Protein AF-A0A409W9D1-F1 (afdb_monomer_lite)

Secondary structure (DSSP, 8-state):
--S---HHHHHHHTS-B------HHHHHHTS-GGGGS--HHHHHHHHHHHHHHHHHHHHHHHHHHHHHHTTGGGT--SHHHHHHHHHHHHHHHHHHHHHHHHHHHHHHHHHHTT-S-S-HHHHHHHHHHHHHHTT--HHHHHHHHHHHHHHTTBTTT-SS-PPPBGGGGTPPPTTT--HHHHHHHH---HHHHHHHHHHIIIIIHHHHHHH-TTS-TTSPTT--SS-TTSTTS-GGGHHHHHHHHHHHHHHHHHHHHT-HHIIIIIIIHHHHHHHGGG-----------S-TTSGGGS---S-HHHHHHH--TTS-EE-TTT--HHHHHHSS-B--TTTHHHHHHTTTTTTSHHHHHH-TTS-GGGHHHHHHHHHHHHGGG--B--S-HHHHHHHHHHH--BB-SS-SEE--B-TTS-BSSPBPPPS-----S-------------SSS--HHHHHHHHSPB------HHHHHHTS-GGGGSPPHHHHHHHHHHHHHHHHHHHHHHHHHHHHHH--GGGTS-SHHHHHHHHHHHHHHHHHHHHHHHHHHHHHHHHHHHT-S-S-HHHHHHHHHHHHHHTT--HHHHHHHHHHHHHHTTBTTT-SS--PPBGGGGTPPPTTT--HHHHHHHH---HHHHHHHHHHHHHHHHHHHHHH-TTS-TTSPTT--SS-TTSTTS-TTTHHHHHHHHHHHHHHHHHHHHH-HHIIIIIIIHHHHHHHHHT--------TT---PPP---HHHHHHH--TTSEEE-GGG--HHHHHHTS-B--TTTHHHHHHTTTTTTSHHHHHHTTTS-TTTHHHHHHHHHHHHGGG--B--S-HHHHHHHHHHH-SBB-SS-SEEE-B-TTS-BSS-BGGGGTTTTS-TTGGG--SS-GGGSPPHHHHHHHHSPP------HHHHHHHS-GGGGS--HHHHHHHHHHHHHHHHHHHHHHHHHHHHHHSTTSTT--SHHHHHHHHHHHHHHHHHHHHHHHHHHHHHHHHHHHT-S-S-HHHHHHHHHHHHHHTT--HHHHHHHHHHHHHSTT-TTT-SS--PPPGGGGTPPPTTT--HHHHHHHH---HHHHHHHHHHHT--

InterPro domains:
  IPR005804 Fatty acid desaturase domain [PF00487] (90-382)
  IPR005804 Fatty acid desaturase domain [PF00487] (535-821)
  IPR005804 Fatty acid desaturase domain [PF00487] (971-1049)
  IPR012171 Fatty acid desaturase [PTHR32100] (14-415)

pLDDT: mean 79.89, std 17.59, range [23.33, 97.62]

Organism: NCBI:txid181874

Foldseek 3Di:
DAFDWFVLVVVLLVDFDDFDPDDLVLLVVLAPVVLLDADLVVLVVLLVVLVVQLVVLLVQLVVLVVCLVPCVVVPHDDNVVSVVVSVVSLVVSLQSLLLSLLLLQLSLLLLLLQQNDPDNVVSQVSSLQSCLLLLHLSLLCSLLVVQQLQQFLELAGHFFARFAACVNLPADDPVPGDLCSLCVRAVDDPVVLQVLLACLLQCLVVCCQQFVLRGHPVADGRAHSQQLPGPSDDPVSSVSSVVSVVSNVVSVVVLVVVHDVCCPRVNNSSSSVNSCLSNDDDDDDDDDDDDPPCPSSRPNGGRQLQCLQRFDQSFKRFYDPSDDSLSSLLRTEAECSQPVSCVVSNLCCRRQVSQCSSSVNRHSVSSVVSSVSSCVRCVSSRHYIHRHRNSSSSNSSFAQHGWYPDDGIIGGGGSFRDRSHHHDDDPPDPDDDDDDDDDPPDTDDDDLDWDPLLVVLLPDFDDFDPDDLVLLVVLDPVVLQDADQVVLVCLLVVLVVVLVVLLVVLVCLLVVLVDCVVPVQPDPVSSVVSSVVSLVVSLQVLLLSLLLLQLSLLLLLLQQHHPDVVVSQVSSLQSCLLLLHLSLLVSLLVVQQLQQFLECQGRFAARFAACVQQPAPDPVPGALVSLCVQAVDDVVVLVVQLLCQLQCFAVCCQQFVFNTRPVADTRAHLQQLPRPSDDPVSSVSSVVSNVSNVVSVVVLVVVHDVCNPRPNRSSSSSNSNQWGAGWDDDDPDDPDDTHMTGQLVCLFRFDLSFKHFYDVSDDSLSSLLRTEAECAVPPSCVSRSLCCRHQVSLCSSSVNRHSVSSVVSSVSSCVVCVSSRHYIHNHRVSSRSNRSQAQRHWHPDDRMTGGGGSSRDGSHHHPVCVVVPPPDPPPPPDDDDCPVPDDDVVVVVVVVDDDDPDPADPVNVVVVDDVVVQDADLVVLVVLLCVLVVQLVVLVVVLVVLVVVLPDCPVVVQPDPVSSVVVSVVSVVVSVVSNVVSLVSLQVSLVCLLVVSSDPDVVVSVVSSCVSCVVVVHRSPVCSVLVVQQVVQPPPCVGRSPDRDDDCVVLVADDPVPGDPVSVCVPPVDDDVVVVVVVVVVVVD

Radius of gyration: 34.72 Å; chains: 1; bounding box: 83×93×83 Å

Structure (mmCIF, N/CA/C/O backbone):
data_AF-A0A409W9D1-F1
#
_entry.id   AF-A0A409W9D1-F1
#
loop_
_atom_site.group_PDB
_atom_site.id
_atom_site.type_symbol
_atom_site.label_atom_id
_atom_site.label_alt_id
_atom_site.label_comp_id
_atom_site.label_asym_id
_atom_site.label_entity_id
_atom_site.label_seq_id
_atom_site.pdbx_PDB_ins_code
_atom_site.Cartn_x
_atom_site.Cartn_y
_atom_site.Cartn_z
_atom_site.occupancy
_atom_site.B_iso_or_equiv
_atom_site.auth_seq_id
_atom_site.auth_comp_id
_atom_site.auth_asym_id
_atom_site.auth_atom_id
_atom_site.pdbx_PDB_model_num
ATOM 1 N N . MET A 1 1 ? -2.244 -12.951 2.536 1.00 41.25 1 MET A N 1
ATOM 2 C CA . MET A 1 1 ? -2.375 -12.494 3.938 1.00 41.25 1 MET A CA 1
ATOM 3 C C . MET A 1 1 ? -1.447 -11.293 4.213 1.00 41.25 1 MET A C 1
ATOM 5 O O . MET A 1 1 ? -0.708 -11.311 5.181 1.00 41.25 1 MET A O 1
ATOM 9 N N . LEU A 1 2 ? -1.433 -10.264 3.345 1.00 38.31 2 LEU A N 1
ATOM 10 C CA . LEU A 1 2 ? -0.466 -9.144 3.430 1.00 38.31 2 LEU A CA 1
ATOM 11 C C . LEU A 1 2 ? -1.020 -7.874 4.105 1.00 38.31 2 LEU A C 1
ATOM 13 O O . LEU A 1 2 ? -0.240 -7.081 4.615 1.00 38.31 2 LEU A O 1
ATOM 17 N N . PHE A 1 3 ? -2.346 -7.701 4.116 1.00 56.38 3 PHE A N 1
ATOM 18 C CA . PHE A 1 3 ? -3.040 -6.488 4.569 1.00 56.38 3 PHE A CA 1
ATOM 19 C C . PHE A 1 3 ? -4.216 -6.848 5.491 1.00 56.38 3 PHE A C 1
ATOM 21 O O . PHE A 1 3 ? -5.370 -6.562 5.191 1.00 56.38 3 PHE A O 1
ATOM 28 N N . GLY A 1 4 ? -3.939 -7.591 6.560 1.00 63.28 4 GLY A N 1
ATOM 29 C CA . GLY A 1 4 ? -4.945 -8.006 7.537 1.00 63.28 4 GLY A CA 1
ATOM 30 C C . GLY A 1 4 ? -4.336 -8.105 8.928 1.00 63.28 4 GLY A C 1
ATOM 31 O O . GLY A 1 4 ? -3.153 -8.423 9.058 1.00 63.28 4 GLY A O 1
ATOM 32 N N . ASN A 1 5 ? -5.136 -7.807 9.949 1.00 83.25 5 ASN A N 1
ATOM 33 C CA . ASN A 1 5 ? -4.723 -7.909 11.345 1.00 83.25 5 ASN A CA 1
ATOM 34 C C . ASN A 1 5 ? -4.528 -9.376 11.766 1.00 83.25 5 ASN A C 1
ATOM 36 O O . ASN A 1 5 ? -5.205 -10.278 11.265 1.00 83.25 5 ASN A O 1
ATOM 40 N N . GLY A 1 6 ? -3.628 -9.605 12.722 1.00 75.56 6 GLY A N 1
ATOM 41 C CA . GLY A 1 6 ? -3.489 -10.884 13.414 1.00 75.56 6 GLY A CA 1
ATOM 42 C C . GLY A 1 6 ? -4.716 -11.198 14.288 1.00 75.56 6 GLY A C 1
ATOM 43 O O . GLY A 1 6 ? -5.345 -10.273 14.817 1.00 75.56 6 GLY A O 1
ATOM 44 N N . PRO A 1 7 ? -5.078 -12.481 14.480 1.00 86.56 7 PRO A N 1
ATOM 45 C CA . PRO A 1 7 ? -6.226 -12.867 15.301 1.00 86.56 7 PRO A CA 1
ATOM 46 C C . PRO A 1 7 ? -6.118 -12.400 16.761 1.00 86.56 7 PRO A C 1
ATOM 48 O O . PRO A 1 7 ? -7.146 -12.176 17.395 1.00 86.56 7 PRO A O 1
ATOM 51 N N . GLU A 1 8 ? -4.911 -12.213 17.299 1.00 88.69 8 GLU A N 1
ATOM 52 C CA . GLU A 1 8 ? -4.685 -11.740 18.672 1.00 88.69 8 GLU A CA 1
ATOM 53 C C . GLU A 1 8 ? -4.954 -10.235 18.824 1.00 88.69 8 GLU A C 1
ATOM 55 O O . GLU A 1 8 ? -5.425 -9.782 19.867 1.00 88.69 8 GLU A O 1
ATOM 60 N N . TYR A 1 9 ? -4.706 -9.454 17.771 1.00 88.69 9 TYR A N 1
ATOM 61 C CA . TYR A 1 9 ? -5.095 -8.046 17.705 1.00 88.69 9 TYR A CA 1
ATOM 62 C C . TYR A 1 9 ? -6.624 -7.916 17.598 1.00 88.69 9 TYR A C 1
ATOM 64 O O . TYR A 1 9 ? -7.252 -7.227 18.399 1.00 88.69 9 TYR A O 1
ATOM 72 N N . GLU A 1 10 ? -7.239 -8.674 16.686 1.00 89.88 10 GLU A N 1
ATOM 73 C CA . GLU A 1 10 ? -8.699 -8.749 16.516 1.00 89.88 10 GLU A CA 1
ATOM 74 C C . GLU A 1 10 ? -9.439 -9.207 17.784 1.00 89.88 10 GLU A C 1
ATOM 76 O O . GLU A 1 10 ? -10.529 -8.721 18.089 1.00 89.88 10 GLU A O 1
ATOM 81 N N . ALA A 1 11 ? -8.856 -10.135 18.547 1.00 87.75 11 ALA A N 1
ATOM 82 C CA . ALA A 1 11 ? -9.401 -10.566 19.831 1.00 87.75 11 ALA A CA 1
ATOM 83 C C . ALA A 1 11 ? -9.358 -9.444 20.882 1.00 87.75 11 ALA A C 1
ATOM 85 O O . ALA A 1 11 ? -10.335 -9.262 21.611 1.00 87.75 11 ALA A O 1
ATOM 86 N N . ARG A 1 12 ? -8.269 -8.660 20.933 1.00 89.44 12 ARG A N 1
ATOM 87 C CA . ARG A 1 12 ? -8.131 -7.520 21.858 1.00 89.44 12 ARG A CA 1
ATOM 88 C C . ARG A 1 12 ? -9.108 -6.383 21.546 1.00 89.44 12 ARG A C 1
ATOM 90 O O . ARG A 1 12 ? -9.622 -5.790 22.489 1.00 89.44 12 ARG A O 1
ATOM 97 N N . LEU A 1 13 ? -9.425 -6.123 20.273 1.00 88.44 13 LEU A N 1
ATOM 98 C CA . LEU A 1 13 ? -10.436 -5.123 19.883 1.00 88.44 13 LEU A CA 1
ATOM 99 C C . LEU A 1 13 ? -11.842 -5.449 20.410 1.00 88.44 13 LEU A C 1
ATOM 101 O O . LEU A 1 13 ? -12.573 -4.560 20.832 1.00 88.44 13 LEU A O 1
ATOM 105 N N . ARG A 1 14 ? -12.224 -6.731 20.426 1.00 86.31 14 ARG A N 1
ATOM 106 C CA . ARG A 1 14 ? -13.579 -7.173 20.819 1.00 86.31 14 ARG A CA 1
ATOM 107 C C . ARG A 1 14 ? -13.829 -7.164 22.328 1.00 86.31 14 ARG A C 1
ATOM 109 O O . ARG A 1 14 ? -14.943 -7.467 22.747 1.00 86.31 14 ARG A O 1
ATOM 116 N N . LYS A 1 15 ? -12.814 -6.859 23.143 1.00 84.94 15 LYS A N 1
ATOM 117 C CA . LYS A 1 15 ? -12.901 -6.856 24.607 1.00 84.94 15 LYS A CA 1
ATOM 118 C C . LYS A 1 15 ? -12.520 -5.475 25.163 1.00 84.94 15 LYS A C 1
ATOM 120 O O . LYS A 1 15 ? -11.362 -5.068 24.993 1.00 84.94 15 LYS A O 1
ATOM 125 N N . PRO A 1 16 ? -13.425 -4.790 25.893 1.00 87.75 16 PRO A N 1
ATOM 126 C CA . PRO A 1 16 ? -13.081 -3.587 26.645 1.00 87.75 16 PRO A CA 1
ATOM 127 C C . PRO A 1 16 ? -11.846 -3.805 27.526 1.00 87.75 16 PRO A C 1
ATOM 129 O O . PRO A 1 16 ? -11.598 -4.910 28.021 1.00 87.75 16 PRO A O 1
ATOM 132 N N . PHE A 1 17 ? -11.033 -2.769 27.697 1.00 91.88 17 PHE A N 1
ATOM 133 C CA . PHE A 1 17 ? -9.836 -2.848 28.519 1.00 91.88 17 PHE A CA 1
ATOM 134 C C . PHE A 1 17 ? -10.177 -2.751 30.007 1.00 91.88 17 PHE A C 1
ATOM 136 O O . PHE A 1 17 ? -10.754 -1.766 30.465 1.00 91.88 17 PHE A O 1
ATOM 143 N N . SER A 1 18 ? -9.746 -3.753 30.766 1.00 89.94 18 SER A N 1
ATOM 144 C CA . SER A 1 18 ? -9.687 -3.738 32.226 1.00 89.94 18 SER A CA 1
ATOM 145 C C . SER A 1 18 ? -8.218 -3.698 32.661 1.00 89.94 18 SER A C 1
ATOM 147 O O . SER A 1 18 ? -7.446 -4.506 32.140 1.00 89.94 18 SER A O 1
ATOM 149 N N . PRO A 1 19 ? -7.807 -2.838 33.610 1.00 89.19 19 PRO A N 1
ATOM 150 C CA . PRO A 1 19 ? -6.428 -2.820 34.090 1.00 89.19 19 PRO A CA 1
ATOM 151 C C . PRO A 1 19 ? -5.996 -4.184 34.665 1.00 89.19 19 PRO A C 1
ATOM 153 O O . PRO A 1 19 ? -6.762 -4.767 35.439 1.00 89.19 19 PRO A O 1
ATOM 156 N N . PRO A 1 20 ? -4.780 -4.679 34.351 1.00 88.69 20 PRO A N 1
ATOM 157 C CA . PRO A 1 20 ? -4.275 -5.943 34.880 1.00 88.69 20 PRO A CA 1
ATOM 158 C C . PRO A 1 20 ? -4.338 -6.000 36.412 1.00 88.69 20 PRO A C 1
ATOM 160 O O . PRO A 1 20 ? -3.856 -5.089 37.094 1.00 88.69 20 PRO A O 1
ATOM 163 N N . LYS A 1 21 ? -4.922 -7.083 36.946 1.00 86.94 21 LYS A N 1
ATOM 164 C CA . LYS A 1 21 ? -5.028 -7.359 38.397 1.00 86.94 21 LYS A CA 1
ATOM 165 C C . LYS A 1 21 ? -3.823 -8.171 38.937 1.00 86.94 21 LYS A C 1
ATOM 167 O O . LYS A 1 21 ? -3.728 -8.382 40.142 1.00 86.94 21 LYS A O 1
ATOM 172 N N . ILE A 1 22 ? -2.906 -8.607 38.062 1.00 89.44 22 ILE A N 1
ATOM 173 C CA . ILE A 1 22 ? -1.681 -9.367 38.382 1.00 89.44 22 ILE A CA 1
ATOM 174 C C . ILE A 1 22 ? -0.648 -8.534 39.165 1.00 89.44 22 ILE A C 1
ATOM 176 O O . ILE A 1 22 ? -0.444 -7.348 38.899 1.00 89.44 22 ILE A O 1
ATOM 180 N N . THR A 1 23 ? 0.055 -9.165 40.107 1.00 90.75 23 THR A N 1
ATOM 181 C CA . THR A 1 23 ? 1.127 -8.539 40.893 1.00 90.75 23 THR A CA 1
ATOM 182 C C . THR A 1 23 ? 2.519 -8.762 40.296 1.00 90.75 23 THR A C 1
ATOM 184 O O . THR A 1 23 ? 2.814 -9.776 39.662 1.00 90.75 23 THR A O 1
ATOM 187 N N . LEU A 1 24 ? 3.445 -7.837 40.578 1.00 90.56 24 LEU A N 1
ATOM 188 C CA . LEU A 1 24 ? 4.842 -7.963 40.142 1.00 90.56 24 LEU A CA 1
ATOM 189 C C . LEU A 1 24 ? 5.530 -9.191 40.765 1.00 90.56 24 LEU A C 1
ATOM 191 O O . LEU A 1 24 ? 6.406 -9.790 40.147 1.00 90.56 24 LEU A O 1
ATOM 195 N N . LYS A 1 25 ? 5.096 -9.613 41.960 1.00 90.12 25 LYS A N 1
ATOM 196 C CA . LYS A 1 25 ? 5.590 -10.830 42.610 1.00 90.12 25 LYS A CA 1
ATOM 197 C C . LYS A 1 25 ? 5.249 -12.082 41.797 1.00 90.12 25 LYS A C 1
ATOM 199 O O . LYS A 1 25 ? 6.137 -12.893 41.572 1.00 90.12 25 LYS A O 1
ATOM 204 N N . GLU A 1 26 ? 4.014 -12.217 41.313 1.00 91.38 26 GLU A N 1
ATOM 205 C CA . GLU A 1 26 ? 3.606 -13.359 40.478 1.00 91.38 26 GLU A CA 1
ATOM 206 C C . GLU A 1 26 ? 4.399 -13.425 39.166 1.00 91.38 26 GLU A C 1
ATOM 208 O O . GLU A 1 26 ? 4.806 -14.506 38.750 1.00 91.38 26 GLU A O 1
ATOM 213 N N . ILE A 1 27 ? 4.689 -12.271 38.556 1.00 92.75 27 ILE A N 1
ATOM 214 C CA . ILE A 1 27 ? 5.536 -12.162 37.357 1.00 92.75 27 ILE A CA 1
ATOM 215 C C . ILE A 1 27 ? 6.971 -12.637 37.632 1.00 92.75 27 ILE A C 1
ATOM 217 O O . ILE A 1 27 ? 7.532 -13.390 36.836 1.00 92.75 27 ILE A O 1
ATOM 221 N N . HIS A 1 28 ? 7.569 -12.237 38.758 1.00 91.94 28 HIS A N 1
ATOM 222 C CA . HIS A 1 28 ? 8.921 -12.669 39.131 1.00 91.94 28 HIS A CA 1
ATOM 223 C C . HIS A 1 28 ? 8.991 -14.141 39.564 1.00 91.94 28 HIS A C 1
ATOM 225 O O . HIS A 1 28 ? 9.944 -14.828 39.198 1.00 91.94 28 HIS A O 1
ATOM 231 N N . ASP A 1 29 ? 7.998 -14.637 40.305 1.00 92.56 29 ASP A N 1
ATOM 232 C CA . ASP A 1 29 ? 7.939 -16.032 40.763 1.00 92.56 29 ASP A CA 1
ATOM 233 C C . ASP A 1 29 ? 7.703 -17.020 39.603 1.00 92.56 29 ASP A C 1
ATOM 235 O O . ASP A 1 29 ? 8.097 -18.183 39.693 1.00 92.56 29 ASP A O 1
ATOM 239 N N . ALA A 1 30 ? 7.107 -16.563 38.495 1.00 92.31 30 ALA A N 1
ATOM 240 C CA . ALA A 1 30 ? 6.880 -17.364 37.291 1.00 92.31 30 ALA A CA 1
ATOM 241 C C . ALA A 1 30 ? 8.168 -17.795 36.572 1.00 92.31 30 ALA A C 1
ATOM 243 O O . ALA A 1 30 ? 8.163 -18.799 35.856 1.00 92.31 30 ALA A O 1
ATOM 244 N N . VAL A 1 31 ? 9.253 -17.025 36.708 1.00 93.94 31 VAL A N 1
ATOM 245 C CA . VAL A 1 31 ? 10.461 -17.160 35.883 1.00 93.94 31 VAL A CA 1
ATOM 246 C C . VAL A 1 31 ? 11.567 -17.892 36.656 1.00 93.94 31 VAL A C 1
ATOM 248 O O . VAL A 1 31 ? 12.084 -17.363 37.644 1.00 93.94 31 VAL A O 1
ATOM 251 N N . PRO A 1 32 ? 12.000 -19.091 36.211 1.00 93.25 32 PRO A N 1
ATOM 252 C CA . PRO A 1 32 ? 13.084 -19.823 36.860 1.00 93.25 32 PRO A CA 1
ATOM 253 C C . PRO A 1 32 ? 14.377 -19.004 36.940 1.00 93.25 32 PRO A C 1
ATOM 255 O O . PRO A 1 32 ? 14.877 -18.501 35.931 1.00 93.25 32 PRO A O 1
ATOM 258 N N . LYS A 1 33 ? 14.971 -18.920 38.138 1.00 93.00 33 LYS A N 1
ATOM 259 C CA . LYS A 1 33 ? 16.178 -18.112 38.409 1.00 93.00 33 LYS A CA 1
ATOM 260 C C . LYS A 1 33 ? 17.377 -18.483 37.527 1.00 93.00 33 LYS A C 1
ATOM 262 O O . LYS A 1 33 ? 18.241 -17.641 37.305 1.00 93.00 33 LYS A O 1
ATOM 267 N N . GLN A 1 34 ? 17.428 -19.710 37.007 1.00 93.12 34 GLN A N 1
ATOM 268 C CA . GLN A 1 34 ? 18.436 -20.169 36.050 1.00 93.12 34 GLN A CA 1
ATOM 269 C C . GLN A 1 34 ? 18.394 -19.369 34.736 1.00 93.12 34 GLN A C 1
ATOM 271 O O . GLN A 1 34 ? 19.446 -19.048 34.195 1.00 93.12 34 GLN A O 1
ATOM 276 N N . LEU A 1 35 ? 17.207 -18.970 34.257 1.00 92.31 35 LEU A N 1
ATOM 277 C CA . LEU A 1 35 ? 17.055 -18.182 33.023 1.00 92.31 35 LEU A CA 1
ATOM 278 C C . LEU A 1 35 ? 17.598 -16.750 33.157 1.00 92.31 35 LEU A C 1
ATOM 280 O O . LEU A 1 35 ? 17.873 -16.095 32.154 1.00 92.31 35 LEU A O 1
ATOM 284 N N . LEU A 1 36 ? 17.792 -16.273 34.389 1.00 92.38 36 LEU A N 1
ATOM 285 C CA . LEU A 1 36 ? 18.372 -14.962 34.688 1.00 92.38 36 LEU A CA 1
ATOM 286 C C . LEU A 1 36 ? 19.911 -15.004 34.786 1.00 92.38 36 LEU A C 1
ATOM 288 O O . LEU A 1 36 ? 20.542 -13.964 34.976 1.00 92.38 36 LEU A O 1
ATOM 292 N N . GLN A 1 37 ? 20.528 -16.189 34.688 1.00 92.25 37 GLN A N 1
ATOM 293 C CA . GLN A 1 37 ? 21.982 -16.348 34.732 1.00 92.25 37 GLN A CA 1
ATOM 294 C C . GLN A 1 37 ? 22.617 -16.078 33.364 1.00 92.25 37 GLN A C 1
ATOM 296 O O . GLN A 1 37 ? 22.071 -16.434 32.320 1.00 92.25 37 GLN A O 1
ATOM 301 N N . LYS A 1 38 ? 23.800 -15.455 33.383 1.00 92.62 38 LYS A N 1
ATOM 302 C CA . LYS A 1 38 ? 24.527 -15.031 32.182 1.00 92.62 38 LYS A CA 1
ATOM 303 C C . LYS A 1 38 ? 25.618 -16.028 31.818 1.00 92.62 38 LYS A C 1
ATOM 305 O O . LYS A 1 38 ? 26.625 -16.139 32.519 1.00 92.62 38 LYS A O 1
ATOM 310 N N . ASP A 1 39 ? 25.455 -16.675 30.675 1.00 93.81 39 ASP A N 1
ATOM 311 C CA . ASP A 1 39 ? 26.532 -17.348 29.960 1.00 93.81 39 ASP A CA 1
ATOM 312 C C . ASP A 1 39 ? 27.330 -16.320 29.134 1.00 93.81 39 ASP A C 1
ATOM 314 O O . ASP A 1 39 ? 26.873 -15.781 28.119 1.00 93.81 39 ASP A O 1
ATOM 318 N N . GLN A 1 40 ? 28.549 -16.045 29.600 1.00 92.81 40 GLN A N 1
ATOM 319 C CA . GLN A 1 40 ? 29.464 -15.082 28.985 1.00 92.81 40 GLN A CA 1
ATOM 320 C C . GLN A 1 40 ? 30.152 -15.637 27.726 1.00 92.81 40 GLN A C 1
ATOM 322 O O . GLN A 1 40 ? 30.553 -14.851 26.864 1.00 92.81 40 GLN A O 1
ATOM 327 N N . LEU A 1 41 ? 30.277 -16.963 27.589 1.00 94.56 41 LEU A N 1
ATOM 328 C CA . LEU A 1 41 ? 30.815 -17.598 26.381 1.00 94.56 41 LEU A CA 1
ATOM 329 C C . LEU A 1 41 ? 29.788 -17.503 25.256 1.00 94.56 41 LEU A C 1
ATOM 331 O O . LEU A 1 41 ? 30.124 -17.056 24.161 1.00 94.56 41 LEU A O 1
ATOM 335 N N . LYS A 1 42 ? 28.520 -17.813 25.549 1.00 94.50 42 LYS A N 1
ATOM 336 C CA . LYS A 1 42 ? 27.406 -17.663 24.605 1.00 94.50 42 LYS A CA 1
ATOM 337 C C . LYS A 1 42 ? 27.209 -16.205 24.185 1.00 94.50 42 LYS A C 1
ATOM 339 O O . LYS A 1 42 ? 27.089 -15.935 22.993 1.00 94.50 42 LYS A O 1
ATOM 344 N N . ALA A 1 43 ? 27.270 -15.252 25.120 1.00 94.31 43 ALA A N 1
ATOM 345 C CA . ALA A 1 43 ? 27.240 -13.822 24.790 1.00 94.31 43 ALA A CA 1
ATOM 346 C C . ALA A 1 43 ? 28.403 -13.406 23.864 1.00 94.31 43 ALA A C 1
ATOM 348 O O . ALA A 1 43 ? 28.184 -12.748 22.847 1.00 94.31 43 ALA A O 1
ATOM 349 N N . THR A 1 44 ? 29.629 -13.850 24.164 1.00 95.94 44 THR A N 1
ATOM 350 C CA . THR A 1 44 ? 30.815 -13.576 23.332 1.00 95.94 44 THR A CA 1
ATOM 351 C C . THR A 1 44 ? 30.706 -14.206 21.946 1.00 95.94 44 THR A C 1
ATOM 353 O O . THR A 1 44 ? 31.066 -13.564 20.962 1.00 95.94 44 THR A O 1
ATOM 356 N N . PHE A 1 45 ? 30.159 -15.420 21.841 1.00 97.19 45 PHE A N 1
ATOM 357 C CA . PHE A 1 45 ? 29.895 -16.073 20.560 1.00 97.19 45 PHE A CA 1
ATOM 358 C C . PHE A 1 45 ? 28.990 -15.220 19.663 1.00 97.19 45 PHE A C 1
ATOM 360 O O . PHE A 1 45 ? 29.345 -15.001 18.510 1.00 97.19 45 PHE A O 1
ATOM 367 N N . TYR A 1 46 ? 27.875 -14.683 20.174 1.00 95.88 46 TYR A N 1
ATOM 368 C CA . TYR A 1 46 ? 26.986 -13.830 19.371 1.00 95.88 46 TYR A CA 1
ATOM 369 C C . TYR A 1 46 ? 27.641 -12.507 18.943 1.00 95.88 46 TYR A C 1
ATOM 371 O O . TYR A 1 46 ? 27.471 -12.094 17.798 1.00 95.88 46 TYR A O 1
ATOM 379 N N . VAL A 1 47 ? 28.446 -11.880 19.810 1.00 96.06 47 VAL A N 1
ATOM 380 C CA . VAL A 1 47 ? 29.220 -10.675 19.449 1.00 96.06 47 VAL A CA 1
ATOM 381 C C . VAL A 1 47 ? 30.234 -10.978 18.341 1.00 96.06 47 VAL A C 1
ATOM 383 O O . VAL A 1 47 ? 30.300 -10.251 17.351 1.00 96.06 47 VAL A O 1
ATOM 386 N N . ILE A 1 48 ? 30.988 -12.076 18.455 1.00 97.00 48 ILE A N 1
ATOM 387 C CA . ILE A 1 48 ? 31.952 -12.491 17.425 1.00 97.00 48 ILE A CA 1
ATOM 388 C C . ILE A 1 48 ? 31.233 -12.880 16.125 1.00 97.00 48 ILE A C 1
ATOM 390 O O . ILE A 1 48 ? 31.687 -12.490 15.052 1.00 97.00 48 ILE A O 1
ATOM 394 N N . ARG A 1 49 ? 30.100 -13.593 16.199 1.00 96.25 49 ARG A N 1
ATOM 395 C CA . ARG A 1 49 ? 29.277 -14.001 15.047 1.00 96.25 49 ARG A CA 1
ATOM 396 C C . ARG A 1 49 ? 28.905 -12.803 14.172 1.00 96.25 49 ARG A C 1
ATOM 398 O O . ARG A 1 49 ? 29.130 -12.845 12.966 1.00 96.25 49 ARG A O 1
ATOM 405 N N . ASP A 1 50 ? 28.383 -11.735 14.768 1.00 93.62 50 ASP A N 1
ATOM 406 C CA . ASP A 1 50 ? 27.883 -10.573 14.020 1.00 93.62 50 ASP A CA 1
ATOM 407 C C . ASP A 1 50 ? 29.026 -9.719 13.440 1.00 93.62 50 ASP A C 1
ATOM 409 O O . ASP A 1 50 ? 28.917 -9.199 12.324 1.00 93.62 50 ASP A O 1
ATOM 413 N N . ILE A 1 51 ? 30.169 -9.654 14.136 1.00 95.56 51 ILE A N 1
ATOM 414 C CA . ILE A 1 51 ? 31.411 -9.057 13.615 1.00 95.56 51 ILE A CA 1
ATOM 415 C C . ILE A 1 51 ? 31.947 -9.873 12.426 1.00 95.56 51 ILE A C 1
ATOM 417 O O . ILE A 1 51 ? 32.313 -9.300 11.398 1.00 95.56 51 ILE A O 1
ATOM 421 N N . VAL A 1 52 ? 31.957 -11.206 12.521 1.00 97.12 52 VAL A N 1
ATOM 422 C CA . VAL A 1 52 ? 32.403 -12.099 11.438 1.00 97.12 52 VAL A CA 1
ATOM 423 C C . VAL A 1 52 ? 31.467 -12.013 10.232 1.00 97.12 52 VAL A C 1
ATOM 425 O O . VAL A 1 52 ? 31.955 -11.882 9.111 1.00 97.12 52 VAL A O 1
ATOM 428 N N . PHE A 1 53 ? 30.144 -12.010 10.425 1.00 94.50 53 PHE A N 1
ATOM 429 C CA . PHE A 1 53 ? 29.195 -11.799 9.326 1.00 94.50 53 PHE A CA 1
ATOM 430 C C . PHE A 1 53 ? 29.396 -10.439 8.654 1.00 94.50 53 PHE A C 1
ATOM 432 O O . PHE A 1 53 ? 29.462 -10.388 7.428 1.00 94.50 53 PHE A O 1
ATOM 439 N N . THR A 1 54 ? 29.593 -9.368 9.426 1.00 92.81 54 THR A N 1
ATOM 440 C CA . THR A 1 54 ? 29.936 -8.038 8.895 1.00 92.81 54 THR A CA 1
ATOM 441 C C . THR A 1 54 ? 31.210 -8.076 8.043 1.00 92.81 54 THR A C 1
ATOM 443 O O . THR A 1 54 ? 31.219 -7.592 6.913 1.00 92.81 54 THR A O 1
ATOM 446 N N . ALA A 1 55 ? 32.282 -8.708 8.527 1.00 94.94 55 ALA A N 1
ATOM 447 C CA . ALA A 1 55 ? 33.537 -8.825 7.782 1.00 94.94 55 ALA A CA 1
ATOM 448 C C . ALA A 1 55 ? 33.399 -9.666 6.495 1.00 94.94 55 ALA A C 1
ATOM 450 O O . ALA A 1 55 ? 33.948 -9.304 5.451 1.00 94.94 55 ALA A O 1
ATOM 451 N N . LEU A 1 56 ? 32.643 -10.769 6.540 1.00 95.81 56 LEU A N 1
ATOM 452 C CA . LEU A 1 56 ? 32.374 -11.619 5.375 1.00 95.81 56 LEU A CA 1
ATOM 453 C C . LEU A 1 56 ? 31.516 -10.903 4.326 1.00 95.81 56 LEU A C 1
ATOM 455 O O . LEU A 1 56 ? 31.805 -11.002 3.133 1.00 95.81 56 LEU A O 1
ATOM 459 N N . LEU A 1 57 ? 30.507 -10.143 4.753 1.00 92.31 57 LEU A N 1
ATOM 460 C CA . LEU A 1 57 ? 29.660 -9.340 3.873 1.00 92.31 57 LEU A CA 1
ATOM 461 C C . LEU A 1 57 ? 30.434 -8.164 3.261 1.00 92.31 57 LEU A C 1
ATOM 463 O O . LEU A 1 57 ? 30.308 -7.933 2.060 1.00 92.31 57 LEU A O 1
ATOM 467 N N . TYR A 1 58 ? 31.312 -7.487 4.011 1.00 93.81 58 TYR A N 1
ATOM 468 C CA . TYR A 1 58 ? 32.247 -6.507 3.439 1.00 93.81 58 TYR A CA 1
ATOM 469 C C . TYR A 1 58 ? 33.174 -7.130 2.386 1.00 93.81 58 TYR A C 1
ATOM 471 O O . TYR A 1 58 ? 33.349 -6.563 1.306 1.00 93.81 58 TYR A O 1
ATOM 479 N N . LYS A 1 59 ? 33.731 -8.319 2.656 1.00 94.19 59 LYS A N 1
ATOM 480 C CA . LYS A 1 59 ? 34.562 -9.058 1.690 1.00 94.19 59 LYS A CA 1
ATOM 481 C C . LYS A 1 59 ? 33.771 -9.444 0.435 1.00 94.19 59 LYS A C 1
ATOM 483 O O . LYS A 1 59 ? 34.298 -9.334 -0.674 1.00 94.19 59 LYS A O 1
ATOM 488 N N . PHE A 1 60 ? 32.513 -9.856 0.590 1.00 92.56 60 PHE A N 1
ATOM 489 C CA . PHE A 1 60 ? 31.601 -10.113 -0.524 1.00 92.56 60 PHE A CA 1
ATOM 490 C C . PHE A 1 60 ? 31.362 -8.840 -1.346 1.00 92.56 60 PHE A C 1
ATOM 492 O O . PHE A 1 60 ? 31.632 -8.855 -2.545 1.00 92.56 60 PHE A O 1
ATOM 499 N N . ALA A 1 61 ? 30.976 -7.726 -0.714 1.00 91.25 61 ALA A N 1
ATOM 500 C CA . ALA A 1 61 ? 30.758 -6.434 -1.373 1.00 91.25 61 ALA A CA 1
ATOM 501 C C . ALA A 1 61 ? 31.982 -5.963 -2.171 1.00 91.25 61 ALA A C 1
ATOM 503 O O . ALA A 1 61 ? 31.866 -5.594 -3.342 1.00 91.25 61 ALA A O 1
ATOM 504 N N . TYR A 1 62 ? 33.171 -6.060 -1.569 1.00 91.94 62 TYR A N 1
ATOM 505 C CA . TYR A 1 62 ? 34.435 -5.699 -2.214 1.00 91.94 62 TYR A CA 1
ATOM 506 C C . TYR A 1 62 ? 34.732 -6.573 -3.441 1.00 91.94 62 TYR A C 1
ATOM 508 O O . TYR A 1 62 ? 35.338 -6.109 -4.405 1.00 91.94 62 TYR A O 1
ATOM 516 N N . SER A 1 63 ? 34.246 -7.817 -3.446 1.00 91.75 63 SER A N 1
ATOM 517 C CA . SER A 1 63 ? 34.389 -8.757 -4.563 1.00 91.75 63 SER A CA 1
ATOM 518 C C . SER A 1 63 ? 33.380 -8.523 -5.700 1.00 91.75 63 SER A C 1
ATOM 520 O O . SER A 1 63 ? 33.655 -8.928 -6.829 1.00 91.75 63 SER A O 1
ATOM 522 N N . ILE A 1 64 ? 32.257 -7.821 -5.465 1.00 89.69 64 ILE A N 1
ATOM 523 C CA . ILE A 1 64 ? 31.204 -7.595 -6.480 1.00 89.69 64 ILE A CA 1
ATOM 524 C C . ILE A 1 64 ? 31.764 -6.892 -7.722 1.00 89.69 64 ILE A C 1
ATOM 526 O O . ILE A 1 64 ? 31.520 -7.328 -8.846 1.00 89.69 64 ILE A O 1
ATOM 530 N N . THR A 1 65 ? 32.500 -5.789 -7.550 1.00 86.56 65 THR A N 1
ATOM 531 C CA . THR A 1 65 ? 33.008 -5.010 -8.693 1.00 86.56 65 THR A CA 1
ATOM 532 C C . THR A 1 65 ? 34.112 -5.747 -9.469 1.00 86.56 65 THR A C 1
ATOM 534 O O . THR A 1 65 ? 33.989 -5.808 -10.693 1.00 86.56 65 THR A O 1
ATOM 537 N N . PRO A 1 66 ? 35.123 -6.370 -8.828 1.00 88.62 66 PRO A N 1
ATOM 538 C CA . PRO A 1 66 ? 36.062 -7.270 -9.501 1.00 88.62 66 PRO A CA 1
ATOM 539 C C . PRO A 1 66 ? 35.381 -8.416 -10.262 1.00 88.62 66 PRO A C 1
ATOM 541 O O . PRO A 1 66 ? 35.695 -8.637 -11.430 1.00 88.62 66 PRO A O 1
ATOM 544 N N . TRP A 1 67 ? 34.403 -9.110 -9.668 1.00 84.88 67 TRP A N 1
ATOM 545 C CA . TRP A 1 67 ? 33.682 -10.184 -10.365 1.00 84.88 67 TRP A CA 1
ATOM 546 C C . TRP A 1 67 ? 32.872 -9.655 -11.553 1.00 84.88 67 TRP A C 1
ATOM 548 O O . TRP A 1 67 ? 32.931 -10.251 -12.630 1.00 84.88 67 TRP A O 1
ATOM 558 N N . ALA A 1 68 ? 32.218 -8.499 -11.409 1.00 83.62 68 ALA A N 1
ATOM 559 C CA . ALA A 1 68 ? 31.482 -7.842 -12.489 1.00 83.62 68 ALA A CA 1
ATOM 560 C C . ALA A 1 68 ? 32.366 -7.289 -13.620 1.00 83.62 68 ALA A C 1
ATOM 562 O O . ALA A 1 68 ? 31.876 -7.108 -14.736 1.00 83.62 68 ALA A O 1
ATOM 563 N N . ALA A 1 69 ? 33.653 -7.033 -13.361 1.00 83.00 69 ALA A N 1
ATOM 564 C CA . ALA A 1 69 ? 34.628 -6.705 -14.400 1.00 83.00 69 ALA A CA 1
ATOM 565 C C . ALA A 1 69 ? 34.989 -7.935 -15.258 1.00 83.00 69 ALA A C 1
ATOM 567 O O . ALA A 1 69 ? 35.242 -7.802 -16.456 1.00 83.00 69 ALA A O 1
ATOM 568 N N . THR A 1 70 ? 34.944 -9.143 -14.684 1.00 82.25 70 THR A N 1
ATOM 569 C CA . THR A 1 70 ? 35.059 -10.407 -15.437 1.00 82.25 70 THR A CA 1
ATOM 570 C C . THR A 1 70 ? 33.735 -10.782 -16.130 1.00 82.25 70 THR A C 1
ATOM 572 O O . THR A 1 70 ? 32.780 -10.007 -16.154 1.00 82.25 70 THR A O 1
ATOM 575 N N . ASN A 1 71 ? 33.641 -11.986 -16.704 1.00 78.94 71 ASN A N 1
ATOM 576 C CA . ASN A 1 71 ? 32.372 -12.590 -17.146 1.00 78.94 71 ASN A CA 1
ATOM 577 C C . ASN A 1 71 ? 31.694 -13.408 -16.022 1.00 78.94 71 ASN A C 1
ATOM 579 O O . ASN A 1 71 ? 31.058 -14.420 -16.303 1.00 78.94 71 ASN A O 1
ATOM 583 N N . PHE A 1 72 ? 31.914 -13.046 -14.749 1.00 76.56 72 PHE A N 1
ATOM 584 C CA . PHE A 1 72 ? 31.577 -13.860 -13.568 1.00 76.56 72 PHE A CA 1
ATOM 585 C C . PHE A 1 72 ? 32.021 -15.325 -13.736 1.00 76.56 72 PHE A C 1
ATOM 587 O O . PHE A 1 72 ? 31.208 -16.244 -13.752 1.00 76.56 72 PHE A O 1
ATOM 594 N N . GLY A 1 73 ? 33.317 -15.537 -13.990 1.00 70.69 73 GLY A N 1
ATOM 595 C CA . GLY A 1 73 ? 33.871 -16.873 -14.263 1.00 70.69 73 GLY A CA 1
ATOM 596 C C . GLY A 1 73 ? 33.438 -17.511 -15.595 1.00 70.69 73 GLY A C 1
ATOM 597 O O . GLY A 1 73 ? 33.761 -18.666 -15.838 1.00 70.69 73 GLY A O 1
ATOM 598 N N . GLY A 1 74 ? 32.730 -16.777 -16.460 1.00 69.50 74 GLY A N 1
ATOM 599 C CA . GLY A 1 74 ? 32.188 -17.263 -17.736 1.00 69.50 74 GLY A CA 1
ATOM 600 C C . GLY A 1 74 ? 30.665 -17.433 -17.743 1.00 69.50 74 GLY A C 1
ATOM 601 O O . GLY A 1 74 ? 30.095 -17.632 -18.811 1.00 69.50 74 GLY A O 1
ATOM 602 N N . VAL A 1 75 ? 30.004 -17.304 -16.586 1.00 68.81 75 VAL A N 1
ATOM 603 C CA . VAL A 1 75 ? 28.560 -17.545 -16.420 1.00 68.81 75 VAL A CA 1
ATOM 604 C C . VAL A 1 75 ? 27.695 -16.469 -17.090 1.00 68.81 75 VAL A C 1
ATOM 606 O O . VAL A 1 75 ? 26.639 -16.793 -17.626 1.00 68.81 75 VAL A O 1
ATOM 609 N N . VAL A 1 76 ? 28.126 -15.198 -17.105 1.00 77.88 76 VAL A N 1
ATOM 610 C CA . VAL A 1 76 ? 27.417 -14.124 -17.830 1.00 77.88 76 VAL A CA 1
ATOM 611 C C . VAL A 1 76 ? 28.372 -13.215 -18.605 1.00 77.88 76 VAL A C 1
ATOM 613 O O . VAL A 1 76 ? 29.287 -12.596 -18.056 1.00 77.88 76 VAL A O 1
ATOM 616 N N . SER A 1 77 ? 28.138 -13.106 -19.911 1.00 77.19 77 SER A N 1
ATOM 617 C CA . SER A 1 77 ? 28.976 -12.342 -20.842 1.00 77.19 77 SER A CA 1
ATOM 618 C C . SER A 1 77 ? 28.337 -11.022 -21.280 1.00 77.19 77 SER A C 1
ATOM 620 O O . SER A 1 77 ? 29.056 -10.045 -21.498 1.00 77.19 77 SER A O 1
ATOM 622 N N . ALA A 1 78 ? 27.004 -10.944 -21.372 1.00 80.19 78 ALA A N 1
ATOM 623 C CA . ALA A 1 78 ? 26.332 -9.767 -21.914 1.00 80.19 78 ALA A CA 1
ATOM 624 C C . ALA A 1 78 ? 26.358 -8.577 -20.925 1.00 80.19 78 ALA A C 1
ATOM 626 O O . ALA A 1 78 ? 26.067 -8.762 -19.738 1.00 80.19 78 ALA A O 1
ATOM 627 N N . PRO A 1 79 ? 26.619 -7.331 -21.378 1.00 77.12 79 PRO A N 1
ATOM 628 C CA . PRO A 1 79 ? 26.735 -6.168 -20.490 1.00 77.12 79 PRO A CA 1
ATOM 629 C C . PRO A 1 79 ? 25.515 -5.922 -19.592 1.00 77.12 79 PRO A C 1
ATOM 631 O O . PRO A 1 79 ? 25.662 -5.506 -18.446 1.00 77.12 79 PRO A O 1
ATOM 634 N N . TRP A 1 80 ? 24.304 -6.208 -20.078 1.00 72.94 80 TRP A N 1
ATOM 635 C CA . TRP A 1 80 ? 23.085 -6.063 -19.283 1.00 72.94 80 TRP A CA 1
ATOM 636 C C . TRP A 1 80 ? 22.965 -7.143 -18.195 1.00 72.94 80 TRP A C 1
ATOM 638 O O . TRP A 1 80 ? 22.562 -6.814 -17.083 1.00 72.94 80 TRP A O 1
ATOM 648 N N . GLN A 1 81 ? 23.373 -8.391 -18.468 1.00 78.56 81 GLN A N 1
ATOM 649 C CA . GLN A 1 81 ? 23.379 -9.478 -17.478 1.00 78.56 81 GLN A CA 1
ATOM 650 C C . GLN A 1 81 ? 24.345 -9.150 -16.345 1.00 78.56 81 GLN A C 1
ATOM 652 O O . GLN A 1 81 ? 23.988 -9.270 -15.176 1.00 78.56 81 GLN A O 1
ATOM 657 N N . LYS A 1 82 ? 25.544 -8.660 -16.691 1.00 79.00 82 LYS A N 1
ATOM 658 C CA . LYS A 1 82 ? 26.530 -8.197 -15.710 1.00 79.00 82 LYS A CA 1
ATOM 659 C C . LYS A 1 82 ? 25.977 -7.072 -14.842 1.00 79.00 82 LYS A C 1
ATOM 661 O O . LYS A 1 82 ? 26.160 -7.108 -13.631 1.00 79.00 82 LYS A O 1
ATOM 666 N N . THR A 1 83 ? 25.278 -6.104 -15.439 1.00 77.88 83 THR A N 1
ATOM 667 C CA . THR A 1 83 ? 24.632 -5.007 -14.704 1.00 77.88 83 THR A CA 1
ATOM 668 C C . THR A 1 83 ? 23.536 -5.517 -13.770 1.00 77.88 83 THR A C 1
ATOM 670 O O . THR A 1 83 ? 23.538 -5.153 -12.599 1.00 77.88 83 THR A O 1
ATOM 673 N N . VAL A 1 84 ? 22.633 -6.385 -14.241 1.00 75.94 84 VAL A N 1
ATOM 674 C CA . VAL A 1 84 ? 21.556 -6.959 -13.413 1.00 75.94 84 VAL A CA 1
ATOM 675 C C . VAL A 1 84 ? 22.133 -7.785 -12.263 1.00 75.94 84 VAL A C 1
ATOM 677 O O . VAL A 1 84 ? 21.762 -7.550 -11.117 1.00 75.94 84 VAL A O 1
ATOM 680 N N . LEU A 1 85 ? 23.082 -8.686 -12.533 1.00 80.62 85 LEU A N 1
ATOM 681 C CA . LEU A 1 85 ? 23.714 -9.514 -11.504 1.00 80.62 85 LEU A CA 1
ATOM 682 C C . LEU A 1 85 ? 24.490 -8.661 -10.490 1.00 80.62 85 LEU A C 1
ATOM 684 O O . LEU A 1 85 ? 24.316 -8.843 -9.288 1.00 80.62 85 LEU A O 1
ATOM 688 N N . LYS A 1 86 ? 25.260 -7.665 -10.952 1.00 83.12 86 LYS A N 1
ATOM 689 C CA . LYS A 1 86 ? 25.926 -6.679 -10.085 1.00 83.12 86 LYS A CA 1
ATOM 690 C C . LYS A 1 86 ? 24.918 -5.970 -9.176 1.00 83.12 86 LYS A C 1
ATOM 692 O O . LYS A 1 86 ? 25.153 -5.889 -7.974 1.00 83.12 86 LYS A O 1
ATOM 697 N N . SER A 1 87 ? 23.796 -5.492 -9.716 1.00 79.44 87 SER A N 1
ATOM 698 C CA . SER A 1 87 ? 22.739 -4.839 -8.931 1.00 79.44 87 SER A CA 1
ATOM 699 C C . SER A 1 87 ? 22.087 -5.785 -7.920 1.00 79.44 87 SER A C 1
ATOM 701 O O . SER A 1 87 ? 21.898 -5.395 -6.773 1.00 79.44 87 SER A O 1
ATOM 703 N N . VAL A 1 88 ? 21.789 -7.033 -8.299 1.00 78.88 88 VAL A N 1
ATOM 704 C CA . VAL A 1 88 ? 21.229 -8.049 -7.387 1.00 78.88 88 VAL A CA 1
ATOM 705 C C . VAL A 1 88 ? 22.195 -8.360 -6.244 1.00 78.88 88 VAL A C 1
ATOM 707 O O . VAL A 1 88 ? 21.772 -8.413 -5.093 1.00 78.88 88 VAL A O 1
ATOM 710 N N . MET A 1 89 ? 23.493 -8.490 -6.526 1.00 84.38 89 MET A N 1
ATOM 711 C CA . MET A 1 89 ? 24.510 -8.699 -5.493 1.00 84.38 89 MET A CA 1
ATOM 712 C C . MET A 1 89 ? 24.640 -7.503 -4.544 1.00 84.38 89 MET A C 1
ATOM 714 O O . MET A 1 89 ? 24.762 -7.709 -3.338 1.00 84.38 89 MET A O 1
ATOM 718 N N . TRP A 1 90 ? 24.568 -6.267 -5.053 1.00 86.06 90 TRP A N 1
ATOM 719 C CA . TRP A 1 90 ? 24.539 -5.069 -4.205 1.00 86.06 90 TRP A CA 1
ATOM 720 C C . TRP A 1 90 ? 23.291 -5.027 -3.321 1.00 86.06 90 TRP A C 1
ATOM 722 O O . TRP A 1 90 ? 23.419 -4.812 -2.120 1.00 86.06 90 TRP A O 1
ATOM 732 N N . MET A 1 91 ? 22.107 -5.320 -3.870 1.00 77.75 91 MET A N 1
ATOM 733 C CA . MET A 1 91 ? 20.866 -5.398 -3.089 1.00 77.75 91 MET A CA 1
ATOM 734 C C . MET A 1 91 ? 20.921 -6.489 -2.012 1.00 77.75 91 MET A C 1
ATOM 736 O O . MET A 1 91 ? 20.524 -6.237 -0.877 1.00 77.75 91 MET A O 1
ATOM 740 N N . ALA A 1 92 ? 21.458 -7.670 -2.332 1.00 78.31 92 ALA A N 1
ATOM 741 C CA . ALA A 1 92 ? 21.643 -8.752 -1.367 1.00 78.31 92 ALA A CA 1
ATOM 742 C C . ALA A 1 92 ? 22.621 -8.356 -0.249 1.00 78.31 92 ALA A C 1
ATOM 744 O O . ALA A 1 92 ? 22.321 -8.558 0.927 1.00 78.31 92 ALA A O 1
ATOM 745 N N . TYR A 1 93 ? 23.756 -7.742 -0.599 1.00 87.62 93 TYR A N 1
ATOM 746 C CA . TYR A 1 93 ? 24.701 -7.216 0.383 1.00 87.62 93 TYR A CA 1
ATOM 747 C C . TYR A 1 93 ? 24.044 -6.180 1.301 1.00 87.62 93 TYR A C 1
ATOM 749 O O . TYR A 1 93 ? 24.108 -6.332 2.517 1.00 87.62 93 TYR A O 1
ATOM 757 N N . TRP A 1 94 ? 23.376 -5.167 0.743 1.00 84.50 94 TRP A N 1
ATOM 758 C CA . TRP A 1 94 ? 22.712 -4.124 1.525 1.00 84.50 94 TRP A CA 1
ATOM 759 C C . TRP A 1 94 ? 21.660 -4.692 2.478 1.00 84.50 94 TRP A C 1
ATOM 761 O O . TRP A 1 94 ? 21.627 -4.299 3.642 1.00 84.50 94 TRP A O 1
ATOM 771 N N . TRP A 1 95 ? 20.854 -5.648 2.006 1.00 78.88 95 TRP A N 1
ATOM 772 C CA . TRP A 1 95 ? 19.849 -6.344 2.809 1.00 78.88 95 TRP A CA 1
ATOM 773 C C . TRP A 1 95 ? 20.484 -7.074 4.002 1.00 78.88 95 TRP A C 1
ATOM 775 O O . TRP A 1 95 ? 20.212 -6.757 5.160 1.00 78.88 95 TRP A O 1
ATOM 785 N N . PHE A 1 96 ? 21.393 -8.019 3.748 1.00 81.56 96 PHE A N 1
ATOM 786 C CA . PHE A 1 96 ? 21.982 -8.818 4.827 1.00 81.56 96 PHE A CA 1
ATOM 787 C C . PHE A 1 96 ? 22.901 -8.003 5.748 1.00 81.56 96 PHE A C 1
ATOM 789 O O . PHE A 1 96 ? 22.881 -8.219 6.959 1.00 81.56 96 PHE A O 1
ATOM 796 N N . GLN A 1 97 ? 23.651 -7.029 5.226 1.00 87.50 97 GLN A N 1
ATOM 797 C CA . GLN A 1 97 ? 24.487 -6.153 6.051 1.00 87.50 97 GLN A CA 1
ATOM 798 C C . GLN A 1 97 ? 23.638 -5.229 6.935 1.00 87.50 97 GLN A C 1
ATOM 800 O O . GLN A 1 97 ? 24.019 -4.977 8.077 1.00 87.50 97 GLN A O 1
ATOM 805 N N . GLY A 1 98 ? 22.473 -4.779 6.458 1.00 79.38 98 GLY A N 1
ATOM 806 C CA . GLY A 1 98 ? 21.511 -4.048 7.281 1.00 79.38 98 GLY A CA 1
ATOM 807 C C . GLY A 1 98 ? 20.904 -4.911 8.393 1.00 79.38 98 GLY A C 1
ATOM 808 O O . GLY A 1 98 ? 20.794 -4.445 9.527 1.00 79.38 98 GLY A O 1
ATOM 809 N N . LEU A 1 99 ? 20.578 -6.183 8.115 1.00 81.25 99 LEU A N 1
ATOM 810 C CA . LEU A 1 99 ? 20.081 -7.121 9.135 1.00 81.25 99 LEU A CA 1
ATOM 811 C C . LEU A 1 99 ? 21.121 -7.348 10.243 1.00 81.25 99 LEU A C 1
ATOM 813 O O . LEU A 1 99 ? 20.790 -7.285 11.426 1.00 81.25 99 LEU A O 1
ATOM 817 N N . VAL A 1 100 ? 22.386 -7.558 9.868 1.00 86.38 100 VAL A N 1
ATOM 818 C CA . VAL A 1 100 ? 23.498 -7.692 10.824 1.00 86.38 100 VAL A CA 1
ATOM 819 C C . VAL A 1 100 ? 23.741 -6.378 11.577 1.00 86.38 100 VAL A C 1
ATOM 821 O O . VAL A 1 100 ? 23.977 -6.411 12.780 1.00 86.38 100 VAL A O 1
ATOM 824 N N . GLY A 1 101 ? 23.611 -5.219 10.923 1.00 85.31 101 GLY A N 1
ATOM 825 C CA . GLY A 1 101 ? 23.682 -3.906 11.577 1.00 85.31 101 GLY A CA 1
ATOM 826 C C . GLY A 1 101 ? 22.621 -3.722 12.668 1.00 85.31 101 GLY A C 1
ATOM 827 O O . GLY A 1 101 ? 22.944 -3.307 13.779 1.00 85.31 101 GLY A O 1
ATOM 828 N N . ALA A 1 102 ? 21.374 -4.117 12.403 1.00 83.88 102 ALA A N 1
ATOM 829 C CA . ALA A 1 102 ? 20.319 -4.119 13.417 1.00 83.88 102 ALA A CA 1
ATOM 830 C C . ALA A 1 102 ? 20.596 -5.138 14.546 1.00 83.88 102 ALA A C 1
ATOM 832 O O . ALA A 1 102 ? 20.350 -4.838 15.712 1.00 83.88 102 ALA A O 1
ATOM 833 N N . GLY A 1 103 ? 21.203 -6.292 14.245 1.00 87.56 103 GLY A N 1
ATOM 834 C CA . GLY A 1 103 ? 21.688 -7.230 15.268 1.00 87.56 103 GLY A CA 1
ATOM 835 C C . GLY A 1 103 ? 22.779 -6.652 16.175 1.00 87.56 103 GLY A C 1
ATOM 836 O O . GLY A 1 103 ? 22.703 -6.769 17.399 1.00 87.56 103 GLY A O 1
ATOM 837 N N . ILE A 1 104 ? 23.740 -5.930 15.596 1.00 90.00 104 ILE A N 1
ATOM 838 C CA . ILE A 1 104 ? 24.782 -5.192 16.327 1.00 90.00 104 ILE A CA 1
ATOM 839 C C . ILE A 1 104 ? 24.163 -4.115 17.232 1.00 90.00 104 ILE A C 1
ATOM 841 O O . ILE A 1 104 ? 24.611 -3.944 18.370 1.00 90.00 104 ILE A O 1
ATOM 845 N N . PHE A 1 105 ? 23.101 -3.434 16.782 1.00 90.88 105 PHE A N 1
ATOM 846 C CA . PHE A 1 105 ? 22.341 -2.518 17.635 1.00 90.88 105 PHE A CA 1
ATOM 847 C C . PHE A 1 105 ? 21.730 -3.242 18.841 1.00 90.88 105 PHE A C 1
ATOM 849 O O . PHE A 1 105 ? 21.914 -2.771 19.965 1.00 90.88 105 PHE A O 1
ATOM 856 N N . CYS A 1 106 ? 21.072 -4.389 18.635 1.00 91.06 106 CYS A N 1
ATOM 857 C CA . CYS A 1 106 ? 20.487 -5.204 19.706 1.00 91.06 106 CYS A CA 1
ATOM 858 C C . CYS A 1 106 ? 21.541 -5.692 20.718 1.00 91.06 106 CYS A C 1
ATOM 860 O O . CYS A 1 106 ? 21.322 -5.600 21.922 1.00 91.06 106 CYS A O 1
ATOM 862 N N . LEU A 1 107 ? 22.721 -6.124 20.265 1.00 93.19 107 LEU A N 1
ATOM 863 C CA . LEU A 1 107 ? 23.817 -6.514 21.164 1.00 93.19 107 LEU A CA 1
ATOM 864 C C . LEU A 1 107 ? 24.361 -5.328 21.974 1.00 93.19 107 LEU A C 1
ATOM 866 O O . LEU A 1 107 ? 24.635 -5.469 23.167 1.00 93.19 107 LEU A O 1
ATOM 870 N N . GLY A 1 108 ? 24.490 -4.147 21.364 1.00 93.31 108 GLY A N 1
ATOM 871 C CA . GLY A 1 108 ? 24.853 -2.928 22.094 1.00 93.31 108 GLY A CA 1
ATOM 872 C C . GLY A 1 108 ? 23.761 -2.463 23.069 1.00 93.31 108 GLY A C 1
ATOM 873 O O . GLY A 1 108 ? 24.070 -1.960 24.148 1.00 93.31 108 GLY A O 1
ATOM 874 N N . HIS A 1 109 ? 22.490 -2.704 22.741 1.00 92.31 109 HIS A N 1
ATOM 875 C CA . HIS A 1 109 ? 21.345 -2.474 23.622 1.00 92.31 109 HIS A CA 1
ATOM 876 C C . HIS A 1 109 ? 21.406 -3.358 24.876 1.00 92.31 109 HIS A C 1
ATOM 878 O O . HIS A 1 109 ? 21.329 -2.857 25.999 1.00 92.31 109 HIS A O 1
ATOM 884 N N . ASP A 1 110 ? 21.639 -4.654 24.692 1.00 93.50 110 ASP A N 1
ATOM 885 C CA . ASP A 1 110 ? 21.764 -5.646 25.762 1.00 93.50 110 ASP A CA 1
ATOM 886 C C . ASP A 1 110 ? 22.988 -5.406 26.657 1.00 93.50 110 ASP A C 1
ATOM 888 O O . ASP A 1 110 ? 22.920 -5.479 27.890 1.00 93.50 110 ASP A O 1
ATOM 892 N N . ALA A 1 111 ? 24.105 -5.001 26.051 1.00 95.00 111 ALA A N 1
ATOM 893 C CA . ALA A 1 111 ? 25.253 -4.467 26.773 1.00 95.00 111 ALA A CA 1
ATOM 894 C C . ALA A 1 111 ? 24.868 -3.245 27.637 1.00 95.00 111 ALA A C 1
ATOM 896 O O . ALA A 1 111 ? 25.261 -3.171 28.805 1.00 95.00 111 ALA A O 1
ATOM 897 N N . GLY A 1 112 ? 24.027 -2.341 27.122 1.00 93.62 112 GLY A N 1
ATOM 898 C CA . GLY A 1 112 ? 23.437 -1.226 27.873 1.00 93.62 112 GLY A CA 1
ATOM 899 C C . GLY A 1 112 ? 22.776 -1.673 29.178 1.00 93.62 112 GLY A C 1
ATOM 900 O O . GLY A 1 112 ? 23.134 -1.182 30.261 1.00 93.62 112 GLY A O 1
ATOM 901 N N . HIS A 1 113 ? 21.917 -2.689 29.088 1.00 94.31 113 HIS A N 1
ATOM 902 C CA . HIS A 1 113 ? 21.207 -3.284 30.227 1.00 94.31 113 HIS A CA 1
ATOM 903 C C . HIS A 1 113 ? 22.065 -4.187 31.118 1.00 94.31 113 HIS A C 1
ATOM 905 O O . HIS A 1 113 ? 21.612 -4.661 32.164 1.00 94.31 113 HIS A O 1
ATOM 911 N N . THR A 1 114 ? 23.340 -4.384 30.778 1.00 94.19 114 THR A N 1
ATOM 912 C CA . THR A 1 114 ? 24.281 -5.300 31.441 1.00 94.19 114 THR A CA 1
ATOM 913 C C . THR A 1 114 ? 23.900 -6.782 31.320 1.00 94.19 114 THR A C 1
ATOM 915 O O . THR A 1 114 ? 24.337 -7.568 32.159 1.00 94.19 114 THR A O 1
ATOM 918 N N . SER A 1 115 ? 23.102 -7.190 30.325 1.00 92.38 115 SER A N 1
ATOM 919 C CA . SER A 1 115 ? 22.604 -8.573 30.185 1.00 92.38 115 SER A CA 1
ATOM 920 C C . SER A 1 115 ? 23.668 -9.565 29.691 1.00 92.38 115 SER A C 1
ATOM 922 O O . SER A 1 115 ? 23.634 -10.733 30.072 1.00 92.38 115 SER A O 1
ATOM 924 N N . LEU A 1 116 ? 24.652 -9.108 28.905 1.00 93.12 116 LEU A N 1
ATOM 925 C CA . LEU A 1 116 ? 25.655 -9.970 28.261 1.00 93.12 116 LEU A CA 1
ATOM 926 C C . LEU A 1 116 ? 26.715 -10.511 29.234 1.00 93.12 116 LEU A C 1
ATOM 928 O O . LEU A 1 116 ? 27.011 -11.706 29.242 1.00 93.12 116 LEU A O 1
ATOM 932 N N . TYR A 1 117 ? 27.302 -9.635 30.055 1.00 95.19 117 TYR A N 1
ATOM 933 C CA . TYR A 1 117 ? 28.444 -9.971 30.917 1.00 95.19 117 TYR A CA 1
ATOM 934 C C . TYR A 1 117 ? 28.173 -9.706 32.399 1.00 95.19 117 TYR A C 1
ATOM 936 O O . TYR A 1 117 ? 27.364 -8.852 32.774 1.00 95.19 117 TYR A O 1
ATOM 944 N N . ASN A 1 118 ? 28.910 -10.395 33.273 1.00 93.62 118 ASN A N 1
ATOM 945 C CA . ASN A 1 118 ? 28.874 -10.138 34.716 1.00 93.62 118 ASN A CA 1
ATOM 946 C C . ASN A 1 118 ? 29.606 -8.838 35.092 1.00 93.62 118 ASN A C 1
ATOM 948 O O . ASN A 1 118 ? 29.234 -8.175 36.056 1.00 93.62 118 ASN A O 1
ATOM 952 N N . ASN A 1 119 ? 30.610 -8.434 34.308 1.00 95.19 119 ASN A N 1
ATOM 953 C CA . ASN A 1 119 ? 31.352 -7.195 34.525 1.00 95.19 119 ASN A CA 1
ATOM 954 C C . ASN A 1 119 ? 30.742 -6.028 33.725 1.00 95.19 119 ASN A C 1
ATOM 956 O O . ASN A 1 119 ? 30.771 -6.010 32.493 1.00 95.19 119 ASN A O 1
ATOM 960 N N . ASN A 1 120 ? 30.233 -5.011 34.424 1.00 93.25 120 ASN A N 1
ATOM 961 C CA . ASN A 1 120 ? 29.643 -3.815 33.808 1.00 93.25 120 ASN A CA 1
ATOM 962 C C . ASN A 1 120 ? 30.636 -3.016 32.943 1.00 93.25 120 ASN A C 1
ATOM 964 O O . ASN A 1 120 ? 30.207 -2.371 31.989 1.00 93.25 120 ASN A O 1
ATOM 968 N N . LYS A 1 121 ? 31.947 -3.063 33.232 1.00 94.62 121 LYS A N 1
ATOM 969 C CA . LYS A 1 121 ? 32.966 -2.411 32.390 1.00 94.62 121 LYS A CA 1
ATOM 970 C C . LYS A 1 121 ? 33.038 -3.073 31.013 1.00 94.62 121 LYS A C 1
ATOM 972 O O . LYS A 1 121 ? 33.005 -2.365 30.019 1.00 94.62 121 LYS A O 1
ATOM 977 N N . ILE A 1 122 ? 33.043 -4.410 30.959 1.00 96.06 122 ILE A N 1
ATOM 978 C CA . ILE A 1 122 ? 33.066 -5.170 29.696 1.00 96.06 122 ILE A CA 1
ATOM 979 C C . ILE A 1 122 ? 31.806 -4.881 28.878 1.00 96.06 122 ILE A C 1
ATOM 981 O O . ILE A 1 122 ? 31.921 -4.535 27.708 1.00 96.06 122 ILE A O 1
ATOM 985 N N . ASN A 1 123 ? 30.624 -4.934 29.508 1.00 96.12 123 ASN A N 1
ATOM 986 C CA . ASN A 1 123 ? 29.369 -4.537 28.861 1.00 96.12 123 ASN A CA 1
ATOM 987 C C . ASN A 1 123 ? 29.485 -3.129 28.248 1.00 96.12 123 ASN A C 1
ATOM 989 O O . ASN A 1 123 ? 29.286 -2.965 27.051 1.00 96.12 123 ASN A O 1
ATOM 993 N N . ASN A 1 124 ? 29.890 -2.123 29.031 1.00 96.50 124 ASN A N 1
ATOM 994 C CA . ASN A 1 124 ? 30.006 -0.752 28.531 1.00 96.50 124 ASN A CA 1
ATOM 995 C C . ASN A 1 124 ? 31.047 -0.583 27.418 1.00 96.50 124 ASN A C 1
ATOM 997 O O . ASN A 1 124 ? 30.789 0.177 26.493 1.00 96.50 124 ASN A O 1
ATOM 1001 N N . THR A 1 125 ? 32.183 -1.283 27.466 1.00 96.69 125 THR A N 1
ATOM 1002 C CA . THR A 1 125 ? 33.178 -1.253 26.383 1.00 96.69 125 THR A CA 1
ATOM 1003 C C . THR A 1 125 ? 32.626 -1.874 25.100 1.00 96.69 125 THR A C 1
ATOM 1005 O O . THR A 1 125 ? 32.745 -1.267 24.040 1.00 96.69 125 THR A O 1
ATOM 1008 N N . ILE A 1 126 ? 31.993 -3.050 25.178 1.00 97.00 126 ILE A N 1
ATOM 1009 C CA . ILE A 1 126 ? 31.403 -3.719 24.009 1.00 97.00 126 ILE A CA 1
ATOM 1010 C C . ILE A 1 126 ? 30.263 -2.876 23.429 1.00 97.00 126 ILE A C 1
ATOM 1012 O O . ILE A 1 126 ? 30.284 -2.574 22.240 1.00 97.00 126 ILE A O 1
ATOM 1016 N N . GLY A 1 127 ? 29.322 -2.423 24.261 1.00 96.44 127 GLY A N 1
ATOM 1017 C CA . GLY A 1 127 ? 28.217 -1.568 23.828 1.00 96.44 127 GLY A CA 1
ATOM 1018 C C . GLY A 1 127 ? 28.701 -0.271 23.179 1.00 96.44 127 GLY A C 1
ATOM 1019 O O . GLY A 1 127 ? 28.256 0.060 22.083 1.00 96.44 127 GLY A O 1
ATOM 1020 N N . PHE A 1 128 ? 29.688 0.403 23.781 1.00 97.62 128 PHE A N 1
ATOM 1021 C CA . PHE A 1 128 ? 30.307 1.602 23.214 1.00 97.62 128 PHE A CA 1
ATOM 1022 C C . PHE A 1 128 ? 30.920 1.357 21.831 1.00 97.62 128 PHE A C 1
ATOM 1024 O O . PHE A 1 128 ? 30.692 2.160 20.928 1.00 97.62 128 PHE A O 1
ATOM 1031 N N . LEU A 1 129 ? 31.661 0.261 21.641 1.00 96.94 129 LEU A N 1
ATOM 1032 C CA . LEU A 1 129 ? 32.277 -0.070 20.351 1.00 96.94 129 LEU A CA 1
ATOM 1033 C C . LEU A 1 129 ? 31.225 -0.412 19.284 1.00 96.94 129 LEU A C 1
ATOM 1035 O O . LEU A 1 129 ? 31.273 0.140 18.186 1.00 96.94 129 LEU A O 1
ATOM 1039 N N . LEU A 1 130 ? 30.257 -1.274 19.615 1.00 94.44 130 LEU A N 1
ATOM 1040 C CA . LEU A 1 130 ? 29.203 -1.712 18.692 1.00 94.44 130 LEU A CA 1
ATOM 1041 C C . LEU A 1 130 ? 28.293 -0.552 18.262 1.00 94.44 130 LEU A C 1
ATOM 1043 O O . LEU A 1 130 ? 27.981 -0.416 17.081 1.00 94.44 130 LEU A O 1
ATOM 1047 N N . HIS A 1 131 ? 27.895 0.317 19.194 1.00 93.44 131 HIS A N 1
ATOM 1048 C CA . HIS A 1 131 ? 27.071 1.487 18.879 1.00 93.44 131 HIS A CA 1
ATOM 1049 C C . HIS A 1 131 ? 27.871 2.608 18.206 1.00 93.44 131 HIS A C 1
ATOM 1051 O O . HIS A 1 131 ? 27.362 3.192 17.254 1.00 93.44 131 HIS A O 1
ATOM 1057 N N . SER A 1 132 ? 29.135 2.856 18.577 1.00 94.19 132 SER A N 1
ATOM 1058 C CA . SER A 1 132 ? 29.975 3.830 17.850 1.00 94.19 132 SER A CA 1
ATOM 1059 C C . SER A 1 132 ? 30.198 3.414 16.395 1.00 94.19 132 SER A C 1
ATOM 1061 O O . SER A 1 132 ? 30.133 4.264 15.510 1.00 94.19 132 SER A O 1
ATOM 1063 N N . TYR A 1 133 ? 30.372 2.113 16.124 1.00 93.50 133 TYR A N 1
ATOM 1064 C CA . TYR A 1 133 ? 30.421 1.567 14.761 1.00 93.50 133 TYR A CA 1
ATOM 1065 C C . TYR A 1 133 ? 29.136 1.843 13.959 1.00 93.50 133 TYR A C 1
ATOM 1067 O O . TYR A 1 133 ? 29.208 1.986 12.742 1.00 93.50 133 TYR A O 1
ATOM 1075 N N . LEU A 1 134 ? 27.979 1.984 14.613 1.00 89.19 134 LEU A N 1
ATOM 1076 C CA . LEU A 1 134 ? 26.698 2.373 14.003 1.00 89.19 134 LEU A CA 1
ATOM 1077 C C . LEU A 1 134 ? 26.400 3.884 14.103 1.00 89.19 134 LEU A C 1
ATOM 1079 O O . LEU A 1 134 ? 25.269 4.295 13.859 1.00 89.19 134 LEU A O 1
ATOM 1083 N N . LEU A 1 135 ? 27.375 4.723 14.480 1.00 90.19 135 LEU A N 1
ATOM 1084 C CA . LEU A 1 135 ? 27.190 6.166 14.716 1.00 90.19 135 LEU A CA 1
ATOM 1085 C C . LEU A 1 135 ? 26.105 6.486 15.775 1.00 90.19 135 LEU A C 1
ATOM 1087 O O . LEU A 1 135 ? 25.431 7.513 15.709 1.00 90.19 135 LEU A O 1
ATOM 1091 N N . ILE A 1 136 ? 25.946 5.614 16.773 1.00 89.19 136 ILE A N 1
ATOM 1092 C CA . ILE A 1 136 ? 24.974 5.732 17.869 1.00 89.19 136 ILE A CA 1
ATOM 1093 C C . ILE A 1 136 ? 25.682 6.194 19.152 1.00 89.19 136 ILE A C 1
ATOM 1095 O O . ILE A 1 136 ? 26.700 5.605 19.533 1.00 89.19 136 ILE A O 1
ATOM 1099 N N . PRO A 1 137 ? 25.166 7.217 19.866 1.00 93.19 137 PRO A N 1
ATOM 1100 C CA . PRO A 1 137 ? 25.839 7.760 21.040 1.00 93.19 137 PRO A CA 1
ATOM 1101 C C . PRO A 1 137 ? 25.555 6.879 22.265 1.00 93.19 137 PRO A C 1
ATOM 1103 O O . PRO A 1 137 ? 24.683 7.192 23.074 1.00 93.19 137 PRO A O 1
ATOM 1106 N N . TYR A 1 138 ? 26.286 5.764 22.386 1.00 94.81 138 TYR A N 1
ATOM 1107 C CA . TYR A 1 138 ? 26.016 4.669 23.332 1.00 94.81 138 TYR A CA 1
ATOM 1108 C C . TYR A 1 138 ? 25.575 5.117 24.729 1.00 94.81 138 TYR A C 1
ATOM 1110 O O . TYR A 1 138 ? 24.519 4.699 25.193 1.00 94.81 138 TYR A O 1
ATOM 1118 N N . PHE A 1 139 ? 26.348 5.963 25.419 1.00 95.94 139 PHE A N 1
ATOM 1119 C CA . PHE A 1 139 ? 26.029 6.324 26.804 1.00 95.94 139 PHE A CA 1
ATOM 1120 C C . PHE A 1 139 ? 24.860 7.307 26.914 1.00 95.94 139 PHE A C 1
ATOM 1122 O O . PHE A 1 139 ? 24.127 7.244 27.900 1.00 95.94 139 PHE A O 1
ATOM 1129 N N . ALA A 1 140 ? 24.671 8.173 25.914 1.00 93.56 140 ALA A N 1
ATOM 1130 C CA . ALA A 1 140 ? 23.534 9.086 25.841 1.00 93.56 140 ALA A CA 1
ATOM 1131 C C . ALA A 1 140 ? 22.233 8.311 25.615 1.00 93.56 140 ALA A C 1
ATOM 1133 O O . ALA A 1 140 ? 21.316 8.394 26.427 1.00 93.56 140 ALA A O 1
ATOM 1134 N N . TRP A 1 141 ? 22.205 7.477 24.573 1.00 92.06 141 TRP A N 1
ATOM 1135 C CA . TRP A 1 141 ? 21.077 6.597 24.280 1.00 92.06 141 TRP A CA 1
ATOM 1136 C C . TRP A 1 141 ? 20.791 5.633 25.439 1.00 92.06 141 TRP A C 1
ATOM 1138 O O . TRP A 1 141 ? 19.646 5.469 25.843 1.00 92.06 141 TRP A O 1
ATOM 1148 N N . ARG A 1 142 ? 21.822 5.036 26.050 1.00 93.75 142 ARG A N 1
ATOM 1149 C CA . ARG A 1 142 ? 21.656 4.154 27.214 1.00 93.75 142 ARG A CA 1
ATOM 1150 C C . ARG A 1 142 ? 21.018 4.880 28.398 1.00 93.75 142 ARG A C 1
ATOM 1152 O O . ARG A 1 142 ? 20.250 4.264 29.131 1.00 93.75 142 ARG A O 1
ATOM 1159 N N . ALA A 1 143 ? 21.350 6.152 28.625 1.00 92.06 143 ALA A N 1
ATOM 1160 C CA . ALA A 1 143 ? 20.790 6.926 29.729 1.00 92.06 143 ALA A CA 1
ATOM 1161 C C . ALA A 1 143 ? 19.287 7.187 29.537 1.00 92.06 143 ALA A C 1
ATOM 1163 O O . ALA A 1 143 ? 18.521 6.873 30.450 1.00 92.06 143 ALA A O 1
ATOM 1164 N N . THR A 1 144 ? 18.865 7.663 28.360 1.00 90.00 144 THR A N 1
ATOM 1165 C CA . THR A 1 144 ? 17.441 7.898 28.052 1.00 90.00 144 THR A CA 1
ATOM 1166 C C . THR A 1 144 ? 16.660 6.592 27.943 1.00 90.00 144 THR A C 1
ATOM 1168 O O . THR A 1 144 ? 15.610 6.450 28.564 1.00 90.00 144 THR A O 1
ATOM 1171 N N . HIS A 1 145 ? 17.218 5.558 27.308 1.00 90.44 145 HIS A N 1
ATOM 1172 C CA . HIS A 1 145 ? 16.600 4.226 27.241 1.00 90.44 145 HIS A CA 1
ATOM 1173 C C . HIS A 1 145 ? 16.404 3.584 28.627 1.00 90.44 145 HIS A C 1
ATOM 1175 O O . HIS A 1 145 ? 15.383 2.952 28.893 1.00 90.44 145 HIS A O 1
ATOM 1181 N N . HIS A 1 146 ? 17.336 3.790 29.565 1.00 91.25 146 HIS A N 1
ATOM 1182 C CA . HIS A 1 146 ? 17.176 3.352 30.959 1.00 91.25 146 HIS A CA 1
ATOM 1183 C C . HIS A 1 146 ? 16.117 4.140 31.742 1.00 91.25 146 HIS A C 1
ATOM 1185 O O . HIS A 1 146 ? 15.625 3.633 32.753 1.00 91.25 146 HIS A O 1
ATOM 1191 N N . ALA A 1 147 ? 15.810 5.375 31.350 1.00 90.25 147 ALA A N 1
ATOM 1192 C CA . ALA A 1 147 ? 14.732 6.157 31.945 1.00 90.25 147 ALA A CA 1
ATOM 1193 C C . ALA A 1 147 ? 13.374 5.767 31.329 1.00 90.25 147 ALA A C 1
ATOM 1195 O O . ALA A 1 147 ? 12.470 5.430 32.094 1.00 90.25 147 ALA A O 1
ATOM 1196 N N . HIS A 1 148 ? 13.291 5.596 30.002 1.00 91.50 148 HIS A N 1
ATOM 1197 C CA . HIS A 1 148 ? 12.159 4.963 29.310 1.00 91.50 148 HIS A CA 1
ATOM 1198 C C . HIS A 1 148 ? 11.739 3.644 29.984 1.00 91.50 148 HIS A C 1
ATOM 1200 O O . HIS A 1 148 ? 10.605 3.513 30.436 1.00 91.50 148 HIS A O 1
ATOM 1206 N N . HIS A 1 149 ? 12.658 2.692 30.176 1.00 92.50 149 HIS A N 1
ATOM 1207 C CA . HIS A 1 149 ? 12.323 1.406 30.804 1.00 92.50 149 HIS A CA 1
ATOM 1208 C C . HIS A 1 149 ? 11.806 1.504 32.249 1.00 92.50 149 HIS A C 1
ATOM 1210 O O . HIS A 1 149 ? 11.100 0.610 32.702 1.00 92.50 149 HIS A O 1
ATOM 1216 N N . LYS A 1 150 ? 12.117 2.571 32.996 1.00 91.25 150 LYS A N 1
ATOM 1217 C CA . LYS A 1 150 ? 11.574 2.778 34.354 1.00 91.25 150 LYS A CA 1
ATOM 1218 C C . LYS A 1 150 ? 10.162 3.352 34.355 1.00 91.25 150 LYS A C 1
ATOM 1220 O O . LYS A 1 150 ? 9.493 3.275 35.383 1.00 91.25 150 LYS A O 1
ATOM 1225 N N . ALA A 1 151 ? 9.756 3.971 33.253 1.00 91.19 151 ALA A N 1
ATOM 1226 C CA . ALA A 1 151 ? 8.590 4.836 33.169 1.00 91.19 151 ALA A CA 1
ATOM 1227 C C . ALA A 1 151 ? 7.681 4.529 31.967 1.00 91.19 151 ALA A C 1
ATOM 1229 O O . ALA A 1 151 ? 6.756 5.293 31.708 1.00 91.19 151 ALA A O 1
ATOM 1230 N N . THR A 1 152 ? 7.930 3.429 31.248 1.00 91.94 152 THR A N 1
ATOM 1231 C CA . THR A 1 152 ? 7.266 3.115 29.975 1.00 91.94 152 THR A CA 1
ATOM 1232 C C . THR A 1 152 ? 5.741 3.212 30.090 1.00 91.94 152 THR A C 1
ATOM 1234 O O . THR A 1 152 ? 5.150 2.761 31.077 1.00 91.94 152 THR A O 1
ATOM 1237 N N . GLY A 1 153 ? 5.102 3.870 29.123 1.00 89.88 153 GLY A N 1
ATOM 1238 C CA . GLY A 1 153 ? 3.652 4.109 29.118 1.00 89.88 153 GLY A CA 1
ATOM 1239 C C . GLY A 1 153 ? 3.132 5.125 30.155 1.00 89.88 153 GLY A C 1
ATOM 1240 O O . GLY A 1 153 ? 1.917 5.232 30.319 1.00 89.88 153 GLY A O 1
ATOM 1241 N N . SER A 1 154 ? 4.001 5.859 30.866 1.00 91.81 154 SER A N 1
ATOM 1242 C CA . SER A 1 154 ? 3.634 7.044 31.670 1.00 91.81 154 SER A CA 1
ATOM 1243 C C . SER A 1 154 ? 3.649 8.283 30.783 1.00 91.81 154 SER A C 1
ATOM 1245 O O . SER A 1 154 ? 4.690 8.615 30.217 1.00 91.81 154 SER A O 1
ATOM 1247 N N . MET A 1 155 ? 2.539 9.018 30.728 1.00 90.75 155 MET A N 1
ATOM 1248 C CA . MET A 1 155 ? 2.468 10.281 29.977 1.00 90.75 155 MET A CA 1
ATOM 1249 C C . MET A 1 155 ? 3.424 11.360 30.507 1.00 90.75 155 MET A C 1
ATOM 1251 O O . MET A 1 155 ? 3.805 12.265 29.773 1.00 90.75 155 MET A O 1
ATOM 1255 N N . GLU A 1 156 ? 3.792 11.287 31.787 1.00 88.50 156 GLU A N 1
ATOM 1256 C CA . GLU A 1 156 ? 4.602 12.292 32.476 1.00 88.50 156 GLU A CA 1
ATOM 1257 C C . GLU A 1 156 ? 6.103 11.971 32.497 1.00 88.50 156 GLU A C 1
ATOM 1259 O O . GLU A 1 156 ? 6.911 12.860 32.765 1.00 88.50 156 GLU A O 1
ATOM 1264 N N . ARG A 1 157 ? 6.486 10.699 32.306 1.00 87.50 157 ARG A N 1
ATOM 1265 C CA . ARG A 1 157 ? 7.848 10.212 32.603 1.00 87.50 157 ARG A CA 1
ATOM 1266 C C . ARG A 1 157 ? 8.464 9.267 31.568 1.00 87.50 157 ARG A C 1
ATOM 1268 O O . ARG A 1 157 ? 9.639 8.948 31.724 1.00 87.50 157 ARG A O 1
ATOM 1275 N N . ASP A 1 158 ? 7.728 8.782 30.566 1.00 89.50 158 ASP A N 1
ATOM 1276 C CA . ASP A 1 158 ? 8.352 8.040 29.459 1.00 89.50 158 ASP A CA 1
ATOM 1277 C C . ASP A 1 158 ? 9.246 8.991 28.633 1.00 89.50 158 ASP A C 1
ATOM 1279 O O . ASP A 1 158 ? 8.915 10.155 28.423 1.00 89.50 158 ASP A O 1
ATOM 1283 N N . GLU A 1 159 ? 10.402 8.506 28.187 1.00 84.31 159 GLU A N 1
ATOM 1284 C CA . GLU A 1 159 ? 11.431 9.293 27.492 1.00 84.31 159 GLU A CA 1
ATOM 1285 C C . GLU A 1 159 ? 11.366 9.196 25.966 1.00 84.31 159 GLU A C 1
ATOM 1287 O O . GLU A 1 159 ? 12.013 9.987 25.280 1.00 84.31 159 GLU A O 1
ATOM 1292 N N . ASN A 1 160 ? 10.658 8.199 25.421 1.00 80.50 160 ASN A N 1
ATOM 1293 C CA . ASN A 1 160 ? 10.854 7.778 24.027 1.00 80.50 160 ASN A CA 1
ATOM 1294 C C . ASN A 1 160 ? 9.559 7.664 23.209 1.00 80.50 160 ASN A C 1
ATOM 1296 O O . ASN A 1 160 ? 9.602 7.820 21.985 1.00 80.50 160 ASN A O 1
ATOM 1300 N N . TYR A 1 161 ? 8.433 7.348 23.857 1.00 84.38 161 TYR A N 1
ATOM 1301 C CA . TYR A 1 161 ? 7.171 7.024 23.178 1.00 84.38 161 TYR A CA 1
ATOM 1302 C C . TYR A 1 161 ? 5.965 7.744 23.791 1.00 84.38 161 TYR A C 1
ATOM 1304 O O . TYR A 1 161 ? 4.874 7.184 23.847 1.00 84.38 161 TYR A O 1
ATOM 1312 N N . VAL A 1 162 ? 6.138 8.992 24.241 1.00 87.50 162 VAL A N 1
ATOM 1313 C CA . VAL A 1 162 ? 5.014 9.797 24.747 1.00 87.50 162 VAL A CA 1
ATOM 1314 C C . VAL A 1 162 ? 4.111 10.211 23.573 1.00 87.50 162 VAL A C 1
ATOM 1316 O O . VAL A 1 162 ? 4.587 10.850 22.631 1.00 87.50 162 VAL A O 1
ATOM 1319 N N . PRO A 1 163 ? 2.808 9.874 23.585 1.00 88.50 163 PRO A N 1
ATOM 1320 C CA . PRO A 1 163 ? 1.853 10.381 22.608 1.00 88.50 163 PRO A CA 1
ATOM 1321 C C . PRO A 1 163 ? 1.710 11.904 22.673 1.00 88.50 163 PRO A C 1
ATOM 1323 O O . PRO A 1 163 ? 1.628 12.485 23.755 1.00 88.50 163 PRO A O 1
ATOM 1326 N N . TYR A 1 164 ? 1.546 12.547 21.516 1.00 87.69 164 TYR A N 1
ATOM 1327 C CA . TYR A 1 164 ? 1.012 13.907 21.479 1.00 87.69 164 TYR A CA 1
ATOM 1328 C C . TYR A 1 164 ? -0.418 13.932 22.017 1.00 87.69 164 TYR A C 1
ATOM 1330 O O . TYR A 1 164 ? -1.228 13.057 21.699 1.00 87.69 164 TYR A O 1
ATOM 1338 N N . THR A 1 165 ? -0.738 14.960 22.794 1.00 89.06 165 THR A N 1
ATOM 1339 C CA . THR A 1 165 ? -2.093 15.175 23.302 1.00 89.06 165 THR A CA 1
ATOM 1340 C C . THR A 1 165 ? -2.944 15.977 22.316 1.00 89.06 165 THR A C 1
ATOM 1342 O O . THR A 1 165 ? -2.422 16.592 21.381 1.00 89.06 165 THR A O 1
ATOM 1345 N N . ARG A 1 166 ? -4.259 16.023 22.535 1.00 89.25 166 ARG A N 1
ATOM 1346 C CA . ARG A 1 166 ? -5.205 16.855 21.779 1.00 89.25 166 ARG A CA 1
ATOM 1347 C C . ARG A 1 166 ? -4.756 18.327 21.692 1.00 89.25 166 ARG A C 1
ATOM 1349 O O . ARG A 1 166 ? -4.662 18.866 20.584 1.00 89.25 166 ARG A O 1
ATOM 1356 N N . ALA A 1 167 ? -4.371 18.950 22.808 1.00 87.38 167 ALA A N 1
ATOM 1357 C CA . ALA A 1 167 ? -3.850 20.320 22.846 1.00 87.38 167 ALA A CA 1
ATOM 1358 C C . ALA A 1 167 ? -2.583 20.527 21.995 1.00 87.38 167 ALA A C 1
ATOM 1360 O O . ALA A 1 167 ? -2.376 21.619 21.462 1.00 87.38 167 ALA A O 1
ATOM 1361 N N . SER A 1 168 ? -1.765 19.485 21.791 1.00 84.19 168 SER A N 1
ATOM 1362 C CA . SER A 1 168 ? -0.568 19.554 20.932 1.00 84.19 168 SER A CA 1
ATOM 1363 C C . SER A 1 168 ? -0.919 19.879 19.472 1.00 84.19 168 SER A C 1
ATOM 1365 O O . SER A 1 168 ? -0.137 20.522 18.772 1.00 84.19 168 SER A O 1
ATOM 1367 N N . PHE A 1 169 ? -2.118 19.489 19.027 1.00 84.06 169 PHE A N 1
ATOM 1368 C CA . PHE A 1 169 ? -2.653 19.787 17.697 1.00 84.06 169 PHE A CA 1
ATOM 1369 C C . PHE A 1 169 ? -3.553 21.032 17.656 1.00 84.06 169 PHE A C 1
ATOM 1371 O O . PHE A 1 169 ? -3.946 21.446 16.570 1.00 84.06 169 PHE A O 1
ATOM 1378 N N . LYS A 1 170 ? -3.827 21.673 18.804 1.00 85.06 170 LYS A N 1
ATOM 1379 C CA . LYS A 1 170 ? -4.789 22.786 18.956 1.00 85.06 170 LYS A CA 1
ATOM 1380 C C . LYS A 1 170 ? -6.230 22.430 18.551 1.00 85.06 170 LYS A C 1
ATOM 1382 O O . LYS A 1 170 ? -6.976 23.302 18.115 1.00 85.06 170 LYS A O 1
ATOM 1387 N N . LEU A 1 171 ? -6.610 21.162 18.697 1.00 81.69 171 LEU A N 1
ATOM 1388 C CA . LEU A 1 171 ? -7.983 20.707 18.474 1.00 81.69 171 LEU A CA 1
ATOM 1389 C C . LEU A 1 171 ? -8.935 21.312 19.529 1.00 81.69 171 LEU A C 1
ATOM 1391 O O . LEU A 1 171 ? -8.548 21.387 20.700 1.00 81.69 171 LEU A O 1
ATOM 1395 N N . PRO A 1 172 ? -10.173 21.700 19.163 1.00 85.25 172 PRO A N 1
ATOM 1396 C CA . PRO A 1 172 ? -11.207 22.084 20.131 1.00 85.25 172 PRO A CA 1
ATOM 1397 C C . PRO A 1 172 ? -11.620 20.875 20.986 1.00 85.25 172 PRO A C 1
ATOM 1399 O O . PRO A 1 172 ? -11.392 19.744 20.566 1.00 85.25 172 PRO A O 1
ATOM 1402 N N . ASP A 1 173 ? -12.209 21.085 22.171 1.00 86.12 173 ASP A N 1
ATOM 1403 C CA . ASP A 1 173 ? -12.620 20.023 23.121 1.00 86.12 173 ASP A CA 1
ATOM 1404 C C . ASP A 1 173 ? -13.429 18.887 22.454 1.00 86.12 173 ASP A C 1
ATOM 1406 O O . ASP A 1 173 ? -14.171 19.118 21.499 1.00 86.12 173 ASP A O 1
ATOM 1410 N N . GLU A 1 174 ? -13.278 17.648 22.940 1.00 83.31 174 GLU A N 1
ATOM 1411 C CA . GLU A 1 174 ? -13.898 16.451 22.347 1.00 83.31 174 GLU A CA 1
ATOM 1412 C C . GLU A 1 174 ? -15.413 16.587 22.140 1.00 83.31 174 GLU A C 1
ATOM 1414 O O . GLU A 1 174 ? -15.930 16.114 21.132 1.00 83.31 174 GLU A O 1
ATOM 1419 N N . LYS A 1 175 ? -16.121 17.282 23.037 1.00 82.88 175 LYS A N 1
ATOM 1420 C CA . LYS A 1 175 ? -17.586 17.434 22.997 1.00 82.88 175 LYS A CA 1
ATOM 1421 C C . LYS A 1 175 ? -18.081 18.430 21.947 1.00 82.88 175 LYS A C 1
ATOM 1423 O O . LYS A 1 175 ? -19.285 18.510 21.720 1.00 82.88 175 LYS A O 1
ATOM 1428 N N . VAL A 1 176 ? -17.183 19.224 21.364 1.00 86.19 176 VAL A N 1
ATOM 1429 C CA . VAL A 1 176 ? -17.499 20.270 20.372 1.00 86.19 176 VAL A CA 1
ATOM 1430 C C . VAL A 1 176 ? -16.702 20.133 19.073 1.00 86.19 176 VAL A C 1
ATOM 1432 O O . VAL A 1 176 ? -16.963 20.872 18.127 1.00 86.19 176 VAL A O 1
ATOM 1435 N N . ALA A 1 177 ? -15.745 19.206 19.009 1.00 74.38 177 ALA A N 1
ATOM 1436 C CA . ALA A 1 177 ? -14.983 18.926 17.802 1.00 74.38 177 ALA A CA 1
ATOM 1437 C C . ALA A 1 177 ? -15.837 18.244 16.728 1.00 74.38 177 ALA A C 1
ATOM 1439 O O . ALA A 1 177 ? -16.679 17.393 17.009 1.00 74.38 177 ALA A O 1
ATOM 1440 N N . THR A 1 178 ? -15.575 18.607 15.479 1.00 76.00 178 THR A N 1
ATOM 1441 C CA . THR A 1 178 ? -16.277 18.134 14.284 1.00 76.00 178 THR A CA 1
ATOM 1442 C C . THR A 1 178 ? -15.334 17.309 13.394 1.00 76.00 178 THR A C 1
ATOM 1444 O O . THR A 1 178 ? -14.114 17.350 13.589 1.00 76.00 178 THR A O 1
ATOM 1447 N N . PRO A 1 179 ? -15.832 16.598 12.358 1.00 74.31 179 PRO A N 1
ATOM 1448 C CA . PRO A 1 179 ? -14.972 15.900 11.398 1.00 74.31 179 PRO A CA 1
ATOM 1449 C C . PRO A 1 179 ? -13.964 16.828 10.744 1.00 74.31 179 PRO A C 1
ATOM 1451 O O . PRO A 1 179 ? -12.846 16.407 10.465 1.00 74.31 179 PRO A O 1
ATOM 1454 N N . THR A 1 180 ? -14.378 18.076 10.513 1.00 63.56 180 THR A N 1
ATOM 1455 C CA . THR A 1 180 ? -13.597 19.107 9.839 1.00 63.56 180 THR A CA 1
ATOM 1456 C C . THR A 1 180 ? -12.325 19.421 10.619 1.00 63.56 180 THR A C 1
ATOM 1458 O O . THR A 1 180 ? -11.243 19.432 10.038 1.00 63.56 180 THR A O 1
ATOM 1461 N N . ASP A 1 181 ? -12.424 19.571 11.946 1.00 68.31 181 ASP A N 1
ATOM 1462 C CA . ASP A 1 181 ? -11.275 19.839 12.822 1.00 68.31 181 ASP A CA 1
ATOM 1463 C C . ASP A 1 181 ? -10.228 18.716 12.747 1.00 68.31 181 ASP A C 1
ATOM 1465 O O . ASP A 1 181 ? -9.020 18.964 12.734 1.00 68.31 181 ASP A O 1
ATOM 1469 N N . TYR A 1 182 ? -10.682 17.463 12.655 1.00 72.50 182 TYR A N 1
ATOM 1470 C CA . TYR A 1 182 ? -9.795 16.315 12.489 1.00 72.50 182 TYR A CA 1
ATOM 1471 C C . TYR A 1 182 ? -9.258 16.191 11.056 1.00 72.50 182 TYR A C 1
ATOM 1473 O O . TYR A 1 182 ? -8.080 15.869 10.878 1.00 72.50 182 TYR A O 1
ATOM 1481 N N . SER A 1 183 ? -10.068 16.468 10.028 1.00 70.06 183 SER A N 1
ATOM 1482 C CA . SER A 1 183 ? -9.642 16.380 8.627 1.00 70.06 183 SER A CA 1
ATOM 1483 C C . SER A 1 183 ? -8.620 17.458 8.267 1.00 70.06 183 SER A C 1
ATOM 1485 O O . SER A 1 183 ? -7.613 17.149 7.638 1.00 70.06 183 SER A O 1
ATOM 1487 N N . GLU A 1 184 ? -8.788 18.697 8.736 1.00 67.75 184 GLU A N 1
ATOM 1488 C CA . GLU A 1 184 ? -7.824 19.785 8.493 1.00 67.75 184 GLU A CA 1
ATOM 1489 C C . GLU A 1 184 ? -6.415 19.482 9.033 1.00 67.75 184 GLU A C 1
ATOM 1491 O O . GLU A 1 184 ? -5.418 19.991 8.513 1.00 67.75 184 GLU A O 1
ATOM 1496 N N . ILE A 1 185 ? -6.315 18.643 10.069 1.00 64.81 185 ILE A N 1
ATOM 1497 C CA . ILE A 1 185 ? -5.048 18.303 10.727 1.00 64.81 185 ILE A CA 1
ATOM 1498 C C . ILE A 1 185 ? -4.494 16.953 10.254 1.00 64.81 185 ILE A C 1
ATOM 1500 O O . ILE A 1 185 ? -3.274 16.812 10.137 1.00 64.81 185 ILE A O 1
ATOM 1504 N N . PHE A 1 186 ? -5.359 15.971 9.985 1.00 66.62 186 PHE A N 1
ATOM 1505 C CA . PHE A 1 186 ? -4.974 14.574 9.771 1.00 66.62 186 PHE A CA 1
ATOM 1506 C C . PHE A 1 186 ? -5.507 13.936 8.470 1.00 66.62 186 PHE A C 1
ATOM 1508 O O . PHE A 1 186 ? -5.267 12.742 8.246 1.00 66.62 186 PHE A O 1
ATOM 1515 N N . GLU A 1 187 ? -6.216 14.659 7.594 1.00 60.84 187 GLU A N 1
ATOM 1516 C CA . GLU A 1 187 ? -6.601 14.142 6.272 1.00 60.84 187 GLU A CA 1
ATOM 1517 C C . GLU A 1 187 ? -5.387 14.084 5.334 1.00 60.84 187 GLU A C 1
ATOM 1519 O O . GLU A 1 187 ? -5.110 14.955 4.513 1.00 60.84 187 GLU A O 1
ATOM 1524 N N . GLU A 1 188 ? -4.634 13.000 5.476 1.00 60.06 188 GLU A N 1
ATOM 1525 C CA . GLU A 1 188 ? -3.449 12.723 4.681 1.00 60.06 188 GLU A CA 1
ATOM 1526 C C . GLU A 1 188 ? -3.759 11.753 3.536 1.00 60.06 188 GLU A C 1
ATOM 1528 O O . GLU A 1 188 ? -4.460 10.750 3.705 1.00 60.06 188 GLU A O 1
ATOM 1533 N N . THR A 1 189 ? -3.169 12.005 2.365 1.00 52.78 189 THR A N 1
ATOM 1534 C CA . THR A 1 189 ? -3.171 11.016 1.279 1.00 52.78 189 THR A CA 1
ATOM 1535 C C . THR A 1 189 ? -2.296 9.811 1.657 1.00 52.78 189 THR A C 1
ATOM 1537 O O . THR A 1 189 ? -1.275 9.991 2.329 1.00 52.78 189 THR A O 1
ATOM 1540 N N . PRO A 1 190 ? -2.585 8.589 1.162 1.00 58.06 190 PRO A N 1
ATOM 1541 C CA . PRO A 1 190 ? -1.732 7.421 1.407 1.00 58.06 190 PRO A CA 1
ATOM 1542 C C . PRO A 1 190 ? -0.264 7.629 0.998 1.00 58.06 190 PRO A C 1
ATOM 1544 O O . PRO A 1 190 ? 0.636 7.055 1.607 1.00 58.06 190 PRO A O 1
ATOM 1547 N N . PHE A 1 191 ? -0.011 8.488 0.002 1.00 55.81 191 PHE A N 1
ATOM 1548 C CA . PHE A 1 191 ? 1.337 8.891 -0.396 1.00 55.81 191 PHE A CA 1
ATOM 1549 C C . PHE A 1 191 ? 2.046 9.724 0.683 1.00 55.81 191 PHE A C 1
ATOM 1551 O O . PHE A 1 191 ? 3.230 9.510 0.931 1.00 55.81 191 PHE A O 1
ATOM 1558 N N . TYR A 1 192 ? 1.343 10.638 1.358 1.00 61.19 192 TYR A N 1
ATOM 1559 C CA . TYR A 1 192 ? 1.924 11.416 2.452 1.00 61.19 192 TYR A CA 1
ATOM 1560 C C . TYR A 1 192 ? 2.160 10.559 3.706 1.00 61.19 192 TYR A C 1
ATOM 1562 O O . TYR A 1 192 ? 3.216 10.674 4.326 1.00 61.19 192 TYR A O 1
ATOM 1570 N N . THR A 1 193 ? 1.270 9.611 4.022 1.00 68.12 193 THR A N 1
ATOM 1571 C CA . THR A 1 193 ? 1.527 8.612 5.077 1.00 68.12 193 THR A CA 1
ATOM 1572 C C . THR A 1 193 ? 2.759 7.758 4.750 1.00 68.12 193 THR A C 1
ATOM 1574 O O . THR A 1 193 ? 3.624 7.579 5.607 1.00 68.12 193 THR A O 1
ATOM 1577 N N . LEU A 1 194 ? 2.904 7.299 3.499 1.00 66.81 194 LEU A N 1
ATOM 1578 C CA . LEU A 1 194 ? 4.100 6.585 3.039 1.00 66.81 194 LEU A CA 1
ATOM 1579 C C . LEU A 1 194 ? 5.361 7.460 3.128 1.00 66.81 194 LEU A C 1
ATOM 1581 O O . LEU A 1 194 ? 6.394 6.992 3.595 1.00 66.81 194 LEU A O 1
ATOM 1585 N N . TYR A 1 195 ? 5.283 8.734 2.739 1.00 68.12 195 TYR A N 1
ATOM 1586 C CA . TYR A 1 195 ? 6.376 9.697 2.894 1.00 68.12 195 TYR A CA 1
ATOM 1587 C C . TYR A 1 195 ? 6.785 9.861 4.365 1.00 68.12 195 TYR A C 1
ATOM 1589 O O . TYR A 1 195 ? 7.971 9.766 4.680 1.00 68.12 195 TYR A O 1
ATOM 1597 N N . ARG A 1 196 ? 5.826 10.020 5.287 1.00 73.31 196 ARG A N 1
ATOM 1598 C CA . ARG A 1 196 ? 6.091 10.083 6.734 1.00 73.31 196 ARG A CA 1
ATOM 1599 C C . ARG A 1 196 ? 6.776 8.812 7.247 1.00 73.31 196 ARG A C 1
ATOM 1601 O O . ARG A 1 196 ? 7.750 8.920 7.991 1.00 73.31 196 ARG A O 1
ATOM 1608 N N . MET A 1 197 ? 6.313 7.632 6.825 1.00 74.88 197 MET A N 1
ATOM 1609 C CA . MET A 1 197 ? 6.959 6.351 7.142 1.00 74.88 197 MET A CA 1
ATOM 1610 C C . MET A 1 197 ? 8.407 6.331 6.629 1.00 74.88 197 MET A C 1
ATOM 1612 O O . MET A 1 197 ? 9.323 6.082 7.407 1.00 74.88 197 MET A O 1
ATOM 1616 N N . LEU A 1 198 ? 8.644 6.676 5.359 1.00 71.19 198 LEU A N 1
ATOM 1617 C CA . LEU A 1 198 ? 9.985 6.722 4.760 1.00 71.19 198 LEU A CA 1
ATOM 1618 C C . LEU A 1 198 ? 10.931 7.694 5.486 1.00 71.19 198 LEU A C 1
ATOM 1620 O O . LEU A 1 198 ? 12.092 7.353 5.715 1.00 71.19 198 LEU A O 1
ATOM 1624 N N . ILE A 1 199 ? 10.453 8.877 5.890 1.00 72.06 199 ILE A N 1
ATOM 1625 C CA . ILE A 1 199 ? 11.261 9.848 6.646 1.00 72.06 199 ILE A CA 1
ATOM 1626 C C . ILE A 1 199 ? 11.591 9.336 8.052 1.00 72.06 199 ILE A C 1
ATOM 1628 O O . ILE A 1 199 ? 12.735 9.482 8.486 1.00 72.06 199 ILE A O 1
ATOM 1632 N N . MET A 1 200 ? 10.650 8.688 8.747 1.00 74.75 200 MET A N 1
ATOM 1633 C CA . MET A 1 200 ? 10.925 8.058 10.044 1.00 74.75 200 MET A CA 1
ATOM 1634 C C . MET A 1 200 ? 12.049 7.017 9.931 1.00 74.75 200 MET A C 1
ATOM 1636 O O . MET A 1 200 ? 12.981 7.052 10.730 1.00 74.75 200 MET A O 1
ATOM 1640 N N . GLN A 1 201 ? 12.029 6.150 8.915 1.00 69.38 201 GLN A N 1
ATOM 1641 C CA . GLN A 1 201 ? 13.072 5.122 8.773 1.00 69.38 201 GLN A CA 1
ATOM 1642 C C . GLN A 1 201 ? 14.401 5.662 8.237 1.00 69.38 201 GLN A C 1
ATOM 1644 O O . GLN A 1 201 ? 15.457 5.168 8.618 1.00 69.38 201 GLN A O 1
ATOM 1649 N N . GLY A 1 202 ? 14.378 6.667 7.358 1.00 67.19 202 GLY A N 1
ATOM 1650 C CA . GLY A 1 202 ? 15.601 7.251 6.802 1.00 67.19 202 GLY A CA 1
ATOM 1651 C C . GLY A 1 202 ? 16.318 8.203 7.763 1.00 67.19 202 GLY A C 1
ATOM 1652 O O . GLY A 1 202 ? 17.543 8.185 7.845 1.00 67.19 202 GLY A O 1
ATOM 1653 N N . MET A 1 203 ? 15.562 9.036 8.484 1.00 74.62 203 MET A N 1
ATOM 1654 C CA . MET A 1 203 ? 16.088 10.167 9.263 1.00 74.62 203 MET A CA 1
ATOM 1655 C C . MET A 1 203 ? 15.567 10.240 10.704 1.00 74.62 203 MET A C 1
ATOM 1657 O O . MET A 1 203 ? 16.168 10.948 11.510 1.00 74.62 203 MET A O 1
ATOM 1661 N N . GLY A 1 204 ? 14.486 9.533 11.055 1.00 75.00 204 GLY A N 1
ATOM 1662 C CA . GLY A 1 204 ? 13.787 9.693 12.339 1.00 75.00 204 GLY A CA 1
ATOM 1663 C C . GLY A 1 204 ? 14.682 9.494 13.560 1.00 75.00 204 GLY A C 1
ATOM 1664 O O . GLY A 1 204 ? 14.643 10.302 14.480 1.00 75.00 204 GLY A O 1
ATOM 1665 N N . TRP A 1 205 ? 15.585 8.512 13.508 1.00 77.62 205 TRP A N 1
ATOM 1666 C CA . TRP A 1 205 ? 16.621 8.299 14.523 1.00 77.62 205 TRP A CA 1
ATOM 1667 C C . TRP A 1 205 ? 17.498 9.540 14.776 1.00 77.62 205 TRP A C 1
ATOM 1669 O O . TRP A 1 205 ? 17.693 9.948 15.920 1.00 77.62 205 TRP A O 1
ATOM 1679 N N . TRP A 1 206 ? 18.007 10.172 13.714 1.00 83.00 206 TRP A N 1
ATOM 1680 C CA . TRP A 1 206 ? 18.869 11.352 13.826 1.00 83.00 206 TRP A CA 1
ATOM 1681 C C . TRP A 1 206 ? 18.102 12.592 14.283 1.00 83.00 206 TRP A C 1
ATOM 1683 O O . TRP A 1 206 ? 18.640 13.383 15.056 1.00 83.00 206 TRP A O 1
ATOM 1693 N N . VAL A 1 207 ? 16.844 12.740 13.854 1.00 80.69 207 VAL A N 1
ATOM 1694 C CA . VAL A 1 207 ? 15.953 13.816 14.315 1.00 80.69 207 VAL A CA 1
ATOM 1695 C C . VAL A 1 207 ? 15.655 13.657 15.810 1.00 80.69 207 VAL A C 1
ATOM 1697 O O . VAL A 1 207 ? 15.858 14.604 16.568 1.00 80.69 207 VAL A O 1
ATOM 1700 N N . TYR A 1 208 ? 15.303 12.450 16.267 1.00 80.06 208 TYR A N 1
ATOM 1701 C CA . TYR A 1 208 ? 15.109 12.146 17.687 1.00 80.06 208 TYR A CA 1
ATOM 1702 C C . TYR A 1 208 ? 16.366 12.450 18.521 1.00 80.06 208 TYR A C 1
ATOM 1704 O O . TYR A 1 208 ? 16.281 13.163 19.522 1.00 80.06 208 TYR A O 1
ATOM 1712 N N . LEU A 1 209 ? 17.557 12.010 18.093 1.00 85.19 209 LEU A N 1
ATOM 1713 C CA . LEU A 1 209 ? 18.793 12.327 18.819 1.00 85.19 209 LEU A CA 1
ATOM 1714 C C . LEU A 1 209 ? 19.081 13.839 18.868 1.00 85.19 209 LEU A C 1
ATOM 1716 O O . LEU A 1 209 ? 19.526 14.343 19.901 1.00 85.19 209 LEU A O 1
ATOM 1720 N N . ALA A 1 210 ? 18.826 14.567 17.778 1.00 85.94 210 ALA A N 1
ATOM 1721 C CA . ALA A 1 210 ? 19.145 15.990 17.653 1.00 85.94 210 ALA A CA 1
ATOM 1722 C C . ALA A 1 210 ? 18.113 16.945 18.285 1.00 85.94 210 ALA A C 1
ATOM 1724 O O . ALA A 1 210 ? 18.471 18.081 18.589 1.00 85.94 210 ALA A O 1
ATOM 1725 N N . GLN A 1 211 ? 16.855 16.524 18.450 1.00 83.38 211 GLN A N 1
ATOM 1726 C CA . GLN A 1 211 ? 15.737 17.404 18.837 1.00 83.38 211 GLN A CA 1
ATOM 1727 C C . GLN A 1 211 ? 14.783 16.817 19.894 1.00 83.38 211 GLN A C 1
ATOM 1729 O O . GLN A 1 211 ? 13.885 17.524 20.345 1.00 83.38 211 GLN A O 1
ATOM 1734 N N . ASN A 1 212 ? 14.954 15.549 20.286 1.00 82.81 212 ASN A N 1
ATOM 1735 C CA . ASN A 1 212 ? 14.096 14.825 21.232 1.00 82.81 212 ASN A CA 1
ATOM 1736 C C . ASN A 1 212 ? 12.601 14.798 20.836 1.00 82.81 212 ASN A C 1
ATOM 1738 O O . ASN A 1 212 ? 11.724 14.878 21.692 1.00 82.81 212 ASN A O 1
ATOM 1742 N N . THR A 1 213 ? 12.298 14.688 19.536 1.00 69.19 213 THR A N 1
ATOM 1743 C CA . THR A 1 213 ? 10.965 14.930 18.933 1.00 69.19 213 THR A CA 1
ATOM 1744 C C . THR A 1 213 ? 9.809 14.038 19.407 1.00 69.19 213 THR A C 1
ATOM 1746 O O . THR A 1 213 ? 8.664 14.343 19.089 1.00 69.19 213 THR A O 1
ATOM 1749 N N . MET A 1 214 ? 10.078 12.973 20.167 1.00 69.56 214 MET A N 1
ATOM 1750 C CA . MET A 1 214 ? 9.079 12.056 20.750 1.00 69.56 214 MET A CA 1
ATOM 1751 C C . MET A 1 214 ? 9.287 11.821 22.262 1.00 69.56 214 MET A C 1
ATOM 1753 O O . MET A 1 214 ? 8.676 10.919 22.838 1.00 69.56 214 MET A O 1
ATOM 1757 N N . GLY A 1 215 ? 10.183 12.587 22.893 1.00 70.88 215 GLY A N 1
ATOM 1758 C CA . GLY A 1 215 ? 10.503 12.433 24.311 1.00 70.88 215 GLY A CA 1
ATOM 1759 C C . GLY A 1 215 ? 9.631 13.267 25.244 1.00 70.88 215 GLY A C 1
ATOM 1760 O O . GLY A 1 215 ? 8.762 14.016 24.795 1.00 70.88 215 GLY A O 1
ATOM 1761 N N . SER A 1 216 ? 9.861 13.128 26.554 1.00 80.88 216 SER A N 1
ATOM 1762 C CA . SER A 1 216 ? 8.979 13.723 27.564 1.00 80.88 216 SER A CA 1
ATOM 1763 C C . SER A 1 216 ? 8.836 15.248 27.402 1.00 80.88 216 SER A C 1
ATOM 1765 O O . SER A 1 216 ? 9.850 15.959 27.360 1.00 80.88 216 SER A O 1
ATOM 1767 N N . PRO A 1 217 ? 7.599 15.789 27.402 1.00 76.38 217 PRO A N 1
ATOM 1768 C CA . PRO A 1 217 ? 7.352 17.230 27.347 1.00 76.38 217 PRO A CA 1
ATOM 1769 C C . PRO A 1 217 ? 7.794 17.972 28.620 1.00 76.38 217 PRO A C 1
ATOM 1771 O O . PRO A 1 217 ? 7.725 19.199 28.660 1.00 76.38 217 PRO A O 1
ATOM 1774 N N . MET A 1 218 ? 8.280 17.265 29.652 1.00 82.06 218 MET A N 1
ATOM 1775 C CA . MET A 1 218 ? 8.913 17.882 30.826 1.00 82.06 218 MET A CA 1
ATOM 1776 C C . MET A 1 218 ? 10.207 18.642 30.489 1.00 82.06 218 MET A C 1
ATOM 1778 O O . MET A 1 218 ? 10.671 19.453 31.291 1.00 82.06 218 MET A O 1
ATOM 1782 N N . TYR A 1 219 ? 10.811 18.366 29.329 1.00 86.06 219 TYR A N 1
ATOM 1783 C CA . TYR A 1 219 ? 12.080 18.952 28.917 1.00 86.06 219 TYR A CA 1
ATOM 1784 C C . TYR A 1 219 ? 11.903 20.183 28.013 1.00 86.06 219 TYR A C 1
ATOM 1786 O O . TYR A 1 219 ? 11.048 20.195 27.127 1.00 86.06 219 TYR A O 1
ATOM 1794 N N . PRO A 1 220 ? 12.733 21.232 28.180 1.00 85.38 220 PRO A N 1
ATOM 1795 C CA . PRO A 1 220 ? 12.649 22.437 27.361 1.00 85.38 220 PRO A CA 1
ATOM 1796 C C . PRO A 1 220 ? 13.009 22.160 25.893 1.00 85.38 220 PRO A C 1
ATOM 1798 O O . PRO A 1 220 ? 13.850 21.308 25.584 1.00 85.38 220 PRO A O 1
ATOM 1801 N N . LYS A 1 221 ? 12.420 22.934 24.971 1.00 81.94 221 LYS A N 1
ATOM 1802 C CA . LYS A 1 221 ? 12.745 22.866 23.535 1.00 81.94 221 LYS A CA 1
ATOM 1803 C C . LYS A 1 221 ? 14.249 23.087 23.298 1.00 81.94 221 LYS A C 1
ATOM 1805 O O . LYS A 1 221 ? 14.855 23.956 23.918 1.00 81.94 221 LYS A O 1
ATOM 1810 N N . GLY A 1 222 ? 14.839 22.306 22.389 1.00 78.50 222 GLY A N 1
ATOM 1811 C CA . GLY A 1 222 ? 16.289 22.297 22.115 1.00 78.50 222 GLY A CA 1
ATOM 1812 C C . GLY A 1 222 ? 17.088 21.244 22.901 1.00 78.50 222 GLY A C 1
ATOM 1813 O O . GLY A 1 222 ? 18.285 21.066 22.655 1.00 78.50 222 GLY A O 1
ATOM 1814 N N . THR A 1 223 ? 16.431 20.513 23.807 1.00 88.75 223 THR A N 1
ATOM 1815 C CA . THR A 1 223 ? 16.970 19.306 24.453 1.00 88.75 223 THR A CA 1
ATOM 1816 C C . THR A 1 223 ? 17.388 18.270 23.402 1.00 88.75 223 THR A C 1
ATOM 1818 O O . THR A 1 223 ? 16.662 18.016 22.445 1.00 88.75 223 THR A O 1
ATOM 1821 N N . ASN A 1 224 ? 18.582 17.689 23.556 1.00 91.25 224 ASN A N 1
ATOM 1822 C CA . ASN A 1 224 ? 19.163 16.752 22.589 1.00 91.25 224 ASN A CA 1
ATOM 1823 C C . ASN A 1 224 ? 20.153 15.780 23.250 1.00 91.25 224 ASN A C 1
ATOM 1825 O O . ASN A 1 224 ? 20.610 16.010 24.369 1.00 91.25 224 ASN A O 1
ATOM 1829 N N . HIS A 1 225 ? 20.506 14.708 22.547 1.00 91.06 225 HIS A N 1
ATOM 1830 C CA . HIS A 1 225 ? 21.345 13.623 23.061 1.00 91.06 225 HIS A CA 1
ATOM 1831 C C . HIS A 1 225 ? 22.858 13.887 22.969 1.00 91.06 225 HIS A C 1
ATOM 1833 O O . HIS A 1 225 ? 23.643 13.139 23.548 1.00 91.06 225 HIS A O 1
ATOM 1839 N N . PHE A 1 226 ? 23.283 14.931 22.252 1.00 93.38 226 PHE A N 1
ATOM 1840 C CA . PHE A 1 226 ? 24.700 15.224 22.011 1.00 93.38 226 PHE A CA 1
ATOM 1841 C C . PHE A 1 226 ? 25.282 16.224 23.016 1.00 93.38 226 PHE A C 1
ATOM 1843 O O . PHE A 1 226 ? 26.480 16.193 23.288 1.00 93.38 226 PHE A O 1
ATOM 1850 N N . ASN A 1 227 ? 24.469 17.109 23.595 1.00 94.00 227 ASN A N 1
ATOM 1851 C CA . ASN A 1 227 ? 24.918 18.053 24.615 1.00 94.00 227 ASN A CA 1
ATOM 1852 C C . ASN A 1 227 ? 25.112 17.340 25.974 1.00 94.00 227 ASN A C 1
ATOM 1854 O O . ASN A 1 227 ? 24.128 16.867 26.542 1.00 94.00 227 ASN A O 1
ATOM 1858 N N . PRO A 1 228 ? 26.325 17.308 26.568 1.00 94.81 228 PRO A N 1
ATOM 1859 C CA . PRO A 1 228 ? 26.529 16.737 27.901 1.00 94.81 228 PRO A CA 1
ATOM 1860 C C . PRO A 1 228 ? 25.716 17.432 28.998 1.00 94.81 228 PRO A C 1
ATOM 1862 O O . PRO A 1 228 ? 25.356 16.798 29.981 1.00 94.81 228 PRO A O 1
ATOM 1865 N N . TYR A 1 229 ? 25.403 18.718 28.827 1.00 93.50 229 TYR A N 1
ATOM 1866 C CA . TYR A 1 229 ? 24.594 19.521 29.750 1.00 93.50 229 TYR A CA 1
ATOM 1867 C C . TYR A 1 229 ? 23.092 19.477 29.417 1.00 93.50 229 TYR A C 1
ATOM 1869 O O . TYR A 1 229 ? 22.328 20.314 29.892 1.00 93.50 229 TYR A O 1
ATOM 1877 N N . SER A 1 230 ? 22.666 18.534 28.572 1.00 92.94 230 SER A N 1
ATOM 1878 C CA . SER A 1 230 ? 21.256 18.313 28.256 1.00 92.94 230 SER A CA 1
ATOM 1879 C C . SER A 1 230 ? 20.471 17.885 29.505 1.00 92.94 230 SER A C 1
ATOM 1881 O O . SER A 1 230 ? 20.968 17.043 30.256 1.00 92.94 230 SER A O 1
ATOM 1883 N N . PRO A 1 231 ? 19.233 18.380 29.709 1.00 91.00 231 PRO A N 1
ATOM 1884 C CA . PRO A 1 231 ? 18.347 17.956 30.800 1.00 91.00 231 PRO A CA 1
ATOM 1885 C C . PRO A 1 231 ? 18.086 16.441 30.899 1.00 91.00 231 PRO A C 1
ATOM 1887 O O . PRO A 1 231 ? 17.694 15.959 31.959 1.00 91.00 231 PRO A O 1
ATOM 1890 N N . LEU A 1 232 ? 18.335 15.693 29.817 1.00 89.81 232 LEU A N 1
ATOM 1891 C CA . LEU A 1 232 ? 18.275 14.225 29.759 1.00 89.81 232 LEU A CA 1
ATOM 1892 C C . LEU A 1 232 ? 19.311 13.532 30.666 1.00 89.81 232 LEU A C 1
ATOM 1894 O O . LEU A 1 232 ? 19.179 12.345 30.965 1.00 89.81 232 LEU A O 1
ATOM 1898 N N . PHE A 1 233 ? 20.380 14.235 31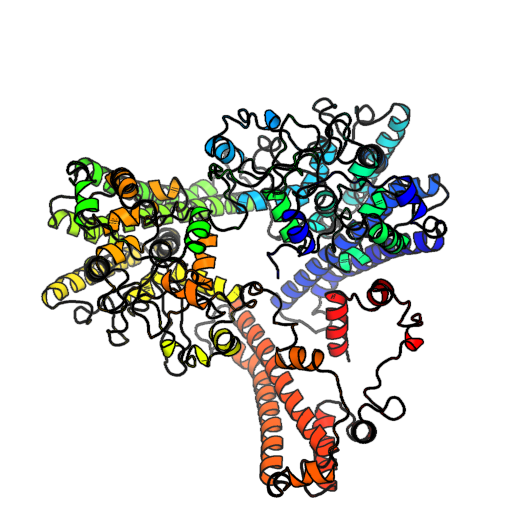.061 1.00 93.69 233 PHE A N 1
ATOM 1899 C CA . PHE A 1 233 ? 21.551 13.638 31.700 1.00 93.69 233 PHE A CA 1
ATOM 1900 C C . PHE A 1 233 ? 21.863 14.266 33.055 1.00 93.69 233 PHE A C 1
ATOM 1902 O O . PHE A 1 233 ? 21.809 15.478 33.253 1.00 93.69 233 PHE A O 1
ATOM 1909 N N . LYS A 1 234 ? 22.280 13.417 33.991 1.00 92.94 234 LYS A N 1
ATOM 1910 C CA . LYS A 1 234 ? 22.801 13.839 35.291 1.00 92.94 234 LYS A CA 1
ATOM 1911 C C . LYS A 1 234 ? 24.241 14.337 35.184 1.00 92.94 234 LYS A C 1
ATOM 1913 O O . LYS A 1 234 ? 25.009 13.880 34.339 1.00 92.94 234 LYS A O 1
ATOM 1918 N N . ASP A 1 235 ? 24.655 15.162 36.140 1.00 94.25 235 ASP A N 1
ATOM 1919 C CA . ASP A 1 235 ? 26.021 15.689 36.265 1.00 94.25 235 ASP A CA 1
ATOM 1920 C C . ASP A 1 235 ? 27.104 14.593 36.247 1.00 94.25 235 ASP A C 1
ATOM 1922 O O . ASP A 1 235 ? 28.128 14.742 35.581 1.00 94.25 235 ASP A O 1
ATOM 1926 N N . GLU A 1 236 ? 26.839 13.448 36.885 1.00 94.38 236 GLU A N 1
ATOM 1927 C CA . GLU A 1 236 ? 27.715 12.263 36.900 1.00 94.38 236 GLU A CA 1
ATOM 1928 C C . GLU A 1 236 ? 27.872 11.572 35.526 1.00 94.38 236 GLU A C 1
ATOM 1930 O O . GLU A 1 236 ? 28.817 10.814 35.307 1.00 94.38 236 GLU A O 1
ATOM 1935 N N . GLN A 1 237 ? 26.963 11.825 34.577 1.00 94.38 237 GLN A N 1
ATOM 1936 C CA . GLN A 1 237 ? 26.942 11.185 33.257 1.00 94.38 237 GLN A CA 1
ATOM 1937 C C . GLN A 1 237 ? 27.673 12.000 32.179 1.00 94.38 237 GLN A C 1
ATOM 1939 O O . GLN A 1 237 ? 28.051 11.431 31.156 1.00 94.38 237 GLN A O 1
ATOM 1944 N N . ARG A 1 238 ? 27.921 13.301 32.396 1.00 94.88 238 ARG A N 1
ATOM 1945 C CA . ARG A 1 238 ? 28.405 14.253 31.370 1.00 94.88 238 ARG A CA 1
ATOM 1946 C C . ARG A 1 238 ? 29.643 13.773 30.600 1.00 94.88 238 ARG A C 1
ATOM 1948 O O . ARG A 1 238 ? 29.681 13.858 29.374 1.00 94.88 238 ARG A O 1
ATOM 1955 N N . LEU A 1 239 ? 30.634 13.208 31.296 1.00 95.19 239 LEU A N 1
ATOM 1956 C CA . LEU A 1 239 ? 31.858 12.684 30.669 1.00 95.19 239 LEU A CA 1
ATOM 1957 C C . LEU A 1 239 ? 31.594 11.478 29.750 1.00 95.19 239 LEU A C 1
ATOM 1959 O O . LEU A 1 239 ? 32.268 11.320 28.734 1.00 95.19 239 LEU A O 1
ATOM 1963 N N . PHE A 1 240 ? 30.588 10.656 30.054 1.00 95.31 240 PHE A N 1
ATOM 1964 C CA . PHE A 1 240 ? 30.181 9.533 29.207 1.00 95.31 240 PHE A CA 1
ATOM 1965 C C . PHE A 1 240 ? 29.415 9.995 27.953 1.00 95.31 240 PHE A C 1
ATOM 1967 O O . PHE A 1 240 ? 29.548 9.386 26.887 1.00 95.31 240 PHE A O 1
ATOM 1974 N N . ILE A 1 241 ? 28.670 11.104 28.036 1.00 96.50 241 ILE A N 1
ATOM 1975 C CA . ILE A 1 241 ? 28.058 11.751 26.860 1.00 96.50 241 ILE A CA 1
ATOM 1976 C C . ILE A 1 241 ? 29.155 12.270 25.925 1.00 96.50 241 ILE A C 1
ATOM 1978 O O . ILE A 1 241 ? 29.162 11.947 24.738 1.00 96.50 241 ILE A O 1
ATOM 1982 N N . LEU A 1 242 ? 30.158 12.968 26.471 1.00 95.75 242 LEU A N 1
ATOM 1983 C CA . LEU A 1 242 ? 31.319 13.419 25.699 1.00 95.75 242 LEU A CA 1
ATOM 1984 C C . LEU A 1 242 ? 32.080 12.244 25.058 1.00 95.75 242 LEU A C 1
ATOM 1986 O O . LEU A 1 242 ? 32.419 12.312 23.878 1.00 95.75 242 LEU A O 1
ATOM 1990 N N . ALA A 1 243 ? 32.285 11.142 25.787 1.00 95.19 243 ALA A N 1
ATOM 1991 C CA . ALA A 1 243 ? 32.887 9.927 25.233 1.00 95.19 243 ALA A CA 1
ATOM 1992 C C . ALA A 1 243 ? 32.074 9.355 24.056 1.00 95.19 243 ALA A C 1
ATOM 1994 O O . ALA A 1 243 ? 32.658 8.939 23.058 1.00 95.19 243 ALA A O 1
ATOM 1995 N N . SER A 1 244 ? 30.738 9.390 24.130 1.00 95.06 244 SER A N 1
ATOM 1996 C CA . SER A 1 244 ? 29.848 8.972 23.033 1.00 95.06 244 SER A CA 1
ATOM 1997 C C . SER A 1 244 ? 30.034 9.831 21.781 1.00 95.06 244 SER A C 1
ATOM 1999 O O . SER A 1 244 ? 30.167 9.293 20.683 1.00 95.06 244 SER A O 1
ATOM 2001 N N . ASN A 1 245 ? 30.121 11.154 21.943 1.00 95.62 245 ASN A N 1
ATOM 2002 C CA . ASN A 1 245 ? 30.382 12.079 20.837 1.00 95.62 245 ASN A CA 1
ATOM 2003 C C . ASN A 1 245 ? 31.748 11.820 20.190 1.00 95.62 245 ASN A C 1
ATOM 2005 O O . ASN A 1 245 ? 31.854 11.810 18.966 1.00 95.62 245 ASN A O 1
ATOM 2009 N N . ILE A 1 246 ? 32.782 11.562 21.001 1.00 96.62 246 ILE A N 1
ATOM 2010 C CA . ILE A 1 246 ? 34.119 11.187 20.516 1.00 96.62 246 ILE A CA 1
ATOM 2011 C C . ILE A 1 246 ? 34.061 9.856 19.753 1.00 96.62 246 ILE A C 1
ATOM 2013 O O . ILE A 1 246 ? 34.685 9.747 18.701 1.00 96.62 246 ILE A O 1
ATOM 2017 N N . GLY A 1 247 ? 33.282 8.871 20.215 1.00 94.56 247 GLY A N 1
ATOM 2018 C CA . GLY A 1 247 ? 33.079 7.596 19.514 1.00 94.56 247 GLY A CA 1
ATOM 2019 C C . GLY A 1 247 ? 32.477 7.773 18.116 1.00 94.56 247 GLY A C 1
ATOM 2020 O O . GLY A 1 247 ? 33.043 7.286 17.136 1.00 94.56 247 GLY A O 1
ATOM 2021 N N . ILE A 1 248 ? 31.392 8.549 18.003 1.00 93.19 248 ILE A N 1
ATOM 2022 C CA . ILE A 1 248 ? 30.769 8.889 16.710 1.00 93.19 248 ILE A CA 1
ATOM 2023 C C . ILE A 1 248 ? 31.739 9.671 15.822 1.00 93.19 248 ILE A C 1
ATOM 2025 O O . ILE A 1 248 ? 31.919 9.309 14.663 1.00 93.19 248 ILE A O 1
ATOM 2029 N N . ALA A 1 249 ? 32.381 10.721 16.343 1.00 94.69 249 ALA A N 1
ATOM 2030 C CA . ALA A 1 249 ? 33.321 11.541 15.578 1.00 94.69 249 ALA A CA 1
ATOM 2031 C C . ALA A 1 249 ? 34.515 10.716 15.066 1.00 94.69 249 ALA A C 1
ATOM 2033 O O . ALA A 1 249 ? 34.947 10.893 13.928 1.00 94.69 249 ALA A O 1
ATOM 2034 N N . THR A 1 250 ? 34.999 9.766 15.872 1.00 96.69 250 THR A N 1
ATOM 2035 C CA . THR A 1 250 ? 36.057 8.819 15.486 1.00 96.69 250 THR A CA 1
ATOM 2036 C C . THR A 1 250 ? 35.594 7.917 14.346 1.00 96.69 250 THR A C 1
ATOM 2038 O O . THR A 1 250 ? 36.286 7.816 13.334 1.00 96.69 250 THR A O 1
ATOM 2041 N N . MET A 1 251 ? 34.408 7.308 14.452 1.00 94.94 251 MET A N 1
ATOM 2042 C CA . MET A 1 251 ? 33.869 6.451 13.389 1.00 94.94 251 MET A CA 1
ATOM 2043 C C . MET A 1 251 ? 33.571 7.244 12.107 1.00 94.94 251 MET A C 1
ATOM 2045 O O . MET A 1 251 ? 33.905 6.795 11.014 1.00 94.94 251 MET A O 1
ATOM 2049 N N . ALA A 1 252 ? 33.025 8.455 12.220 1.00 91.12 252 ALA A N 1
ATOM 2050 C CA . ALA A 1 252 ? 32.828 9.359 11.089 1.00 91.12 252 ALA A CA 1
ATOM 2051 C C . ALA A 1 252 ? 34.163 9.744 10.422 1.00 91.12 252 ALA A C 1
ATOM 2053 O O . ALA A 1 252 ? 34.250 9.764 9.196 1.00 91.12 252 ALA A O 1
ATOM 2054 N N . GLY A 1 253 ? 35.221 9.973 11.209 1.00 94.81 253 GLY A N 1
ATOM 2055 C CA . GLY A 1 253 ? 36.583 10.196 10.714 1.00 94.81 253 GLY A CA 1
ATOM 2056 C C . GLY A 1 253 ? 37.167 8.983 9.981 1.00 94.81 253 GLY A C 1
ATOM 2057 O O . GLY A 1 253 ? 37.760 9.145 8.915 1.00 94.81 253 GLY A O 1
ATOM 2058 N N . ILE A 1 254 ? 36.938 7.766 10.488 1.00 94.38 254 ILE A N 1
ATOM 2059 C CA . ILE A 1 254 ? 37.308 6.513 9.806 1.00 94.38 254 ILE A CA 1
ATOM 2060 C C . ILE A 1 254 ? 36.562 6.392 8.470 1.00 94.38 254 ILE A C 1
ATOM 2062 O O . ILE A 1 254 ? 37.183 6.132 7.443 1.00 94.38 254 ILE A O 1
ATOM 2066 N N . LEU A 1 255 ? 35.249 6.629 8.449 1.00 90.38 255 LEU A N 1
ATOM 2067 C CA . LEU A 1 255 ? 34.437 6.572 7.227 1.00 90.38 255 LEU A CA 1
ATOM 2068 C C . LEU A 1 255 ? 34.839 7.635 6.198 1.00 90.38 255 LEU A C 1
ATOM 2070 O O . LEU A 1 255 ? 34.847 7.353 5.001 1.00 90.38 255 LEU A O 1
ATOM 2074 N N . TYR A 1 256 ? 35.213 8.831 6.654 1.00 91.19 256 TYR A N 1
ATOM 2075 C CA . TYR A 1 256 ? 35.774 9.882 5.808 1.00 91.19 256 TYR A CA 1
ATOM 2076 C C . TYR A 1 256 ? 37.124 9.461 5.205 1.00 91.19 256 TYR A C 1
ATOM 2078 O O . TYR A 1 256 ? 37.318 9.593 3.997 1.00 91.19 256 TYR A O 1
ATOM 2086 N N . TYR A 1 257 ? 38.023 8.889 6.014 1.00 95.38 257 TYR A N 1
ATOM 2087 C CA . TYR A 1 257 ? 39.328 8.383 5.568 1.00 95.38 257 TYR A CA 1
ATOM 2088 C C . TYR A 1 257 ? 39.213 7.226 4.561 1.00 95.38 257 TYR A C 1
ATOM 2090 O O . TYR A 1 257 ? 39.945 7.196 3.574 1.00 95.38 257 TYR A O 1
ATOM 2098 N N . LEU A 1 258 ? 38.260 6.307 4.757 1.00 90.25 258 LEU A N 1
ATOM 2099 C CA . LEU A 1 258 ? 37.963 5.214 3.817 1.00 90.25 258 LEU A CA 1
ATOM 2100 C C . LEU A 1 258 ? 37.340 5.699 2.492 1.00 90.25 258 LEU A C 1
ATOM 2102 O O . LEU A 1 258 ? 37.235 4.931 1.533 1.00 90.25 258 LEU A O 1
ATOM 2106 N N . GLY A 1 259 ? 36.969 6.978 2.411 1.00 91.06 259 GLY A N 1
ATOM 2107 C CA . GLY A 1 259 ? 36.564 7.651 1.186 1.00 91.06 259 GLY A CA 1
ATOM 2108 C C . GLY A 1 259 ? 35.081 7.509 0.840 1.00 91.06 259 GLY A C 1
ATOM 2109 O O . GLY A 1 259 ? 34.366 6.606 1.279 1.00 91.06 259 GLY A O 1
ATOM 2110 N N . ARG A 1 260 ? 34.613 8.431 -0.011 1.00 88.19 260 ARG A N 1
ATOM 2111 C CA . ARG A 1 260 ? 33.196 8.592 -0.375 1.00 88.19 260 ARG A CA 1
ATOM 2112 C C . ARG A 1 260 ? 32.540 7.310 -0.896 1.00 88.19 260 ARG A C 1
ATOM 2114 O O . ARG A 1 260 ? 31.402 7.042 -0.532 1.00 88.19 260 ARG A O 1
ATOM 2121 N N . GLU A 1 261 ? 33.220 6.535 -1.738 1.00 82.75 261 GLU A N 1
ATOM 2122 C CA . GLU A 1 261 ? 32.638 5.312 -2.310 1.00 82.75 261 GLU A CA 1
ATOM 2123 C C . GLU A 1 261 ? 32.453 4.213 -1.256 1.00 82.75 261 GLU A C 1
ATOM 2125 O O . GLU A 1 261 ? 31.409 3.559 -1.244 1.00 82.75 261 GLU A O 1
ATOM 2130 N N . PHE A 1 262 ? 33.408 4.054 -0.328 1.00 89.31 262 PHE A N 1
ATOM 2131 C CA . PHE A 1 262 ? 33.243 3.150 0.811 1.00 89.31 262 PHE A CA 1
ATOM 2132 C C . PHE A 1 262 ? 32.082 3.617 1.691 1.00 89.31 262 PHE A C 1
ATOM 2134 O O . PHE A 1 262 ? 31.144 2.858 1.945 1.00 89.31 262 PHE A O 1
ATOM 2141 N N . PHE A 1 263 ? 32.097 4.894 2.082 1.00 86.81 263 PHE A N 1
ATOM 2142 C CA . PHE A 1 263 ? 31.035 5.479 2.889 1.00 86.81 263 PHE A CA 1
ATOM 2143 C C . PHE A 1 263 ? 29.654 5.295 2.251 1.00 86.81 263 PHE A C 1
ATOM 2145 O O . PHE A 1 263 ? 28.757 4.838 2.939 1.00 86.81 263 PHE A O 1
ATOM 2152 N N . LEU A 1 264 ? 29.458 5.581 0.961 1.00 80.62 264 LEU A N 1
ATOM 2153 C CA . LEU A 1 264 ? 28.136 5.478 0.332 1.00 80.62 264 LEU A CA 1
ATOM 2154 C C . LEU A 1 264 ? 27.681 4.024 0.126 1.00 80.62 264 LEU A C 1
ATOM 2156 O O . LEU A 1 264 ? 26.609 3.647 0.602 1.00 80.62 264 LEU A O 1
ATOM 2160 N N . TRP A 1 265 ? 28.470 3.205 -0.576 1.00 79.88 265 TRP A N 1
ATOM 2161 C CA . TRP A 1 265 ? 28.024 1.881 -1.036 1.00 79.88 265 TRP A CA 1
ATOM 2162 C C . TRP A 1 265 ? 28.142 0.787 0.023 1.00 79.88 265 TRP A C 1
ATOM 2164 O O . TRP A 1 265 ? 27.316 -0.127 0.039 1.00 79.88 265 TRP A O 1
ATOM 2174 N N . TYR A 1 266 ? 29.158 0.875 0.885 1.00 87.56 266 TYR A N 1
ATOM 2175 C CA . TYR A 1 266 ? 29.507 -0.169 1.851 1.00 87.56 266 TYR A CA 1
ATOM 2176 C C . TYR A 1 266 ? 29.014 0.158 3.263 1.00 87.56 266 TYR A C 1
ATOM 2178 O O . TYR A 1 266 ? 28.751 -0.749 4.043 1.00 87.56 266 TYR A O 1
ATOM 2186 N N . TYR A 1 267 ? 28.867 1.433 3.623 1.00 85.06 267 TYR A N 1
ATOM 2187 C CA . TYR A 1 267 ? 28.426 1.801 4.969 1.00 85.06 267 TYR A CA 1
ATOM 2188 C C . TYR A 1 267 ? 27.025 2.417 4.996 1.00 85.06 267 TYR A C 1
ATOM 2190 O O . TYR A 1 267 ? 26.126 1.847 5.600 1.00 85.06 267 TYR A O 1
ATOM 2198 N N . LEU A 1 268 ? 26.809 3.546 4.319 1.00 83.50 268 LEU A N 1
ATOM 2199 C CA . LEU A 1 268 ? 25.605 4.365 4.435 1.00 83.50 268 LEU A CA 1
ATOM 2200 C C . LEU A 1 268 ? 24.361 3.648 3.923 1.00 83.50 268 LEU A C 1
ATOM 2202 O O . LEU A 1 268 ? 23.346 3.686 4.606 1.00 83.50 268 LEU A O 1
ATOM 2206 N N . ILE A 1 269 ? 24.407 2.993 2.756 1.00 76.81 269 ILE A N 1
ATOM 2207 C CA . ILE A 1 269 ? 23.224 2.271 2.265 1.00 76.81 269 ILE A CA 1
ATOM 2208 C C . ILE A 1 269 ? 22.881 1.094 3.198 1.00 76.81 269 ILE A C 1
ATOM 2210 O O . ILE A 1 269 ? 21.741 1.062 3.646 1.00 76.81 269 ILE A O 1
ATOM 2214 N N . PRO A 1 270 ? 23.804 0.198 3.607 1.00 74.56 270 PRO A N 1
ATOM 2215 C CA . PRO A 1 270 ? 23.523 -0.793 4.653 1.00 74.56 270 PRO A CA 1
ATOM 2216 C C . PRO A 1 270 ? 23.078 -0.222 6.000 1.00 74.56 270 PRO A C 1
ATOM 2218 O O . PRO A 1 270 ? 22.219 -0.808 6.647 1.00 74.56 270 PRO A O 1
ATOM 2221 N N . TYR A 1 271 ? 23.634 0.911 6.429 1.00 75.88 271 TYR A N 1
ATOM 2222 C CA . TYR A 1 271 ? 23.257 1.595 7.665 1.00 75.88 271 TYR A CA 1
ATOM 2223 C C . TYR A 1 271 ? 21.814 2.099 7.588 1.00 75.88 271 TYR A C 1
ATOM 2225 O O . TYR A 1 271 ? 20.993 1.753 8.436 1.00 75.88 271 TYR A O 1
ATOM 2233 N N . LEU A 1 272 ? 21.467 2.809 6.511 1.00 69.88 272 LEU A N 1
ATOM 2234 C CA . LEU A 1 272 ? 20.085 3.160 6.210 1.00 69.88 272 LEU A CA 1
ATOM 2235 C C . LEU A 1 272 ? 19.229 1.897 6.102 1.00 69.88 272 LEU A C 1
ATOM 2237 O O . LEU A 1 272 ? 18.117 1.911 6.599 1.00 69.88 272 LEU A O 1
ATOM 2241 N N . VAL A 1 273 ? 19.732 0.787 5.550 1.00 60.47 273 VAL A N 1
ATOM 2242 C CA . VAL A 1 273 ? 18.989 -0.481 5.484 1.00 60.47 273 VAL A CA 1
ATOM 2243 C C . VAL A 1 273 ? 18.797 -1.138 6.855 1.00 60.47 273 VAL A C 1
ATOM 2245 O O . VAL A 1 273 ? 17.739 -1.711 7.090 1.00 60.47 273 VAL A O 1
ATOM 2248 N N . SER A 1 274 ? 19.718 -0.967 7.807 1.00 54.22 274 SER A N 1
ATOM 2249 C CA . SER A 1 274 ? 19.503 -1.363 9.206 1.00 54.22 274 SER A CA 1
ATOM 2250 C C . SER A 1 274 ? 18.368 -0.561 9.855 1.00 54.22 274 SER A C 1
ATOM 2252 O O . SER A 1 274 ? 17.533 -1.137 10.551 1.00 54.22 274 SER A O 1
ATOM 2254 N N . SER A 1 275 ? 18.232 0.723 9.502 1.00 52.50 275 SER A N 1
ATOM 2255 C CA . SER A 1 275 ? 17.054 1.540 9.825 1.00 52.50 275 SER A CA 1
ATOM 2256 C C . SER A 1 275 ? 15.817 1.166 8.981 1.00 52.50 275 SER A C 1
ATOM 2258 O O . SER A 1 275 ? 14.691 1.258 9.460 1.00 52.50 275 SER A O 1
ATOM 2260 N N . LEU A 1 276 ? 15.992 0.654 7.752 1.00 54.34 276 LEU A N 1
ATOM 2261 C CA . LEU A 1 276 ? 14.940 0.114 6.870 1.00 54.34 276 LEU A CA 1
ATOM 2262 C C . LEU A 1 276 ? 14.547 -1.341 7.190 1.00 54.34 276 LEU A C 1
ATOM 2264 O O . LEU A 1 276 ? 13.701 -1.898 6.488 1.00 54.34 276 LEU A O 1
ATOM 2268 N N . TYR A 1 277 ? 14.991 -1.907 8.314 1.00 52.22 277 TYR A N 1
ATOM 2269 C CA . TYR A 1 277 ? 14.145 -2.860 9.049 1.00 52.22 277 TYR A CA 1
ATOM 2270 C C . TYR A 1 277 ? 13.091 -2.156 9.901 1.00 52.22 277 TYR A C 1
ATOM 2272 O O . TYR A 1 277 ? 12.480 -2.745 10.793 1.00 52.22 277 TYR A O 1
ATOM 2280 N N . GLY A 1 278 ? 12.783 -0.928 9.468 1.00 39.88 278 GLY A N 1
ATOM 2281 C CA . GLY A 1 278 ? 11.450 -0.367 9.370 1.00 39.88 278 GLY A CA 1
ATOM 2282 C C . GLY A 1 278 ? 10.828 -0.014 8.017 1.00 39.88 278 GLY A C 1
ATOM 2283 O O . GLY A 1 278 ? 9.771 0.597 8.043 1.00 39.88 278 GLY A O 1
ATOM 2284 N N . GLY A 1 279 ? 11.453 -0.348 6.882 1.00 37.50 279 GLY A N 1
ATOM 2285 C CA . GLY A 1 279 ? 11.537 0.429 5.621 1.00 37.50 279 GLY A CA 1
ATOM 2286 C C . GLY A 1 279 ? 10.277 0.790 4.800 1.00 37.50 279 GLY A C 1
ATOM 2287 O O . GLY A 1 279 ? 9.255 1.133 5.387 1.00 37.50 279 GLY A O 1
ATOM 2288 N N . PRO A 1 280 ? 10.317 0.808 3.440 1.00 38.09 280 PRO A N 1
ATOM 2289 C CA . PRO A 1 280 ? 11.271 0.176 2.501 1.00 38.09 280 PRO A CA 1
ATOM 2290 C C . PRO A 1 280 ? 12.150 1.149 1.665 1.00 38.09 280 PRO A C 1
ATOM 2292 O O . PRO A 1 280 ? 12.059 2.364 1.794 1.00 38.09 280 PRO A O 1
ATOM 2295 N N . MET A 1 281 ? 13.000 0.606 0.777 1.00 34.00 281 MET 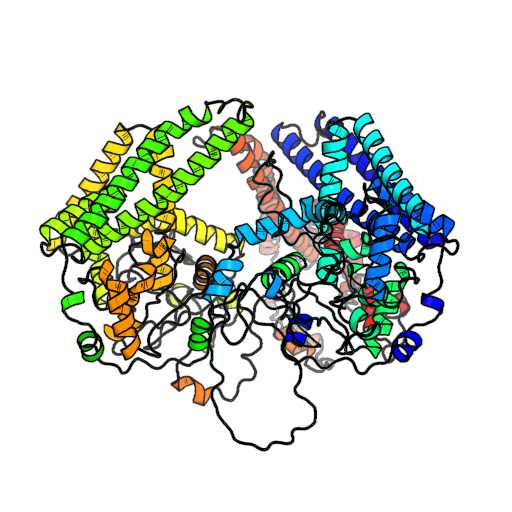A N 1
ATOM 2296 C CA . MET A 1 281 ? 13.904 1.361 -0.114 1.00 34.00 281 MET A CA 1
ATOM 2297 C C . MET A 1 281 ? 13.428 1.395 -1.580 1.00 34.00 281 MET A C 1
ATOM 2299 O O . MET A 1 281 ? 12.952 0.388 -2.099 1.00 34.00 281 MET A O 1
ATOM 2303 N N . LEU A 1 282 ? 13.702 2.500 -2.285 1.00 33.03 282 LEU A N 1
ATOM 2304 C CA . LEU A 1 282 ? 13.869 2.539 -3.745 1.00 33.03 282 LEU A CA 1
ATOM 2305 C C . LEU A 1 282 ? 15.218 3.187 -4.091 1.00 33.03 282 LEU A C 1
ATOM 2307 O O . LEU A 1 282 ? 15.555 4.246 -3.562 1.00 33.03 282 LEU A O 1
ATOM 2311 N N . VAL A 1 283 ? 15.980 2.582 -5.009 1.00 33.22 283 VAL A N 1
ATOM 2312 C CA . VAL A 1 283 ? 17.178 3.211 -5.590 1.00 33.22 283 VAL A CA 1
ATOM 2313 C C . VAL A 1 283 ? 16.789 4.008 -6.832 1.00 33.22 283 VAL A C 1
ATOM 2315 O O . VAL A 1 283 ? 16.723 3.464 -7.931 1.00 33.22 283 VAL A O 1
ATOM 2318 N N . SER A 1 284 ? 16.638 5.320 -6.667 1.00 25.33 284 SER A N 1
ATOM 2319 C CA . SER A 1 284 ? 17.037 6.290 -7.693 1.00 25.33 284 SER A CA 1
ATOM 2320 C C . SER A 1 284 ? 17.311 7.654 -7.053 1.00 25.33 284 SER A C 1
ATOM 2322 O O . SER A 1 284 ? 16.389 8.377 -6.698 1.00 25.33 284 SER A O 1
ATOM 2324 N N . THR A 1 285 ? 18.600 7.961 -6.892 1.00 31.44 285 THR A N 1
ATOM 2325 C CA . THR A 1 285 ? 19.213 9.306 -6.867 1.00 31.44 285 THR A CA 1
ATOM 2326 C C . THR A 1 285 ? 18.352 10.532 -6.506 1.00 31.44 285 THR A C 1
ATOM 2328 O O . THR A 1 285 ? 17.549 10.998 -7.306 1.00 31.44 285 THR A O 1
ATOM 2331 N N . HIS A 1 286 ? 18.741 11.171 -5.395 1.00 34.97 286 HIS A N 1
ATOM 2332 C CA . HIS A 1 286 ? 18.542 12.591 -5.061 1.00 34.97 286 HIS A CA 1
ATOM 2333 C C . HIS A 1 286 ? 17.116 13.112 -4.784 1.00 34.97 286 HIS A C 1
ATOM 2335 O O . HIS A 1 286 ? 16.489 13.732 -5.637 1.00 34.97 286 HIS A O 1
ATOM 2341 N N . ILE A 1 287 ? 16.725 13.092 -3.503 1.00 29.62 287 ILE A N 1
ATOM 2342 C CA . ILE A 1 287 ? 15.914 14.169 -2.909 1.00 29.62 287 ILE A CA 1
ATOM 2343 C C . ILE A 1 287 ? 16.595 14.624 -1.612 1.00 29.62 287 ILE A C 1
ATOM 2345 O O . ILE A 1 287 ? 16.483 13.986 -0.571 1.00 29.62 287 ILE A O 1
ATOM 2349 N N . VAL A 1 288 ? 17.318 15.740 -1.691 1.00 32.81 288 VAL A N 1
ATOM 2350 C CA . VAL A 1 288 ? 17.729 16.554 -0.538 1.00 32.81 288 VAL A CA 1
ATOM 2351 C C . VAL A 1 288 ? 17.251 17.975 -0.830 1.00 32.81 288 VAL A C 1
ATOM 2353 O O . VAL A 1 2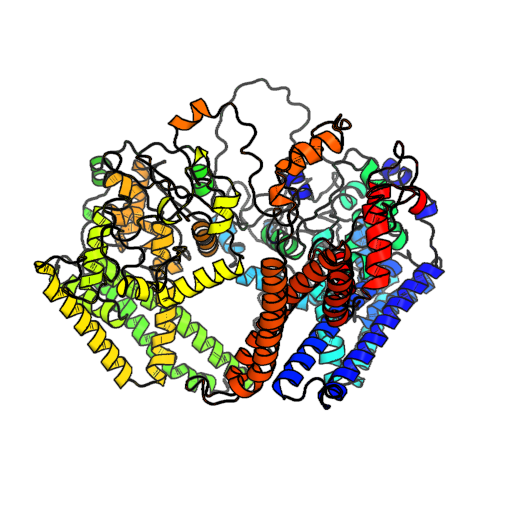88 ? 17.374 18.428 -1.969 1.00 32.81 288 VAL A O 1
ATOM 2356 N N . SER A 1 289 ? 16.729 18.650 0.199 1.00 36.03 289 SER A N 1
ATOM 2357 C CA . SER A 1 289 ? 16.203 20.029 0.186 1.00 36.03 289 SER A CA 1
ATOM 2358 C C . SER A 1 289 ? 14.774 20.232 -0.344 1.00 36.03 289 SER A C 1
ATOM 2360 O O . SER A 1 289 ? 14.581 20.845 -1.390 1.00 36.03 289 SER A O 1
ATOM 2362 N N . ILE A 1 290 ? 13.768 19.855 0.459 1.00 30.75 290 ILE A N 1
ATOM 2363 C CA . ILE A 1 290 ? 12.467 20.553 0.502 1.00 30.75 290 ILE A CA 1
ATOM 2364 C C . ILE A 1 290 ? 12.087 20.827 1.974 1.00 30.75 290 ILE A C 1
ATOM 2366 O O . ILE A 1 290 ? 11.825 19.905 2.735 1.00 30.75 290 ILE A O 1
ATOM 2370 N N . ASN A 1 291 ? 12.064 22.116 2.336 1.00 29.34 291 ASN A N 1
ATOM 2371 C CA . ASN A 1 291 ? 11.394 22.759 3.482 1.00 29.34 291 ASN A CA 1
ATOM 2372 C C . ASN A 1 291 ? 11.597 22.208 4.914 1.00 29.34 291 ASN A C 1
ATOM 2374 O O . ASN A 1 291 ? 10.798 21.432 5.432 1.00 29.34 291 ASN A O 1
ATOM 2378 N N . LEU A 1 292 ? 12.550 22.817 5.635 1.00 31.56 292 LEU A N 1
ATOM 2379 C CA . LEU A 1 292 ? 12.790 22.656 7.085 1.00 31.56 292 LEU A CA 1
ATOM 2380 C C . LEU A 1 292 ? 11.633 23.125 8.005 1.00 31.56 292 LEU A C 1
ATOM 2382 O O . LEU A 1 292 ? 11.728 22.977 9.218 1.00 31.56 292 LEU A O 1
ATOM 2386 N N . VAL A 1 293 ? 10.546 23.684 7.460 1.00 31.92 293 VAL A N 1
ATOM 2387 C CA . VAL A 1 293 ? 9.420 24.253 8.234 1.00 31.92 293 VAL A CA 1
ATOM 2388 C C . VAL A 1 293 ? 8.362 23.200 8.613 1.00 31.92 293 VAL A C 1
ATOM 2390 O O . VAL A 1 293 ? 7.603 23.405 9.553 1.00 31.92 293 VAL A O 1
ATOM 2393 N N . PHE A 1 294 ? 8.331 22.041 7.943 1.00 33.84 294 PHE A N 1
ATOM 2394 C CA . PHE A 1 294 ? 7.345 20.976 8.210 1.00 33.84 294 PHE A CA 1
ATOM 2395 C C . PHE A 1 294 ? 7.813 19.902 9.211 1.00 33.84 294 PHE A C 1
ATOM 2397 O O . PHE A 1 294 ? 7.066 18.969 9.499 1.00 33.84 294 PHE A O 1
ATOM 2404 N N . ILE A 1 295 ? 9.028 20.020 9.761 1.00 41.41 295 ILE A N 1
ATOM 2405 C CA . ILE A 1 295 ? 9.624 18.989 10.632 1.00 41.41 295 ILE A CA 1
ATOM 2406 C C . ILE A 1 295 ? 8.871 18.848 11.966 1.00 41.41 295 ILE A C 1
ATOM 2408 O O . ILE A 1 295 ? 8.699 17.726 12.434 1.00 41.41 295 ILE A O 1
ATOM 2412 N N . ASP A 1 296 ? 8.322 19.941 12.508 1.00 38.25 296 ASP A N 1
ATOM 2413 C CA . ASP A 1 296 ? 7.611 19.991 13.806 1.00 38.25 296 ASP A CA 1
ATOM 2414 C C . ASP A 1 296 ? 6.311 19.144 13.846 1.00 38.25 296 ASP A C 1
ATOM 2416 O O . ASP A 1 296 ? 5.705 18.989 14.901 1.00 38.25 296 ASP A O 1
ATOM 2420 N N . ARG A 1 297 ? 5.859 18.592 12.703 1.00 44.19 297 ARG A N 1
ATOM 2421 C CA . ARG A 1 297 ? 4.680 17.700 12.593 1.00 44.19 297 ARG A CA 1
ATOM 2422 C C . ARG A 1 297 ? 5.005 16.265 12.161 1.00 44.19 297 ARG A C 1
ATOM 2424 O O . ARG A 1 297 ? 4.110 15.420 12.097 1.00 44.19 297 ARG A O 1
ATOM 2431 N N . LEU A 1 298 ? 6.262 15.953 11.848 1.00 45.09 298 LEU A N 1
ATOM 2432 C CA . LEU A 1 298 ? 6.657 14.599 11.461 1.00 45.09 298 LEU A CA 1
ATOM 2433 C C . LEU A 1 298 ? 6.892 13.758 12.723 1.00 45.09 298 LEU A C 1
ATOM 2435 O O . LEU A 1 298 ? 7.875 13.988 13.426 1.00 45.09 298 LEU A O 1
ATOM 2439 N N . ARG A 1 299 ? 6.042 12.742 12.973 1.00 50.59 299 ARG A N 1
ATOM 2440 C CA . ARG A 1 299 ? 6.277 11.704 14.006 1.00 50.59 299 ARG A CA 1
ATOM 2441 C C . ARG A 1 299 ? 7.559 10.920 13.710 1.00 50.59 299 ARG A C 1
ATOM 2443 O O . ARG A 1 299 ? 7.534 9.844 13.120 1.00 50.59 299 ARG A O 1
ATOM 2450 N N . THR A 1 300 ? 8.683 11.493 14.106 1.00 45.94 300 THR A N 1
ATOM 2451 C CA . THR A 1 300 ? 10.036 10.968 13.928 1.00 45.94 300 THR A CA 1
ATOM 2452 C C . THR A 1 300 ? 10.458 10.262 15.206 1.00 45.94 300 THR A C 1
ATOM 2454 O O . THR A 1 300 ? 11.287 10.747 15.966 1.00 45.94 300 THR A O 1
ATOM 2457 N N . SER A 1 301 ? 9.835 9.110 15.457 1.00 46.06 301 SER A N 1
ATOM 2458 C CA . SER A 1 301 ? 10.297 8.186 16.491 1.00 46.06 301 SER A CA 1
ATOM 2459 C C . SER A 1 301 ? 11.448 7.312 15.968 1.00 46.06 301 SER A C 1
ATOM 2461 O O . SER A 1 301 ? 11.820 7.354 14.791 1.00 46.06 301 SER A O 1
ATOM 2463 N N . THR A 1 302 ? 12.002 6.524 16.880 1.00 56.59 302 THR A N 1
ATOM 2464 C CA . THR A 1 302 ? 12.994 5.460 16.700 1.00 56.59 302 THR A CA 1
ATOM 2465 C C . THR A 1 302 ? 12.608 4.452 15.604 1.00 56.59 302 THR A C 1
ATOM 2467 O O . THR A 1 302 ? 11.449 4.351 15.225 1.00 56.59 302 THR A O 1
ATOM 2470 N N . VAL A 1 303 ? 13.566 3.652 15.121 1.00 67.56 303 VAL A N 1
ATOM 2471 C CA . VAL A 1 303 ? 13.366 2.618 14.076 1.00 67.56 303 VAL A CA 1
ATOM 2472 C C . VAL A 1 303 ? 12.143 1.704 14.312 1.00 67.56 303 VAL A C 1
ATOM 2474 O O . VAL A 1 303 ? 11.813 1.375 15.451 1.00 67.56 303 VAL A O 1
ATOM 2477 N N . MET A 1 304 ? 11.479 1.259 13.229 1.00 76.50 304 MET A N 1
ATOM 2478 C CA . MET A 1 304 ? 10.175 0.547 13.262 1.00 76.50 304 MET A CA 1
ATOM 2479 C C . MET A 1 304 ? 9.992 -0.475 14.368 1.00 76.50 304 MET A C 1
ATOM 2481 O O . MET A 1 304 ? 8.895 -0.527 14.908 1.00 76.50 304 MET A O 1
ATOM 2485 N N . PHE A 1 305 ? 10.968 -1.345 14.643 1.00 77.56 305 PHE A N 1
ATOM 2486 C CA . PHE A 1 305 ? 10.719 -2.439 15.575 1.00 77.56 305 PHE A CA 1
ATOM 2487 C C . PHE A 1 305 ? 10.433 -1.906 16.980 1.00 77.56 305 PHE A C 1
ATOM 2489 O O . PHE A 1 305 ? 9.380 -2.225 17.519 1.00 77.56 305 PHE A O 1
ATOM 2496 N N . THR A 1 306 ? 11.259 -1.000 17.513 1.00 82.06 306 THR A N 1
ATOM 2497 C CA . THR A 1 306 ? 11.004 -0.421 18.839 1.00 82.06 306 THR A CA 1
ATOM 2498 C C . THR A 1 306 ? 9.764 0.474 18.846 1.00 82.06 306 THR A C 1
ATOM 2500 O O . THR A 1 306 ? 9.019 0.454 19.819 1.00 82.06 306 THR A O 1
ATOM 2503 N N . PHE A 1 307 ? 9.472 1.190 17.753 1.00 86.00 307 PHE A N 1
ATOM 2504 C CA . PHE A 1 307 ? 8.194 1.900 17.609 1.00 86.00 307 PHE A CA 1
ATOM 2505 C C . PHE A 1 307 ? 6.999 0.936 17.661 1.00 86.00 307 PHE A C 1
ATOM 2507 O O . PHE A 1 307 ? 6.066 1.152 18.419 1.00 86.00 307 PHE A O 1
ATOM 2514 N N . LEU A 1 308 ? 7.030 -0.177 16.927 1.00 87.44 308 LEU A N 1
ATOM 2515 C CA . LEU A 1 308 ? 5.951 -1.169 16.899 1.00 87.44 308 LEU A CA 1
ATOM 2516 C C . LEU A 1 308 ? 5.770 -1.934 18.214 1.00 87.44 308 LEU A C 1
ATOM 2518 O O . LEU A 1 308 ? 4.680 -2.463 18.451 1.00 87.44 308 LEU A O 1
ATOM 2522 N N . HIS A 1 309 ? 6.803 -2.010 19.053 1.00 89.44 309 HIS A N 1
ATOM 2523 C CA . HIS A 1 309 ? 6.689 -2.556 20.407 1.00 89.44 309 HIS A CA 1
ATOM 2524 C C . HIS A 1 309 ? 5.942 -1.613 21.355 1.00 89.44 309 HIS A C 1
ATOM 2526 O O . HIS A 1 309 ? 5.307 -2.089 22.289 1.00 89.44 309 HIS A O 1
ATOM 2532 N N . HIS A 1 310 ? 6.020 -0.301 21.119 1.00 90.44 310 HIS A N 1
ATOM 2533 C CA . HIS A 1 310 ? 5.536 0.752 22.021 1.00 90.44 310 HIS A CA 1
ATOM 2534 C C . HIS A 1 310 ? 4.362 1.577 21.480 1.00 90.44 310 HIS A C 1
ATOM 2536 O O . HIS A 1 310 ? 3.764 2.360 22.208 1.00 90.44 310 HIS A O 1
ATOM 2542 N N . SER A 1 311 ? 4.008 1.412 20.209 1.00 89.25 311 SER A N 1
ATOM 2543 C CA . SER A 1 311 ? 2.941 2.154 19.542 1.00 89.25 311 SER A CA 1
ATOM 2544 C C . SER A 1 311 ? 2.021 1.189 18.805 1.00 89.25 311 SER A C 1
ATOM 2546 O O . SER A 1 311 ? 2.243 0.812 17.651 1.00 89.25 311 SER A O 1
ATOM 2548 N N . ASP A 1 312 ? 0.957 0.798 19.496 1.00 92.19 312 ASP A N 1
ATOM 2549 C CA . ASP A 1 312 ? -0.168 0.037 18.968 1.00 92.19 312 ASP A CA 1
ATOM 2550 C C . ASP A 1 312 ? -1.468 0.656 19.511 1.00 92.19 312 ASP A C 1
ATOM 2552 O O . ASP A 1 312 ? -1.490 1.097 20.660 1.00 92.19 312 ASP A O 1
ATOM 2556 N N . PRO A 1 313 ? -2.558 0.732 18.735 1.00 92.12 313 PRO A N 1
ATOM 2557 C CA . PRO A 1 313 ? -3.767 1.407 19.201 1.00 92.12 313 PRO A CA 1
ATOM 2558 C C . PRO A 1 313 ? -4.551 0.599 20.260 1.00 92.12 313 PRO A C 1
ATOM 2560 O O . PRO A 1 313 ? -5.474 1.132 20.868 1.00 92.12 313 PRO A O 1
ATOM 2563 N N . THR A 1 314 ? -4.187 -0.666 20.527 1.00 92.88 314 THR A N 1
ATOM 2564 C CA . THR A 1 314 ? -4.849 -1.521 21.538 1.00 92.88 314 THR A CA 1
ATOM 2565 C C . THR A 1 314 ? -4.210 -1.501 22.930 1.00 92.88 314 THR A C 1
ATOM 2567 O O . THR A 1 314 ? -4.768 -2.121 23.847 1.00 92.88 314 THR A O 1
ATOM 2570 N N . ILE A 1 315 ? -3.069 -0.816 23.100 1.00 93.06 315 ILE A N 1
ATOM 2571 C CA . ILE A 1 315 ? -2.374 -0.672 24.390 1.00 93.06 315 ILE A CA 1
ATOM 2572 C C . ILE A 1 315 ? -2.694 0.679 25.063 1.00 93.06 315 ILE A C 1
ATOM 2574 O O . ILE A 1 315 ? -2.764 1.709 24.387 1.00 93.06 315 ILE A O 1
ATOM 2578 N N . PRO A 1 316 ? -2.901 0.688 26.391 1.00 93.94 316 PRO A N 1
ATOM 2579 C CA . PRO A 1 316 ? -3.178 1.899 27.156 1.00 93.94 316 PRO A CA 1
ATOM 2580 C C . PRO A 1 316 ? -1.909 2.710 27.437 1.00 93.94 316 PRO A C 1
ATOM 2582 O O . PRO A 1 316 ? -0.814 2.163 27.564 1.00 93.94 316 PRO A O 1
ATOM 2585 N N . HIS A 1 317 ? -2.099 4.005 27.650 1.00 93.25 317 HIS A N 1
ATOM 2586 C CA . HIS A 1 317 ? -1.151 4.899 28.308 1.00 93.25 317 HIS A CA 1
ATOM 2587 C C . HIS A 1 317 ? -1.777 5.365 29.625 1.00 93.25 317 HIS A C 1
ATOM 2589 O O . HIS A 1 317 ? -3.003 5.451 29.739 1.00 93.25 317 HIS A O 1
ATOM 2595 N N . TYR A 1 318 ? -0.954 5.646 30.630 1.00 93.69 318 TYR A N 1
ATOM 2596 C CA . TYR A 1 318 ? -1.421 5.918 31.989 1.00 93.69 318 TYR A CA 1
ATOM 2597 C C . TYR A 1 318 ? -0.922 7.273 32.489 1.00 93.69 318 TYR A C 1
ATOM 2599 O O . TYR A 1 318 ? 0.204 7.684 32.187 1.00 93.69 318 TYR A O 1
ATOM 2607 N N . ARG A 1 319 ? -1.749 7.930 33.305 1.00 91.31 319 ARG A N 1
ATOM 2608 C CA . ARG A 1 319 ? -1.412 9.150 34.046 1.00 91.31 319 ARG A CA 1
ATOM 2609 C C . ARG A 1 319 ? -1.461 8.931 35.558 1.00 91.31 319 ARG A C 1
ATOM 2611 O O . ARG A 1 319 ? -2.105 8.003 36.055 1.00 91.31 319 ARG A O 1
ATOM 2618 N N . LYS A 1 320 ? -0.835 9.851 36.294 1.00 83.94 320 LYS A N 1
ATOM 2619 C CA . LYS A 1 320 ? -0.965 10.046 37.750 1.00 83.94 320 LYS A CA 1
ATOM 2620 C C . LYS A 1 320 ? -0.870 8.725 38.538 1.00 83.94 320 LYS A C 1
ATOM 2622 O O . LYS A 1 320 ? 0.172 8.076 38.524 1.00 83.94 320 LYS A O 1
ATOM 2627 N N . GLY A 1 321 ? -1.935 8.360 39.261 1.00 79.75 321 GLY A N 1
ATOM 2628 C CA . GLY A 1 321 ? -1.992 7.202 40.157 1.00 79.75 321 GLY A CA 1
ATOM 2629 C C . GLY A 1 321 ? -2.310 5.867 39.480 1.00 79.75 321 GLY A C 1
ATOM 2630 O O . GLY A 1 321 ? -2.063 4.827 40.083 1.00 79.75 321 GLY A O 1
ATOM 2631 N N . GLU A 1 322 ? -2.811 5.867 38.240 1.00 91.00 322 GLU A N 1
ATOM 2632 C CA . GLU A 1 322 ? -3.111 4.623 37.516 1.00 91.00 322 GLU A CA 1
ATOM 2633 C C . GLU A 1 322 ? -1.865 4.015 36.850 1.00 91.00 322 GLU A C 1
ATOM 2635 O O . GLU A 1 322 ? -1.861 2.827 36.508 1.00 91.00 322 GLU A O 1
ATOM 2640 N N . TRP A 1 323 ? -0.779 4.780 36.689 1.00 93.81 323 TRP A N 1
ATOM 2641 C CA . TRP A 1 323 ? 0.485 4.216 36.225 1.00 93.81 323 TRP A CA 1
ATOM 2642 C C . TRP A 1 323 ? 1.153 3.366 37.315 1.00 93.81 323 TRP A C 1
ATOM 2644 O O . TRP A 1 323 ? 1.339 3.789 38.456 1.00 93.81 323 TRP A O 1
ATOM 2654 N N . SER A 1 324 ? 1.633 2.187 36.927 1.00 92.12 324 SER A N 1
ATOM 2655 C CA . SER A 1 324 ? 2.618 1.417 37.689 1.00 92.12 324 SER A CA 1
ATOM 2656 C C . SER A 1 324 ? 3.626 0.787 36.730 1.00 92.12 324 SER A C 1
ATOM 2658 O O . SER A 1 324 ? 3.299 0.546 35.568 1.00 92.12 324 SER A O 1
ATOM 2660 N N . PHE A 1 325 ? 4.834 0.467 37.207 1.00 91.94 325 PHE A N 1
ATOM 2661 C CA . PHE A 1 325 ? 5.861 -0.186 36.380 1.00 91.94 325 PHE A CA 1
ATOM 2662 C C . PHE A 1 325 ? 5.333 -1.465 35.708 1.00 91.94 325 PHE A C 1
ATOM 2664 O O . PHE A 1 325 ? 5.579 -1.691 34.530 1.00 91.94 325 PHE A O 1
ATOM 2671 N N . LEU A 1 326 ? 4.539 -2.259 36.436 1.00 92.31 326 LEU A N 1
ATOM 2672 C CA . LEU A 1 326 ? 3.903 -3.468 35.913 1.00 92.31 326 LEU A CA 1
ATOM 2673 C C . LEU A 1 326 ? 2.933 -3.163 34.764 1.00 92.31 326 LEU A C 1
ATOM 2675 O O . LEU A 1 326 ? 2.996 -3.807 33.721 1.00 92.31 326 LEU A O 1
ATOM 2679 N N . ARG A 1 327 ? 2.060 -2.165 34.937 1.00 93.25 327 ARG A N 1
ATOM 2680 C CA . ARG A 1 327 ? 1.086 -1.756 33.915 1.00 93.25 327 ARG A CA 1
ATOM 2681 C C . ARG A 1 327 ? 1.762 -1.162 32.677 1.00 93.25 327 ARG A C 1
ATOM 2683 O O . ARG A 1 327 ? 1.321 -1.439 31.565 1.00 93.25 327 ARG A O 1
ATOM 2690 N N . GLY A 1 328 ? 2.845 -0.411 32.875 1.00 92.00 328 GLY A N 1
ATOM 2691 C CA . GLY A 1 328 ? 3.693 0.120 31.810 1.00 92.00 328 GLY A CA 1
ATOM 2692 C C . GLY A 1 328 ? 4.416 -0.970 31.017 1.00 92.00 328 GLY A C 1
ATOM 2693 O O . GLY A 1 328 ? 4.344 -0.983 29.793 1.00 92.00 328 GLY A O 1
ATOM 2694 N N . ALA A 1 329 ? 5.069 -1.917 31.697 1.00 91.81 329 ALA A N 1
ATOM 2695 C CA . ALA A 1 329 ? 5.782 -3.026 31.057 1.00 91.81 329 ALA A CA 1
ATOM 2696 C C . ALA A 1 329 ? 4.842 -3.957 30.261 1.00 91.81 329 ALA A C 1
ATOM 2698 O O . ALA A 1 329 ? 5.193 -4.400 29.167 1.00 91.81 329 ALA A O 1
ATOM 2699 N N . ILE A 1 330 ? 3.623 -4.201 30.768 1.00 93.38 330 ILE A N 1
ATOM 2700 C CA . ILE A 1 330 ? 2.567 -4.944 30.051 1.00 93.38 330 ILE A CA 1
ATOM 2701 C C . ILE A 1 330 ? 2.078 -4.188 28.806 1.00 93.38 330 ILE A C 1
ATOM 2703 O O . ILE A 1 330 ? 1.705 -4.826 27.822 1.00 93.38 330 ILE A O 1
ATOM 2707 N N . ALA A 1 331 ? 2.090 -2.852 28.811 1.00 93.50 331 ALA A N 1
ATOM 2708 C CA . ALA A 1 331 ? 1.686 -2.007 27.682 1.00 93.50 331 ALA A CA 1
ATOM 2709 C C . ALA A 1 331 ? 2.760 -1.934 26.572 1.00 93.50 331 ALA A C 1
ATOM 2711 O O . ALA A 1 331 ? 3.050 -0.874 26.026 1.00 93.50 331 ALA A O 1
ATOM 2712 N N . THR A 1 332 ? 3.341 -3.081 26.224 1.00 93.75 332 THR A N 1
ATOM 2713 C CA . THR A 1 332 ? 4.243 -3.272 25.081 1.00 93.75 332 THR A CA 1
ATOM 2714 C C . THR A 1 332 ? 3.793 -4.490 24.270 1.00 93.75 332 THR A C 1
ATOM 2716 O O . THR A 1 332 ? 3.035 -5.309 24.783 1.00 93.75 332 THR A O 1
ATOM 2719 N N . VAL A 1 333 ? 4.171 -4.600 22.991 1.00 93.00 333 VAL A N 1
ATOM 2720 C CA . VAL A 1 333 ? 3.635 -5.629 22.072 1.00 93.00 333 VAL A CA 1
ATOM 2721 C C . VAL A 1 333 ? 4.738 -6.482 21.443 1.00 93.00 333 VAL A C 1
ATOM 2723 O O . VAL A 1 333 ? 5.552 -5.976 20.666 1.00 93.00 333 VAL A O 1
ATOM 2726 N N . ASP A 1 334 ? 4.690 -7.791 21.695 1.00 93.75 334 ASP A N 1
ATOM 2727 C CA . ASP A 1 334 ? 5.552 -8.791 21.053 1.00 93.75 334 ASP A CA 1
ATOM 2728 C C . ASP A 1 334 ? 5.064 -9.122 19.634 1.00 93.75 334 ASP A C 1
ATOM 2730 O O . ASP A 1 334 ? 3.860 -9.256 19.389 1.00 93.75 334 ASP A O 1
ATOM 2734 N N . ARG A 1 335 ? 5.993 -9.257 18.675 1.00 88.25 335 ARG A N 1
ATOM 2735 C CA . ARG A 1 335 ? 5.674 -9.431 17.245 1.00 88.25 335 ARG A CA 1
ATOM 2736 C C . ARG A 1 335 ? 6.646 -10.389 16.540 1.00 88.25 335 ARG A C 1
ATOM 2738 O O . ARG A 1 335 ? 7.850 -10.322 16.787 1.00 88.25 335 ARG A O 1
ATOM 2745 N N . PRO A 1 336 ? 6.194 -11.207 15.568 1.00 83.00 336 PRO A N 1
ATOM 2746 C CA . PRO A 1 336 ? 7.061 -12.070 14.760 1.00 83.00 336 PRO A CA 1
ATOM 2747 C C . PRO A 1 336 ? 7.787 -11.269 13.662 1.00 83.00 336 PRO A C 1
ATOM 2749 O O . PRO A 1 336 ? 7.629 -11.507 12.462 1.00 83.00 336 PRO A O 1
ATOM 2752 N N . LEU A 1 337 ? 8.536 -10.242 14.064 1.00 77.44 337 LEU A N 1
ATOM 2753 C CA . LEU A 1 337 ? 9.090 -9.231 13.169 1.00 77.44 337 LEU A CA 1
ATOM 2754 C C . LEU A 1 337 ? 10.102 -9.856 12.195 1.00 77.44 337 LEU A C 1
ATOM 2756 O O . LEU A 1 337 ? 11.138 -10.362 12.614 1.00 77.44 337 LEU A O 1
ATOM 2760 N N . LEU A 1 338 ? 9.781 -9.846 10.895 1.00 71.38 338 LEU A N 1
ATOM 2761 C CA . LEU A 1 338 ? 10.510 -10.562 9.827 1.00 71.38 338 LEU A CA 1
ATOM 2762 C C . LEU A 1 338 ? 10.653 -12.091 10.044 1.00 71.38 338 LEU A C 1
ATOM 2764 O O . LEU A 1 338 ? 11.505 -12.732 9.420 1.00 71.38 338 LEU A O 1
ATOM 2768 N N . GLY A 1 339 ? 9.841 -12.699 10.916 1.00 79.88 339 GLY A N 1
ATOM 2769 C CA . GLY A 1 339 ? 9.956 -14.112 11.291 1.00 79.88 339 GLY A CA 1
ATOM 2770 C C . GLY A 1 339 ? 11.362 -14.470 11.794 1.00 79.88 339 GLY A C 1
ATOM 2771 O O . GLY A 1 339 ? 11.968 -13.729 12.569 1.00 79.88 339 GLY A O 1
ATOM 2772 N N . TRP A 1 340 ? 11.932 -15.585 11.319 1.00 81.94 340 TRP A N 1
ATOM 2773 C CA . TRP A 1 340 ? 13.277 -15.995 11.748 1.00 81.94 340 TRP A CA 1
ATOM 2774 C C . TRP A 1 340 ? 14.373 -14.985 11.427 1.00 81.94 340 TRP A C 1
ATOM 2776 O O . TRP A 1 340 ? 15.376 -15.011 12.126 1.00 81.94 340 TRP A O 1
ATOM 2786 N N . MET A 1 341 ? 14.236 -14.123 10.409 1.00 78.88 341 MET A N 1
ATOM 2787 C CA . MET A 1 341 ? 15.276 -13.126 10.144 1.00 78.88 341 MET A CA 1
ATOM 2788 C C . MET A 1 341 ? 15.407 -12.217 11.368 1.00 78.88 341 MET A C 1
ATOM 2790 O O . MET A 1 341 ? 16.504 -12.063 11.895 1.00 78.88 341 MET A O 1
ATOM 2794 N N . GLY A 1 342 ? 14.291 -11.719 11.908 1.00 78.19 342 GLY A N 1
ATOM 2795 C CA . GLY A 1 342 ? 14.317 -10.970 13.161 1.00 78.19 342 GLY A CA 1
ATOM 2796 C C . GLY A 1 342 ? 14.696 -11.835 14.363 1.00 78.19 342 GLY A C 1
ATOM 2797 O O . GLY A 1 342 ? 15.449 -11.373 15.215 1.00 78.19 342 GLY A O 1
ATOM 2798 N N . ARG A 1 343 ? 14.268 -13.104 14.435 1.00 83.19 343 ARG A N 1
ATOM 2799 C CA . ARG A 1 343 ? 14.674 -13.986 15.548 1.00 83.19 343 ARG A CA 1
ATOM 2800 C C . ARG A 1 343 ? 16.191 -14.250 15.575 1.00 83.19 343 ARG A C 1
ATOM 2802 O O . ARG A 1 343 ? 16.800 -14.213 16.640 1.00 83.19 343 ARG A O 1
ATOM 2809 N N . PHE A 1 344 ? 16.803 -14.482 14.413 1.00 84.88 344 PHE A N 1
ATOM 2810 C CA . PHE A 1 344 ? 18.214 -14.842 14.241 1.00 84.88 344 PHE A CA 1
ATOM 2811 C C . PHE A 1 344 ? 19.157 -13.634 14.267 1.00 84.88 344 PHE A C 1
ATOM 2813 O O . PHE A 1 344 ? 20.222 -13.706 14.893 1.00 84.88 344 PHE A O 1
ATOM 2820 N N . PHE A 1 345 ? 18.792 -12.546 13.579 1.00 83.62 345 PHE A N 1
ATOM 2821 C CA . PHE A 1 345 ? 19.610 -11.336 13.491 1.00 83.62 345 PHE A CA 1
ATOM 2822 C C . PHE A 1 345 ? 19.327 -10.362 14.635 1.00 83.62 345 PHE A C 1
ATOM 2824 O O . PHE A 1 345 ? 20.278 -9.840 15.193 1.00 83.62 345 PHE A O 1
ATOM 2831 N N . PHE A 1 346 ? 18.072 -10.144 15.045 1.00 85.88 346 PHE A N 1
ATOM 2832 C CA . PHE A 1 346 ? 17.729 -9.143 16.076 1.00 85.88 346 PHE A CA 1
ATOM 2833 C C . PHE A 1 346 ? 17.685 -9.737 17.489 1.00 85.88 346 PHE A C 1
ATOM 2835 O O . PHE A 1 346 ? 17.049 -9.179 18.379 1.00 85.88 346 PHE A O 1
ATOM 2842 N N . HIS A 1 347 ? 18.359 -10.875 17.698 1.00 88.94 347 HIS A N 1
ATOM 2843 C CA . HIS A 1 347 ? 18.629 -11.435 19.026 1.00 88.94 347 HIS A CA 1
ATOM 2844 C C . HIS A 1 347 ? 17.367 -11.545 19.895 1.00 88.94 347 HIS A C 1
ATOM 2846 O O . HIS A 1 347 ? 17.345 -11.101 21.033 1.00 88.94 347 HIS A O 1
ATOM 2852 N N . ASN A 1 348 ? 16.286 -12.102 19.337 1.00 86.88 348 ASN A N 1
ATOM 2853 C CA . ASN A 1 348 ? 14.954 -12.219 19.955 1.00 86.88 348 ASN A CA 1
ATOM 2854 C C . ASN A 1 348 ? 14.226 -10.915 20.353 1.00 86.88 348 ASN A C 1
ATOM 2856 O O . ASN A 1 348 ? 13.025 -11.002 20.593 1.00 86.88 348 ASN A O 1
ATOM 2860 N N . ILE A 1 349 ? 14.849 -9.724 20.367 1.00 83.62 349 ILE A N 1
ATOM 2861 C CA . ILE A 1 349 ? 14.286 -8.537 21.051 1.00 83.62 349 ILE A CA 1
ATOM 2862 C C . ILE A 1 349 ? 12.854 -8.196 20.627 1.00 83.62 349 ILE A C 1
ATOM 2864 O O . ILE A 1 349 ? 12.055 -7.800 21.455 1.00 83.62 349 ILE A O 1
ATOM 2868 N N . SER A 1 350 ? 12.501 -8.394 19.351 1.00 78.06 350 SER A N 1
ATOM 2869 C CA . SER A 1 350 ? 11.149 -8.091 18.855 1.00 78.06 350 SER A CA 1
ATOM 2870 C C . SER A 1 350 ? 10.093 -9.159 19.118 1.00 78.06 350 SER A C 1
ATOM 2872 O O . SER A 1 350 ? 8.903 -8.864 19.050 1.00 78.06 350 SER A O 1
ATOM 2874 N N . HIS A 1 351 ? 10.526 -10.392 19.361 1.00 87.56 351 HIS A N 1
ATOM 2875 C CA . HIS A 1 351 ? 9.648 -11.532 19.612 1.00 87.56 351 HIS A CA 1
ATOM 2876 C C . HIS A 1 351 ? 9.336 -11.694 21.107 1.00 87.56 351 HIS A C 1
ATOM 2878 O O . HIS A 1 351 ? 8.398 -12.409 21.444 1.00 87.56 351 HIS A O 1
ATOM 2884 N N . ASP A 1 352 ? 10.146 -11.063 21.964 1.00 92.75 352 ASP A N 1
ATOM 2885 C CA . ASP A 1 352 ? 10.275 -11.325 23.398 1.00 92.75 352 ASP A CA 1
ATOM 2886 C C . ASP A 1 352 ? 10.489 -10.001 24.192 1.00 92.75 352 ASP A C 1
ATOM 2888 O O . ASP A 1 352 ? 11.189 -9.953 25.207 1.00 92.75 352 ASP A O 1
ATOM 2892 N N . HIS A 1 353 ? 9.917 -8.891 23.709 1.00 93.44 353 HIS A N 1
ATOM 2893 C CA . HIS A 1 353 ? 10.093 -7.524 24.225 1.00 93.44 353 HIS A CA 1
ATOM 2894 C C . HIS A 1 353 ? 9.341 -7.260 25.534 1.00 93.44 353 HIS A C 1
ATOM 2896 O O . HIS A 1 353 ? 9.856 -6.571 26.417 1.00 93.44 353 HIS A O 1
ATOM 2902 N N . VAL A 1 354 ? 8.151 -7.843 25.709 1.00 93.62 354 VAL A N 1
ATOM 2903 C CA . VAL A 1 354 ? 7.410 -7.796 26.986 1.00 93.62 354 VAL A CA 1
ATOM 2904 C C . VAL A 1 354 ? 8.262 -8.427 28.094 1.00 93.62 354 VAL A C 1
ATOM 2906 O O . VAL A 1 354 ? 8.386 -7.879 29.190 1.00 93.62 354 VAL A O 1
ATOM 2909 N N . ALA A 1 355 ? 8.916 -9.558 27.800 1.00 94.31 355 ALA A N 1
ATOM 2910 C CA . ALA A 1 355 ? 9.841 -10.207 28.726 1.00 94.31 355 ALA A CA 1
ATOM 2911 C C . ALA A 1 355 ? 11.093 -9.365 28.992 1.00 94.31 355 ALA A C 1
ATOM 2913 O O . ALA A 1 355 ? 11.531 -9.276 30.142 1.00 94.31 355 ALA A O 1
ATOM 2914 N N . HIS A 1 356 ? 11.634 -8.713 27.959 1.00 94.56 356 HIS A N 1
ATOM 2915 C CA . HIS A 1 356 ? 12.742 -7.768 28.096 1.00 94.56 356 HIS A CA 1
ATOM 2916 C C . HIS A 1 356 ? 12.410 -6.639 29.086 1.00 94.56 356 HIS A C 1
ATOM 2918 O O . HIS A 1 356 ? 13.182 -6.414 30.015 1.00 94.56 356 HIS A O 1
ATOM 2924 N N . HIS A 1 357 ? 11.237 -6.001 28.993 1.00 94.12 357 HIS A N 1
ATOM 2925 C CA . HIS A 1 357 ? 10.836 -4.938 29.932 1.00 94.12 357 HIS A CA 1
ATOM 2926 C C . HIS A 1 357 ? 10.806 -5.376 31.400 1.00 94.12 357 HIS A C 1
ATOM 2928 O O . HIS A 1 357 ? 11.241 -4.621 32.270 1.00 94.12 357 HIS A O 1
ATOM 2934 N N . PHE A 1 358 ? 10.361 -6.601 31.688 1.00 93.94 358 PHE A N 1
ATOM 2935 C CA . PHE A 1 358 ? 10.380 -7.143 33.050 1.00 93.94 358 PHE A CA 1
ATOM 2936 C C . PHE A 1 358 ? 11.769 -7.604 33.513 1.00 93.94 358 PHE A C 1
ATOM 2938 O O . PHE A 1 358 ? 12.112 -7.454 34.688 1.00 93.94 358 PHE A O 1
ATOM 2945 N N . PHE A 1 359 ? 12.586 -8.152 32.611 1.00 94.38 359 PHE A N 1
ATOM 2946 C CA . PHE A 1 359 ? 13.854 -8.806 32.942 1.00 94.38 359 PHE A CA 1
ATOM 2947 C C . PHE A 1 359 ? 15.034 -8.254 32.138 1.00 94.38 359 PHE A C 1
ATOM 2949 O O . PHE A 1 359 ? 15.862 -9.020 31.661 1.00 94.38 359 PHE A O 1
ATOM 2956 N N . LEU A 1 360 ? 15.178 -6.926 32.085 1.00 91.06 360 LEU A N 1
ATOM 2957 C CA . LEU A 1 360 ? 16.224 -6.184 31.351 1.00 91.06 360 LEU A CA 1
ATOM 2958 C C . LEU A 1 360 ? 17.645 -6.772 31.472 1.00 91.06 360 LEU A C 1
ATOM 2960 O O . LEU A 1 360 ? 18.468 -6.653 30.572 1.00 91.06 360 LEU A O 1
ATOM 2964 N N . ARG A 1 361 ? 17.971 -7.369 32.627 1.00 91.69 361 ARG A N 1
ATOM 2965 C CA . ARG A 1 361 ? 19.306 -7.908 32.943 1.00 91.69 361 ARG A CA 1
ATOM 2966 C C . ARG A 1 361 ? 19.468 -9.398 32.622 1.00 91.69 361 ARG A C 1
ATOM 2968 O O . ARG A 1 361 ? 20.572 -9.918 32.804 1.00 91.69 361 ARG A O 1
ATOM 2975 N N . ALA A 1 362 ? 18.400 -10.076 32.211 1.00 93.12 362 ALA A N 1
ATOM 2976 C CA . ALA A 1 362 ? 18.445 -11.436 31.696 1.00 93.12 362 ALA A CA 1
ATOM 2977 C C . ALA A 1 362 ? 18.965 -11.417 30.250 1.00 93.12 362 ALA A C 1
ATOM 2979 O O . ALA A 1 362 ? 18.665 -10.485 29.507 1.00 93.12 362 ALA A O 1
ATOM 2980 N N . PRO A 1 363 ? 19.757 -12.413 29.832 1.00 91.31 363 PRO A N 1
ATOM 2981 C CA . PRO A 1 363 ? 20.304 -12.433 28.485 1.00 91.31 363 PRO A CA 1
ATOM 2982 C C . PRO A 1 363 ? 19.231 -12.775 27.443 1.00 91.31 363 PRO A C 1
ATOM 2984 O O . PRO A 1 363 ? 18.479 -13.739 27.606 1.00 91.31 363 PRO A O 1
ATOM 2987 N N . PHE A 1 364 ? 19.230 -12.057 26.318 1.00 91.75 364 PHE A N 1
ATOM 2988 C CA . PHE A 1 364 ? 18.278 -12.230 25.211 1.00 91.75 364 PHE A CA 1
ATOM 2989 C C . PHE A 1 364 ? 18.104 -13.675 24.703 1.00 91.75 364 PHE A C 1
ATOM 2991 O O . PHE A 1 364 ? 17.036 -14.056 24.220 1.00 91.75 364 PHE A O 1
ATOM 2998 N N . TYR A 1 365 ? 19.138 -14.518 24.805 1.00 92.06 365 TYR A N 1
ATOM 2999 C CA . TYR A 1 365 ? 19.082 -15.914 24.358 1.00 92.06 365 TYR A CA 1
ATOM 3000 C C . TYR A 1 365 ? 18.276 -16.826 25.297 1.00 92.06 365 TYR A C 1
ATOM 3002 O O . TYR A 1 365 ? 18.000 -17.965 24.926 1.00 92.06 365 TYR A O 1
ATOM 3010 N N . ASN A 1 366 ? 17.897 -16.338 26.482 1.00 93.06 366 ASN A N 1
ATOM 3011 C CA . ASN A 1 366 ? 16.904 -16.952 27.367 1.00 93.06 366 ASN A CA 1
ATOM 3012 C C . ASN A 1 366 ? 15.520 -16.285 27.224 1.00 93.06 366 ASN A C 1
ATOM 3014 O O . ASN A 1 366 ? 14.548 -16.811 27.762 1.00 93.06 366 ASN A O 1
ATOM 3018 N N . GLY A 1 367 ? 15.416 -15.176 26.476 1.00 91.88 367 GLY A N 1
ATOM 3019 C CA . GLY A 1 367 ? 14.188 -14.407 26.230 1.00 91.88 367 GLY A CA 1
ATOM 3020 C C . GLY A 1 367 ? 12.965 -15.267 25.893 1.00 91.88 367 GLY A C 1
ATOM 3021 O O . GLY A 1 367 ? 12.012 -15.221 26.666 1.00 91.88 367 GLY A O 1
ATOM 3022 N N . PRO A 1 368 ? 13.012 -16.150 24.871 1.00 92.19 368 PRO A N 1
ATOM 3023 C CA . PRO A 1 368 ? 11.895 -17.038 24.527 1.00 92.19 368 PRO A CA 1
ATOM 3024 C C . PRO A 1 368 ? 11.391 -17.864 25.715 1.00 92.19 368 PRO A C 1
ATOM 3026 O O . PRO A 1 368 ? 10.189 -18.011 25.937 1.00 92.19 368 PRO A O 1
ATOM 3029 N N . MET A 1 369 ? 12.321 -18.355 26.542 1.00 93.75 369 MET A N 1
ATOM 3030 C CA . MET A 1 369 ? 11.982 -19.178 27.697 1.00 93.75 369 MET A CA 1
ATOM 3031 C C . MET A 1 369 ? 11.313 -18.381 28.820 1.00 93.75 369 MET A C 1
ATOM 3033 O O . MET A 1 369 ? 10.475 -18.943 29.531 1.00 93.75 369 MET A O 1
ATOM 3037 N N . ILE A 1 370 ? 11.682 -17.104 28.965 1.00 93.69 370 ILE A N 1
ATOM 3038 C CA . ILE A 1 370 ? 11.113 -16.145 29.919 1.00 93.69 370 ILE A CA 1
ATOM 3039 C C . ILE A 1 370 ? 9.732 -15.691 29.433 1.00 93.69 370 ILE A C 1
ATOM 3041 O O . ILE A 1 370 ? 8.768 -15.788 30.190 1.00 93.69 370 ILE A O 1
ATOM 3045 N N . THR A 1 371 ? 9.597 -15.289 28.166 1.00 94.50 371 THR A N 1
ATOM 3046 C CA . THR A 1 371 ? 8.319 -14.923 27.529 1.00 94.50 371 THR A CA 1
ATOM 3047 C C . THR A 1 371 ? 7.270 -16.011 27.708 1.00 94.50 371 THR A C 1
ATOM 3049 O O . THR A 1 371 ? 6.142 -15.740 28.113 1.00 94.50 371 THR A O 1
ATOM 3052 N N . ASP A 1 372 ? 7.635 -17.269 27.482 1.00 92.31 372 ASP A N 1
ATOM 3053 C CA . ASP A 1 372 ? 6.708 -18.387 27.627 1.00 92.31 372 ASP A CA 1
ATOM 3054 C C . ASP A 1 372 ? 6.373 -18.750 29.081 1.00 92.31 372 ASP A C 1
ATOM 3056 O O . ASP A 1 372 ? 5.345 -19.385 29.330 1.00 92.31 372 ASP A O 1
ATOM 3060 N N . ALA A 1 373 ? 7.201 -18.352 30.050 1.00 92.38 373 ALA A N 1
ATOM 3061 C CA . ALA A 1 373 ? 6.816 -18.373 31.459 1.00 92.38 373 ALA A CA 1
ATOM 3062 C C . ALA A 1 373 ? 5.815 -17.242 31.761 1.00 92.38 373 ALA A C 1
ATOM 3064 O O . ALA A 1 373 ? 4.792 -17.485 32.401 1.00 92.38 373 ALA A O 1
ATOM 3065 N N . LEU A 1 374 ? 6.042 -16.041 31.218 1.00 93.25 374 LEU A N 1
ATOM 3066 C CA . LEU A 1 374 ? 5.153 -14.888 31.381 1.00 93.25 374 LEU A CA 1
ATOM 3067 C C . LEU A 1 374 ? 3.771 -15.092 30.759 1.00 93.25 374 LEU A C 1
ATOM 3069 O O . LEU A 1 374 ? 2.773 -14.812 31.423 1.00 93.25 374 LEU A O 1
ATOM 3073 N N . LYS A 1 375 ? 3.680 -15.664 29.551 1.00 92.19 375 LYS A N 1
ATOM 3074 C CA . LYS A 1 375 ? 2.405 -16.018 28.891 1.00 92.19 375 LYS A CA 1
ATOM 3075 C C . LYS A 1 375 ? 1.471 -16.829 29.797 1.00 92.19 375 LYS A C 1
ATOM 3077 O O . LYS A 1 375 ? 0.260 -16.630 29.764 1.00 92.19 375 LYS A O 1
ATOM 3082 N N . ARG A 1 376 ? 2.018 -17.724 30.633 1.00 89.19 376 ARG A N 1
ATOM 3083 C CA . ARG A 1 376 ? 1.237 -18.592 31.541 1.00 89.19 376 ARG A CA 1
ATOM 3084 C C . ARG A 1 376 ? 0.551 -17.818 32.671 1.00 89.19 376 ARG A C 1
ATOM 3086 O O . ARG A 1 376 ? -0.475 -18.280 33.170 1.00 89.19 376 ARG A O 1
ATOM 3093 N N . VAL A 1 377 ? 1.105 -16.672 33.069 1.00 91.62 377 VAL A N 1
ATOM 3094 C CA . VAL A 1 377 ? 0.607 -15.874 34.202 1.00 91.62 377 VAL A CA 1
ATOM 3095 C C . VAL A 1 377 ? -0.137 -14.628 33.724 1.00 91.62 377 VAL A C 1
ATOM 3097 O O . VAL A 1 377 ? -1.238 -14.382 34.204 1.00 91.62 377 VAL A O 1
ATOM 3100 N N . LEU A 1 378 ? 0.391 -13.921 32.717 1.00 90.19 378 LEU A N 1
ATOM 3101 C CA . LEU A 1 378 ? -0.272 -12.780 32.073 1.00 90.19 378 LEU A CA 1
ATOM 3102 C C . LEU A 1 378 ? -1.555 -13.186 31.327 1.00 90.19 378 LEU A C 1
ATOM 3104 O O . LEU A 1 378 ? -2.528 -12.441 31.346 1.00 90.19 378 LEU A O 1
ATOM 3108 N N . LYS A 1 379 ? -1.594 -14.373 30.703 1.00 89.06 379 LYS A N 1
ATOM 3109 C CA . LYS A 1 379 ? -2.773 -14.910 29.995 1.00 89.06 379 LYS A CA 1
ATOM 3110 C C . LYS A 1 379 ? -3.355 -13.906 28.984 1.00 89.06 379 LYS A C 1
ATOM 3112 O O . LYS A 1 379 ? -2.744 -13.679 27.947 1.00 89.06 379 LYS A O 1
ATOM 3117 N N . GLU A 1 380 ? -4.518 -13.321 29.276 1.00 85.50 380 GLU A N 1
ATOM 3118 C CA . GLU A 1 380 ? -5.208 -12.344 28.420 1.00 85.50 380 GLU A CA 1
ATOM 3119 C C . GLU A 1 380 ? -4.581 -10.940 28.462 1.00 85.50 380 GLU A C 1
ATOM 3121 O O . GLU A 1 380 ? -4.799 -10.155 27.541 1.00 85.50 380 GLU A O 1
ATOM 3126 N N . ASP A 1 381 ? -3.778 -10.637 29.488 1.00 88.50 381 ASP A N 1
ATOM 3127 C CA . ASP A 1 381 ? -3.018 -9.385 29.598 1.00 88.50 381 ASP A CA 1
ATOM 3128 C C . ASP A 1 381 ? -1.711 -9.425 28.777 1.00 88.50 381 ASP A C 1
ATOM 3130 O O . ASP A 1 381 ? -1.032 -8.409 28.641 1.00 88.50 381 ASP A O 1
ATOM 3134 N N . TYR A 1 382 ? -1.332 -10.578 28.205 1.00 92.81 382 TYR A N 1
ATOM 3135 C CA . TYR A 1 382 ? -0.154 -10.682 27.342 1.00 92.81 382 TYR A CA 1
ATOM 3136 C C . TYR A 1 382 ? -0.436 -10.118 25.943 1.00 92.81 382 TYR A C 1
ATOM 3138 O O . TYR A 1 382 ? -1.235 -10.653 25.171 1.00 92.81 382 TYR A O 1
ATOM 3146 N N . ASN A 1 383 ? 0.262 -9.039 25.597 1.00 92.62 383 ASN A N 1
ATOM 3147 C CA . ASN A 1 383 ? 0.085 -8.323 24.342 1.00 92.62 383 ASN A CA 1
ATOM 3148 C C . ASN A 1 383 ? 0.990 -8.890 23.236 1.00 92.62 383 ASN A C 1
ATOM 3150 O O . ASN A 1 383 ? 2.169 -8.559 23.132 1.00 92.62 383 ASN A O 1
ATOM 3154 N N . TYR A 1 384 ? 0.401 -9.709 22.364 1.00 92.38 384 TYR A N 1
ATOM 3155 C CA . TYR A 1 384 ? 1.037 -10.226 21.150 1.00 92.38 384 TYR A CA 1
ATOM 3156 C C . TYR A 1 384 ? 0.279 -9.782 19.897 1.00 92.38 384 TYR A C 1
ATOM 3158 O O . TYR A 1 384 ? -0.943 -9.589 19.923 1.00 92.38 384 TYR A O 1
ATOM 3166 N N . ASP A 1 385 ? 0.996 -9.619 18.789 1.00 90.31 385 ASP A N 1
ATOM 3167 C CA . ASP A 1 385 ? 0.391 -9.346 17.490 1.00 90.31 385 ASP A CA 1
ATOM 3168 C C . ASP A 1 385 ? 1.155 -9.995 16.326 1.00 90.31 385 ASP A C 1
ATOM 3170 O O . ASP A 1 385 ? 2.256 -9.573 15.962 1.00 90.31 385 ASP A O 1
ATOM 3174 N N . SER A 1 386 ? 0.515 -10.979 15.692 1.00 90.06 386 SER A N 1
ATOM 3175 C CA . SER A 1 386 ? 1.006 -11.675 14.496 1.00 90.06 386 SER A CA 1
ATOM 3176 C C . SER A 1 386 ? 0.810 -10.909 13.173 1.00 90.06 386 SER A C 1
ATOM 3178 O O . SER A 1 386 ? 1.193 -11.414 12.115 1.00 90.06 386 SER A O 1
ATOM 3180 N N . THR A 1 387 ? 0.241 -9.694 13.201 1.00 83.69 387 THR A N 1
ATOM 3181 C CA . THR A 1 387 ? 0.032 -8.842 12.012 1.00 83.69 387 THR A CA 1
ATOM 3182 C C . THR A 1 387 ? 1.326 -8.687 11.184 1.00 83.69 387 THR A C 1
ATOM 3184 O O . THR A 1 387 ? 2.374 -8.361 11.754 1.00 83.69 387 THR A O 1
ATOM 3187 N N . PRO A 1 388 ? 1.286 -8.831 9.837 1.00 80.50 388 PRO A N 1
ATOM 3188 C CA . PRO A 1 388 ? 2.443 -8.606 8.968 1.00 80.50 388 PRO A CA 1
ATOM 3189 C C . PRO A 1 388 ? 3.102 -7.247 9.227 1.00 80.50 388 PRO A C 1
ATOM 3191 O O . PRO A 1 388 ? 2.438 -6.212 9.192 1.00 80.50 388 PRO A O 1
ATOM 3194 N N . THR A 1 389 ? 4.415 -7.234 9.467 1.00 78.25 389 THR A N 1
ATOM 3195 C CA . THR A 1 389 ? 5.095 -6.098 10.114 1.00 78.25 389 THR A CA 1
ATOM 3196 C C . THR A 1 389 ? 4.887 -4.750 9.413 1.00 78.25 389 THR A C 1
ATOM 3198 O O . THR A 1 389 ? 4.588 -3.760 10.072 1.00 78.25 389 THR A O 1
ATOM 3201 N N . PHE A 1 390 ? 4.980 -4.699 8.081 1.00 79.75 390 PHE A N 1
ATOM 3202 C CA . PHE A 1 390 ? 4.771 -3.454 7.329 1.00 79.75 390 PHE A CA 1
ATOM 3203 C C . PHE A 1 390 ? 3.312 -2.967 7.359 1.00 79.75 390 PHE A C 1
ATOM 3205 O O . PHE A 1 390 ? 3.070 -1.761 7.345 1.00 79.75 390 PHE A O 1
ATOM 3212 N N . TYR A 1 391 ? 2.340 -3.882 7.453 1.00 81.44 391 TYR A N 1
ATOM 3213 C CA . TYR A 1 391 ? 0.933 -3.521 7.632 1.00 81.44 391 TYR A CA 1
ATOM 3214 C C . TYR A 1 391 ? 0.661 -3.041 9.063 1.00 81.44 391 TYR A C 1
ATOM 3216 O O . TYR A 1 391 ? -0.029 -2.041 9.240 1.00 81.44 391 TYR A O 1
ATOM 3224 N N . ALA A 1 392 ? 1.279 -3.665 10.073 1.00 83.88 392 ALA A N 1
ATOM 3225 C CA . ALA A 1 392 ? 1.253 -3.163 11.447 1.00 83.88 392 ALA A CA 1
ATOM 3226 C C . ALA A 1 392 ? 1.848 -1.745 11.545 1.00 83.88 392 ALA A C 1
ATOM 3228 O O . ALA A 1 392 ? 1.258 -0.888 12.195 1.00 83.88 392 ALA A O 1
ATOM 3229 N N . LEU A 1 393 ? 2.958 -1.462 10.846 1.00 84.19 393 LEU A N 1
ATOM 3230 C CA . LEU A 1 393 ? 3.550 -0.118 10.805 1.00 84.19 393 LEU A CA 1
ATOM 3231 C C . LEU A 1 393 ? 2.588 0.904 10.190 1.00 84.19 393 LEU A C 1
ATOM 3233 O O . LEU A 1 393 ? 2.347 1.949 10.790 1.00 84.19 393 LEU A O 1
ATOM 3237 N N . TYR A 1 394 ? 2.001 0.592 9.032 1.00 82.81 394 TYR A N 1
ATOM 3238 C CA . TYR A 1 394 ? 0.989 1.444 8.398 1.00 82.81 394 TYR A CA 1
ATOM 3239 C C . TYR A 1 394 ? -0.237 1.670 9.305 1.00 82.81 394 TYR A C 1
ATOM 3241 O O . TYR A 1 394 ? -0.742 2.792 9.413 1.00 82.81 394 TYR A O 1
ATOM 3249 N N . ARG A 1 395 ? -0.686 0.629 10.019 1.00 87.88 395 ARG A N 1
ATOM 3250 C CA . ARG A 1 395 ? -1.771 0.721 11.003 1.00 87.88 395 ARG A CA 1
ATOM 3251 C C . ARG A 1 395 ? -1.405 1.652 12.155 1.00 87.88 395 ARG A C 1
ATOM 3253 O O . ARG A 1 395 ? -2.170 2.566 12.430 1.00 87.88 395 ARG A O 1
ATOM 3260 N N . SER A 1 396 ? -0.241 1.506 12.786 1.00 87.50 396 SER A N 1
ATOM 3261 C CA . SER A 1 396 ? 0.183 2.429 13.852 1.00 87.50 396 SER A CA 1
ATOM 3262 C C . SER A 1 396 ? 0.338 3.868 13.335 1.00 87.50 396 SER A C 1
ATOM 3264 O O . SER A 1 396 ? -0.057 4.808 14.015 1.00 87.50 396 SER A O 1
ATOM 3266 N N . PHE A 1 397 ? 0.798 4.074 12.096 1.00 83.12 397 PHE A N 1
ATOM 3267 C CA . PHE A 1 397 ? 0.862 5.411 11.483 1.00 83.12 397 PHE A CA 1
ATOM 3268 C C . PHE A 1 397 ? -0.499 6.083 11.252 1.00 83.12 397 PHE A C 1
ATOM 3270 O O . PHE A 1 397 ? -0.568 7.315 11.246 1.00 83.12 397 PHE A O 1
ATOM 3277 N N . THR A 1 398 ? -1.564 5.301 11.060 1.00 82.56 398 THR A N 1
ATOM 3278 C CA . THR A 1 398 ? -2.926 5.794 10.783 1.00 82.56 398 THR A CA 1
ATOM 3279 C C . THR A 1 398 ? -3.822 5.819 12.026 1.00 82.56 398 THR A C 1
ATOM 3281 O O . THR A 1 398 ? -4.625 6.740 12.168 1.00 82.56 398 THR A O 1
ATOM 3284 N N . GLN A 1 399 ? -3.644 4.881 12.957 1.00 87.81 399 GLN A N 1
ATOM 3285 C CA . GLN A 1 399 ? -4.467 4.726 14.163 1.00 87.81 399 GLN A CA 1
ATOM 3286 C C . GLN A 1 399 ? -3.859 5.362 15.422 1.00 87.81 399 GLN A C 1
ATOM 3288 O O . GLN A 1 399 ? -4.607 5.748 16.312 1.00 87.81 399 GLN A O 1
ATOM 3293 N N . CYS A 1 400 ? -2.534 5.528 15.510 1.00 90.25 400 CYS A N 1
ATOM 3294 C CA . CYS A 1 400 ? -1.885 6.174 16.657 1.00 90.25 400 CYS A CA 1
ATOM 3295 C C . CYS A 1 400 ? -1.650 7.670 16.384 1.00 90.25 400 CYS A C 1
ATOM 3297 O O . CYS A 1 400 ? -0.508 8.082 16.151 1.00 90.25 400 CYS A O 1
ATOM 3299 N N . GLN A 1 401 ? -2.713 8.493 16.344 1.00 85.31 401 GLN A N 1
ATOM 3300 C CA . GLN A 1 401 ? -2.570 9.932 16.073 1.00 85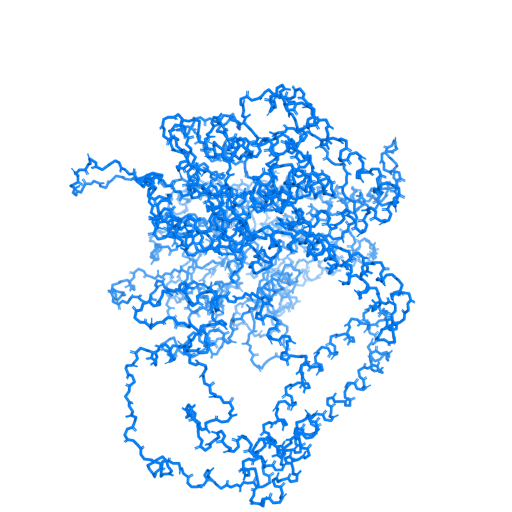.31 401 GLN A CA 1
ATOM 3301 C C . GLN A 1 401 ? -2.247 10.763 17.318 1.00 85.31 401 GLN A C 1
ATOM 3303 O O . GLN A 1 401 ? -1.211 11.435 17.361 1.00 85.31 401 GLN A O 1
ATOM 3308 N N . PHE A 1 402 ? -3.137 10.737 18.304 1.00 89.69 402 PHE A N 1
ATOM 3309 C CA . PHE A 1 402 ? -3.046 11.539 19.524 1.00 89.69 402 PHE A CA 1
ATOM 3310 C C . PHE A 1 402 ? -3.764 10.832 20.682 1.00 89.69 402 PHE A C 1
ATOM 3312 O O . PHE A 1 402 ? -4.346 9.764 20.488 1.00 89.69 402 PHE A O 1
ATOM 3319 N N . VAL A 1 403 ? -3.717 11.412 21.878 1.00 91.94 403 VAL A N 1
ATOM 3320 C CA . VAL A 1 403 ? -4.517 11.004 23.047 1.00 91.94 403 VAL A CA 1
ATOM 3321 C C . VAL A 1 403 ? -5.238 12.218 23.638 1.00 91.94 403 VAL A C 1
ATOM 3323 O O . VAL A 1 403 ? -4.775 13.348 23.473 1.00 91.94 403 VAL A O 1
ATOM 3326 N N . GLU A 1 404 ? -6.355 12.014 24.333 1.00 91.06 404 GLU A N 1
ATOM 3327 C CA . GLU A 1 404 ? -7.059 13.117 25.005 1.00 91.06 404 GLU A CA 1
ATOM 3328 C C . GLU A 1 404 ? -6.210 13.750 26.114 1.00 91.06 404 GLU A C 1
ATOM 3330 O O . GLU A 1 404 ? -5.405 13.066 26.750 1.00 91.06 404 GLU A O 1
ATOM 3335 N N . ASP A 1 405 ? -6.370 15.057 26.352 1.00 88.31 405 ASP A N 1
ATOM 3336 C CA . ASP A 1 405 ? -5.649 15.778 27.417 1.00 88.31 405 ASP A CA 1
ATOM 3337 C C . ASP A 1 405 ? -6.053 15.297 28.825 1.00 88.31 405 ASP A C 1
ATOM 3339 O O . ASP A 1 405 ? -5.211 15.248 29.723 1.00 88.31 405 ASP A O 1
ATOM 3343 N N . ASP A 1 406 ? -7.302 14.851 28.985 1.00 85.00 406 ASP A N 1
ATOM 3344 C CA . ASP A 1 406 ? -7.874 14.335 30.232 1.00 85.00 406 ASP A CA 1
ATOM 3345 C C . ASP A 1 406 ? -7.952 12.796 30.279 1.00 85.00 406 ASP A C 1
ATOM 3347 O O . ASP A 1 406 ? -7.688 12.099 29.298 1.00 85.00 406 ASP A O 1
ATOM 3351 N N . GLY A 1 407 ? -8.293 12.260 31.457 1.00 87.44 407 GLY A N 1
ATOM 3352 C CA . GLY A 1 407 ? -8.406 10.822 31.734 1.00 87.44 407 GLY A CA 1
ATOM 3353 C C . GLY A 1 407 ? -7.120 10.191 32.283 1.00 87.44 407 GLY A C 1
ATOM 3354 O O . GLY A 1 407 ? -6.011 10.550 31.878 1.00 87.44 407 GLY A O 1
ATOM 3355 N N . ASP A 1 408 ? -7.264 9.250 33.223 1.00 90.56 408 ASP A N 1
ATOM 3356 C CA . ASP A 1 408 ? -6.123 8.613 33.904 1.00 90.56 408 ASP A CA 1
ATOM 3357 C C . ASP A 1 408 ? -5.615 7.336 33.199 1.00 90.56 408 ASP A C 1
ATOM 3359 O O . ASP A 1 408 ? -4.447 6.972 33.345 1.00 90.56 408 ASP A O 1
ATOM 3363 N N . ILE A 1 409 ? -6.456 6.694 32.377 1.00 93.44 409 ILE A N 1
ATOM 3364 C CA . ILE A 1 409 ? -6.075 5.625 31.440 1.00 93.44 409 ILE A CA 1
ATOM 3365 C C . ILE A 1 409 ? -6.623 6.000 30.066 1.00 93.44 409 ILE A C 1
ATOM 3367 O O . ILE A 1 409 ? -7.831 6.173 29.912 1.00 93.44 409 ILE A O 1
ATOM 3371 N N . ILE A 1 410 ? -5.744 6.139 29.078 1.00 92.69 410 ILE A N 1
ATOM 3372 C CA . ILE A 1 410 ? -6.077 6.681 27.755 1.00 92.69 410 ILE A CA 1
ATOM 3373 C C . ILE A 1 410 ? -5.553 5.786 26.636 1.00 92.69 410 ILE A C 1
ATOM 3375 O O . ILE A 1 410 ? -4.550 5.088 26.786 1.00 92.69 410 ILE A O 1
ATOM 3379 N N . PHE A 1 411 ? -6.231 5.827 25.494 1.00 93.94 411 PHE A N 1
ATOM 3380 C CA . PHE A 1 411 ? -5.857 5.094 24.289 1.00 93.94 411 PHE A CA 1
ATOM 3381 C C . PHE A 1 411 ? -5.537 6.058 23.158 1.00 93.94 411 PHE A C 1
ATOM 3383 O O . PHE A 1 411 ? -6.047 7.179 23.111 1.00 93.94 411 PHE A O 1
ATOM 3390 N N . TYR A 1 412 ? -4.707 5.591 22.229 1.00 93.25 412 TYR A N 1
ATOM 3391 C CA . TYR A 1 412 ? -4.502 6.275 20.964 1.00 93.25 412 TYR A CA 1
ATOM 3392 C C . TYR A 1 412 ? -5.822 6.433 20.210 1.00 93.25 412 TYR A C 1
ATOM 3394 O O . TYR A 1 412 ? -6.559 5.465 20.008 1.00 93.25 412 TYR A O 1
ATOM 3402 N N . LYS A 1 413 ? -6.060 7.653 19.739 1.00 89.06 413 LYS A N 1
ATOM 3403 C CA . LYS A 1 413 ? -7.129 7.997 18.813 1.00 89.06 413 LYS A CA 1
ATOM 3404 C C . LYS A 1 413 ? -6.605 8.062 17.385 1.00 89.06 413 LYS A C 1
ATOM 3406 O O . LYS A 1 413 ? -5.487 8.526 17.136 1.00 89.06 413 LYS A O 1
ATOM 3411 N N . ASN A 1 414 ? -7.430 7.587 16.460 1.00 87.38 414 ASN A N 1
ATOM 3412 C CA . ASN A 1 414 ? -7.207 7.640 15.023 1.00 87.38 414 ASN A CA 1
ATOM 3413 C C . ASN A 1 414 ? -7.408 9.076 14.491 1.00 87.38 414 ASN A C 1
ATOM 3415 O O . ASN A 1 414 ? -7.655 10.022 15.243 1.00 87.38 414 ASN A O 1
ATOM 3419 N N . LYS A 1 415 ? -7.321 9.257 13.170 1.00 79.44 415 LYS A N 1
ATOM 3420 C CA . LYS A 1 415 ? -7.517 10.567 12.523 1.00 79.44 415 LYS A CA 1
ATOM 3421 C C . LYS A 1 415 ? -8.983 11.055 12.440 1.00 79.44 415 LYS A C 1
ATOM 3423 O O . LYS A 1 415 ? -9.251 12.019 11.734 1.00 79.44 415 LYS A O 1
ATOM 3428 N N . HIS A 1 416 ? -9.899 10.425 13.176 1.00 78.38 416 HIS A N 1
ATOM 3429 C CA . HIS A 1 416 ? -11.290 10.855 13.410 1.00 78.38 416 HIS A CA 1
ATOM 3430 C C . HIS A 1 416 ? -11.550 11.167 14.886 1.00 78.38 416 HIS A C 1
ATOM 3432 O O . HIS A 1 416 ? -12.674 11.468 15.265 1.00 78.38 416 HIS A O 1
ATOM 3438 N N . GLY A 1 417 ? -10.520 11.074 15.735 1.00 81.69 417 GLY A N 1
ATOM 3439 C CA . GLY A 1 417 ? -10.681 11.223 17.175 1.00 81.69 417 GLY A CA 1
ATOM 3440 C C . GLY A 1 417 ? -11.292 10.001 17.863 1.00 81.69 417 GLY A C 1
ATOM 3441 O O . GLY A 1 417 ? -11.719 10.123 19.009 1.00 81.69 417 GLY A O 1
ATOM 3442 N N . VAL A 1 418 ? -11.304 8.826 17.224 1.00 85.44 418 VAL A N 1
ATOM 3443 C CA . VAL A 1 418 ? -11.862 7.592 17.800 1.00 85.44 418 VAL A CA 1
ATOM 3444 C C . VAL A 1 418 ? -10.752 6.642 18.244 1.00 85.44 418 VAL A C 1
ATOM 3446 O O . VAL A 1 418 ? -9.777 6.415 17.527 1.00 85.44 418 VAL A O 1
ATOM 3449 N N . ALA A 1 419 ? -10.886 6.089 19.450 1.00 89.00 419 ALA A N 1
ATOM 3450 C CA . ALA A 1 419 ? -9.993 5.060 19.971 1.00 89.00 419 ALA A CA 1
ATOM 3451 C C . ALA A 1 419 ? -10.543 3.670 19.635 1.00 89.00 419 ALA A C 1
ATOM 3453 O O . ALA A 1 419 ? -11.698 3.370 19.926 1.00 89.00 419 ALA A O 1
ATOM 3454 N N . VAL A 1 420 ? -9.703 2.786 19.089 1.00 88.19 420 VAL A N 1
ATOM 3455 C CA . VAL A 1 420 ? -10.126 1.439 18.643 1.00 88.19 420 VAL A CA 1
ATOM 3456 C C . VAL A 1 420 ? -10.510 0.492 19.792 1.00 88.19 420 VAL A C 1
ATOM 3458 O O . VAL A 1 420 ? -10.959 -0.628 19.556 1.00 88.19 420 VAL A O 1
ATOM 3461 N N . ARG A 1 421 ? -10.279 0.901 21.046 1.00 88.94 421 ARG A N 1
ATOM 3462 C CA . ARG A 1 421 ? -10.562 0.122 22.251 1.00 88.94 421 ARG A CA 1
ATOM 3463 C C . ARG A 1 421 ? -10.968 1.050 23.395 1.00 88.94 421 ARG A C 1
ATOM 3465 O O . ARG A 1 421 ? -10.261 2.005 23.697 1.00 88.94 421 ARG A O 1
ATOM 3472 N N . ALA A 1 422 ? -12.090 0.739 24.040 1.00 83.31 422 ALA A N 1
ATOM 3473 C CA . ALA A 1 422 ? -12.624 1.488 25.177 1.00 83.31 422 ALA A CA 1
ATOM 3474 C C . ALA A 1 422 ? -12.287 0.822 26.524 1.00 83.31 422 ALA A C 1
ATOM 3476 O O . ALA A 1 422 ? -11.982 -0.373 26.581 1.00 83.31 422 ALA A O 1
ATOM 3477 N N . LEU A 1 423 ? -12.384 1.587 27.614 1.00 86.94 423 LEU A N 1
ATOM 3478 C CA . LEU A 1 423 ? -12.328 1.068 28.984 1.00 86.94 423 LEU A CA 1
ATOM 3479 C C . LEU A 1 423 ? -13.580 0.242 29.314 1.00 86.94 423 LEU A C 1
ATOM 3481 O O . LEU A 1 423 ? -14.675 0.533 28.835 1.00 86.94 423 LEU A O 1
ATOM 3485 N N . ALA A 1 424 ? -13.425 -0.786 30.148 1.00 83.38 424 ALA A N 1
ATOM 3486 C CA . ALA A 1 424 ? -14.552 -1.525 30.708 1.00 83.38 424 ALA A CA 1
ATOM 3487 C C . ALA A 1 424 ? -15.352 -0.643 31.695 1.00 83.38 424 ALA A C 1
ATOM 3489 O O . ALA A 1 424 ? -14.736 0.106 32.460 1.00 83.38 424 ALA A O 1
ATOM 3490 N N . PRO A 1 425 ? -16.698 -0.736 31.727 1.00 71.00 425 PRO A N 1
ATOM 3491 C CA . PRO A 1 425 ? -17.490 -0.044 32.738 1.00 71.00 425 PRO A CA 1
ATOM 3492 C C . PRO A 1 425 ? -17.181 -0.569 34.157 1.00 71.00 425 PRO A C 1
ATOM 3494 O O . PRO A 1 425 ? -16.797 -1.734 34.302 1.00 71.00 425 PRO A O 1
ATOM 3497 N N . PRO A 1 426 ? -17.352 0.250 35.215 1.00 54.66 426 PRO A N 1
ATOM 3498 C CA . PRO A 1 426 ? -17.107 -0.179 36.594 1.00 54.66 426 PRO A CA 1
ATOM 3499 C C . PRO A 1 426 ? -17.996 -1.364 37.008 1.00 54.66 426 PRO A C 1
ATOM 3501 O O . PRO A 1 426 ? -19.189 -1.375 36.705 1.00 54.66 426 PRO A O 1
ATOM 3504 N N . GLU A 1 427 ? -17.442 -2.322 37.766 1.00 46.12 427 GLU A N 1
ATOM 3505 C CA . GLU A 1 427 ? -18.101 -3.573 38.214 1.00 46.12 427 GLU A CA 1
ATOM 3506 C C . GLU A 1 427 ? -19.248 -3.359 39.251 1.00 46.12 427 GLU A C 1
ATOM 3508 O O . GLU A 1 427 ? -19.504 -4.223 40.085 1.00 46.12 427 GLU A O 1
ATOM 3513 N N . SER A 1 428 ? -19.949 -2.215 39.238 1.00 35.81 428 SER A N 1
ATOM 3514 C CA . SER A 1 428 ? -20.976 -1.835 40.228 1.00 35.81 428 SER A CA 1
ATOM 3515 C C . SER A 1 428 ? -22.260 -1.237 39.625 1.00 35.81 428 SER A C 1
ATOM 3517 O O . SER A 1 428 ? -22.818 -0.285 40.171 1.00 35.81 428 SER A O 1
ATOM 3519 N N . SER A 1 429 ? -22.749 -1.781 38.507 1.00 30.67 429 SER A N 1
ATOM 3520 C CA . SER A 1 429 ? -24.087 -1.460 37.980 1.00 30.67 429 SER A CA 1
ATOM 3521 C C . SER A 1 429 ? -24.872 -2.723 37.607 1.00 30.67 429 SER A C 1
ATOM 3523 O O . SER A 1 429 ? -24.877 -3.179 36.469 1.00 30.67 429 SER A O 1
ATOM 3525 N N . ASN A 1 430 ? -25.579 -3.280 38.597 1.00 38.44 430 ASN A N 1
ATOM 3526 C CA . ASN A 1 430 ? -26.698 -4.185 38.337 1.00 38.44 430 ASN A CA 1
ATOM 3527 C C . ASN A 1 430 ? -27.867 -3.354 37.785 1.00 38.44 430 ASN A C 1
ATOM 3529 O O . ASN A 1 430 ? -28.565 -2.700 38.556 1.00 38.44 430 ASN A O 1
ATOM 3533 N N . VAL A 1 431 ? -28.065 -3.383 36.469 1.00 30.88 431 VAL A N 1
ATOM 3534 C CA . VAL A 1 431 ? -29.222 -2.808 35.760 1.00 30.88 431 VAL A CA 1
ATOM 3535 C C . VAL A 1 431 ? -29.590 -3.848 34.697 1.00 30.88 431 VAL A C 1
ATOM 3537 O O . VAL A 1 431 ? -28.782 -4.134 33.819 1.00 30.88 431 VAL A O 1
ATOM 3540 N N . THR A 1 432 ? -30.570 -4.716 34.966 1.00 29.86 432 THR A N 1
ATOM 3541 C CA . THR A 1 432 ? -31.969 -4.614 34.492 1.00 29.86 432 THR A CA 1
ATOM 3542 C C . THR A 1 432 ? -32.115 -4.310 33.002 1.00 29.86 432 THR A C 1
ATOM 3544 O O . THR A 1 432 ? -31.499 -3.394 32.467 1.00 29.86 432 THR A O 1
ATOM 3547 N N . GLU A 1 433 ? -32.965 -5.100 32.346 1.00 33.47 433 GLU A N 1
ATOM 3548 C CA . GLU A 1 433 ? -33.364 -4.908 30.953 1.00 33.47 433 GLU A CA 1
ATOM 3549 C C . GLU A 1 433 ? -34.049 -3.544 30.741 1.00 33.47 433 GLU A C 1
ATOM 3551 O O . GLU A 1 433 ? -34.520 -2.916 31.687 1.00 33.47 433 GLU A O 1
ATOM 3556 N N . GLU A 1 434 ? -34.117 -3.132 29.472 1.00 30.61 434 GLU A N 1
ATOM 3557 C CA . GLU A 1 434 ? -34.769 -1.913 28.967 1.00 30.61 434 GLU A CA 1
ATOM 3558 C C . GLU A 1 434 ? -34.091 -0.565 29.293 1.00 30.61 434 GLU A C 1
ATOM 3560 O O . GLU A 1 434 ? -34.386 0.114 30.273 1.00 30.61 434 GLU A O 1
ATOM 3565 N N . ASN A 1 435 ? -33.287 -0.083 28.336 1.00 25.33 435 ASN A N 1
ATOM 3566 C CA . ASN A 1 435 ? -33.620 1.176 27.658 1.00 25.33 435 ASN A CA 1
ATOM 3567 C C . ASN A 1 435 ? -32.923 1.293 26.291 1.00 25.33 435 ASN A C 1
ATOM 3569 O O . ASN A 1 435 ? -31.704 1.427 26.195 1.00 25.33 435 ASN A O 1
ATOM 3573 N N . ASN A 1 436 ? -33.721 1.277 25.219 1.00 33.19 436 ASN A N 1
ATOM 3574 C CA . ASN A 1 436 ? -33.275 1.644 23.876 1.00 33.19 436 ASN A CA 1
ATOM 3575 C C . ASN A 1 436 ? -33.230 3.174 23.761 1.00 33.19 436 ASN A C 1
ATOM 3577 O O . ASN A 1 436 ? -34.246 3.802 23.465 1.00 33.19 436 ASN A O 1
ATOM 3581 N N . THR A 1 437 ? -32.053 3.773 23.925 1.00 24.83 437 THR A N 1
ATOM 3582 C CA . THR A 1 437 ? -31.803 5.169 23.530 1.00 24.83 437 THR A CA 1
ATOM 3583 C C . THR A 1 437 ? -30.548 5.260 22.675 1.00 24.83 437 THR A C 1
ATOM 3585 O O . THR A 1 437 ? -29.440 5.049 23.157 1.00 24.83 437 THR A O 1
ATOM 3588 N N . SER A 1 438 ? -30.778 5.562 21.396 1.00 29.62 438 SER A N 1
ATOM 3589 C CA . SER A 1 438 ? -29.835 5.972 20.348 1.00 29.62 438 SER A CA 1
ATOM 3590 C C . SER A 1 438 ? -28.409 6.334 20.797 1.00 29.62 438 SER A C 1
ATOM 3592 O O . SER A 1 438 ? -28.179 7.429 21.313 1.00 29.62 438 SER A O 1
ATOM 3594 N N . CYS A 1 439 ? -27.436 5.481 20.465 1.00 23.33 439 CYS A N 1
ATOM 3595 C CA . CYS A 1 439 ? -26.069 5.951 20.247 1.00 23.33 439 CYS A CA 1
ATOM 3596 C C . CYS A 1 439 ? -26.017 6.690 18.905 1.00 23.33 439 CYS A C 1
ATOM 3598 O O . CYS A 1 439 ? -26.349 6.115 17.868 1.00 23.33 439 CYS A O 1
ATOM 3600 N N . ASP A 1 440 ? -25.622 7.959 18.953 1.00 23.88 440 ASP A N 1
ATOM 3601 C CA . ASP A 1 440 ? -25.513 8.839 17.793 1.00 23.88 440 ASP A CA 1
ATOM 3602 C C . ASP A 1 440 ? -24.397 8.347 16.856 1.00 23.88 440 ASP A C 1
ATOM 3604 O O . ASP A 1 440 ? -23.211 8.371 17.190 1.00 23.88 440 ASP A O 1
ATOM 3608 N N . SER A 1 441 ? -24.786 7.803 15.703 1.00 26.38 441 SER A N 1
ATOM 3609 C CA . SER A 1 441 ? -23.900 7.067 14.803 1.00 26.38 441 SER A CA 1
ATOM 3610 C C . SER A 1 441 ? -23.265 7.991 13.766 1.00 26.38 441 SER A C 1
ATOM 3612 O O . SER A 1 441 ? -23.530 7.863 12.566 1.00 26.38 441 SER A O 1
ATOM 3614 N N . SER A 1 442 ? -22.432 8.931 14.213 1.00 26.83 442 SER A N 1
ATOM 3615 C CA . SER A 1 442 ? -21.670 9.787 13.306 1.00 26.83 442 SER A CA 1
ATOM 3616 C C . SER A 1 442 ? -20.162 9.739 13.588 1.00 26.83 442 SER A C 1
ATOM 3618 O O . SER A 1 442 ? -19.734 9.854 14.729 1.00 26.83 442 SER A O 1
ATOM 3620 N N . GLN A 1 443 ? -19.388 9.652 12.493 1.00 28.58 443 GLN A N 1
ATOM 3621 C CA . GLN A 1 443 ? -17.965 10.028 12.374 1.00 28.58 443 GLN A CA 1
ATOM 3622 C C . GLN A 1 443 ? -16.905 8.982 12.778 1.00 28.58 443 GLN A C 1
ATOM 3624 O O . GLN A 1 443 ? -16.297 9.059 13.838 1.00 28.58 443 GLN A O 1
ATOM 3629 N N . ASP A 1 444 ? -16.580 8.074 11.847 1.00 28.59 444 ASP A N 1
ATOM 3630 C CA . ASP A 1 444 ? -15.365 7.243 11.910 1.00 28.59 444 ASP A CA 1
ATOM 3631 C C . ASP A 1 444 ? -14.962 6.786 10.485 1.00 28.59 444 ASP A C 1
ATOM 3633 O O . ASP A 1 444 ? -15.591 5.883 9.934 1.00 28.59 444 ASP A O 1
ATOM 3637 N N . GLN A 1 445 ? -14.002 7.451 9.811 1.00 30.58 445 GLN A N 1
ATOM 3638 C CA . GLN A 1 445 ? -13.675 7.159 8.393 1.00 30.58 445 GLN A CA 1
ATOM 3639 C C . GLN A 1 445 ? -12.239 7.434 7.923 1.00 30.58 445 GLN A C 1
ATOM 3641 O O . GLN A 1 445 ? -11.978 8.410 7.212 1.00 30.58 445 GLN A O 1
ATOM 3646 N N . ALA A 1 446 ? -11.328 6.513 8.261 1.00 30.12 446 ALA A N 1
ATOM 3647 C CA . ALA A 1 446 ? -10.257 5.993 7.396 1.00 30.12 446 ALA A CA 1
ATOM 3648 C C . ALA A 1 446 ? -9.062 5.412 8.183 1.00 30.12 446 ALA A C 1
ATOM 3650 O O . ALA A 1 446 ? -7.978 5.997 8.284 1.00 30.12 446 ALA A O 1
ATOM 3651 N N . SER A 1 447 ? -9.220 4.162 8.604 1.00 28.80 447 SER A N 1
ATOM 3652 C CA . SER A 1 447 ? -8.318 3.088 8.164 1.00 28.80 447 SER A CA 1
ATOM 3653 C C . SER A 1 447 ? -8.599 2.713 6.688 1.00 28.80 447 SER A C 1
ATOM 3655 O O . SER A 1 447 ? -9.416 3.338 6.013 1.00 28.80 447 SER A O 1
ATOM 3657 N N . GLY A 1 448 ? -7.924 1.694 6.146 1.00 43.19 448 GLY A N 1
ATOM 3658 C CA . GLY A 1 448 ? -8.250 1.105 4.835 1.00 43.19 448 GLY A CA 1
ATOM 3659 C C . GLY A 1 448 ? -9.508 0.228 4.875 1.00 43.19 448 GLY A C 1
ATOM 3660 O O . GLY A 1 448 ? -9.451 -0.943 4.497 1.00 43.19 448 GLY A O 1
ATOM 3661 N N . GLU A 1 449 ? -10.603 0.781 5.387 1.00 55.62 449 GLU A N 1
ATOM 3662 C CA . GLU A 1 449 ? -11.894 0.130 5.613 1.00 55.62 449 GLU A CA 1
ATOM 3663 C C . GLU A 1 449 ? -12.994 0.822 4.796 1.00 55.62 449 GLU A C 1
ATOM 3665 O O . GLU A 1 449 ? -12.802 1.904 4.236 1.00 55.62 449 GLU A O 1
ATOM 3670 N N . ASN A 1 450 ? -14.144 0.159 4.675 1.00 74.75 450 ASN A N 1
ATOM 3671 C CA . ASN A 1 450 ? -15.303 0.732 4.001 1.00 74.75 450 ASN A CA 1
ATOM 3672 C C . ASN A 1 450 ? -15.952 1.826 4.858 1.00 74.75 450 ASN A C 1
ATOM 3674 O O . ASN A 1 450 ? -15.895 1.784 6.085 1.00 74.75 450 ASN A O 1
ATOM 3678 N N . SER A 1 451 ? -16.634 2.759 4.199 1.00 78.94 451 SER A N 1
ATOM 3679 C CA . SER A 1 451 ? -17.437 3.791 4.855 1.00 78.94 451 SER A CA 1
ATOM 3680 C C . SER A 1 451 ? -18.530 3.168 5.758 1.00 78.94 451 SER A C 1
ATOM 3682 O O . SER A 1 451 ? -19.131 2.158 5.371 1.00 78.94 451 SER A O 1
ATOM 3684 N N . PRO A 1 452 ? -18.846 3.734 6.941 1.00 80.94 452 PRO A N 1
ATOM 3685 C CA . PRO A 1 452 ? -19.977 3.304 7.760 1.00 80.94 452 PRO A CA 1
ATOM 3686 C C . PRO A 1 452 ? -21.317 3.325 7.020 1.00 80.94 452 PRO A C 1
ATOM 3688 O O . PRO A 1 452 ? -22.138 2.447 7.251 1.00 80.94 452 PRO A O 1
ATOM 3691 N N . GLU A 1 453 ? -21.538 4.257 6.091 1.00 85.75 453 GLU A N 1
ATOM 3692 C CA . GLU A 1 453 ? -22.733 4.301 5.236 1.00 85.75 453 GLU A CA 1
ATOM 3693 C C . GLU A 1 453 ? -22.787 3.087 4.292 1.00 85.75 453 GLU A C 1
ATOM 3695 O O . GLU A 1 453 ? -23.847 2.481 4.115 1.00 85.75 453 GLU A O 1
ATOM 3700 N N . TYR A 1 454 ? -21.644 2.676 3.729 1.00 87.19 454 TYR A N 1
ATOM 3701 C CA . TYR A 1 454 ? -21.521 1.433 2.968 1.00 87.19 454 TYR A CA 1
ATOM 3702 C C . TYR A 1 454 ? -21.765 0.207 3.853 1.00 87.19 454 TYR A C 1
ATOM 3704 O O . TYR A 1 454 ? -22.574 -0.642 3.488 1.00 87.19 454 TYR A O 1
ATOM 3712 N N . GLU A 1 455 ? -21.117 0.093 5.016 1.00 85.81 455 GLU A N 1
ATOM 3713 C CA . GLU A 1 455 ? -21.264 -1.081 5.892 1.00 85.81 455 GLU A CA 1
ATOM 3714 C C . GLU A 1 455 ? -22.666 -1.197 6.501 1.00 85.81 455 GLU A C 1
ATOM 3716 O O . GLU A 1 455 ? -23.228 -2.292 6.526 1.00 85.81 455 GLU A O 1
ATOM 3721 N N . LEU A 1 456 ? -23.286 -0.086 6.903 1.00 84.12 456 LEU A N 1
ATOM 3722 C CA . LEU A 1 456 ? -24.678 -0.041 7.358 1.00 84.12 456 LEU A CA 1
ATOM 3723 C C . LEU A 1 456 ? -25.626 -0.537 6.258 1.00 84.12 456 LEU A C 1
ATOM 3725 O O . LEU A 1 456 ? -26.478 -1.398 6.493 1.00 84.12 456 LEU A O 1
ATOM 3729 N N . ARG A 1 457 ? -25.438 -0.046 5.029 1.00 88.12 457 ARG A N 1
ATOM 3730 C CA . ARG A 1 457 ? -26.190 -0.478 3.846 1.00 88.12 457 ARG A CA 1
ATOM 3731 C C . ARG A 1 457 ? -25.939 -1.947 3.493 1.00 88.12 457 ARG A C 1
ATOM 3733 O O . ARG A 1 457 ? -26.874 -2.629 3.084 1.00 88.12 457 ARG A O 1
ATOM 3740 N N . ARG A 1 458 ? -24.714 -2.446 3.678 1.00 85.38 458 ARG A N 1
ATOM 3741 C CA . ARG A 1 458 ? -24.313 -3.849 3.470 1.00 85.38 458 ARG A CA 1
ATOM 3742 C C . ARG A 1 458 ? -24.981 -4.793 4.474 1.00 85.38 458 ARG A C 1
ATOM 3744 O O . ARG A 1 458 ? -25.397 -5.889 4.109 1.00 85.38 458 ARG A O 1
ATOM 3751 N N . GLN A 1 459 ? -25.087 -4.368 5.732 1.00 82.81 459 GLN A N 1
ATOM 3752 C CA . GLN A 1 459 ? -25.666 -5.148 6.831 1.00 82.81 459 GLN A CA 1
ATOM 3753 C C . GLN A 1 459 ? -27.202 -5.145 6.822 1.00 82.81 459 GLN A C 1
ATOM 3755 O O . GLN A 1 459 ? -27.819 -6.134 7.217 1.00 82.81 459 GLN A O 1
ATOM 3760 N N . LYS A 1 460 ? -27.830 -4.058 6.356 1.00 83.94 460 LYS A N 1
ATOM 3761 C CA . LYS A 1 460 ? -29.289 -3.930 6.243 1.00 83.94 460 LYS A CA 1
ATOM 3762 C C . LYS A 1 460 ? -29.814 -4.686 5.011 1.00 83.94 460 LYS A C 1
ATOM 3764 O O . LYS A 1 460 ? -29.471 -4.295 3.890 1.00 83.94 460 LYS A O 1
ATOM 3769 N N . PRO A 1 461 ? -30.698 -5.693 5.158 1.00 85.38 461 PRO A N 1
ATOM 3770 C CA . PRO A 1 461 ? -31.312 -6.371 4.016 1.00 85.38 461 PRO A CA 1
ATOM 3771 C C . PRO A 1 461 ? -31.989 -5.386 3.059 1.00 85.38 461 PRO A C 1
ATOM 3773 O O . PRO A 1 461 ? -32.494 -4.340 3.474 1.00 85.38 461 PRO A O 1
ATOM 3776 N N . PHE A 1 462 ? -31.984 -5.698 1.768 1.00 89.69 462 PHE A N 1
ATOM 3777 C CA . PHE A 1 462 ? -32.603 -4.843 0.766 1.00 89.69 462 PHE A CA 1
ATOM 3778 C C . PHE A 1 462 ? -34.119 -5.043 0.711 1.00 89.69 462 PHE A C 1
ATOM 3780 O O . PHE A 1 462 ? -34.627 -6.167 0.643 1.00 89.69 462 PHE A O 1
ATOM 3787 N N . THR A 1 463 ? -34.828 -3.920 0.667 1.00 87.81 463 THR A N 1
ATOM 3788 C CA . THR A 1 463 ? -36.246 -3.818 0.326 1.00 87.81 463 THR A CA 1
ATOM 3789 C C . THR A 1 463 ? -36.384 -2.820 -0.820 1.00 87.81 463 THR A C 1
ATOM 3791 O O . THR A 1 463 ? -35.824 -1.733 -0.702 1.00 87.81 463 THR A O 1
ATOM 3794 N N . PRO A 1 464 ? -37.123 -3.124 -1.902 1.00 87.44 464 PRO A N 1
ATOM 3795 C CA . PRO A 1 464 ? -37.284 -2.183 -3.006 1.00 87.44 464 PRO A CA 1
ATOM 3796 C C . PRO A 1 464 ? -37.920 -0.859 -2.549 1.00 87.44 464 PRO A C 1
ATOM 3798 O O . PRO A 1 464 ? -38.929 -0.916 -1.835 1.00 87.44 464 PRO A O 1
ATOM 3801 N N . PRO A 1 465 ? -37.408 0.301 -3.009 1.00 86.31 465 PRO A N 1
ATOM 3802 C CA . PRO A 1 465 ? -37.979 1.607 -2.700 1.00 86.31 465 PRO A CA 1
ATOM 3803 C C . PRO A 1 465 ? -39.489 1.660 -2.955 1.00 86.31 465 PRO A C 1
ATOM 3805 O O . PRO A 1 465 ? -39.981 1.177 -3.988 1.00 86.31 465 PRO A O 1
ATOM 3808 N N . LYS A 1 466 ? -40.219 2.236 -1.991 1.00 82.44 466 LYS A N 1
ATOM 3809 C CA . LYS A 1 466 ? -41.687 2.420 -2.028 1.00 82.44 466 LYS A CA 1
ATOM 3810 C C . LYS A 1 466 ? -42.116 3.838 -2.421 1.00 82.44 466 LYS A C 1
ATOM 3812 O O . LYS A 1 466 ? -43.287 4.045 -2.721 1.00 82.44 466 LYS A O 1
ATOM 3817 N N . ILE A 1 467 ? -41.174 4.778 -2.417 1.00 86.19 467 ILE A N 1
ATOM 3818 C CA . ILE A 1 467 ? -41.337 6.162 -2.870 1.00 86.19 467 ILE A CA 1
ATOM 3819 C C . ILE A 1 467 ? -41.768 6.223 -4.344 1.00 86.19 467 ILE A C 1
ATOM 3821 O O . ILE A 1 467 ? -41.313 5.436 -5.179 1.00 86.19 467 ILE A O 1
ATOM 3825 N N . SER A 1 468 ? -42.651 7.164 -4.677 1.00 88.31 468 SER A N 1
ATOM 3826 C CA . SER A 1 468 ? -43.075 7.436 -6.049 1.00 88.31 468 SER A CA 1
ATOM 3827 C C . SER A 1 468 ? -42.168 8.455 -6.744 1.00 88.31 468 SER A C 1
ATOM 3829 O O . SER A 1 468 ? -41.597 9.352 -6.126 1.00 88.31 468 SER A O 1
ATOM 3831 N N . LEU A 1 469 ? -42.093 8.381 -8.077 1.00 88.19 469 LEU A N 1
ATOM 3832 C CA . LEU A 1 469 ? -41.339 9.360 -8.871 1.00 88.19 469 LEU A CA 1
ATOM 3833 C C . LEU A 1 469 ? -41.882 10.787 -8.684 1.00 88.19 469 LEU A C 1
ATOM 3835 O O . LEU A 1 469 ? -41.117 11.746 -8.718 1.00 88.19 469 LEU A O 1
ATOM 3839 N N . LYS A 1 470 ? -43.188 10.930 -8.420 1.00 89.81 470 LYS A N 1
ATOM 3840 C CA . LYS A 1 470 ? -43.812 12.227 -8.147 1.00 89.81 470 LYS A CA 1
ATOM 3841 C C . LYS A 1 470 ? -43.252 12.874 -6.878 1.00 89.81 470 LYS A C 1
ATOM 3843 O O . LYS A 1 470 ? -42.943 14.054 -6.919 1.00 89.81 470 LYS A O 1
ATOM 3848 N N . GLU A 1 471 ? -43.065 12.122 -5.794 1.00 89.50 471 GLU A N 1
ATOM 3849 C CA . GLU A 1 471 ? -42.506 12.656 -4.540 1.00 89.50 471 GLU A CA 1
ATOM 3850 C C . GLU A 1 471 ? -41.064 13.162 -4.708 1.00 89.50 471 GLU A C 1
ATOM 3852 O O . GLU A 1 471 ? -40.709 14.191 -4.140 1.00 89.50 471 GLU A O 1
ATOM 3857 N N . ILE A 1 472 ? -40.254 12.494 -5.540 1.00 91.00 472 ILE A N 1
ATOM 3858 C CA . ILE A 1 472 ? -38.888 12.940 -5.866 1.00 91.00 472 ILE A CA 1
ATOM 3859 C C . ILE A 1 472 ? -38.917 14.248 -6.674 1.00 91.00 472 ILE A C 1
ATOM 3861 O O . ILE A 1 472 ? -38.157 15.168 -6.383 1.00 91.00 472 ILE A O 1
ATOM 3865 N N . HIS A 1 473 ? -39.803 14.355 -7.670 1.00 90.88 473 HIS A N 1
ATOM 3866 C CA . HIS A 1 473 ? -39.948 15.574 -8.476 1.00 90.88 473 HIS A CA 1
ATOM 3867 C C . HIS A 1 473 ? -40.559 16.749 -7.696 1.00 90.88 473 HIS A C 1
ATOM 3869 O O . HIS A 1 473 ? -40.120 17.882 -7.884 1.00 90.88 473 HIS A O 1
ATOM 3875 N N . ASP A 1 474 ? -41.544 16.502 -6.830 1.00 91.81 474 ASP A N 1
ATOM 3876 C CA . ASP A 1 474 ? -42.224 17.539 -6.042 1.00 91.81 474 ASP A CA 1
ATOM 3877 C C . ASP A 1 474 ? -41.309 18.152 -4.963 1.00 91.81 474 ASP A C 1
ATOM 3879 O O . ASP A 1 474 ? -41.529 19.291 -4.552 1.00 91.81 474 ASP A O 1
ATOM 3883 N N . ALA A 1 475 ? -40.272 17.431 -4.520 1.00 91.81 475 ALA A N 1
ATOM 3884 C CA . ALA A 1 475 ? -39.308 17.919 -3.532 1.00 91.81 475 ALA A CA 1
ATOM 3885 C C . ALA A 1 475 ? -38.261 18.898 -4.094 1.00 91.81 475 ALA A C 1
ATOM 3887 O O . ALA A 1 475 ? -37.611 19.598 -3.318 1.00 91.81 475 ALA A O 1
ATOM 3888 N N . VAL A 1 476 ? -38.079 18.965 -5.418 1.00 93.19 476 VAL A N 1
ATOM 3889 C CA . VAL A 1 476 ? -37.047 19.798 -6.055 1.00 93.19 476 VAL A CA 1
ATOM 3890 C C . VAL A 1 476 ? -37.657 21.106 -6.582 1.00 93.19 476 VAL A C 1
ATOM 3892 O O . VAL A 1 476 ? -38.490 21.067 -7.491 1.00 93.19 476 VAL A O 1
ATOM 3895 N N . PRO A 1 477 ? -37.231 22.286 -6.079 1.00 92.25 477 PRO A N 1
ATOM 3896 C CA . PRO A 1 477 ? -37.691 23.576 -6.591 1.00 92.25 477 PRO A CA 1
ATOM 3897 C C . PRO A 1 477 ? -37.442 23.726 -8.098 1.00 92.25 477 PRO A C 1
ATOM 3899 O O . PRO A 1 477 ? -36.340 23.471 -8.594 1.00 92.25 477 PRO A O 1
ATOM 3902 N N . LYS A 1 478 ? -38.463 24.170 -8.841 1.00 91.12 478 LYS A N 1
ATOM 3903 C CA . LYS A 1 478 ? -38.441 24.245 -10.316 1.00 91.12 478 LYS A CA 1
ATOM 3904 C C . LYS A 1 478 ? -37.380 25.206 -10.848 1.00 91.12 478 LYS A C 1
ATOM 3906 O O . LYS A 1 478 ? -36.939 25.072 -11.986 1.00 91.12 478 LYS A O 1
ATOM 3911 N N . GLU A 1 479 ? -36.962 26.159 -10.029 1.00 91.06 479 GLU A N 1
ATOM 3912 C CA . GLU A 1 479 ? -35.913 27.139 -10.292 1.00 91.06 479 GLU A CA 1
ATOM 3913 C C . GLU A 1 479 ? -34.550 26.451 -10.469 1.00 91.06 479 GLU A C 1
ATOM 3915 O O . GLU A 1 479 ? -33.774 26.849 -11.335 1.00 91.06 479 GLU A O 1
ATOM 3920 N N . LEU A 1 480 ? -34.284 25.367 -9.725 1.00 90.69 480 LEU A N 1
ATOM 3921 C CA . LEU A 1 480 ? -33.039 24.591 -9.831 1.00 90.69 480 LEU A CA 1
ATOM 3922 C C . LEU A 1 480 ? -32.929 23.811 -11.149 1.00 90.69 480 LEU A C 1
ATOM 3924 O O . LEU A 1 480 ? -31.828 23.448 -11.561 1.00 90.69 480 LEU A O 1
ATOM 3928 N N . LEU A 1 481 ? -34.052 23.578 -11.831 1.00 90.69 481 LEU A N 1
ATOM 3929 C CA . LEU A 1 481 ? -34.106 22.868 -13.111 1.00 90.69 481 LEU A CA 1
ATOM 3930 C C . LEU A 1 481 ? -33.887 23.799 -14.320 1.00 90.69 481 LEU A C 1
ATOM 3932 O O . LEU A 1 481 ? -33.819 23.326 -15.454 1.00 90.69 481 LEU A O 1
ATOM 3936 N N . GLN A 1 482 ? -33.795 25.119 -14.113 1.00 89.62 482 GLN A N 1
ATOM 3937 C CA . GLN A 1 482 ? -33.631 26.091 -15.196 1.00 89.62 482 GLN A CA 1
ATOM 3938 C C . GLN A 1 482 ? -32.158 26.286 -15.570 1.00 89.62 482 GLN A C 1
ATOM 3940 O O . GLN A 1 482 ? -31.311 26.500 -14.706 1.00 89.62 482 GLN A O 1
ATOM 3945 N N . GLN A 1 483 ? -31.856 26.295 -16.873 1.00 91.56 483 GLN A N 1
ATOM 3946 C CA . GLN A 1 483 ? -30.511 26.611 -17.359 1.00 91.56 483 GLN A CA 1
ATOM 3947 C C . GLN A 1 483 ? -30.246 28.123 -17.310 1.00 91.56 483 GLN A C 1
ATOM 3949 O O . GLN A 1 483 ? -30.979 28.911 -17.931 1.00 91.56 483 GLN A O 1
ATOM 3954 N N . ASP A 1 484 ? -29.152 28.492 -16.644 1.00 92.50 484 ASP A N 1
ATOM 3955 C CA . ASP A 1 484 ? -28.455 29.774 -16.740 1.00 92.50 484 ASP A CA 1
ATOM 3956 C C . ASP A 1 484 ? -27.344 29.676 -17.803 1.00 92.50 484 ASP A C 1
ATOM 3958 O O . ASP A 1 484 ? -26.395 28.891 -17.693 1.00 92.50 484 ASP A O 1
ATOM 3962 N N . HIS A 1 485 ? -27.477 30.478 -18.863 1.00 92.06 485 HIS A N 1
ATOM 3963 C CA . HIS A 1 485 ? -26.538 30.485 -19.988 1.00 92.06 485 HIS A CA 1
ATOM 3964 C C . HIS A 1 485 ? -25.219 31.180 -19.647 1.00 92.06 485 HIS A C 1
ATOM 3966 O O . HIS A 1 485 ? -24.197 30.815 -20.227 1.00 92.06 485 HIS A O 1
ATOM 3972 N N . TYR A 1 486 ? -25.207 32.145 -18.723 1.00 92.69 486 TYR A N 1
ATOM 3973 C CA . TYR A 1 486 ? -23.982 32.818 -18.287 1.00 92.69 486 TYR A CA 1
ATOM 3974 C C . TYR A 1 486 ? -23.130 31.861 -17.463 1.00 92.69 486 TYR A C 1
ATOM 3976 O O . TYR A 1 486 ? -21.951 31.686 -17.766 1.00 92.69 486 TYR A O 1
ATOM 3984 N N . GLN A 1 487 ? -23.745 31.172 -16.500 1.00 92.75 487 GLN A N 1
ATOM 3985 C CA . GLN A 1 487 ? -23.064 30.182 -15.668 1.00 92.75 487 GLN A CA 1
ATOM 3986 C C . GLN A 1 487 ? -22.516 29.020 -16.514 1.00 92.75 487 GLN A C 1
ATOM 3988 O O . GLN A 1 487 ? -21.351 28.646 -16.381 1.00 92.75 487 GLN A O 1
ATOM 3993 N N . ALA A 1 488 ? -23.309 28.493 -17.454 1.00 93.12 488 ALA A N 1
ATOM 3994 C CA . ALA A 1 488 ? -22.855 27.450 -18.376 1.00 93.12 488 ALA A CA 1
ATOM 3995 C C . ALA A 1 488 ? -21.699 27.912 -19.285 1.00 93.12 488 ALA A C 1
ATOM 3997 O O . ALA A 1 488 ? -20.707 27.197 -19.437 1.00 93.12 488 ALA A O 1
ATOM 3998 N N . THR A 1 489 ? -21.789 29.123 -19.849 1.00 94.69 489 THR A N 1
ATOM 3999 C CA . THR A 1 489 ? -20.721 29.693 -20.691 1.00 94.69 489 THR A CA 1
ATOM 4000 C C . THR A 1 489 ? -19.450 29.942 -19.882 1.00 94.69 489 THR A C 1
ATOM 4002 O O . THR A 1 489 ? -18.359 29.660 -20.372 1.00 94.69 489 THR A O 1
ATOM 4005 N N . TYR A 1 490 ? -19.574 30.403 -18.632 1.00 96.19 490 TYR A N 1
ATOM 4006 C CA . TYR A 1 490 ? -18.450 30.579 -17.715 1.00 96.19 490 TYR A CA 1
ATOM 4007 C C . TYR A 1 490 ? -17.673 29.273 -17.522 1.00 96.19 490 TYR A C 1
ATOM 4009 O O . TYR A 1 490 ? -16.465 29.272 -17.731 1.00 96.19 490 TYR A O 1
ATOM 4017 N N . TYR A 1 491 ? -18.334 28.154 -17.200 1.00 95.38 491 TYR A N 1
ATOM 4018 C CA . TYR A 1 491 ? -17.637 26.876 -16.997 1.00 95.38 491 TYR A CA 1
ATOM 4019 C C . TYR A 1 491 ? -16.988 26.330 -18.277 1.00 95.38 491 TYR A C 1
ATOM 4021 O O . TYR A 1 491 ? -15.856 25.849 -18.225 1.00 95.38 491 TYR A O 1
ATOM 4029 N N . VAL A 1 492 ? -17.650 26.457 -19.434 1.00 95.44 492 VAL A N 1
ATOM 4030 C CA . VAL A 1 492 ? -17.068 26.057 -20.729 1.00 95.44 492 VAL A CA 1
ATOM 4031 C C . VAL A 1 492 ? -15.831 26.895 -21.062 1.00 95.44 492 VAL A C 1
ATOM 4033 O O . VAL A 1 492 ? -14.792 26.338 -21.415 1.00 95.44 492 VAL A O 1
ATOM 4036 N N . LEU A 1 493 ? -15.901 28.221 -20.910 1.00 95.75 493 LEU A N 1
ATOM 4037 C CA . LEU A 1 493 ? -14.751 29.096 -21.148 1.00 95.75 493 LEU A CA 1
ATOM 4038 C C . LEU A 1 493 ? -13.638 28.879 -20.116 1.00 95.75 493 LEU A C 1
ATOM 4040 O O . LEU A 1 493 ? -12.474 28.868 -20.502 1.00 95.75 493 LEU A O 1
ATOM 4044 N N . ARG A 1 494 ? -13.969 28.656 -18.837 1.00 95.38 494 ARG A N 1
ATOM 4045 C CA . ARG A 1 494 ? -13.013 28.368 -17.755 1.00 95.38 494 ARG A CA 1
ATOM 4046 C C . ARG A 1 494 ? -12.118 27.183 -18.111 1.00 95.38 494 ARG A C 1
ATOM 4048 O O . ARG A 1 494 ? -10.899 27.310 -18.055 1.00 95.38 494 ARG A O 1
ATOM 4055 N N . ASP A 1 495 ? -12.702 26.058 -18.516 1.00 94.62 495 ASP A N 1
ATOM 4056 C CA . ASP A 1 495 ? -11.945 24.825 -18.769 1.00 94.62 495 ASP A CA 1
ATOM 4057 C C . ASP A 1 495 ? -11.168 24.875 -20.096 1.00 94.62 495 ASP A C 1
ATOM 4059 O O . ASP A 1 495 ? -10.057 24.342 -20.191 1.00 94.62 495 ASP A O 1
ATOM 4063 N N . VAL A 1 496 ? -11.698 25.576 -21.106 1.00 95.25 496 VAL A N 1
ATOM 4064 C CA . VAL A 1 496 ? -10.975 25.870 -22.358 1.00 95.25 496 VAL A CA 1
ATOM 4065 C C . VAL A 1 496 ? -9.785 26.800 -22.097 1.00 95.25 496 VAL A C 1
ATOM 4067 O O . VAL A 1 496 ? -8.686 26.533 -22.584 1.00 95.25 496 VAL A O 1
ATOM 4070 N N . VAL A 1 497 ? -9.961 27.849 -21.287 1.00 95.88 497 VAL A N 1
ATOM 4071 C CA . VAL A 1 497 ? -8.878 28.762 -20.889 1.00 95.88 497 VAL A CA 1
ATOM 4072 C C . VAL A 1 497 ? -7.845 28.037 -20.033 1.00 95.88 497 VAL A C 1
ATOM 4074 O O . VAL A 1 497 ? -6.662 28.159 -20.326 1.00 95.88 497 VAL A O 1
ATOM 4077 N N . PHE A 1 498 ? -8.242 27.216 -19.054 1.00 94.75 498 PHE A N 1
ATOM 4078 C CA . PHE A 1 498 ? -7.298 26.390 -18.292 1.00 94.75 498 PHE A CA 1
ATOM 4079 C C . PHE A 1 498 ? -6.497 25.452 -19.197 1.00 94.75 498 PHE A C 1
ATOM 4081 O O . PHE A 1 498 ? -5.279 25.382 -19.056 1.00 94.75 498 PHE A O 1
ATOM 4088 N N . THR A 1 499 ? -7.143 24.794 -20.161 1.00 94.50 499 THR A N 1
ATOM 4089 C CA . THR A 1 499 ? -6.464 23.949 -21.155 1.00 94.50 499 THR A CA 1
ATOM 4090 C C . THR A 1 499 ? -5.444 24.749 -21.969 1.00 94.50 499 THR A C 1
ATOM 4092 O O . THR A 1 499 ? -4.276 24.372 -22.046 1.00 94.50 499 THR A O 1
ATOM 4095 N N . ALA A 1 500 ? -5.835 25.901 -22.520 1.00 94.12 500 ALA A N 1
ATOM 4096 C CA . ALA A 1 500 ? -4.934 26.763 -23.286 1.00 94.12 500 ALA A CA 1
ATOM 4097 C C . ALA A 1 500 ? -3.773 27.320 -22.435 1.00 94.12 500 ALA A C 1
ATOM 4099 O O . ALA A 1 500 ? -2.626 27.339 -22.886 1.00 94.12 500 ALA A O 1
ATOM 4100 N N . SER A 1 501 ? -4.039 27.732 -21.193 1.00 95.06 501 SER A N 1
ATOM 4101 C CA . SER A 1 501 ? -3.024 28.218 -20.254 1.00 95.06 501 SER A CA 1
ATOM 4102 C C . SER A 1 501 ? -2.041 27.119 -19.858 1.00 95.06 501 SER A C 1
ATOM 4104 O O . SER A 1 501 ? -0.837 27.360 -19.863 1.00 95.06 501 SER A O 1
ATOM 4106 N N . LEU A 1 502 ? -2.514 25.906 -19.565 1.00 95.00 502 LEU A N 1
ATOM 4107 C CA . LEU A 1 502 ? -1.655 24.764 -19.253 1.00 95.00 502 LEU A CA 1
ATOM 4108 C C . LEU A 1 502 ? -0.801 24.360 -20.461 1.00 95.00 502 LEU A C 1
ATOM 4110 O O . LEU A 1 502 ? 0.392 24.126 -20.283 1.00 95.00 502 LEU A O 1
ATOM 4114 N N . TYR A 1 503 ? -1.344 24.369 -21.685 1.00 93.69 503 TYR A N 1
ATOM 4115 C CA . TYR A 1 503 ? -0.537 24.217 -22.902 1.00 93.69 503 TYR A CA 1
ATOM 4116 C C . TYR A 1 503 ? 0.546 25.293 -23.019 1.00 93.69 503 TYR A C 1
ATOM 4118 O O . TYR A 1 503 ? 1.703 24.966 -23.286 1.00 93.69 503 TYR A O 1
ATOM 4126 N N . PHE A 1 504 ? 0.210 26.567 -22.808 1.00 93.31 504 PHE A N 1
ATOM 4127 C CA . PHE A 1 504 ? 1.182 27.660 -22.866 1.00 93.31 504 PHE A CA 1
ATOM 4128 C C . PHE A 1 504 ? 2.299 27.491 -21.823 1.00 93.31 504 PHE A C 1
ATOM 4130 O O . PHE A 1 504 ? 3.478 27.607 -22.160 1.00 93.31 504 PHE A O 1
ATOM 4137 N N . LEU A 1 505 ? 1.944 27.144 -20.583 1.00 92.50 505 LEU A N 1
ATOM 4138 C CA . LEU A 1 505 ? 2.890 26.851 -19.502 1.00 92.50 505 LEU A CA 1
ATOM 4139 C C . LEU A 1 505 ? 3.759 25.624 -19.821 1.00 92.50 505 LEU A C 1
ATOM 4141 O O . LEU A 1 505 ? 4.961 25.651 -19.566 1.00 92.50 505 LEU A O 1
ATOM 4145 N N . ALA A 1 506 ? 3.195 24.584 -20.445 1.00 93.25 506 ALA A N 1
ATOM 4146 C CA . ALA A 1 506 ? 3.938 23.396 -20.865 1.00 93.25 506 ALA A CA 1
ATOM 4147 C C . ALA A 1 506 ? 5.056 23.723 -21.869 1.00 93.25 506 ALA A C 1
ATOM 4149 O O . ALA A 1 506 ? 6.157 23.179 -21.767 1.00 93.25 506 ALA A O 1
ATOM 4150 N N . HIS A 1 507 ? 4.827 24.678 -22.778 1.00 92.12 507 HIS A N 1
ATOM 4151 C CA . HIS A 1 507 ? 5.866 25.147 -23.705 1.00 92.12 507 HIS A CA 1
ATOM 4152 C C . HIS A 1 507 ? 7.025 25.850 -22.976 1.00 92.12 507 HIS A C 1
ATOM 4154 O O . HIS A 1 507 ? 8.159 25.819 -23.455 1.00 92.12 507 HIS A O 1
ATOM 4160 N N . GLN A 1 508 ? 6.780 26.420 -21.789 1.00 92.75 508 GLN A N 1
ATOM 4161 C CA . GLN A 1 508 ? 7.819 27.039 -20.961 1.00 92.75 508 GLN A CA 1
ATOM 4162 C C . GLN A 1 508 ? 8.612 26.033 -20.111 1.00 92.75 508 GLN A C 1
ATOM 4164 O O . GLN A 1 508 ? 9.673 26.392 -19.606 1.00 92.75 508 GLN A O 1
ATOM 4169 N N . ILE A 1 509 ? 8.186 24.767 -19.987 1.00 91.88 509 ILE A N 1
ATOM 4170 C CA . ILE A 1 509 ? 8.852 23.773 -19.118 1.00 91.88 509 ILE A CA 1
ATOM 4171 C C . ILE A 1 509 ? 10.322 23.570 -19.494 1.00 91.88 509 ILE A C 1
ATOM 4173 O O . ILE A 1 509 ? 11.184 23.541 -18.617 1.00 91.88 509 ILE A O 1
ATOM 4177 N N . THR A 1 510 ? 10.633 23.427 -20.786 1.00 87.12 510 THR A N 1
ATOM 4178 C CA . THR A 1 510 ? 12.025 23.214 -21.222 1.00 87.12 510 THR A CA 1
ATOM 4179 C C . THR A 1 510 ? 12.886 24.481 -21.065 1.00 87.12 510 THR A C 1
ATOM 4181 O O . THR A 1 510 ? 13.964 24.359 -20.481 1.00 87.12 510 THR A O 1
ATOM 4184 N N . PRO A 1 511 ? 12.438 25.688 -21.477 1.00 89.50 511 PRO A N 1
ATOM 4185 C CA . PRO A 1 511 ? 13.111 26.950 -21.141 1.00 89.50 511 PRO A CA 1
ATOM 4186 C C . PRO A 1 511 ? 13.343 27.167 -19.636 1.00 89.50 511 PRO A C 1
ATOM 4188 O O . PRO A 1 511 ? 14.453 27.501 -19.217 1.00 89.50 511 PRO A O 1
ATOM 4191 N N . TRP A 1 512 ? 12.332 26.933 -18.796 1.00 85.12 512 TRP A N 1
ATOM 4192 C CA . TRP A 1 512 ? 12.446 27.098 -17.346 1.00 85.12 512 TRP A CA 1
ATOM 4193 C C . TRP A 1 512 ? 13.402 26.083 -16.728 1.00 85.12 512 TRP A C 1
ATOM 4195 O O . TRP A 1 512 ? 14.283 26.477 -15.973 1.00 85.12 512 TRP A O 1
ATOM 4205 N N . ALA A 1 513 ? 13.321 24.806 -17.104 1.00 83.75 513 ALA A N 1
ATOM 4206 C CA . ALA A 1 513 ? 14.259 23.794 -16.622 1.00 83.75 513 ALA A CA 1
ATOM 4207 C C . ALA A 1 513 ? 15.717 24.049 -17.051 1.00 83.75 513 ALA A C 1
ATOM 4209 O O . ALA A 1 513 ? 16.637 23.593 -16.377 1.00 83.75 513 ALA A O 1
ATOM 4210 N N . ALA A 1 514 ? 15.950 24.785 -18.143 1.00 81.94 514 ALA A N 1
ATOM 4211 C CA . ALA A 1 514 ? 17.292 25.195 -18.554 1.00 81.94 514 ALA A CA 1
ATOM 4212 C C . ALA A 1 514 ? 17.872 26.340 -17.696 1.00 81.94 514 ALA A C 1
ATOM 4214 O O . ALA A 1 514 ? 19.095 26.488 -17.631 1.00 81.94 514 ALA A O 1
ATOM 4215 N N . THR A 1 515 ? 17.023 27.122 -17.022 1.00 82.44 515 THR A N 1
ATOM 4216 C CA . THR A 1 515 ? 17.401 28.313 -16.244 1.00 82.44 515 THR A CA 1
ATOM 4217 C C . THR A 1 515 ? 18.056 27.930 -14.909 1.00 82.44 515 THR A C 1
ATOM 4219 O O . THR A 1 515 ? 17.586 27.038 -14.211 1.00 82.44 515 THR A O 1
ATOM 4222 N N . ASP A 1 516 ? 19.129 28.622 -14.506 1.00 77.00 516 ASP A N 1
ATOM 4223 C CA . ASP A 1 516 ? 19.866 28.321 -13.260 1.00 77.00 516 ASP A CA 1
ATOM 4224 C C . ASP A 1 516 ? 19.208 28.865 -11.973 1.00 77.00 516 ASP A C 1
ATOM 4226 O O . ASP A 1 516 ? 19.703 28.611 -10.871 1.00 77.00 516 ASP A O 1
ATOM 4230 N N . PHE A 1 517 ? 18.113 29.628 -12.103 1.00 75.62 517 PHE A N 1
ATOM 4231 C CA . PHE A 1 517 ? 17.367 30.296 -11.022 1.00 75.62 517 PHE A CA 1
ATOM 4232 C C . PHE A 1 517 ? 18.280 30.963 -9.980 1.00 75.62 517 PHE A C 1
ATOM 4234 O O . PHE A 1 517 ? 18.259 30.613 -8.804 1.00 75.62 517 PHE A O 1
ATOM 4241 N N . GLY A 1 518 ? 19.147 31.883 -10.417 1.00 67.94 518 GLY A N 1
ATOM 4242 C CA . GLY A 1 518 ? 20.059 32.606 -9.517 1.00 67.94 518 GLY A CA 1
ATOM 4243 C C . GLY A 1 518 ? 21.133 31.738 -8.843 1.00 67.94 518 GLY A C 1
ATOM 4244 O O . GLY A 1 518 ? 21.710 32.161 -7.848 1.00 67.94 518 GLY A O 1
ATOM 4245 N N . GLY A 1 519 ? 21.397 30.530 -9.355 1.00 67.62 519 GLY A N 1
ATOM 4246 C CA . GLY A 1 519 ? 22.420 29.609 -8.842 1.00 67.62 519 GLY A CA 1
ATOM 4247 C C . GLY A 1 519 ? 21.875 28.396 -8.076 1.00 67.62 519 GLY A C 1
ATOM 4248 O O . GLY A 1 519 ? 22.644 27.501 -7.720 1.00 67.62 519 GLY A O 1
ATOM 4249 N N . PHE A 1 520 ? 20.560 28.308 -7.850 1.00 66.38 520 PHE A N 1
ATOM 4250 C CA . PHE A 1 520 ? 19.951 27.209 -7.089 1.00 66.38 520 PHE A CA 1
ATOM 4251 C C . PHE A 1 520 ? 19.876 25.880 -7.874 1.00 66.38 520 PHE A C 1
ATOM 4253 O O . PHE A 1 520 ? 20.053 24.797 -7.289 1.00 66.38 520 PHE A O 1
ATOM 4260 N N . ILE A 1 521 ? 19.663 25.940 -9.197 1.00 74.00 521 ILE A N 1
ATOM 4261 C CA . ILE A 1 521 ? 19.415 24.775 -10.076 1.00 74.00 521 ILE A CA 1
ATOM 4262 C C . ILE A 1 521 ? 20.515 24.667 -11.147 1.00 74.00 521 ILE A C 1
ATOM 4264 O O . ILE A 1 521 ? 20.268 24.680 -12.344 1.00 74.00 521 ILE A O 1
ATOM 4268 N N . THR A 1 522 ? 21.766 24.562 -10.698 1.00 76.56 522 THR A N 1
ATOM 4269 C CA . THR A 1 522 ? 22.971 24.616 -11.552 1.00 76.56 522 THR A CA 1
ATOM 4270 C C . THR A 1 522 ? 23.450 23.268 -12.101 1.00 76.56 522 THR A C 1
ATOM 4272 O O . THR A 1 522 ? 24.110 23.214 -13.134 1.00 76.56 522 THR A O 1
ATOM 4275 N N . THR A 1 523 ? 23.140 22.152 -11.438 1.00 80.81 523 THR A N 1
ATOM 4276 C CA . THR A 1 523 ? 23.626 20.813 -11.824 1.00 80.81 523 THR A CA 1
ATOM 4277 C C . THR A 1 523 ? 22.625 20.071 -12.711 1.00 80.81 523 THR A C 1
ATOM 4279 O O . THR A 1 523 ? 21.445 20.048 -12.370 1.00 80.81 523 THR A O 1
ATOM 4282 N N . SER A 1 524 ? 23.094 19.377 -13.762 1.00 78.75 524 SER A N 1
ATOM 4283 C CA . SER A 1 524 ? 22.259 18.653 -14.751 1.00 78.75 524 SER A CA 1
ATOM 4284 C C . SER A 1 524 ? 21.082 17.894 -14.131 1.00 78.75 524 SER A C 1
ATOM 4286 O O . SER A 1 524 ? 19.936 18.192 -14.441 1.00 78.75 524 SER A O 1
ATOM 4288 N N . TRP A 1 525 ? 21.342 17.017 -13.152 1.00 78.06 525 TRP A N 1
ATOM 4289 C CA . TRP A 1 525 ? 20.295 16.197 -12.532 1.00 78.06 525 TRP A CA 1
ATOM 4290 C C . TRP A 1 525 ? 19.192 17.013 -11.832 1.00 78.06 525 TRP A C 1
ATOM 4292 O O . TRP A 1 525 ? 18.059 16.552 -11.760 1.00 78.06 525 TRP A O 1
ATOM 4302 N N . LYS A 1 526 ? 19.486 18.228 -11.337 1.00 76.69 526 LYS A N 1
ATOM 4303 C CA . LYS A 1 526 ? 18.469 19.126 -10.758 1.00 76.69 526 LYS A CA 1
ATOM 4304 C C . LYS A 1 526 ? 17.596 19.748 -11.845 1.00 76.69 526 LYS A C 1
ATOM 4306 O O . LYS A 1 526 ? 16.399 19.906 -11.629 1.00 76.69 526 LYS A O 1
ATOM 4311 N N . LYS A 1 527 ? 18.184 20.088 -12.999 1.00 80.56 527 LYS A N 1
ATOM 4312 C CA . LYS A 1 527 ? 17.452 20.570 -14.181 1.00 80.56 527 LYS A CA 1
ATOM 4313 C C . LYS A 1 527 ? 16.548 19.465 -14.730 1.00 80.56 527 LYS A C 1
ATOM 4315 O O . LYS A 1 527 ? 15.369 19.707 -14.970 1.00 80.56 527 LYS A O 1
ATOM 4320 N N . ASP A 1 528 ? 17.061 18.238 -14.809 1.00 83.50 528 ASP A N 1
ATOM 4321 C CA . ASP A 1 528 ? 16.295 17.047 -15.193 1.00 83.50 528 ASP A CA 1
ATOM 4322 C C . ASP A 1 528 ? 15.166 16.737 -14.192 1.00 83.50 528 ASP A C 1
ATOM 4324 O O . ASP A 1 528 ? 14.036 16.475 -14.602 1.00 83.50 528 ASP A O 1
ATOM 4328 N N . ALA A 1 529 ? 15.429 16.838 -12.883 1.00 80.75 529 ALA A N 1
ATOM 4329 C CA . ALA A 1 529 ? 14.419 16.655 -11.840 1.00 80.75 529 ALA A CA 1
ATOM 4330 C C . ALA A 1 529 ? 13.328 17.739 -11.881 1.00 80.75 529 ALA A C 1
ATOM 4332 O O . ALA A 1 529 ? 12.145 17.406 -11.835 1.00 80.75 529 ALA A O 1
ATOM 4333 N N . LEU A 1 530 ? 13.693 19.019 -12.035 1.00 83.06 530 LEU A N 1
ATOM 4334 C CA . LEU A 1 530 ? 12.727 20.107 -12.223 1.00 83.06 530 LEU A CA 1
ATOM 4335 C C . LEU A 1 530 ? 11.884 19.874 -13.483 1.00 83.06 530 LEU A C 1
ATOM 4337 O O . LEU A 1 530 ? 10.660 19.972 -13.426 1.00 83.06 530 LEU A O 1
ATOM 4341 N N . LYS A 1 531 ? 12.519 19.513 -14.604 1.00 85.94 531 LYS A N 1
ATOM 4342 C CA . LYS A 1 531 ? 11.833 19.181 -15.858 1.00 85.94 531 LYS A CA 1
ATOM 4343 C C . LYS A 1 531 ? 10.832 18.043 -15.659 1.00 85.94 531 LYS A C 1
ATOM 4345 O O . LYS A 1 531 ? 9.696 18.162 -16.108 1.00 85.94 531 LYS A O 1
ATOM 4350 N N . ALA A 1 532 ? 11.224 16.974 -14.967 1.00 83.94 532 ALA A N 1
ATOM 4351 C CA . ALA A 1 532 ? 10.349 15.844 -14.666 1.00 83.94 532 ALA A CA 1
ATOM 4352 C C . ALA A 1 532 ? 9.161 16.247 -13.776 1.00 83.94 532 ALA A C 1
ATOM 4354 O O . ALA A 1 532 ? 8.028 15.903 -14.101 1.00 83.94 532 ALA A O 1
ATOM 4355 N N . VAL A 1 533 ? 9.393 17.013 -12.703 1.00 84.44 533 VAL A N 1
ATOM 4356 C CA . VAL A 1 533 ? 8.326 17.513 -11.817 1.00 84.44 533 VAL A CA 1
ATOM 4357 C C . VAL A 1 533 ? 7.342 18.390 -12.588 1.00 84.44 533 VAL A C 1
ATOM 4359 O O . VAL A 1 533 ? 6.141 18.153 -12.510 1.00 84.44 533 VAL A O 1
ATOM 4362 N N . LEU A 1 534 ? 7.828 19.343 -13.388 1.00 87.94 534 LEU A N 1
ATOM 4363 C CA . LEU A 1 534 ? 6.975 20.218 -14.195 1.00 87.94 534 LEU A CA 1
ATOM 4364 C C . LEU A 1 534 ? 6.142 19.436 -15.225 1.00 87.94 534 LEU A C 1
ATOM 4366 O O . LEU A 1 534 ? 4.950 19.707 -15.364 1.00 87.94 534 LEU A O 1
ATOM 4370 N N . TRP A 1 535 ? 6.728 18.442 -15.905 1.00 92.12 535 TRP A N 1
ATOM 4371 C CA . TRP A 1 535 ? 5.985 17.570 -16.825 1.00 92.12 535 TRP A CA 1
ATOM 4372 C C . TRP A 1 535 ? 4.926 16.732 -16.108 1.00 92.12 535 TRP A C 1
ATOM 4374 O O . TRP A 1 535 ? 3.786 16.701 -16.561 1.00 92.12 535 TRP A O 1
ATOM 4384 N N . LEU A 1 536 ? 5.259 16.116 -14.970 1.00 86.25 536 LEU A N 1
ATOM 4385 C CA . LEU A 1 536 ? 4.305 15.352 -14.157 1.00 86.25 536 LEU A CA 1
ATOM 4386 C C . LEU A 1 536 ? 3.145 16.233 -13.665 1.00 86.25 536 LEU A C 1
ATOM 4388 O O . LEU A 1 536 ? 1.986 15.830 -13.766 1.00 86.25 536 LEU A O 1
ATOM 4392 N N . SER A 1 537 ? 3.437 17.449 -13.190 1.00 85.69 537 SER A N 1
ATOM 4393 C CA . SER A 1 537 ? 2.427 18.424 -12.762 1.00 85.69 537 SER A CA 1
ATOM 4394 C C . SER A 1 537 ? 1.521 18.866 -13.911 1.00 85.69 537 SER A C 1
ATOM 4396 O O . SER A 1 537 ? 0.302 18.924 -13.733 1.00 85.69 537 SER A O 1
ATOM 4398 N N . TYR A 1 538 ? 2.088 19.138 -15.091 1.00 93.19 538 TYR A N 1
ATOM 4399 C CA . TYR A 1 538 ? 1.312 19.448 -16.289 1.00 93.19 538 TYR A CA 1
ATOM 4400 C C . TYR A 1 538 ? 0.416 18.274 -16.687 1.00 93.19 538 TYR A C 1
ATOM 4402 O O . TYR A 1 538 ? -0.791 18.456 -16.811 1.00 93.19 538 TYR A O 1
ATOM 4410 N N . TRP A 1 539 ? 0.971 17.068 -16.827 1.00 90.12 539 TRP A N 1
ATOM 4411 C CA . TRP A 1 539 ? 0.228 15.882 -17.254 1.00 90.12 539 TRP A CA 1
ATOM 4412 C C . TRP A 1 539 ? -0.954 15.565 -16.343 1.00 90.12 539 TRP A C 1
ATOM 4414 O O . TRP A 1 539 ? -2.065 15.352 -16.828 1.00 90.12 539 TRP A O 1
ATOM 4424 N N . TRP A 1 540 ? -0.730 15.590 -15.029 1.00 84.88 540 TRP A N 1
ATOM 4425 C CA . TRP A 1 540 ? -1.775 15.381 -14.031 1.00 84.88 540 TRP A CA 1
ATOM 4426 C C . TRP A 1 540 ? -2.886 16.431 -14.134 1.00 84.88 540 TRP A C 1
ATOM 4428 O O . TRP A 1 540 ? -4.061 16.090 -14.271 1.00 84.88 540 TRP A O 1
ATOM 4438 N N . THR A 1 541 ? -2.518 17.714 -14.125 1.00 86.94 541 THR A N 1
ATOM 4439 C CA . THR A 1 541 ? -3.489 18.821 -14.101 1.00 86.94 541 THR A CA 1
ATOM 4440 C C . THR A 1 541 ? -4.249 18.933 -15.423 1.00 86.94 541 THR A C 1
ATOM 4442 O O . THR A 1 541 ? -5.466 19.098 -15.427 1.00 86.94 541 THR A O 1
ATOM 4445 N N . GLN A 1 542 ? -3.562 18.772 -16.555 1.00 92.31 542 GLN A N 1
ATOM 4446 C CA . GLN A 1 542 ? -4.178 18.782 -17.881 1.00 92.31 542 GLN A CA 1
ATOM 4447 C C . GLN A 1 542 ? -5.105 17.576 -18.086 1.00 92.31 542 GLN A C 1
ATOM 4449 O O . GLN A 1 542 ? -6.139 17.728 -18.734 1.00 92.31 542 GLN A O 1
ATOM 4454 N N . GLY A 1 543 ? -4.788 16.412 -17.503 1.00 87.56 543 GLY A N 1
ATOM 4455 C CA . GLY A 1 543 ? -5.677 15.246 -17.478 1.00 87.56 543 GLY A CA 1
ATOM 4456 C C . GLY A 1 543 ? -6.958 15.481 -16.668 1.00 87.56 543 GLY A C 1
ATOM 4457 O O . GLY A 1 543 ? -8.039 15.104 -17.117 1.00 87.56 543 GLY A O 1
ATOM 4458 N N . LEU A 1 544 ? -6.868 16.168 -15.519 1.00 86.19 544 LEU A N 1
ATOM 4459 C CA . LEU A 1 544 ? -8.041 16.575 -14.727 1.00 86.19 544 LEU A CA 1
ATOM 4460 C C . LEU A 1 544 ? -8.940 17.560 -15.490 1.00 86.19 544 LEU A C 1
ATOM 4462 O O . LEU A 1 544 ? -10.149 17.352 -15.565 1.00 86.19 544 LEU A O 1
ATOM 4466 N N . VAL A 1 545 ? -8.361 18.601 -16.101 1.00 91.44 545 VAL A N 1
ATOM 4467 C CA . VAL A 1 545 ? -9.119 19.581 -16.906 1.00 91.44 545 VAL A CA 1
ATOM 4468 C C . VAL A 1 545 ? -9.745 18.918 -18.137 1.00 91.44 545 VAL A C 1
ATOM 4470 O O . VAL A 1 545 ? -10.906 19.169 -18.444 1.00 91.44 545 VAL A O 1
ATOM 4473 N N . ALA A 1 546 ? -9.024 18.022 -18.816 1.00 90.38 546 ALA A N 1
ATOM 4474 C CA . ALA A 1 546 ? -9.557 17.262 -19.945 1.00 90.38 546 ALA A CA 1
ATOM 4475 C C . ALA A 1 546 ? -10.734 16.352 -19.539 1.00 90.38 546 ALA A C 1
ATOM 4477 O O . ALA A 1 546 ? -11.713 16.259 -20.278 1.00 90.38 546 ALA A O 1
ATOM 4478 N N . ALA A 1 547 ? -10.706 15.749 -18.347 1.00 87.94 547 ALA A N 1
ATOM 4479 C CA . ALA A 1 547 ? -11.865 15.032 -17.817 1.00 87.94 547 ALA A CA 1
ATOM 4480 C C . ALA A 1 547 ? -13.040 15.971 -17.465 1.00 87.94 547 ALA A C 1
ATOM 4482 O O . ALA A 1 547 ? -14.198 15.607 -17.677 1.00 87.94 547 ALA A O 1
ATOM 4483 N N . GLY A 1 548 ? -12.769 17.207 -17.035 1.00 90.50 548 GLY A N 1
ATOM 4484 C CA . GLY A 1 548 ? -13.784 18.260 -16.903 1.00 90.50 548 GLY A CA 1
ATOM 4485 C C . GLY A 1 548 ? -14.458 18.628 -18.226 1.00 90.50 548 GLY A C 1
ATOM 4486 O O . GLY A 1 548 ? -15.687 18.662 -18.305 1.00 90.50 548 GLY A O 1
ATOM 4487 N N . LEU A 1 549 ? -13.681 18.782 -19.304 1.00 93.81 549 LEU A N 1
ATOM 4488 C CA . LEU A 1 549 ? -14.211 18.986 -20.660 1.00 93.81 549 LEU A CA 1
ATOM 4489 C C . LEU A 1 549 ? -15.086 17.808 -21.127 1.00 93.81 549 LEU A C 1
ATOM 4491 O O . LEU A 1 549 ? -16.098 18.030 -21.796 1.00 93.81 549 LEU A O 1
ATOM 4495 N N . PHE A 1 550 ? -14.750 16.569 -20.746 1.00 92.38 550 PHE A N 1
ATOM 4496 C CA . PHE A 1 550 ? -15.608 15.410 -21.013 1.00 92.38 550 PHE A CA 1
ATOM 4497 C C . PHE A 1 550 ? -16.953 15.523 -20.285 1.00 92.38 550 PHE A C 1
ATOM 4499 O O . PHE A 1 550 ? -17.991 15.296 -20.911 1.00 92.38 550 PHE A O 1
ATOM 4506 N N . CYS A 1 551 ? -16.949 15.919 -19.007 1.00 91.88 551 CYS A N 1
ATOM 4507 C CA . CYS A 1 551 ? -18.162 16.126 -18.207 1.00 91.88 551 CYS A CA 1
ATOM 4508 C C . CYS A 1 551 ? -19.044 17.245 -18.789 1.00 91.88 551 CYS A C 1
ATOM 4510 O O . CYS A 1 551 ? -20.245 17.058 -18.954 1.00 91.88 551 CYS A O 1
ATOM 4512 N N . LEU A 1 552 ? -18.459 18.368 -19.218 1.00 93.94 552 LEU A N 1
ATOM 4513 C CA . LEU A 1 552 ? -19.207 19.437 -19.894 1.00 93.94 552 LEU A CA 1
ATOM 4514 C C . LEU A 1 552 ? -19.799 18.980 -21.237 1.00 93.94 552 LEU A C 1
ATOM 4516 O O . LEU A 1 552 ? -20.922 19.352 -21.577 1.00 93.94 552 LEU A O 1
ATOM 4520 N N . GLY A 1 553 ? -19.089 18.141 -21.998 1.00 94.06 553 GLY A N 1
ATOM 4521 C CA . GLY A 1 553 ? -19.639 17.524 -23.208 1.00 94.06 553 GLY A CA 1
ATOM 4522 C C . GLY A 1 553 ? -20.743 16.495 -22.920 1.00 94.06 553 GLY A C 1
ATOM 4523 O O . GLY A 1 553 ? -21.718 16.423 -23.666 1.00 94.06 553 GLY A O 1
ATOM 4524 N N . HIS A 1 554 ? -20.643 15.754 -21.813 1.00 91.94 554 HIS A N 1
ATOM 4525 C CA . HIS A 1 554 ? -21.691 14.860 -21.304 1.00 91.94 554 HIS A CA 1
ATOM 4526 C C . HIS A 1 554 ? -22.978 15.637 -20.990 1.00 91.94 554 HIS A C 1
ATOM 4528 O O . HIS A 1 554 ? -24.055 15.278 -21.469 1.00 91.94 554 HIS A O 1
ATOM 4534 N N . ASP A 1 555 ? -22.850 16.745 -20.268 1.00 92.94 555 ASP A N 1
ATOM 4535 C CA . ASP A 1 555 ? -23.940 17.638 -19.873 1.00 92.94 555 ASP A CA 1
ATOM 4536 C C . ASP A 1 555 ? -24.600 18.338 -21.066 1.00 92.94 555 ASP A C 1
ATOM 4538 O O . ASP A 1 555 ? -25.828 18.376 -21.201 1.00 92.94 555 ASP A O 1
ATOM 4542 N N . ALA A 1 556 ? -23.787 18.786 -22.024 1.00 94.62 556 ALA A N 1
ATOM 4543 C CA . ALA A 1 556 ? -24.274 19.227 -23.325 1.00 94.62 556 ALA A CA 1
ATOM 4544 C C . ALA A 1 556 ? -25.067 18.113 -24.047 1.00 94.62 556 ALA A C 1
ATOM 4546 O O . ALA A 1 556 ? -26.092 18.384 -24.676 1.00 94.62 556 ALA A O 1
ATOM 4547 N N . GLY A 1 557 ? -24.672 16.846 -23.891 1.00 92.31 557 GLY A N 1
ATOM 4548 C CA . GLY A 1 557 ? -25.437 15.683 -24.348 1.00 92.31 557 GLY A CA 1
ATOM 4549 C C . GLY A 1 557 ? -26.885 15.692 -23.843 1.00 92.31 557 GLY A C 1
ATOM 4550 O O . GLY A 1 557 ? -27.824 15.661 -24.649 1.00 92.31 557 GLY A O 1
ATOM 4551 N N . HIS A 1 558 ? -27.082 15.832 -22.534 1.00 92.94 558 HIS A N 1
ATOM 4552 C CA . HIS A 1 558 ? -28.418 15.865 -21.916 1.00 92.94 558 HIS A CA 1
ATOM 4553 C C . HIS A 1 558 ? -29.176 17.185 -22.121 1.00 92.94 558 HIS A C 1
ATOM 4555 O O . HIS A 1 558 ? -30.380 17.265 -21.860 1.00 92.94 558 HIS A O 1
ATOM 4561 N N . GLY A 1 559 ? -28.492 18.215 -22.623 1.00 92.06 559 GLY A N 1
ATOM 4562 C CA . GLY A 1 559 ? -29.039 19.555 -22.817 1.00 92.06 559 GLY A CA 1
ATOM 4563 C C . GLY A 1 559 ? -29.075 20.402 -21.542 1.00 92.06 559 GLY A C 1
ATOM 4564 O O . GLY A 1 559 ? -29.839 21.364 -21.494 1.00 92.06 559 GLY A O 1
ATOM 4565 N N . SER A 1 560 ? -28.282 20.059 -20.521 1.00 91.31 560 SER A N 1
ATOM 4566 C CA . SER A 1 560 ? -28.293 20.732 -19.214 1.00 91.31 560 SER A CA 1
ATOM 4567 C C . SER A 1 560 ? -27.623 22.113 -19.221 1.00 91.31 560 SER A C 1
ATOM 4569 O O . SER A 1 560 ? -27.932 22.949 -18.374 1.00 91.31 560 SER A O 1
ATOM 4571 N N . LEU A 1 561 ? -26.736 22.396 -20.185 1.00 92.44 561 LEU A N 1
ATOM 4572 C CA . LEU A 1 561 ? -25.988 23.659 -20.240 1.00 92.44 561 LEU A CA 1
ATOM 4573 C C . LEU A 1 561 ? -26.813 24.825 -20.811 1.00 92.44 561 LEU A C 1
ATOM 4575 O O . LEU A 1 561 ? -26.777 25.937 -20.289 1.00 92.44 561 LEU A O 1
ATOM 4579 N N . TYR A 1 562 ? -27.560 24.595 -21.895 1.00 94.38 562 TYR A N 1
ATOM 4580 C CA . TYR A 1 562 ? -28.277 25.653 -22.619 1.00 94.38 562 TYR A CA 1
ATOM 4581 C C . TYR A 1 562 ? -29.718 25.258 -22.949 1.00 94.38 562 TYR A C 1
ATOM 4583 O O . TYR A 1 562 ? -30.016 24.102 -23.224 1.00 94.38 562 TYR A O 1
ATOM 4591 N N . ARG A 1 563 ? -30.616 26.241 -23.081 1.00 92.31 563 ARG A N 1
ATOM 4592 C CA . ARG A 1 563 ? -31.999 25.991 -23.554 1.00 92.31 563 ARG A CA 1
ATOM 4593 C C . ARG A 1 563 ? -32.056 25.554 -25.025 1.00 92.31 563 ARG A C 1
ATOM 4595 O O . ARG A 1 563 ? -33.005 24.909 -25.456 1.00 92.31 563 ARG A O 1
ATOM 4602 N N . SER A 1 564 ? -31.044 25.910 -25.820 1.00 93.56 564 SER A N 1
ATOM 4603 C CA . SER A 1 564 ? -30.964 25.545 -27.237 1.00 93.56 564 SER A CA 1
ATOM 4604 C C . SER A 1 564 ? -30.230 24.219 -27.420 1.00 93.56 564 SER A C 1
ATOM 4606 O O . SER A 1 564 ? -29.013 24.143 -27.245 1.00 93.56 564 SER A O 1
ATOM 4608 N N . SER A 1 565 ? -30.940 23.176 -27.862 1.00 91.06 565 SER A N 1
ATOM 4609 C CA . SER A 1 565 ? -30.305 21.896 -28.218 1.00 91.06 565 SER A CA 1
ATOM 4610 C C . SER A 1 565 ? -29.235 22.059 -29.309 1.00 91.06 565 SER A C 1
ATOM 4612 O O . SER A 1 565 ? -28.240 21.343 -29.286 1.00 91.06 565 SER A O 1
ATOM 4614 N N . LYS A 1 566 ? -29.369 23.039 -30.219 1.00 94.19 566 LYS A N 1
ATOM 4615 C CA . LYS A 1 566 ? -28.332 23.337 -31.224 1.00 94.19 566 LYS A CA 1
ATOM 4616 C C . LYS A 1 566 ? -27.020 23.785 -30.571 1.00 94.19 566 LYS A C 1
ATOM 4618 O O . LYS A 1 566 ? -25.981 23.242 -30.919 1.00 94.19 566 LYS A O 1
ATOM 4623 N N . ILE A 1 567 ? -27.073 24.713 -29.608 1.00 95.69 567 ILE A N 1
ATOM 4624 C CA . ILE A 1 567 ? -25.874 25.216 -28.911 1.00 95.69 567 ILE A CA 1
ATOM 4625 C C . ILE A 1 567 ? -25.215 24.091 -28.112 1.00 95.69 567 ILE A C 1
ATOM 4627 O O . ILE A 1 567 ? -24.018 23.869 -28.263 1.00 95.69 567 ILE A O 1
ATOM 4631 N N . ASN A 1 568 ? -26.002 23.327 -27.346 1.00 95.62 568 ASN A N 1
ATOM 4632 C CA . ASN A 1 568 ? -25.506 22.145 -26.641 1.00 95.62 568 ASN A CA 1
ATOM 4633 C C . ASN A 1 568 ? -24.805 21.162 -27.592 1.00 95.62 568 ASN A C 1
ATOM 4635 O O . ASN A 1 568 ? -23.660 20.797 -27.361 1.00 95.62 568 ASN A O 1
ATOM 4639 N N . ASN A 1 569 ? -25.454 20.778 -28.698 1.00 96.25 569 ASN A N 1
ATOM 4640 C CA . ASN A 1 569 ? -24.865 19.845 -29.657 1.00 96.25 569 ASN A CA 1
ATOM 4641 C C . ASN A 1 569 ? -23.557 20.372 -30.258 1.00 96.25 569 ASN A C 1
ATOM 4643 O O . ASN A 1 569 ? -22.635 19.585 -30.423 1.00 96.25 569 ASN A O 1
ATOM 4647 N N . THR A 1 570 ? -23.451 21.672 -30.550 1.00 96.44 570 THR A N 1
ATOM 4648 C CA . THR A 1 570 ? -22.201 22.279 -31.030 1.00 96.44 570 THR A CA 1
ATOM 4649 C C . THR A 1 570 ? -21.106 22.246 -29.964 1.00 96.44 570 THR A C 1
ATOM 4651 O O . THR A 1 570 ? -19.990 21.830 -30.263 1.00 96.44 570 THR A O 1
ATOM 4654 N N . VAL A 1 571 ? -21.407 22.645 -28.722 1.00 96.62 571 VAL A N 1
ATOM 4655 C CA . VAL A 1 571 ? -20.433 22.644 -27.616 1.00 96.62 571 VAL A CA 1
ATOM 4656 C C . VAL A 1 571 ? -19.959 21.222 -27.320 1.00 96.62 571 VAL A C 1
ATOM 4658 O O . VAL A 1 571 ? -18.760 20.966 -27.356 1.00 96.62 571 VAL A O 1
ATOM 4661 N N . GLY A 1 572 ? -20.882 20.281 -27.110 1.00 96.56 572 GLY A N 1
ATOM 4662 C CA . GLY A 1 572 ? -20.548 18.884 -26.839 1.00 96.56 572 GLY A CA 1
ATOM 4663 C C . GLY A 1 572 ? -19.767 18.231 -27.980 1.00 96.56 572 GLY A C 1
ATOM 4664 O O . GLY A 1 572 ? -18.762 17.573 -27.723 1.00 96.56 572 GLY A O 1
ATOM 4665 N N . TYR A 1 573 ? -20.144 18.495 -29.237 1.00 97.25 573 TYR A N 1
ATOM 4666 C CA . TYR A 1 573 ? -19.403 18.023 -30.409 1.00 97.25 573 TYR A CA 1
ATOM 4667 C C . TYR A 1 573 ? -17.953 18.514 -30.422 1.00 97.25 573 TYR A C 1
ATOM 4669 O O . TYR A 1 573 ? -17.051 17.706 -30.637 1.00 97.25 573 TYR A O 1
ATOM 4677 N N . LEU A 1 574 ? -17.712 19.803 -30.162 1.00 96.56 574 LEU A N 1
ATOM 4678 C CA . LEU A 1 574 ? -16.359 20.364 -30.118 1.00 96.56 574 LEU A CA 1
ATOM 4679 C C . LEU A 1 574 ? -15.541 19.790 -28.951 1.00 96.56 574 LEU A C 1
ATOM 4681 O O . LEU A 1 574 ? -14.413 19.349 -29.164 1.00 96.56 574 LEU A O 1
ATOM 4685 N N . LEU A 1 575 ? -16.114 19.748 -27.743 1.00 96.06 575 LEU A N 1
ATOM 4686 C CA . LEU A 1 575 ? -15.420 19.275 -26.540 1.00 96.06 575 LEU A CA 1
ATOM 4687 C C . LEU A 1 575 ? -15.069 17.785 -26.610 1.00 96.06 575 LEU A C 1
ATOM 4689 O O . LEU A 1 575 ? -13.945 17.405 -26.294 1.00 96.06 575 LEU A O 1
ATOM 4693 N N . HIS A 1 576 ? -15.997 16.935 -27.050 1.00 94.88 576 HIS A N 1
ATOM 4694 C CA . HIS A 1 576 ? -15.738 15.499 -27.182 1.00 94.88 576 HIS A CA 1
ATOM 4695 C C . HIS A 1 576 ? -14.839 15.183 -28.382 1.00 94.88 576 HIS A C 1
ATOM 4697 O O . HIS A 1 576 ? -13.943 14.358 -28.231 1.00 94.88 576 HIS A O 1
ATOM 4703 N N . SER A 1 577 ? -14.966 15.880 -29.521 1.00 95.81 577 SER A N 1
ATOM 4704 C CA . SER A 1 577 ? -14.041 15.686 -30.657 1.00 95.81 577 SER A CA 1
ATOM 4705 C C . SER A 1 577 ? -12.601 16.057 -30.293 1.00 95.81 577 SER A C 1
ATOM 4707 O O . SER A 1 577 ? -11.680 15.334 -30.666 1.00 95.81 577 SER A O 1
ATOM 4709 N N . TYR A 1 578 ? -12.403 17.126 -29.509 1.00 94.94 578 TYR A N 1
ATOM 4710 C CA . TYR A 1 578 ? -11.097 17.490 -28.946 1.00 94.94 578 TYR A CA 1
ATOM 4711 C C . TYR A 1 578 ? -10.505 16.391 -28.044 1.00 94.94 578 TYR A C 1
ATOM 4713 O O . TYR A 1 578 ? -9.291 16.292 -27.947 1.00 94.94 578 TYR A O 1
ATOM 4721 N N . LEU A 1 579 ? -11.339 15.543 -27.432 1.00 93.00 579 LEU A N 1
ATOM 4722 C CA . LEU A 1 579 ? -10.937 14.381 -26.628 1.00 93.00 579 LEU A CA 1
ATOM 4723 C C . LEU A 1 579 ? -11.009 13.054 -27.409 1.00 93.00 579 LEU A C 1
ATOM 4725 O O . LEU A 1 579 ? -11.022 11.984 -26.805 1.00 93.00 579 LEU A O 1
ATOM 4729 N N . LEU A 1 580 ? -11.097 13.099 -28.744 1.00 92.50 580 LEU A N 1
ATOM 4730 C CA . LEU A 1 580 ? -11.264 11.926 -29.618 1.00 92.50 580 LEU A CA 1
ATOM 4731 C C . LEU A 1 580 ? -12.464 11.019 -29.242 1.00 92.50 580 LEU A C 1
ATOM 4733 O O . LEU A 1 580 ? -12.488 9.839 -29.584 1.00 92.50 580 LEU A O 1
ATOM 4737 N N . ALA A 1 581 ? -13.475 11.569 -28.563 1.00 90.88 581 ALA A N 1
ATOM 4738 C CA . ALA A 1 581 ? -14.707 10.886 -28.187 1.00 90.88 581 ALA A CA 1
ATOM 4739 C C . ALA A 1 581 ? -15.832 11.200 -29.203 1.00 90.88 581 ALA A C 1
ATOM 4741 O O . ALA A 1 581 ? -16.049 12.366 -29.550 1.00 90.88 581 ALA A O 1
ATOM 4742 N N . PRO A 1 582 ? -16.583 10.199 -29.701 1.00 93.94 582 PRO A N 1
ATOM 4743 C CA . PRO A 1 582 ? -17.542 10.403 -30.783 1.00 93.94 582 PRO A CA 1
ATOM 4744 C C . PRO A 1 582 ? -18.883 10.913 -30.233 1.00 93.94 582 PRO A C 1
ATOM 4746 O O . PRO A 1 582 ? -19.834 10.153 -30.061 1.00 93.94 582 PRO A O 1
ATOM 4749 N N . TYR A 1 583 ? -18.949 12.221 -29.956 1.00 95.12 583 TYR A N 1
ATOM 4750 C CA . TYR A 1 583 ? -20.055 12.905 -29.264 1.00 95.12 583 TYR A CA 1
ATOM 4751 C C . TYR A 1 583 ? -21.463 12.335 -29.506 1.00 95.12 583 TYR A C 1
ATOM 4753 O O . TYR A 1 583 ? -22.122 11.908 -28.566 1.00 95.12 583 TYR A O 1
ATOM 4761 N N . PHE A 1 584 ? -21.955 12.333 -30.747 1.00 94.94 584 PHE A N 1
ATOM 4762 C CA . PHE A 1 584 ? -23.333 11.963 -31.064 1.00 94.94 584 PHE A CA 1
ATOM 4763 C C . PHE A 1 584 ? -23.608 10.467 -30.921 1.00 94.94 584 PHE A C 1
ATOM 4765 O O . PHE A 1 584 ? -24.731 10.100 -30.571 1.00 94.94 584 PHE A O 1
ATOM 4772 N N . SER A 1 585 ? -22.615 9.617 -31.193 1.00 93.00 585 SER A N 1
ATOM 4773 C CA . SER A 1 585 ? -22.764 8.167 -31.072 1.00 93.00 585 SER A CA 1
ATOM 4774 C C . SER A 1 585 ? -22.701 7.749 -29.600 1.00 93.00 585 SER A C 1
ATOM 4776 O O . SER A 1 585 ? -23.611 7.073 -29.124 1.00 93.00 585 SER A O 1
ATOM 4778 N N . TRP A 1 586 ? -21.734 8.272 -28.840 1.00 92.06 586 TRP A N 1
ATOM 4779 C CA . TRP A 1 586 ? -21.656 8.115 -27.382 1.00 92.06 586 TRP A CA 1
ATOM 4780 C C . TRP A 1 586 ? -22.897 8.685 -26.671 1.00 92.06 586 TRP A C 1
ATOM 4782 O O . TRP A 1 586 ? -23.467 8.044 -25.792 1.00 92.06 586 TRP A O 1
ATOM 4792 N N . ARG A 1 587 ? -23.391 9.857 -27.087 1.00 92.06 587 ARG A N 1
ATOM 4793 C CA . ARG A 1 587 ? -24.619 10.462 -26.545 1.00 92.06 587 ARG A CA 1
ATOM 4794 C C . ARG A 1 587 ? -25.843 9.581 -26.786 1.00 92.06 587 ARG A C 1
ATOM 4796 O O . ARG A 1 587 ? -26.725 9.523 -25.935 1.00 92.06 587 ARG A O 1
ATOM 4803 N N . ALA A 1 588 ? -25.928 8.921 -27.942 1.00 89.69 588 ALA A N 1
ATOM 4804 C CA . ALA A 1 588 ? -27.057 8.059 -28.276 1.00 89.69 588 ALA A CA 1
ATOM 4805 C C . ALA A 1 588 ? -27.144 6.834 -27.350 1.00 89.69 588 ALA A C 1
ATOM 4807 O O . ALA A 1 588 ? -28.232 6.563 -26.837 1.00 89.69 588 ALA A O 1
ATOM 4808 N N . THR A 1 589 ? -26.022 6.156 -27.093 1.00 87.88 589 THR A N 1
ATOM 4809 C CA . THR A 1 589 ? -25.948 5.004 -26.176 1.00 87.88 589 THR A CA 1
ATOM 4810 C C . THR A 1 589 ? -26.065 5.434 -24.716 1.00 87.88 589 THR A C 1
ATOM 4812 O O . THR A 1 589 ? -26.837 4.851 -23.958 1.00 87.88 589 THR A O 1
ATOM 4815 N N . HIS A 1 590 ? -25.445 6.551 -24.326 1.00 88.81 590 HIS A N 1
ATOM 4816 C CA . HIS A 1 590 ? -25.614 7.120 -22.983 1.00 88.81 590 HIS A CA 1
ATOM 4817 C C . HIS A 1 590 ? -27.072 7.506 -22.680 1.00 88.81 590 HIS A C 1
ATOM 4819 O O . HIS A 1 590 ? -27.587 7.215 -21.603 1.00 88.81 590 HIS A O 1
ATOM 4825 N N . HIS A 1 591 ? -27.794 8.082 -23.646 1.00 88.94 591 HIS A N 1
ATOM 4826 C CA . HIS A 1 591 ? -29.236 8.344 -23.524 1.00 88.94 591 HIS A CA 1
ATOM 4827 C C . HIS A 1 591 ? -30.101 7.070 -23.490 1.00 88.94 591 HIS A C 1
ATOM 4829 O O . HIS A 1 591 ? -31.252 7.145 -23.050 1.00 88.94 591 HIS A O 1
ATOM 4835 N N . ALA A 1 592 ? -29.616 5.934 -24.001 1.00 87.75 592 ALA A N 1
ATOM 4836 C CA . ALA A 1 592 ? -30.296 4.646 -23.869 1.00 87.75 592 ALA A CA 1
ATOM 4837 C C . ALA A 1 592 ? -30.113 4.101 -22.447 1.00 87.75 592 ALA A C 1
ATOM 4839 O O . ALA A 1 592 ? -31.110 3.838 -21.773 1.00 87.75 592 ALA A O 1
ATOM 4840 N N . HIS A 1 593 ? -28.871 4.091 -21.950 1.00 89.44 593 HIS A N 1
ATOM 4841 C CA . HIS A 1 593 ? -28.537 3.773 -20.563 1.00 89.44 593 HIS A CA 1
ATOM 4842 C C . HIS A 1 593 ? -29.382 4.581 -19.558 1.00 89.44 593 HIS A C 1
ATOM 4844 O O . HIS A 1 593 ? -30.075 3.992 -18.734 1.00 89.44 593 HIS A O 1
ATOM 4850 N N . HIS A 1 594 ? -29.439 5.913 -19.680 1.00 90.00 594 HIS A N 1
ATOM 4851 C CA . HIS A 1 594 ? -30.234 6.769 -18.779 1.00 90.00 594 HIS A CA 1
ATOM 4852 C C . HIS A 1 594 ? -31.730 6.418 -18.721 1.00 90.00 594 HIS A C 1
ATOM 4854 O O . HIS A 1 594 ? -32.377 6.632 -17.705 1.00 90.00 594 HIS A O 1
ATOM 4860 N N . LYS A 1 595 ? -32.309 5.829 -19.774 1.00 90.19 595 LYS A N 1
ATOM 4861 C CA . LYS A 1 595 ? -33.729 5.415 -19.784 1.00 90.19 595 LYS A CA 1
ATOM 4862 C C . LYS A 1 595 ? -33.984 4.062 -19.127 1.00 90.19 595 LYS A C 1
ATOM 4864 O O . LYS A 1 595 ? -35.141 3.715 -18.891 1.00 90.19 595 LYS A O 1
ATOM 4869 N N . ALA A 1 596 ? -32.932 3.284 -18.910 1.00 89.19 596 ALA A N 1
ATOM 4870 C CA . ALA A 1 596 ? -33.010 1.866 -18.595 1.00 89.19 596 ALA A CA 1
ATOM 4871 C C . ALA A 1 596 ? -32.024 1.421 -17.504 1.00 89.19 596 ALA A C 1
ATOM 4873 O O . ALA A 1 596 ? -31.870 0.220 -17.290 1.00 89.19 596 ALA A O 1
ATOM 4874 N N . VAL A 1 597 ? -31.391 2.378 -16.816 1.00 89.94 597 VAL A N 1
ATOM 4875 C CA . VAL A 1 597 ? -30.363 2.163 -15.792 1.00 89.94 597 VAL A CA 1
ATOM 4876 C C . VAL A 1 597 ? -30.744 1.027 -14.834 1.00 89.94 597 VAL A C 1
ATOM 4878 O O . VAL A 1 597 ? -31.870 0.967 -14.332 1.00 89.94 597 VAL A O 1
ATOM 4881 N N . GLY A 1 598 ? -29.833 0.073 -14.638 1.00 88.44 598 GLY A N 1
ATOM 4882 C CA . GLY A 1 598 ? -30.030 -1.081 -13.751 1.00 88.44 598 GLY A CA 1
ATOM 4883 C C . GLY A 1 598 ? -31.046 -2.136 -14.230 1.00 88.44 598 GLY A C 1
ATOM 4884 O O . GLY A 1 598 ? -31.393 -3.025 -13.451 1.00 88.44 598 GLY A O 1
ATOM 4885 N N . SER A 1 599 ? -31.548 -2.067 -15.472 1.00 90.75 599 SER A N 1
ATOM 4886 C CA . SER A 1 599 ? -32.330 -3.144 -16.113 1.00 90.75 599 SER A CA 1
ATOM 4887 C C . SER A 1 599 ? -31.381 -4.137 -16.776 1.00 90.75 599 SER A C 1
ATOM 4889 O O . SER A 1 599 ? -30.671 -3.768 -17.711 1.00 90.75 599 SER A O 1
ATOM 4891 N N . MET A 1 600 ? -31.427 -5.410 -16.381 1.00 88.56 600 MET A N 1
ATOM 4892 C CA . MET A 1 600 ? -30.618 -6.467 -17.012 1.00 88.56 600 MET A CA 1
ATOM 4893 C C . MET A 1 600 ? -30.894 -6.619 -18.519 1.00 88.56 600 MET A C 1
ATOM 4895 O O . MET A 1 600 ? -30.031 -7.069 -19.265 1.00 88.56 600 MET A O 1
ATOM 4899 N N . GLU A 1 601 ? -32.103 -6.272 -18.967 1.00 86.69 601 GLU A N 1
ATOM 4900 C CA . GLU A 1 601 ? -32.565 -6.450 -20.346 1.00 86.69 601 GLU A CA 1
ATOM 4901 C C . GLU A 1 601 ? -32.454 -5.194 -21.215 1.00 86.69 601 GLU A C 1
ATOM 4903 O O . GLU A 1 601 ? -32.629 -5.290 -22.425 1.00 86.69 601 GLU A O 1
ATOM 4908 N N . ARG A 1 602 ? -32.263 -4.005 -20.629 1.00 85.75 602 ARG A N 1
ATOM 4909 C CA . ARG A 1 602 ? -32.372 -2.730 -21.367 1.00 85.75 602 ARG A CA 1
ATOM 4910 C C . ARG A 1 602 ? -31.312 -1.687 -21.033 1.00 85.75 602 ARG A C 1
ATOM 4912 O O . ARG A 1 602 ? -31.241 -0.707 -21.769 1.00 85.75 602 ARG A O 1
ATOM 4919 N N . ASP A 1 603 ? -30.535 -1.843 -19.959 1.00 87.69 603 ASP A N 1
ATOM 4920 C CA . ASP A 1 603 ? -29.379 -0.970 -19.739 1.00 87.69 603 ASP A CA 1
ATOM 4921 C C . ASP A 1 603 ? -28.389 -1.170 -20.898 1.00 87.69 603 ASP A C 1
ATOM 4923 O O . ASP A 1 603 ? -28.146 -2.292 -21.347 1.00 87.69 603 ASP A O 1
ATOM 4927 N N . GLU A 1 604 ? -27.863 -0.065 -21.413 1.00 82.00 604 GLU A N 1
ATOM 4928 C CA . GLU A 1 604 ? -26.971 -0.072 -22.566 1.00 82.00 604 GLU A CA 1
ATOM 4929 C C . GLU A 1 604 ? -25.516 -0.329 -22.161 1.00 82.00 604 GLU A C 1
ATOM 4931 O O . GLU A 1 604 ? -24.776 -0.891 -22.960 1.00 82.00 604 GLU A O 1
ATOM 4936 N N . ASN A 1 605 ? -25.112 0.058 -20.939 1.00 76.62 605 ASN A N 1
ATOM 4937 C CA . ASN A 1 605 ? -23.708 0.316 -20.581 1.00 76.62 605 ASN A CA 1
ATOM 4938 C C . ASN A 1 605 ? -23.195 -0.441 -19.344 1.00 76.62 605 ASN A C 1
ATOM 4940 O O . ASN A 1 605 ? -21.985 -0.640 -19.227 1.00 76.62 605 ASN A O 1
ATOM 4944 N N . TYR A 1 606 ? -24.074 -0.823 -18.410 1.00 78.56 606 TYR A N 1
ATOM 4945 C CA . TYR A 1 606 ? -23.683 -1.461 -17.140 1.00 78.56 606 TYR A CA 1
ATOM 4946 C C . TYR A 1 606 ? -24.501 -2.724 -16.858 1.00 78.56 606 TYR A C 1
ATOM 4948 O O . TYR A 1 606 ? -25.022 -2.904 -15.762 1.00 78.56 606 TYR A O 1
ATOM 4956 N N . VAL A 1 607 ? -24.623 -3.612 -17.850 1.00 84.12 607 VAL A N 1
ATOM 4957 C CA . VAL A 1 607 ? -25.264 -4.923 -17.662 1.00 84.12 607 VAL A CA 1
ATOM 4958 C C . VAL A 1 607 ? -24.245 -5.916 -17.080 1.00 84.12 607 VAL A C 1
ATOM 4960 O O . VAL A 1 607 ? -23.271 -6.250 -17.766 1.00 84.12 607 VAL A O 1
ATOM 4963 N N . PRO A 1 608 ? -24.446 -6.433 -15.851 1.00 85.94 608 PRO A N 1
ATOM 4964 C CA . PRO A 1 608 ? -23.606 -7.484 -15.289 1.00 85.94 608 PRO A CA 1
ATOM 4965 C C . PRO A 1 608 ? -23.584 -8.733 -16.173 1.00 85.94 608 PRO A C 1
ATOM 4967 O O . PRO A 1 608 ? -24.603 -9.130 -16.743 1.00 85.94 608 PRO A O 1
ATOM 4970 N N . LYS A 1 609 ? -22.439 -9.420 -16.224 1.00 84.94 609 LYS A N 1
ATOM 4971 C CA . LYS A 1 609 ? -22.397 -10.787 -16.758 1.00 84.94 609 LYS A CA 1
ATOM 4972 C C . LYS A 1 609 ? -23.088 -11.740 -15.785 1.00 84.94 609 LYS A C 1
ATOM 4974 O O . LYS A 1 609 ? -22.986 -11.582 -14.568 1.00 84.94 609 LYS A O 1
ATOM 4979 N N . THR A 1 610 ? -23.798 -12.722 -16.324 1.00 86.56 610 THR A N 1
ATOM 4980 C CA . THR A 1 610 ? -24.521 -13.707 -15.518 1.00 86.56 610 THR A CA 1
ATOM 4981 C C . THR A 1 610 ? -23.681 -14.959 -15.278 1.00 86.56 610 THR A C 1
ATOM 4983 O O . THR A 1 610 ? -22.685 -15.195 -15.966 1.00 86.56 610 THR A O 1
ATOM 4986 N N . ARG A 1 611 ? -24.092 -15.788 -14.318 1.00 86.75 611 ARG A N 1
ATOM 4987 C CA . ARG A 1 611 ? -23.488 -17.089 -13.999 1.00 86.75 611 ARG A CA 1
ATOM 4988 C C . ARG A 1 611 ? -23.205 -17.944 -15.248 1.00 86.75 611 ARG A C 1
ATOM 4990 O O . ARG A 1 611 ? -22.071 -18.398 -15.425 1.00 86.75 611 ARG A O 1
ATOM 4997 N N . SER A 1 612 ? -24.180 -18.105 -16.142 1.00 83.62 612 SER A N 1
ATOM 4998 C CA . SER A 1 612 ? -24.037 -18.867 -17.392 1.00 83.62 612 SER A CA 1
ATOM 4999 C C . SER A 1 612 ? -22.972 -18.317 -18.349 1.00 83.62 612 SER A C 1
ATOM 5001 O O . SER A 1 612 ? -22.343 -19.104 -19.057 1.00 83.62 612 SER A O 1
ATOM 5003 N N . THR A 1 613 ? -22.678 -17.008 -18.318 1.00 81.50 613 THR A N 1
ATOM 5004 C CA . THR A 1 613 ? -21.581 -16.400 -19.108 1.00 81.50 613 THR A CA 1
ATOM 5005 C C . THR A 1 613 ? -20.231 -17.041 -18.771 1.00 81.50 613 THR A C 1
ATOM 5007 O O . THR A 1 613 ? -19.376 -17.196 -19.639 1.00 81.50 613 THR A O 1
ATOM 5010 N N . PHE A 1 614 ? -20.052 -17.450 -17.515 1.00 77.88 614 PHE A N 1
ATOM 5011 C CA . PHE A 1 614 ? -18.834 -18.076 -17.003 1.00 77.88 614 PHE A CA 1
ATOM 5012 C C . PHE A 1 614 ? -18.890 -19.612 -16.998 1.00 77.88 614 PHE A C 1
ATOM 5014 O O . PHE A 1 614 ? -17.978 -20.251 -16.480 1.00 77.88 614 PHE A O 1
ATOM 5021 N N . LYS A 1 615 ? -19.949 -20.214 -17.563 1.00 81.69 615 LYS A N 1
ATOM 5022 C CA . LYS A 1 615 ? -20.220 -21.666 -17.553 1.00 81.69 615 LYS A CA 1
ATOM 5023 C C . LYS A 1 615 ? -20.214 -22.307 -16.153 1.00 81.69 615 LYS A C 1
ATOM 5025 O O . LYS A 1 615 ? -19.933 -23.497 -16.023 1.00 81.69 615 LYS A O 1
ATOM 5030 N N . LEU A 1 616 ? -20.510 -21.535 -15.108 1.00 76.25 616 LEU A N 1
ATOM 5031 C CA . LEU A 1 616 ? -20.543 -22.040 -13.735 1.00 76.25 616 LEU A CA 1
ATOM 5032 C C . LEU A 1 616 ? -21.715 -23.033 -13.558 1.00 76.25 616 LEU A C 1
ATOM 5034 O O . LEU A 1 616 ? -22.809 -22.754 -14.056 1.00 76.25 616 LEU A O 1
ATOM 5038 N N . PRO A 1 617 ? -21.535 -24.157 -12.832 1.00 80.25 617 PRO A N 1
ATOM 5039 C CA . PRO A 1 617 ? -22.628 -25.083 -12.507 1.00 80.25 617 PRO A CA 1
ATOM 5040 C C . PRO A 1 617 ? -23.700 -24.385 -11.657 1.00 80.25 617 PRO A C 1
ATOM 5042 O O . PRO A 1 617 ? -23.391 -23.382 -11.020 1.00 80.25 617 PRO A O 1
ATOM 5045 N N . GLU A 1 618 ? -24.941 -24.886 -11.620 1.00 79.19 618 GLU A N 1
ATOM 5046 C CA . GLU A 1 618 ? -26.069 -24.290 -10.865 1.00 79.19 618 GLU A CA 1
ATOM 5047 C C . GLU A 1 618 ? -25.720 -23.937 -9.406 1.00 79.19 618 GLU A C 1
ATOM 5049 O O . GLU A 1 618 ? -24.902 -24.611 -8.784 1.00 79.19 618 GLU A O 1
ATOM 5054 N N . GLU A 1 619 ? -26.348 -22.905 -8.826 1.00 75.00 619 GLU A N 1
ATOM 5055 C CA . GLU A 1 619 ? -25.968 -22.393 -7.494 1.00 75.00 619 GLU A CA 1
ATOM 5056 C C . GLU A 1 619 ? -26.000 -23.463 -6.390 1.00 75.00 619 GLU A C 1
ATOM 5058 O O . GLU A 1 619 ? -25.075 -23.528 -5.584 1.00 75.00 619 GLU A O 1
ATOM 5063 N N . ALA A 1 620 ? -26.998 -24.352 -6.398 1.00 69.81 620 ALA A N 1
ATOM 5064 C CA . ALA A 1 620 ? -27.103 -25.449 -5.433 1.00 69.81 620 ALA A CA 1
ATOM 5065 C C . ALA A 1 620 ? -26.038 -26.554 -5.616 1.00 69.81 620 ALA A C 1
ATOM 5067 O O . ALA A 1 620 ? -25.772 -27.308 -4.680 1.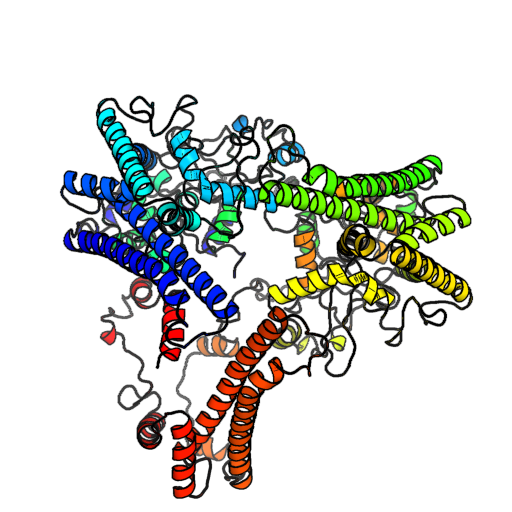00 69.81 620 ALA A O 1
ATOM 5068 N N . ALA A 1 621 ? -25.440 -26.660 -6.806 1.00 69.75 621 ALA A N 1
ATOM 5069 C CA . ALA A 1 621 ? -24.412 -27.644 -7.149 1.00 69.75 621 ALA A CA 1
ATOM 5070 C C . ALA A 1 621 ? -22.985 -27.064 -7.121 1.00 69.75 621 ALA A C 1
ATOM 5072 O O . ALA A 1 621 ? -22.015 -27.821 -7.065 1.00 69.75 621 ALA A O 1
ATOM 5073 N N . ALA A 1 622 ? -22.845 -25.738 -7.164 1.00 65.00 622 ALA A N 1
ATOM 5074 C CA . ALA A 1 622 ? -21.560 -25.066 -7.249 1.00 65.00 622 ALA A CA 1
ATOM 5075 C C . ALA A 1 622 ? -20.796 -25.084 -5.928 1.00 65.00 622 ALA A C 1
ATOM 5077 O O . ALA A 1 622 ? -21.266 -24.653 -4.872 1.00 65.00 622 ALA A O 1
ATOM 5078 N N . THR A 1 623 ? -19.550 -25.522 -6.008 1.00 70.88 623 THR A N 1
ATOM 5079 C CA . THR A 1 623 ? -18.600 -25.478 -4.909 1.00 70.88 623 THR A CA 1
ATOM 5080 C C . THR A 1 623 ? -17.768 -24.198 -4.981 1.00 70.88 623 THR A C 1
ATOM 5082 O O . THR A 1 623 ? -17.677 -23.527 -6.008 1.00 70.88 623 THR A O 1
ATOM 5085 N N . LYS A 1 624 ? -17.059 -23.875 -3.893 1.00 66.44 624 LYS A N 1
ATOM 5086 C CA . LYS A 1 624 ? -16.080 -22.774 -3.909 1.00 66.44 624 LYS A CA 1
ATOM 5087 C C . LYS A 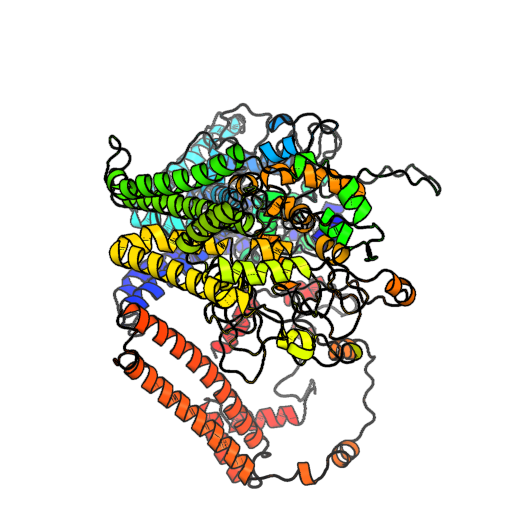1 624 ? -14.984 -22.959 -4.956 1.00 66.44 624 LYS A C 1
ATOM 5089 O O . LYS A 1 624 ? -14.416 -21.972 -5.407 1.00 66.44 624 LYS A O 1
ATOM 5094 N N . ARG A 1 625 ? -14.689 -24.207 -5.333 1.00 59.19 625 ARG A N 1
ATOM 5095 C CA . ARG A 1 625 ? -13.685 -24.519 -6.346 1.00 59.19 625 ARG A CA 1
ATOM 5096 C C . ARG A 1 625 ? -14.117 -24.017 -7.722 1.00 59.19 625 ARG A C 1
ATOM 5098 O O . ARG A 1 625 ? -13.288 -23.428 -8.397 1.00 59.19 625 ARG A O 1
ATOM 5105 N N . ASP A 1 626 ? -15.387 -24.165 -8.089 1.00 64.25 626 ASP A N 1
ATOM 5106 C CA . ASP A 1 626 ? -15.902 -23.727 -9.393 1.00 64.25 626 ASP A CA 1
ATOM 5107 C C . ASP A 1 626 ? -15.781 -22.203 -9.562 1.00 64.25 626 ASP A C 1
ATOM 5109 O O . ASP A 1 626 ? -15.331 -21.717 -10.596 1.00 64.25 626 ASP A O 1
ATOM 5113 N N . TYR A 1 627 ? -16.086 -21.435 -8.509 1.00 68.19 627 TYR A N 1
ATOM 5114 C CA . TYR A 1 627 ? -15.870 -19.984 -8.511 1.00 68.19 627 TYR A CA 1
ATOM 5115 C C . TYR A 1 627 ? -14.380 -19.610 -8.511 1.00 68.19 627 TYR A C 1
ATOM 5117 O O . TYR A 1 627 ? -13.978 -18.684 -9.212 1.00 68.19 627 TYR A O 1
ATOM 5125 N N . HIS A 1 628 ? -13.541 -20.325 -7.757 1.00 68.38 628 HIS A N 1
ATOM 5126 C CA . HIS A 1 628 ? -12.099 -20.072 -7.719 1.00 68.38 628 HIS A CA 1
ATOM 5127 C C . HIS A 1 628 ? -11.394 -20.416 -9.043 1.00 68.38 628 HIS A C 1
ATOM 5129 O O . HIS A 1 628 ? -10.530 -19.658 -9.467 1.00 68.38 628 HIS A O 1
ATOM 5135 N N . GLU A 1 629 ? -11.767 -21.489 -9.742 1.00 65.25 629 GLU A N 1
ATOM 5136 C CA . GLU A 1 629 ? -11.166 -21.838 -11.041 1.00 65.25 629 GLU A CA 1
ATOM 5137 C C . GLU A 1 629 ? -11.424 -20.768 -12.117 1.00 65.25 629 GLU A C 1
ATOM 5139 O O . GLU A 1 629 ? -10.586 -20.579 -12.998 1.00 65.25 629 GLU A O 1
ATOM 5144 N N . VAL A 1 630 ? -12.528 -20.017 -12.013 1.00 63.16 630 VAL A N 1
ATOM 5145 C CA . VAL A 1 630 ? -12.854 -18.901 -12.920 1.00 63.16 630 VAL A CA 1
ATOM 5146 C C . VAL A 1 630 ? -12.315 -17.549 -12.422 1.00 63.16 630 VAL A C 1
ATOM 5148 O O . VAL A 1 630 ? -11.893 -16.722 -13.232 1.00 63.16 630 VAL A O 1
ATOM 5151 N N . PHE A 1 631 ? -12.335 -17.293 -11.107 1.00 63.19 631 PHE A N 1
ATOM 5152 C CA . PHE A 1 631 ? -12.130 -15.954 -10.528 1.00 63.19 631 PHE A CA 1
ATOM 5153 C C . PHE A 1 631 ? -10.937 -15.818 -9.555 1.00 63.19 631 PHE A C 1
ATOM 5155 O O . PHE A 1 631 ? -10.716 -14.729 -9.009 1.00 63.19 631 PHE A O 1
ATOM 5162 N N . GLU A 1 632 ? -10.160 -16.872 -9.278 1.00 57.00 632 GLU A N 1
ATOM 5163 C CA . GLU A 1 632 ? -8.972 -16.771 -8.417 1.00 57.00 632 GLU A CA 1
ATOM 5164 C C . GLU A 1 632 ? -7.777 -16.165 -9.163 1.00 57.00 632 GLU A C 1
ATOM 5166 O O . GLU A 1 632 ? -6.936 -16.841 -9.748 1.00 57.00 632 GLU A O 1
ATOM 5171 N N . GLU A 1 633 ? -7.679 -14.841 -9.084 1.00 54.47 633 GLU A N 1
ATOM 5172 C CA . GLU A 1 633 ? -6.561 -14.077 -9.628 1.00 54.47 633 GLU A CA 1
ATOM 5173 C C . GLU A 1 633 ? -5.564 -13.636 -8.546 1.00 54.47 633 GLU A C 1
ATOM 5175 O O . GLU A 1 633 ? -5.923 -13.307 -7.409 1.00 54.47 633 GLU A O 1
ATOM 5180 N N . ALA A 1 634 ? -4.286 -13.548 -8.925 1.00 49.78 634 ALA A N 1
ATOM 5181 C CA . ALA A 1 634 ? -3.271 -12.896 -8.105 1.00 49.78 634 ALA A CA 1
ATOM 5182 C C . ALA A 1 634 ? -3.519 -11.369 -8.050 1.00 49.78 634 ALA A C 1
ATOM 5184 O O . ALA A 1 634 ? -3.845 -10.782 -9.082 1.00 49.78 634 ALA A O 1
ATOM 5185 N N . PRO A 1 635 ? -3.265 -10.674 -6.919 1.00 54.03 635 PRO A N 1
ATOM 5186 C CA . PRO A 1 635 ? -3.497 -9.225 -6.806 1.00 54.03 635 PRO A CA 1
ATOM 5187 C C . PRO A 1 635 ? -2.776 -8.372 -7.862 1.00 54.03 635 PRO A C 1
ATOM 5189 O O . PRO A 1 635 ? -3.259 -7.306 -8.236 1.00 54.03 635 PRO A O 1
ATOM 5192 N N . ILE A 1 636 ? -1.637 -8.849 -8.380 1.00 53.84 636 ILE A N 1
ATOM 5193 C CA . ILE A 1 636 ? -0.921 -8.206 -9.489 1.00 53.84 636 ILE A CA 1
ATOM 5194 C C . ILE A 1 636 ? -1.720 -8.238 -10.801 1.00 53.84 636 ILE A C 1
ATOM 5196 O O . ILE A 1 636 ? -1.648 -7.290 -11.573 1.00 53.84 636 ILE A O 1
ATOM 5200 N N . PHE A 1 637 ? -2.518 -9.279 -11.042 1.00 58.88 637 PHE A N 1
ATOM 5201 C CA . PHE A 1 637 ? -3.375 -9.378 -12.221 1.00 58.88 637 PHE A CA 1
ATOM 5202 C C . PHE A 1 637 ? -4.605 -8.473 -12.082 1.00 58.88 637 PHE A C 1
ATOM 5204 O O . PHE A 1 637 ? -4.933 -7.763 -13.026 1.00 58.88 637 PHE A O 1
ATOM 5211 N N . THR A 1 638 ? -5.200 -8.369 -10.887 1.00 63.22 638 THR A N 1
ATOM 5212 C CA . THR A 1 638 ? -6.228 -7.350 -10.595 1.00 63.22 638 THR A CA 1
ATOM 5213 C C . THR A 1 638 ? -5.682 -5.931 -10.803 1.00 63.22 638 THR A C 1
ATOM 5215 O O . THR A 1 638 ? -6.335 -5.113 -11.447 1.00 63.22 638 THR A O 1
ATOM 5218 N N . LEU A 1 639 ? -4.452 -5.647 -10.356 1.00 63.38 639 LEU A N 1
ATOM 5219 C CA . LEU A 1 639 ? -3.779 -4.367 -10.607 1.00 63.38 639 LEU A CA 1
ATOM 5220 C C . LEU A 1 639 ? -3.528 -4.123 -12.106 1.00 63.38 639 LEU A C 1
ATOM 5222 O O . LEU A 1 639 ? -3.800 -3.032 -12.598 1.00 63.38 639 LEU A O 1
ATOM 5226 N N . VAL A 1 640 ? -3.059 -5.125 -12.855 1.00 64.75 640 VAL A N 1
ATOM 5227 C CA . VAL A 1 640 ? -2.888 -5.025 -14.317 1.00 64.75 640 VAL A CA 1
ATOM 5228 C C . VAL A 1 640 ? -4.232 -4.798 -15.017 1.00 64.75 640 VAL A C 1
ATOM 5230 O O . VAL A 1 640 ? -4.302 -3.946 -15.901 1.00 64.75 640 VAL A O 1
ATOM 5233 N N . ARG A 1 641 ? -5.313 -5.467 -14.591 1.00 70.06 641 ARG A N 1
ATOM 5234 C CA . ARG A 1 641 ? -6.681 -5.221 -15.080 1.00 70.06 641 ARG A CA 1
ATOM 5235 C C . ARG A 1 641 ? -7.123 -3.784 -14.806 1.00 70.06 641 ARG A C 1
ATOM 5237 O O . ARG A 1 641 ? -7.654 -3.164 -15.719 1.00 70.06 641 ARG A O 1
ATOM 5244 N N . MET A 1 642 ? -6.873 -3.243 -13.607 1.00 72.81 642 MET A N 1
ATOM 5245 C CA . MET A 1 642 ? -7.162 -1.844 -13.242 1.00 72.81 642 MET A CA 1
ATOM 5246 C C . MET A 1 642 ? -6.353 -0.837 -14.078 1.00 72.81 642 MET A C 1
ATOM 5248 O O . MET A 1 642 ? -6.900 0.170 -14.521 1.00 72.81 642 MET A O 1
ATOM 5252 N N . LEU A 1 643 ? -5.074 -1.110 -14.348 1.00 69.12 643 LEU A N 1
ATOM 5253 C CA . LEU A 1 643 ? -4.224 -0.242 -15.172 1.00 69.12 643 LEU A CA 1
ATOM 5254 C C . LEU A 1 643 ? -4.605 -0.293 -16.661 1.00 69.12 643 LEU A C 1
ATOM 5256 O O . LEU A 1 643 ? -4.669 0.750 -17.310 1.00 69.12 643 LEU A O 1
ATOM 5260 N N . ALA A 1 644 ? -4.902 -1.479 -17.202 1.00 69.31 644 ALA A N 1
ATOM 5261 C CA . ALA A 1 644 ? -5.373 -1.654 -18.580 1.00 69.31 644 ALA A CA 1
ATOM 5262 C C . ALA A 1 644 ? -6.739 -0.981 -18.796 1.00 69.31 644 ALA A C 1
ATOM 5264 O O . ALA A 1 644 ? -6.926 -0.248 -19.766 1.00 69.31 644 ALA A O 1
ATOM 5265 N N . MET A 1 645 ? -7.644 -1.145 -17.828 1.00 71.31 645 MET A N 1
ATOM 5266 C CA . MET A 1 645 ? -8.882 -0.377 -17.691 1.00 71.31 645 MET A CA 1
ATOM 5267 C C . MET A 1 645 ? -8.637 1.134 -17.828 1.00 71.31 645 MET A C 1
ATOM 5269 O O . MET A 1 645 ? -9.271 1.798 -18.643 1.00 71.31 645 MET A O 1
ATOM 5273 N N . GLN A 1 646 ? -7.730 1.681 -17.013 1.00 69.44 646 GLN A N 1
ATOM 5274 C CA . GLN A 1 646 ? -7.522 3.126 -16.883 1.00 69.44 646 GLN A CA 1
ATOM 5275 C C . GLN A 1 646 ? -6.814 3.725 -18.102 1.00 69.44 646 GLN A C 1
ATOM 5277 O O . GLN A 1 646 ? -6.790 4.935 -18.270 1.00 69.44 646 GLN A O 1
ATOM 5282 N N . THR A 1 647 ? -6.210 2.898 -18.951 1.00 68.56 647 THR A N 1
ATOM 5283 C CA . THR A 1 647 ? -5.465 3.364 -20.125 1.00 68.56 647 THR A CA 1
ATOM 5284 C C . THR A 1 647 ? -6.250 3.182 -21.419 1.00 68.56 647 THR A C 1
ATOM 5286 O O . THR A 1 647 ? -6.244 4.077 -22.260 1.00 68.56 647 THR A O 1
ATOM 5289 N N . PHE A 1 648 ? -6.969 2.070 -21.578 1.00 74.19 648 PHE A N 1
ATOM 5290 C CA . PHE A 1 648 ? -7.629 1.720 -22.841 1.00 74.19 648 PHE A CA 1
ATOM 5291 C C . PHE A 1 648 ? -9.156 1.581 -22.742 1.00 74.19 648 PHE A C 1
ATOM 5293 O O . PHE A 1 648 ? -9.802 1.324 -23.757 1.00 74.19 648 PHE A O 1
ATOM 5300 N N . GLY A 1 649 ? -9.730 1.806 -21.553 1.00 72.19 649 GLY A N 1
ATOM 5301 C CA . GLY A 1 649 ? -11.148 1.641 -21.226 1.00 72.19 649 GLY A CA 1
ATOM 5302 C C . GLY A 1 649 ? -12.122 2.127 -22.290 1.00 72.19 649 GLY A C 1
ATOM 5303 O O . GLY A 1 649 ? -12.760 1.335 -22.988 1.00 72.19 649 GLY A O 1
ATOM 5304 N N . LEU A 1 650 ? -12.176 3.447 -22.442 1.00 76.50 650 LEU A N 1
ATOM 5305 C CA . LEU A 1 650 ? -13.065 4.138 -23.366 1.00 76.50 650 LEU A CA 1
ATOM 5306 C C . LEU A 1 650 ? -12.941 3.626 -24.813 1.00 76.50 650 LEU A C 1
ATOM 5308 O O . LEU A 1 650 ? -13.949 3.436 -25.489 1.00 76.50 650 LEU A O 1
ATOM 5312 N N . TRP A 1 651 ? -11.721 3.352 -25.284 1.00 80.12 651 TRP A N 1
ATOM 5313 C CA . TRP A 1 651 ? -11.471 2.919 -26.662 1.00 80.12 651 TRP A CA 1
ATOM 5314 C C . TRP A 1 651 ? -12.038 1.538 -26.978 1.00 80.12 651 TRP A C 1
ATOM 5316 O O . TRP A 1 651 ? -12.575 1.341 -28.069 1.00 80.12 651 TRP A O 1
ATOM 5326 N N . PHE A 1 652 ? -11.964 0.591 -26.042 1.00 76.75 652 PHE A N 1
ATOM 5327 C CA . PHE A 1 652 ? -12.551 -0.733 -26.243 1.00 76.75 652 PHE A CA 1
ATOM 5328 C C . PHE A 1 652 ? -14.082 -0.695 -26.205 1.00 76.75 652 PHE A C 1
ATOM 5330 O O . PHE A 1 652 ? -14.718 -1.381 -27.009 1.00 76.75 652 PHE A O 1
ATOM 5337 N N . TYR A 1 653 ? -14.698 0.128 -25.351 1.00 77.31 653 TYR A N 1
ATOM 5338 C CA . TYR A 1 653 ? -16.150 0.343 -25.391 1.00 77.31 653 TYR A CA 1
ATOM 5339 C C . TYR A 1 653 ? -16.588 0.947 -26.729 1.00 77.31 653 TYR A C 1
ATOM 5341 O O . TYR A 1 653 ? -17.476 0.413 -27.399 1.00 77.31 653 TYR A O 1
ATOM 5349 N N . LEU A 1 654 ? -15.923 2.018 -27.166 1.00 85.38 654 LEU A N 1
ATOM 5350 C CA . LEU A 1 654 ? -16.248 2.671 -28.429 1.00 85.38 654 LEU A CA 1
ATOM 5351 C C . LEU A 1 654 ? -16.025 1.729 -29.621 1.00 85.38 654 LEU A C 1
ATOM 5353 O O . LEU A 1 654 ? -16.887 1.627 -30.488 1.00 85.38 654 LEU A O 1
ATOM 5357 N N . GLY A 1 655 ? -14.917 0.987 -29.649 1.00 84.38 655 GLY A N 1
ATOM 5358 C CA . GLY A 1 655 ? -14.554 0.107 -30.762 1.00 84.38 655 GLY A CA 1
ATOM 5359 C C . GLY A 1 655 ? -15.242 -1.263 -30.794 1.00 84.38 655 GLY A C 1
ATOM 5360 O O . GLY A 1 655 ? -15.255 -1.884 -31.854 1.00 84.38 655 GLY A O 1
ATOM 5361 N N . GLN A 1 656 ? -15.767 -1.767 -29.670 1.00 79.19 656 GLN A N 1
ATOM 5362 C CA . GLN A 1 656 ? -16.234 -3.163 -29.550 1.00 79.19 656 GLN A CA 1
ATOM 5363 C C . GLN A 1 656 ? -17.480 -3.368 -28.657 1.00 79.19 656 GLN A C 1
ATOM 5365 O O . GLN A 1 656 ? -17.869 -4.513 -28.427 1.00 79.19 656 GLN A O 1
ATOM 5370 N N . ASN A 1 657 ? -18.099 -2.291 -28.151 1.00 76.12 657 ASN A N 1
ATOM 5371 C CA . ASN A 1 657 ? -19.290 -2.291 -27.280 1.00 76.12 657 ASN A CA 1
ATOM 5372 C C . ASN A 1 657 ? -19.196 -3.252 -26.083 1.00 76.12 657 ASN A C 1
ATOM 5374 O O . ASN A 1 657 ? -20.073 -4.064 -25.801 1.00 76.12 657 ASN A O 1
ATOM 5378 N N . THR A 1 658 ? -18.058 -3.213 -25.410 1.00 62.47 658 THR A N 1
ATOM 5379 C CA . THR A 1 658 ? -17.523 -4.375 -24.706 1.00 62.47 658 THR A CA 1
ATOM 5380 C C . THR A 1 658 ? -18.188 -4.704 -23.363 1.00 62.47 658 THR A C 1
ATOM 5382 O O . THR A 1 658 ? -18.275 -5.876 -22.995 1.00 62.47 658 THR A O 1
ATOM 5385 N N . LEU A 1 659 ? -18.707 -3.700 -22.655 1.00 60.34 659 LEU A N 1
ATOM 5386 C CA . LEU A 1 659 ? -19.614 -3.876 -21.507 1.00 60.34 659 LEU A CA 1
ATOM 5387 C C . LEU A 1 659 ? -21.072 -3.557 -21.861 1.00 60.34 659 LEU A C 1
ATOM 5389 O O . LEU A 1 659 ? -21.919 -3.447 -20.977 1.00 60.34 659 LEU A O 1
ATOM 5393 N N . GLY A 1 660 ? -21.354 -3.418 -23.157 1.00 63.94 660 GLY A N 1
ATOM 5394 C CA . GLY A 1 660 ? -22.682 -3.092 -23.627 1.00 63.94 660 GLY A CA 1
ATOM 5395 C C . GLY A 1 660 ? -23.673 -4.243 -23.471 1.00 63.94 660 GLY A C 1
ATOM 5396 O O . GLY A 1 660 ? -23.291 -5.390 -23.201 1.00 63.94 660 GLY A O 1
ATOM 5397 N N . SER A 1 661 ? -24.955 -3.932 -23.673 1.00 73.56 661 SER A N 1
ATOM 5398 C CA . SER A 1 661 ? -26.037 -4.916 -23.581 1.00 73.56 661 SER A CA 1
ATOM 5399 C C . SER A 1 661 ? -25.737 -6.191 -24.396 1.00 73.56 661 SER A C 1
ATOM 5401 O O . SER A 1 661 ? -25.426 -6.099 -25.590 1.00 73.56 661 SER A O 1
ATOM 5403 N N . PRO A 1 662 ? -25.875 -7.399 -23.808 1.00 69.00 662 PRO A N 1
ATOM 5404 C CA . PRO A 1 662 ? -25.628 -8.664 -24.504 1.00 69.00 662 PRO A CA 1
ATOM 5405 C C . PRO A 1 662 ? -26.647 -8.961 -25.619 1.00 69.00 662 PRO A C 1
ATOM 5407 O O . PRO A 1 662 ? -26.490 -9.944 -26.337 1.00 69.00 662 PRO A O 1
ATOM 5410 N N . MET A 1 663 ? -27.675 -8.119 -25.791 1.00 72.31 663 MET A N 1
ATOM 5411 C CA . MET A 1 663 ? -28.609 -8.191 -26.919 1.00 72.31 663 MET A CA 1
ATOM 5412 C C . MET A 1 663 ? -27.950 -7.909 -28.279 1.00 72.31 663 MET A C 1
ATOM 5414 O O . MET A 1 663 ? -28.486 -8.312 -29.312 1.00 72.31 663 MET A O 1
ATOM 5418 N N . TYR A 1 664 ? -26.815 -7.203 -28.307 1.00 82.00 664 TYR A N 1
ATOM 5419 C CA . TYR A 1 664 ? -26.165 -6.801 -29.554 1.00 82.00 664 TYR A CA 1
ATOM 5420 C C . TYR A 1 664 ? -25.151 -7.842 -30.060 1.00 82.00 664 TYR A C 1
ATOM 5422 O O . TYR A 1 664 ? -24.360 -8.374 -29.278 1.00 82.00 664 TYR A O 1
ATOM 5430 N N . PRO A 1 665 ? -25.092 -8.108 -31.381 1.00 80.06 665 PRO A N 1
ATOM 5431 C CA . PRO A 1 665 ? -24.137 -9.055 -31.948 1.00 80.06 665 PRO A CA 1
ATOM 5432 C C . PRO A 1 665 ? -22.681 -8.575 -31.765 1.00 80.06 665 PRO A C 1
ATOM 5434 O O . PRO A 1 665 ? -22.388 -7.380 -31.907 1.00 80.06 665 PRO A O 1
ATOM 5437 N N . PRO A 1 666 ? -21.724 -9.480 -31.492 1.00 75.56 666 PRO A N 1
ATOM 5438 C CA . PRO A 1 666 ? -20.371 -9.091 -31.104 1.00 75.56 666 PRO A CA 1
ATOM 5439 C C . PRO A 1 666 ? -19.548 -8.579 -32.299 1.00 75.56 666 PRO A C 1
ATOM 5441 O O . PRO A 1 666 ? -19.236 -9.332 -33.223 1.00 75.56 666 PRO A O 1
ATOM 5444 N N . GLY A 1 667 ? -19.119 -7.316 -32.234 1.00 73.50 667 GLY A N 1
ATOM 5445 C CA . GLY A 1 667 ? -18.567 -6.530 -33.356 1.00 73.50 667 GLY A CA 1
ATOM 5446 C C . GLY A 1 667 ? -19.279 -5.178 -33.539 1.00 73.50 667 GLY A C 1
ATOM 5447 O O . GLY A 1 667 ? -18.776 -4.285 -34.220 1.00 73.50 667 GLY A O 1
ATOM 5448 N N . THR A 1 668 ? -20.428 -5.024 -32.875 1.00 86.38 668 THR A N 1
ATOM 5449 C CA . THR A 1 668 ? -21.111 -3.753 -32.609 1.00 86.38 668 THR A CA 1
ATOM 5450 C C . THR A 1 668 ? -20.146 -2.715 -32.024 1.00 86.38 668 THR A C 1
ATOM 5452 O O . THR A 1 668 ? -19.351 -3.031 -31.142 1.00 86.38 668 THR A O 1
ATOM 5455 N N . ASN A 1 669 ? -20.195 -1.481 -32.531 1.00 89.88 669 ASN A N 1
ATOM 5456 C CA . ASN A 1 669 ? -19.274 -0.402 -32.164 1.00 89.88 669 ASN A CA 1
ATOM 5457 C C . ASN A 1 669 ? -19.899 0.987 -32.402 1.00 89.88 669 ASN A C 1
ATOM 5459 O O . ASN A 1 669 ? -20.961 1.104 -33.011 1.00 89.88 669 ASN A O 1
ATOM 5463 N N . HIS A 1 670 ? -19.236 2.037 -31.928 1.00 91.00 670 HIS A N 1
ATOM 5464 C CA . HIS A 1 670 ? -19.710 3.422 -31.947 1.00 91.00 670 HIS A CA 1
ATOM 5465 C C . HIS A 1 670 ? -19.331 4.216 -33.213 1.00 91.00 670 HIS A C 1
ATOM 5467 O O . HIS A 1 670 ? -19.735 5.374 -33.320 1.00 91.00 670 HIS A O 1
ATOM 5473 N N . PHE A 1 671 ? -18.579 3.608 -34.139 1.00 92.62 671 PHE A N 1
ATOM 5474 C CA . PHE A 1 671 ? -18.005 4.239 -35.337 1.00 92.62 671 PHE A CA 1
ATOM 5475 C C . PHE A 1 671 ? -18.622 3.746 -36.664 1.00 92.62 671 PHE A C 1
ATOM 5477 O O . PHE A 1 671 ? -18.362 4.331 -37.708 1.00 92.62 671 PHE A O 1
ATOM 5484 N N . ASP A 1 672 ? -19.423 2.669 -36.678 1.00 92.44 672 ASP A N 1
ATOM 5485 C CA . ASP A 1 672 ? -20.240 2.308 -37.850 1.00 92.44 672 ASP A CA 1
ATOM 5486 C C . ASP A 1 672 ? -21.626 2.967 -37.725 1.00 92.44 672 ASP A C 1
ATOM 5488 O O . ASP A 1 672 ? -22.403 2.593 -36.839 1.00 92.44 672 ASP A O 1
ATOM 5492 N N . PRO A 1 673 ? -22.015 3.887 -38.628 1.00 92.00 673 PRO A N 1
ATOM 5493 C CA . PRO A 1 673 ? -23.358 4.461 -38.650 1.00 92.00 673 PRO A CA 1
ATOM 5494 C C . PRO A 1 673 ? -24.492 3.440 -38.820 1.00 92.00 673 PRO A C 1
ATOM 5496 O O . PRO A 1 673 ? -25.649 3.798 -38.632 1.00 92.00 673 PRO A O 1
ATOM 5499 N N . ARG A 1 674 ? -24.204 2.193 -39.210 1.00 90.69 674 ARG A N 1
ATOM 5500 C CA . ARG A 1 674 ? -25.167 1.080 -39.336 1.00 90.69 674 ARG A CA 1
ATOM 5501 C C . ARG A 1 674 ? -25.131 0.125 -38.137 1.00 90.69 674 ARG A C 1
ATOM 5503 O O . ARG A 1 674 ? -25.810 -0.899 -38.167 1.00 90.69 674 ARG A O 1
ATOM 5510 N N . SER A 1 675 ? -24.333 0.433 -37.116 1.00 90.44 675 SER A N 1
ATOM 5511 C CA . SER A 1 675 ? -24.267 -0.317 -35.863 1.00 90.44 675 SER A CA 1
ATOM 5512 C C . SER A 1 675 ? -25.655 -0.421 -35.212 1.00 90.44 675 SER A C 1
ATOM 5514 O O . SER A 1 675 ? -26.383 0.577 -35.189 1.00 90.44 675 SER A O 1
ATOM 5516 N N . PRO A 1 676 ? -26.040 -1.585 -34.652 1.00 88.94 676 PRO A N 1
ATOM 5517 C CA . PRO A 1 676 ? -27.369 -1.792 -34.068 1.00 88.94 676 PRO A CA 1
ATOM 5518 C C . PRO A 1 676 ? -27.643 -0.943 -32.811 1.00 88.94 676 PRO A C 1
ATOM 5520 O O . PRO A 1 676 ? -28.789 -0.870 -32.374 1.00 88.94 676 PRO A O 1
ATOM 5523 N N . LEU A 1 677 ? -26.625 -0.253 -32.280 1.00 87.38 677 LEU A N 1
ATOM 5524 C CA . LEU A 1 677 ? -26.749 0.799 -31.260 1.00 87.38 677 LEU A CA 1
ATOM 5525 C C . LEU A 1 677 ? -27.617 1.987 -31.723 1.00 87.38 677 LEU A C 1
ATOM 5527 O O . LEU A 1 677 ? -28.149 2.737 -30.904 1.00 87.38 677 LEU A O 1
ATOM 5531 N N . PHE A 1 678 ? -27.727 2.214 -33.039 1.00 91.62 678 PHE A N 1
ATOM 5532 C CA . PHE A 1 678 ? -28.249 3.461 -33.599 1.00 91.62 678 PHE A CA 1
ATOM 5533 C C . PHE A 1 678 ? -29.484 3.257 -34.474 1.00 91.62 678 PHE A C 1
ATOM 5535 O O . PHE A 1 678 ? -29.540 2.400 -35.354 1.00 91.62 678 PHE A O 1
ATOM 5542 N N . LYS A 1 679 ? -30.471 4.135 -34.289 1.00 91.12 679 LYS A N 1
ATOM 5543 C CA . LYS A 1 679 ? -31.650 4.226 -35.156 1.00 91.12 679 LYS A CA 1
ATOM 5544 C C . LYS A 1 679 ? -31.290 4.863 -36.497 1.00 91.12 679 LYS A C 1
ATOM 5546 O O . LYS A 1 679 ? -30.374 5.678 -36.595 1.00 91.12 679 LYS A O 1
ATOM 5551 N N . ASP A 1 680 ? -32.103 4.604 -37.514 1.00 91.62 680 ASP A N 1
ATOM 5552 C CA . ASP A 1 680 ? -31.932 5.156 -38.868 1.00 91.62 680 ASP A CA 1
ATOM 5553 C C . ASP A 1 680 ? -31.865 6.693 -38.904 1.00 91.62 680 ASP A C 1
ATOM 5555 O O . ASP A 1 680 ? -31.114 7.276 -39.687 1.00 91.62 680 ASP A O 1
ATOM 5559 N N . SER A 1 681 ? -32.576 7.362 -37.992 1.00 91.62 681 SER A N 1
ATOM 5560 C CA . SER A 1 681 ? -32.528 8.818 -37.819 1.00 91.62 681 SER A CA 1
ATOM 5561 C C . SER A 1 681 ? -31.228 9.342 -37.188 1.00 91.62 681 SER A C 1
ATOM 5563 O O . SER A 1 681 ? -30.940 10.533 -37.298 1.00 91.62 681 SER A O 1
ATOM 5565 N N . GLN A 1 682 ? -30.433 8.485 -36.541 1.00 93.06 682 GLN A N 1
ATOM 5566 C CA . GLN A 1 682 ? -29.195 8.850 -35.840 1.00 93.06 682 GLN A CA 1
ATOM 5567 C C . GLN A 1 682 ? -27.941 8.681 -36.710 1.00 93.06 682 GLN A C 1
ATOM 5569 O O . GLN A 1 682 ? -26.952 9.372 -36.471 1.00 93.06 682 GLN A O 1
ATOM 5574 N N . ARG A 1 683 ? -27.978 7.842 -37.757 1.00 93.56 683 ARG A N 1
ATOM 5575 C CA . ARG A 1 683 ? -26.800 7.470 -38.574 1.00 93.56 683 ARG A CA 1
ATOM 5576 C C . ARG A 1 683 ? -26.001 8.669 -39.112 1.00 93.56 683 ARG A C 1
ATOM 5578 O O . ARG A 1 683 ? -24.776 8.666 -39.085 1.00 93.56 683 ARG A O 1
ATOM 5585 N N . LYS A 1 684 ? -26.687 9.733 -39.550 1.00 93.56 684 LYS A N 1
ATOM 5586 C CA . LYS A 1 684 ? -26.046 10.970 -40.050 1.00 93.56 684 LYS A CA 1
ATOM 5587 C C . LYS A 1 684 ? -25.249 11.719 -38.972 1.00 93.56 684 LYS A C 1
ATOM 5589 O O . LYS A 1 684 ? -24.290 12.406 -39.301 1.00 93.56 684 LYS A O 1
ATOM 5594 N N . PHE A 1 685 ? -25.643 11.593 -37.706 1.00 93.75 685 PHE A N 1
ATOM 5595 C CA . PHE A 1 685 ? -24.948 12.210 -36.577 1.00 93.75 685 PHE A CA 1
ATOM 5596 C C . PHE A 1 685 ? -23.757 11.366 -36.102 1.00 93.75 685 PHE A C 1
ATOM 5598 O O . PHE A 1 685 ? -22.755 11.942 -35.696 1.00 93.75 685 PHE A O 1
ATOM 5605 N N . VAL A 1 686 ? -23.824 10.032 -36.224 1.00 94.06 686 VAL A N 1
ATOM 5606 C CA . VAL A 1 686 ? -22.664 9.140 -36.009 1.00 94.06 686 VAL A CA 1
ATOM 5607 C C . VAL A 1 686 ? -21.535 9.522 -36.969 1.00 94.06 686 VAL A C 1
ATOM 5609 O O . VAL A 1 686 ? -20.463 9.900 -36.513 1.00 94.06 686 VAL A O 1
ATOM 5612 N N . LEU A 1 687 ? -21.837 9.609 -38.272 1.00 94.62 687 LEU A N 1
ATOM 5613 C CA . LEU A 1 687 ? -20.875 10.050 -39.291 1.00 94.62 687 LEU A CA 1
ATOM 5614 C C . LEU A 1 687 ? -20.278 11.438 -38.994 1.00 94.62 687 LEU A C 1
ATOM 5616 O O . LEU A 1 687 ? -19.101 11.679 -39.251 1.00 94.62 687 LEU A O 1
ATOM 5620 N N . LEU A 1 688 ? -21.073 12.362 -38.443 1.00 95.12 688 LEU A N 1
ATOM 5621 C CA . LEU A 1 688 ? -20.572 13.673 -38.031 1.00 95.12 688 LEU A CA 1
ATOM 5622 C C . LEU A 1 688 ? -19.552 13.550 -36.887 1.00 95.12 688 LEU A C 1
ATOM 5624 O O . LEU A 1 688 ? -18.529 14.226 -36.919 1.00 95.12 688 LEU A O 1
ATOM 5628 N N . SER A 1 689 ? -19.778 12.663 -35.916 1.00 95.50 689 SER A N 1
ATOM 5629 C CA . SER A 1 689 ? -18.796 12.359 -34.869 1.00 95.50 689 SER A CA 1
ATOM 5630 C C . SER A 1 689 ? -17.512 11.723 -35.399 1.00 95.50 689 SER A C 1
ATOM 5632 O O . SER A 1 689 ? -16.436 12.111 -34.945 1.00 95.50 689 SER A O 1
ATOM 5634 N N . ASP A 1 690 ? -17.598 10.831 -36.385 1.00 95.44 690 ASP A N 1
ATOM 5635 C CA . ASP A 1 690 ? -16.416 10.243 -37.030 1.00 95.44 690 ASP A CA 1
ATOM 5636 C C . ASP A 1 690 ? -15.575 11.324 -37.736 1.00 95.44 690 ASP A C 1
ATOM 5638 O O . ASP A 1 690 ? -14.351 11.356 -37.604 1.00 95.44 690 ASP A O 1
ATOM 5642 N N . ILE A 1 691 ? -16.233 12.276 -38.414 1.00 96.56 691 ILE A N 1
ATOM 5643 C CA . ILE A 1 691 ? -15.590 13.455 -39.025 1.00 96.56 691 ILE A CA 1
ATOM 5644 C C . ILE A 1 691 ? -14.906 14.333 -37.966 1.00 96.56 691 ILE A C 1
ATOM 5646 O O . ILE A 1 691 ? -13.802 14.828 -38.207 1.00 96.56 691 ILE A O 1
ATOM 5650 N N . GLY A 1 692 ? -15.528 14.518 -36.797 1.00 95.44 692 GLY A N 1
ATOM 5651 C CA . GLY A 1 692 ? -14.960 15.272 -35.675 1.00 95.44 692 GLY A CA 1
ATOM 5652 C C . GLY A 1 692 ? -13.663 14.660 -35.148 1.00 95.44 692 GLY A C 1
ATOM 5653 O O . GLY A 1 692 ? -12.650 15.355 -35.037 1.00 95.44 692 GLY A O 1
ATOM 5654 N N . ILE A 1 693 ? -13.657 13.343 -34.919 1.00 95.00 693 ILE A N 1
ATOM 5655 C CA . ILE A 1 693 ? -12.456 12.599 -34.509 1.00 95.00 693 ILE A CA 1
ATOM 5656 C C . ILE A 1 693 ? -11.388 12.635 -35.602 1.00 95.00 693 ILE A C 1
ATOM 5658 O O . ILE A 1 693 ? -10.232 12.922 -35.303 1.00 95.00 693 ILE A O 1
ATOM 5662 N N . ALA A 1 694 ? -11.751 12.387 -36.864 1.00 95.50 694 ALA A N 1
ATOM 5663 C CA . ALA A 1 694 ? -10.805 12.406 -37.979 1.00 95.50 694 ALA A CA 1
ATOM 5664 C C . ALA A 1 694 ? -10.151 13.788 -38.154 1.00 95.50 694 ALA A C 1
ATOM 5666 O O . ALA A 1 694 ? -8.951 13.881 -38.412 1.00 95.50 694 ALA A O 1
ATOM 5667 N N . SER A 1 695 ? -10.919 14.859 -37.943 1.00 96.44 695 SER A N 1
ATOM 5668 C CA . SER A 1 695 ? -10.429 16.240 -37.970 1.00 96.44 695 SER A CA 1
ATOM 5669 C C . SER A 1 695 ? -9.462 16.521 -36.816 1.00 96.44 695 SER A C 1
ATOM 5671 O O . SER A 1 695 ? -8.386 17.069 -37.049 1.00 96.44 695 SER A O 1
ATOM 5673 N N . MET A 1 696 ? -9.779 16.094 -35.587 1.00 96.12 696 MET A N 1
ATOM 5674 C CA . MET A 1 696 ? -8.861 16.237 -34.450 1.00 96.12 696 MET A CA 1
ATOM 5675 C C . MET A 1 696 ? -7.589 15.392 -34.628 1.00 96.12 696 MET A C 1
ATOM 5677 O O . MET A 1 696 ? -6.486 15.876 -34.384 1.00 96.12 696 MET A O 1
ATOM 5681 N N . ALA A 1 697 ? -7.705 14.163 -35.133 1.00 93.69 697 ALA A N 1
ATOM 5682 C CA . ALA A 1 697 ? -6.558 13.321 -35.465 1.00 93.69 697 ALA A CA 1
ATOM 5683 C C . ALA A 1 697 ? -5.658 13.970 -36.534 1.00 93.69 697 ALA A C 1
ATOM 5685 O O . ALA A 1 697 ? -4.437 13.973 -36.383 1.00 93.69 697 ALA A O 1
ATOM 5686 N N . ALA A 1 698 ? -6.237 14.588 -37.570 1.00 94.69 698 ALA A N 1
ATOM 5687 C CA . ALA A 1 698 ? -5.484 15.334 -38.579 1.00 94.69 698 ALA A CA 1
ATOM 5688 C C . ALA A 1 698 ? -4.760 16.559 -37.985 1.00 94.69 698 ALA A C 1
ATOM 5690 O O . ALA A 1 698 ? -3.597 16.794 -38.316 1.00 94.69 698 ALA A O 1
ATOM 5691 N N . ILE A 1 699 ? -5.396 17.293 -37.061 1.00 95.19 699 ILE A N 1
ATOM 5692 C CA . ILE A 1 699 ? -4.757 18.390 -36.313 1.00 95.19 699 ILE A CA 1
ATOM 5693 C C . ILE A 1 699 ? -3.566 17.865 -35.500 1.00 95.19 699 ILE A C 1
ATOM 5695 O O . ILE A 1 699 ? -2.487 18.449 -35.558 1.00 95.19 699 ILE A O 1
ATOM 5699 N N . LEU A 1 700 ? -3.717 16.746 -34.788 1.00 93.69 700 LEU A N 1
ATOM 5700 C CA . LEU A 1 700 ? -2.641 16.149 -33.986 1.00 93.69 700 LEU A CA 1
ATOM 5701 C C . LEU A 1 700 ? -1.464 15.653 -34.837 1.00 93.69 700 LEU A C 1
ATOM 5703 O O . LEU A 1 700 ? -0.312 15.830 -34.444 1.00 93.69 700 LEU A O 1
ATOM 5707 N N . VAL A 1 701 ? -1.737 15.085 -36.015 1.00 91.94 701 VAL A N 1
ATOM 5708 C CA . VAL A 1 701 ? -0.700 14.715 -36.993 1.00 91.94 701 VAL A CA 1
ATOM 5709 C C . VAL A 1 701 ? 0.026 15.961 -37.513 1.00 91.94 701 VAL A C 1
ATOM 5711 O O . VAL A 1 701 ? 1.254 15.959 -37.575 1.00 91.94 701 VAL A O 1
ATOM 5714 N N . TYR A 1 702 ? -0.703 17.038 -37.821 1.00 95.12 702 TYR A N 1
ATOM 5715 C CA . TYR A 1 702 ? -0.134 18.311 -38.278 1.00 95.12 702 TYR A CA 1
ATOM 5716 C C . TYR A 1 702 ? 0.711 19.022 -37.202 1.00 95.12 702 TYR A C 1
ATOM 5718 O O . TYR A 1 702 ? 1.773 19.555 -37.515 1.00 95.12 702 TYR A O 1
ATOM 5726 N N . MET A 1 703 ? 0.299 18.977 -35.929 1.00 91.00 703 MET A N 1
ATOM 5727 C CA . MET A 1 703 ? 1.081 19.493 -34.790 1.00 91.00 703 MET A CA 1
ATOM 5728 C C . MET A 1 703 ? 2.383 18.706 -34.537 1.00 91.00 703 MET A C 1
ATOM 5730 O O . MET A 1 703 ? 3.278 19.184 -33.839 1.00 91.00 703 MET A O 1
ATOM 5734 N N . GLY A 1 704 ? 2.515 17.511 -35.116 1.00 91.94 704 GLY A N 1
ATOM 5735 C CA . GLY A 1 704 ? 3.740 16.724 -35.102 1.00 91.94 704 GLY A CA 1
ATOM 5736 C C . GLY A 1 704 ? 3.945 15.871 -33.846 1.00 91.94 704 GLY A C 1
ATOM 5737 O O . GLY A 1 704 ? 3.275 15.997 -32.819 1.00 91.94 704 GLY A O 1
ATOM 5738 N N . ARG A 1 705 ? 4.919 14.959 -33.946 1.00 90.25 705 ARG A N 1
ATOM 5739 C CA . ARG A 1 705 ? 5.142 13.871 -32.982 1.00 90.25 705 ARG A CA 1
ATOM 5740 C C . ARG A 1 705 ? 5.368 14.352 -31.544 1.00 90.25 705 ARG A C 1
ATOM 5742 O O . ARG A 1 705 ? 4.772 13.792 -30.631 1.00 90.25 705 ARG A O 1
ATOM 5749 N N . GLU A 1 706 ? 6.222 15.352 -31.332 1.00 85.69 706 GLU A N 1
ATOM 5750 C CA . GLU A 1 706 ? 6.553 15.817 -29.976 1.00 85.69 706 GLU A CA 1
ATOM 5751 C C . GLU A 1 706 ? 5.349 16.467 -29.283 1.00 85.69 706 GLU A C 1
ATOM 5753 O O . GLU A 1 706 ? 5.090 16.172 -28.115 1.00 85.69 706 GLU A O 1
ATOM 5758 N N . PHE A 1 707 ? 4.563 17.274 -30.010 1.00 91.31 707 PHE A N 1
ATOM 5759 C CA . PHE A 1 707 ? 3.307 17.819 -29.494 1.00 91.31 707 PHE A CA 1
ATOM 5760 C C . PHE A 1 707 ? 2.330 16.691 -29.148 1.00 91.31 707 PHE A C 1
ATOM 5762 O O . PHE A 1 707 ? 1.840 16.611 -28.019 1.00 91.31 707 PHE A O 1
ATOM 5769 N N . PHE A 1 708 ? 2.109 15.770 -30.091 1.00 91.38 708 PHE A N 1
ATOM 5770 C CA . PHE A 1 708 ? 1.216 14.636 -29.885 1.00 91.38 708 PHE A CA 1
ATOM 5771 C C . PHE A 1 708 ? 1.589 13.821 -28.642 1.00 91.38 708 PHE A C 1
ATOM 5773 O O . PHE A 1 708 ? 0.712 13.577 -27.827 1.00 91.38 708 PHE A O 1
ATOM 5780 N N . PHE A 1 709 ? 2.853 13.435 -28.439 1.00 88.81 709 PHE A N 1
ATOM 5781 C CA . PHE A 1 709 ? 3.228 12.611 -27.282 1.00 88.81 709 PHE A CA 1
ATOM 5782 C C . PHE A 1 709 ? 3.226 13.380 -25.952 1.00 88.81 709 PHE A C 1
ATOM 5784 O O . PHE A 1 709 ? 2.570 12.946 -25.004 1.00 88.81 709 PHE A O 1
ATOM 5791 N N . TRP A 1 710 ? 3.952 14.499 -25.858 1.00 86.88 710 TRP A N 1
ATOM 5792 C CA . TRP A 1 710 ? 4.194 15.174 -24.574 1.00 86.88 710 TRP A CA 1
ATOM 5793 C C . TRP A 1 710 ? 3.034 16.051 -24.117 1.00 86.88 710 TRP A C 1
ATOM 5795 O O . TRP A 1 710 ? 2.764 16.122 -22.917 1.00 86.88 710 TRP A O 1
ATOM 5805 N N . TYR A 1 711 ? 2.363 16.715 -25.058 1.00 92.50 711 TYR A N 1
ATOM 5806 C CA . TYR A 1 711 ? 1.354 17.730 -24.765 1.00 92.50 711 TYR A CA 1
ATOM 5807 C C . TYR A 1 711 ? -0.068 17.168 -24.863 1.00 92.50 711 TYR A C 1
ATOM 5809 O O . TYR A 1 711 ? -0.938 17.568 -24.100 1.00 92.50 711 TYR A O 1
ATOM 5817 N N . TYR A 1 712 ? -0.334 16.227 -25.770 1.00 92.25 712 TYR A N 1
ATOM 5818 C CA . TYR A 1 712 ? -1.691 15.707 -25.956 1.00 92.25 712 TYR A CA 1
ATOM 5819 C C . TYR A 1 712 ? -1.899 14.302 -25.374 1.00 92.25 712 TYR A C 1
ATOM 5821 O O . TYR A 1 712 ? -2.739 14.121 -24.497 1.00 92.25 712 TYR A O 1
ATOM 5829 N N . LEU A 1 713 ? -1.130 13.306 -25.820 1.00 89.69 713 LEU A N 1
ATOM 5830 C CA . LEU A 1 713 ? -1.387 11.889 -25.558 1.00 89.69 713 LEU A CA 1
ATOM 5831 C C . LEU A 1 713 ? -1.282 11.537 -24.075 1.00 89.69 713 LEU A C 1
ATOM 5833 O O . LEU A 1 713 ? -2.155 10.843 -23.570 1.00 89.69 713 LEU A O 1
ATOM 5837 N N . ILE A 1 714 ? -0.249 11.991 -23.362 1.00 86.56 714 ILE A N 1
ATOM 5838 C CA . ILE A 1 714 ? -0.091 11.630 -21.944 1.00 86.56 714 ILE A CA 1
ATOM 5839 C C . ILE A 1 714 ? -1.211 12.245 -21.077 1.00 86.56 714 ILE A C 1
ATOM 5841 O O . ILE A 1 714 ? -1.858 11.483 -20.354 1.00 86.56 714 ILE A O 1
ATOM 5845 N N . PRO A 1 715 ? -1.547 13.550 -21.184 1.00 87.44 715 PRO A N 1
ATOM 5846 C CA . PRO A 1 715 ? -2.744 14.095 -20.538 1.00 87.44 715 PRO A CA 1
ATOM 5847 C C . PRO A 1 715 ? -4.048 13.429 -20.978 1.00 87.44 715 PRO A C 1
ATOM 5849 O O . PRO A 1 715 ? -4.918 13.205 -20.145 1.00 87.44 715 PRO A O 1
ATOM 5852 N N . TYR A 1 716 ? -4.185 13.074 -22.257 1.00 87.44 716 TYR A N 1
ATOM 5853 C CA . TYR A 1 716 ? -5.358 12.374 -22.780 1.00 87.44 716 TYR A CA 1
ATOM 5854 C C . TYR A 1 716 ? -5.523 10.976 -22.162 1.00 87.44 716 TYR A C 1
ATOM 5856 O O . TYR A 1 716 ? -6.613 10.608 -21.733 1.00 87.44 716 TYR A O 1
ATOM 5864 N N . MET A 1 717 ? -4.434 10.220 -22.015 1.00 81.62 717 MET A N 1
ATOM 5865 C CA . MET A 1 717 ? -4.440 8.925 -21.327 1.00 81.62 717 MET A CA 1
ATOM 5866 C C . MET A 1 717 ? -4.721 9.074 -19.822 1.00 81.62 717 MET A C 1
ATOM 5868 O O . MET A 1 717 ? -5.328 8.189 -19.229 1.00 81.62 717 MET A O 1
ATOM 5872 N N . LEU A 1 718 ? -4.351 10.200 -19.200 1.00 79.00 718 LEU A N 1
ATOM 5873 C CA . LEU A 1 718 ? -4.731 10.520 -17.817 1.00 79.00 718 LEU A CA 1
ATOM 5874 C C . LEU A 1 718 ? -6.178 11.022 -17.689 1.00 79.00 718 LEU A C 1
ATOM 5876 O O . LEU A 1 718 ? -6.817 10.755 -16.677 1.00 79.00 718 LEU A O 1
ATOM 5880 N N . ALA A 1 719 ? -6.742 11.670 -18.708 1.00 79.44 719 ALA A N 1
ATOM 5881 C CA . ALA A 1 719 ? -8.182 11.911 -18.786 1.00 79.44 719 ALA A CA 1
ATOM 5882 C C . ALA A 1 719 ? -8.929 10.569 -18.869 1.00 79.44 719 ALA A C 1
ATOM 5884 O O . ALA A 1 719 ? -9.841 10.318 -18.084 1.00 79.44 719 ALA A O 1
ATOM 5885 N N . ASN A 1 720 ? -8.454 9.653 -19.722 1.00 70.69 720 ASN A N 1
ATOM 5886 C CA . ASN A 1 720 ? -8.943 8.275 -19.814 1.00 70.69 720 ASN A CA 1
ATOM 5887 C C . ASN A 1 720 ? -8.736 7.456 -18.524 1.00 70.69 720 ASN A C 1
ATOM 5889 O O . ASN A 1 720 ? -9.501 6.528 -18.294 1.00 70.69 720 ASN A O 1
ATOM 5893 N N . HIS A 1 721 ? -7.801 7.812 -17.637 1.00 65.75 721 HIS A N 1
ATOM 5894 C CA . HIS A 1 721 ? -7.685 7.185 -16.310 1.00 65.75 721 HIS A CA 1
ATOM 5895 C C . HIS A 1 721 ? -8.893 7.507 -15.425 1.00 65.75 721 HIS A C 1
ATOM 5897 O O . HIS A 1 721 ? -9.490 6.600 -14.842 1.00 65.75 721 HIS A O 1
ATOM 5903 N N . TRP A 1 722 ? -9.319 8.772 -15.391 1.00 56.22 722 TRP A N 1
ATOM 5904 C CA . TRP A 1 722 ? -10.594 9.154 -14.776 1.00 56.22 722 TRP A CA 1
ATOM 5905 C C . TRP A 1 722 ? -11.784 8.549 -15.545 1.00 56.22 722 TRP A C 1
ATOM 5907 O O . TRP A 1 722 ? -12.821 8.248 -14.957 1.00 56.22 722 TRP A O 1
ATOM 5917 N N . ILE A 1 723 ? -11.608 8.293 -16.846 1.00 50.56 723 ILE A N 1
ATOM 5918 C CA . ILE A 1 723 ? -12.632 7.835 -17.793 1.00 50.56 723 ILE A CA 1
ATOM 5919 C C . ILE A 1 723 ? -12.401 6.349 -18.251 1.00 50.56 723 ILE A C 1
ATOM 5921 O O . ILE A 1 723 ? -12.671 6.028 -19.401 1.00 50.56 723 ILE A O 1
ATOM 5925 N N . GLY A 1 724 ? -11.955 5.394 -17.390 1.00 39.59 724 GLY A N 1
ATOM 5926 C CA . GLY A 1 724 ? -11.749 3.940 -17.745 1.00 39.59 724 GLY A CA 1
ATOM 5927 C C . GLY A 1 724 ? -12.407 2.813 -16.863 1.00 39.59 724 GLY A C 1
ATOM 5928 O O . GLY A 1 724 ? -12.255 2.901 -15.655 1.00 39.59 724 GLY A O 1
ATOM 5929 N N . THR A 1 725 ? -13.054 1.720 -17.375 1.00 44.28 725 THR A N 1
ATOM 5930 C CA . THR A 1 725 ? -13.564 0.509 -16.595 1.00 44.28 725 THR A CA 1
ATOM 5931 C C . THR A 1 725 ? -12.857 -0.842 -16.905 1.00 44.28 725 THR A C 1
ATOM 5933 O O . THR A 1 725 ? -12.085 -0.960 -17.851 1.00 44.28 725 THR A O 1
ATOM 5936 N N . SER A 1 726 ? -13.193 -1.868 -16.104 1.00 32.69 726 SER A N 1
ATOM 5937 C CA . SER A 1 726 ? -12.714 -3.249 -15.950 1.00 32.69 726 SER A CA 1
ATOM 5938 C C . SER A 1 726 ? -12.950 -4.297 -17.059 1.00 32.69 726 SER A C 1
ATOM 5940 O O . SER A 1 726 ? -14.054 -4.440 -17.578 1.00 32.69 726 SER A O 1
ATOM 5942 N N . PHE A 1 727 ? -11.944 -5.174 -17.194 1.00 32.94 727 PHE A N 1
ATOM 5943 C CA . PHE A 1 727 ? -11.936 -6.504 -17.838 1.00 32.94 727 PHE A CA 1
ATOM 5944 C C . PHE A 1 727 ? -12.884 -7.527 -17.184 1.00 32.94 727 PHE A C 1
ATOM 5946 O O . PHE A 1 727 ? -12.914 -7.610 -15.959 1.00 32.94 727 PHE A O 1
ATOM 5953 N N . HIS A 1 728 ? -13.513 -8.402 -17.979 1.00 37.56 728 HIS A N 1
ATOM 5954 C CA . HIS A 1 728 ? -13.851 -9.794 -17.621 1.00 37.56 728 HIS A CA 1
ATOM 5955 C C . HIS A 1 728 ? -13.966 -10.639 -18.895 1.00 37.56 728 HIS A C 1
ATOM 5957 O O . HIS A 1 728 ? -14.831 -10.369 -19.726 1.00 37.56 728 HIS A O 1
ATOM 5963 N N . GLN A 1 729 ? -13.155 -11.691 -19.028 1.00 34.34 729 GLN A N 1
ATOM 5964 C CA . GLN A 1 729 ? -13.468 -12.798 -19.932 1.00 34.34 729 GLN A CA 1
ATOM 5965 C C . GLN A 1 729 ? -12.805 -14.099 -19.466 1.00 34.34 729 GLN A C 1
ATOM 5967 O O . GLN A 1 729 ? -11.582 -14.194 -19.417 1.00 34.34 729 GLN A O 1
ATOM 5972 N N . TYR A 1 730 ? -13.634 -15.109 -19.210 1.00 38.34 730 TYR A N 1
ATOM 5973 C CA . TYR A 1 730 ? -13.292 -16.513 -19.413 1.00 38.34 730 TYR A CA 1
ATOM 5974 C C . TYR A 1 730 ? -14.369 -17.086 -20.331 1.00 38.34 730 TYR A C 1
ATOM 5976 O O . TYR A 1 730 ? -15.448 -17.458 -19.886 1.00 38.34 730 TYR A O 1
ATOM 5984 N N . GLU A 1 731 ? -14.087 -17.119 -21.631 1.00 34.91 731 GLU A N 1
ATOM 5985 C CA . GLU A 1 731 ? -14.900 -17.857 -22.591 1.00 34.91 731 GLU A CA 1
ATOM 5986 C C . GLU A 1 731 ? -13.962 -18.660 -23.491 1.00 34.91 731 GLU A C 1
ATOM 5988 O O . GLU A 1 731 ? -13.124 -18.126 -24.211 1.00 34.91 731 GLU A O 1
ATOM 5993 N N . GLU A 1 732 ? -14.089 -19.977 -23.412 1.00 36.12 732 GLU A N 1
ATOM 5994 C CA . GLU A 1 732 ? -13.107 -20.956 -23.896 1.00 36.12 732 GLU A CA 1
ATOM 5995 C C . GLU A 1 732 ? -12.962 -21.026 -25.434 1.00 36.12 732 GLU A C 1
ATOM 5997 O O . GLU A 1 732 ? -12.181 -21.827 -25.946 1.00 36.12 732 GLU A O 1
ATOM 6002 N N . LYS A 1 733 ? -13.739 -20.235 -26.193 1.00 39.62 733 LYS A N 1
ATOM 6003 C CA . LYS A 1 733 ? -13.763 -20.240 -27.668 1.00 39.62 733 LYS A CA 1
ATOM 6004 C C . LYS A 1 733 ? -14.128 -18.881 -28.298 1.00 39.62 733 LYS A C 1
ATOM 6006 O O . LYS A 1 733 ? -15.141 -18.791 -28.987 1.00 39.62 733 LYS A O 1
ATOM 6011 N N . ALA A 1 734 ? -13.285 -17.850 -28.178 1.00 30.33 734 ALA A N 1
ATOM 6012 C CA . ALA A 1 734 ? -13.319 -16.725 -29.130 1.00 30.33 734 ALA A CA 1
ATOM 6013 C C . ALA A 1 734 ? -12.002 -15.933 -29.225 1.00 30.33 734 ALA A C 1
ATOM 6015 O O . ALA A 1 734 ? -11.432 -15.497 -28.232 1.00 30.33 734 ALA A O 1
ATOM 6016 N N . THR A 1 735 ? -11.569 -15.657 -30.455 1.00 34.75 735 THR A N 1
ATOM 6017 C CA . THR A 1 735 ? -10.408 -14.821 -30.805 1.00 34.75 735 THR A CA 1
ATOM 6018 C C . THR A 1 735 ? -10.739 -13.319 -30.758 1.00 34.75 735 THR A C 1
ATOM 6020 O O . THR A 1 735 ? -10.670 -12.642 -31.788 1.00 34.75 735 THR A O 1
ATOM 6023 N N . LYS A 1 736 ? -11.169 -12.782 -29.608 1.00 34.56 736 LYS A N 1
ATOM 6024 C CA . LYS A 1 736 ? -11.542 -11.357 -29.469 1.00 34.56 736 LYS A CA 1
ATOM 6025 C C . LYS A 1 736 ? -10.831 -10.681 -28.282 1.00 34.56 736 LYS A C 1
ATOM 6027 O O . LYS A 1 736 ? -10.622 -11.341 -27.269 1.00 34.56 736 LYS A O 1
ATOM 6032 N N . PRO A 1 737 ? -10.436 -9.394 -28.398 1.00 31.89 737 PRO A N 1
ATOM 6033 C CA . PRO A 1 737 ? -9.918 -8.623 -27.270 1.00 31.89 737 PRO A CA 1
ATOM 6034 C C . PRO A 1 737 ? -10.973 -8.433 -26.162 1.00 31.89 737 PRO A C 1
ATOM 6036 O O . PRO A 1 737 ? -12.171 -8.457 -26.455 1.00 31.89 737 PRO A O 1
ATOM 6039 N N . PRO A 1 738 ? -10.535 -8.240 -24.906 1.00 38.12 738 PRO A N 1
ATOM 6040 C CA . PRO A 1 738 ? -11.411 -8.240 -23.737 1.00 38.12 738 PRO A CA 1
ATOM 6041 C C . PRO A 1 738 ? -12.117 -6.890 -23.480 1.00 38.12 738 PRO A C 1
ATOM 6043 O O . PRO A 1 738 ? -11.778 -5.890 -24.115 1.00 38.12 738 PRO A O 1
ATOM 6046 N N . PRO A 1 739 ? -13.093 -6.843 -22.545 1.00 39.59 739 PRO A N 1
ATOM 6047 C CA . PRO A 1 739 ? -13.977 -5.686 -22.395 1.00 39.59 739 PRO A CA 1
ATOM 6048 C C . PRO A 1 739 ? -13.568 -4.589 -21.394 1.00 39.59 739 PRO A C 1
ATOM 6050 O O . PRO A 1 739 ? -13.042 -4.915 -20.339 1.00 39.59 739 PRO A O 1
ATOM 6053 N N . PHE A 1 740 ? -13.845 -3.301 -21.690 1.00 46.25 740 PHE A N 1
ATOM 6054 C CA . PHE A 1 740 ? -13.495 -2.134 -20.841 1.00 46.25 740 PHE A CA 1
ATOM 6055 C C . PHE A 1 740 ? -14.381 -0.859 -21.145 1.00 46.25 740 PHE A C 1
ATOM 6057 O O . PHE A 1 740 ? -14.919 -0.793 -22.245 1.00 46.25 740 PHE A O 1
ATOM 6064 N N . LEU A 1 741 ? -14.563 0.127 -20.221 1.00 46.56 741 LEU A N 1
ATOM 6065 C CA . LEU A 1 741 ? -15.420 1.375 -20.307 1.00 46.56 741 LEU A CA 1
ATOM 6066 C C . LEU A 1 741 ? -14.895 2.626 -19.485 1.00 46.56 741 LEU A C 1
ATOM 6068 O O . LEU A 1 741 ? -13.881 3.144 -19.923 1.00 46.56 741 LEU A O 1
ATOM 6072 N N . VAL A 1 742 ? -15.470 3.136 -18.351 1.00 67.50 742 VAL A N 1
ATOM 6073 C CA . VAL A 1 742 ? -15.208 4.464 -17.654 1.00 67.50 742 VAL A CA 1
ATOM 6074 C C . VAL A 1 742 ? -15.117 4.520 -16.058 1.00 67.50 742 VAL A C 1
ATOM 6076 O O . VAL A 1 742 ? -16.076 4.146 -15.401 1.00 67.50 742 VAL A O 1
ATOM 6079 N N . MET A 1 743 ? -14.061 5.046 -15.367 1.00 71.62 743 MET A N 1
ATOM 6080 C CA . MET A 1 743 ? -13.745 4.801 -13.906 1.00 71.62 743 MET A CA 1
ATOM 6081 C C . MET A 1 743 ? -14.737 5.393 -12.904 1.00 71.62 743 MET A C 1
ATOM 6083 O O . MET A 1 743 ? -15.214 4.672 -12.023 1.00 71.62 743 MET A O 1
ATOM 6087 N N . PHE A 1 744 ? -15.006 6.701 -12.962 1.00 75.00 744 PHE A N 1
ATOM 6088 C CA . PHE A 1 744 ? -15.963 7.286 -12.018 1.00 75.00 744 PHE A CA 1
ATOM 6089 C C . PHE A 1 744 ? -17.371 6.743 -12.266 1.00 75.00 744 PHE A C 1
ATOM 6091 O O . PHE A 1 744 ? -18.062 6.417 -11.304 1.00 75.00 744 PHE A O 1
ATOM 6098 N N . THR A 1 745 ? -17.750 6.506 -13.527 1.00 76.25 745 THR A N 1
ATOM 6099 C CA . THR A 1 745 ? -19.049 5.897 -13.829 1.00 76.25 745 THR A CA 1
ATOM 6100 C C . THR A 1 745 ? -19.124 4.421 -13.457 1.00 76.25 745 THR A C 1
ATOM 6102 O O . THR A 1 745 ? -20.183 3.976 -13.034 1.00 76.25 745 THR A O 1
ATOM 6105 N N . PHE A 1 746 ? -18.017 3.672 -13.474 1.00 79.00 746 PHE A N 1
ATOM 6106 C CA . PHE A 1 746 ? -17.955 2.335 -12.877 1.00 79.00 746 PHE A CA 1
ATOM 6107 C C . PHE A 1 746 ? -18.321 2.388 -11.400 1.00 79.00 746 PHE A C 1
ATOM 6109 O O . PHE A 1 746 ? -19.198 1.666 -10.950 1.00 79.00 746 PHE A O 1
ATOM 6116 N N . LEU A 1 747 ? -17.684 3.282 -10.647 1.00 83.62 747 LEU A N 1
ATOM 6117 C CA . LEU A 1 747 ? -17.921 3.430 -9.214 1.00 83.62 747 LEU A CA 1
ATOM 6118 C C . LEU A 1 747 ? -19.329 3.946 -8.884 1.00 83.62 747 LEU A C 1
ATOM 6120 O O . LEU A 1 747 ? -19.848 3.632 -7.811 1.00 83.62 747 LEU A O 1
ATOM 6124 N N . GLN A 1 748 ? -19.939 4.711 -9.789 1.00 87.19 748 GLN A N 1
ATOM 6125 C CA . GLN A 1 748 ? -21.327 5.167 -9.692 1.00 87.19 748 GLN A CA 1
ATOM 6126 C C . GLN A 1 748 ? -22.347 4.069 -10.028 1.00 87.19 748 GLN A C 1
ATOM 6128 O O . GLN A 1 748 ? -23.421 4.052 -9.440 1.00 87.19 748 GLN A O 1
ATOM 6133 N N . HIS A 1 749 ? -22.042 3.173 -10.971 1.00 87.69 749 HIS A N 1
ATOM 6134 C CA . HIS A 1 749 ? -22.979 2.171 -11.508 1.00 87.69 749 HIS A CA 1
ATOM 6135 C C . HIS A 1 749 ? -22.695 0.729 -11.077 1.00 87.69 749 HIS A C 1
ATOM 6137 O O . HIS A 1 749 ? -23.428 -0.187 -11.435 1.00 87.69 749 HIS A O 1
ATOM 6143 N N . SER A 1 750 ? -21.610 0.483 -10.354 1.00 87.31 750 SER A N 1
ATOM 6144 C CA . SER A 1 750 ? -21.210 -0.844 -9.897 1.00 87.31 750 SER A CA 1
ATOM 6145 C C . SER A 1 750 ? -20.731 -0.766 -8.456 1.00 87.31 750 SER A C 1
ATOM 6147 O O . SER A 1 750 ? -19.686 -0.197 -8.137 1.00 87.31 750 SER A O 1
ATOM 6149 N N . ASP A 1 751 ? -21.512 -1.381 -7.577 1.00 90.38 751 ASP A N 1
ATOM 6150 C CA . ASP A 1 751 ? -21.202 -1.535 -6.164 1.00 90.38 751 ASP A CA 1
ATOM 6151 C C . ASP A 1 751 ? -21.819 -2.853 -5.647 1.00 90.38 751 ASP A C 1
ATOM 6153 O O . ASP A 1 751 ? -22.898 -3.230 -6.108 1.00 90.38 751 ASP A O 1
ATOM 6157 N N . PRO A 1 752 ? -21.185 -3.572 -4.702 1.00 89.50 752 PRO A N 1
ATOM 6158 C CA . PRO A 1 752 ? -21.713 -4.845 -4.196 1.00 89.50 752 PRO A CA 1
ATOM 6159 C C . PRO A 1 752 ? -23.062 -4.737 -3.469 1.00 89.50 752 PRO A C 1
ATOM 6161 O O . PRO A 1 752 ? -23.716 -5.755 -3.239 1.00 89.50 752 PRO A O 1
ATOM 6164 N N . THR A 1 753 ? -23.470 -3.527 -3.070 1.00 91.56 753 THR A N 1
ATOM 6165 C CA . THR A 1 753 ? -24.679 -3.280 -2.267 1.00 91.56 753 THR A CA 1
ATOM 6166 C C . THR A 1 753 ? -25.869 -2.726 -3.056 1.00 91.56 753 THR A C 1
ATOM 6168 O O . THR A 1 753 ? -26.949 -2.571 -2.471 1.00 91.56 753 THR A O 1
ATOM 6171 N N . VAL A 1 754 ? -25.705 -2.454 -4.360 1.00 92.00 754 VAL A N 1
ATOM 6172 C CA . VAL A 1 754 ? -26.793 -1.993 -5.242 1.00 92.00 754 VAL A CA 1
ATOM 6173 C C . VAL A 1 754 ? -27.372 -3.142 -6.085 1.00 92.00 754 VAL A C 1
ATOM 6175 O O . VAL A 1 754 ? -26.622 -3.979 -6.596 1.00 92.00 754 VAL A O 1
ATOM 6178 N N . PRO A 1 755 ? -28.706 -3.218 -6.223 1.00 93.00 755 PRO A N 1
ATOM 6179 C CA . PRO A 1 755 ? -29.375 -4.261 -6.994 1.00 93.00 755 PRO A CA 1
ATOM 6180 C C . PRO A 1 755 ? -29.397 -3.963 -8.497 1.00 93.00 755 PRO A C 1
ATOM 6182 O O . PRO A 1 755 ? -29.392 -2.812 -8.930 1.00 93.00 755 PRO A O 1
ATOM 6185 N N . HIS A 1 756 ? -29.546 -5.024 -9.283 1.00 92.19 756 HIS A N 1
ATOM 6186 C CA . HIS A 1 756 ? -29.975 -4.980 -10.679 1.00 92.19 756 HIS A CA 1
ATOM 6187 C C . HIS A 1 756 ? -31.324 -5.693 -10.795 1.00 92.19 756 HIS A C 1
ATOM 6189 O O . HIS A 1 756 ? -31.601 -6.638 -10.052 1.00 92.19 756 HIS A O 1
ATOM 6195 N N . TYR A 1 757 ? -32.177 -5.240 -11.709 1.00 92.06 757 TYR A N 1
ATOM 6196 C CA . TYR A 1 757 ? -33.569 -5.683 -11.788 1.00 92.06 757 TYR A CA 1
ATOM 6197 C C . TYR A 1 757 ? -33.884 -6.335 -13.128 1.00 92.06 757 TYR A C 1
ATOM 6199 O O . TYR A 1 757 ? -33.359 -5.935 -14.172 1.00 92.06 757 TYR A O 1
ATOM 6207 N N . ARG A 1 758 ? -34.812 -7.291 -13.088 1.00 89.75 758 ARG A N 1
ATOM 6208 C CA . ARG A 1 758 ? -35.415 -7.931 -14.257 1.00 89.75 758 ARG A CA 1
ATOM 6209 C C . ARG A 1 758 ? -36.917 -7.667 -14.338 1.00 89.75 758 ARG A C 1
ATOM 6211 O O . ARG A 1 758 ? -37.570 -7.362 -13.335 1.00 89.75 758 ARG A O 1
ATOM 6218 N N . LYS A 1 759 ? -37.474 -7.855 -15.535 1.00 85.31 759 LYS A N 1
ATOM 6219 C CA . LYS A 1 759 ? -38.916 -7.975 -15.817 1.00 85.31 759 LYS A CA 1
ATOM 6220 C C . LYS A 1 759 ? -39.743 -6.892 -15.094 1.00 85.31 759 LYS A C 1
ATOM 6222 O O . LYS A 1 759 ? -39.493 -5.702 -15.265 1.00 85.31 759 LYS A O 1
ATOM 6227 N N . GLY A 1 760 ? -40.737 -7.300 -14.299 1.00 78.50 760 GLY A N 1
ATOM 6228 C CA . GLY A 1 760 ? -41.651 -6.413 -13.573 1.00 78.50 760 GLY A CA 1
ATOM 6229 C C . GLY A 1 760 ? -41.098 -5.824 -12.270 1.00 78.50 760 GLY A C 1
ATOM 6230 O O . GLY A 1 760 ? -41.761 -4.980 -11.671 1.00 78.50 760 GLY A O 1
ATOM 6231 N N . ALA A 1 761 ? -39.909 -6.234 -11.812 1.00 87.56 761 ALA A N 1
ATOM 6232 C CA . ALA A 1 761 ? -39.284 -5.630 -10.636 1.00 87.56 761 ALA A CA 1
ATOM 6233 C C . ALA A 1 761 ? -38.552 -4.320 -10.965 1.00 87.56 761 ALA A C 1
ATOM 6235 O O . ALA A 1 761 ? -38.400 -3.476 -10.074 1.00 87.56 761 ALA A O 1
ATOM 6236 N N . TRP A 1 762 ? -38.142 -4.117 -12.222 1.00 93.00 762 TRP A N 1
ATOM 6237 C CA . TRP A 1 762 ? -37.540 -2.861 -12.663 1.00 93.00 762 TRP A CA 1
ATOM 6238 C C . TRP A 1 762 ? -38.573 -1.730 -12.744 1.00 93.00 762 TRP A C 1
ATOM 6240 O O . TRP A 1 762 ? -39.669 -1.883 -13.283 1.00 93.00 762 TRP A O 1
ATOM 6250 N N . SER A 1 763 ? -38.175 -0.544 -12.294 1.00 90.56 763 SER A N 1
ATOM 6251 C CA . SER A 1 763 ? -38.794 0.731 -12.662 1.00 90.56 763 SER A CA 1
ATOM 6252 C C . SER A 1 763 ? -37.689 1.771 -12.848 1.00 90.56 763 SER A C 1
ATOM 6254 O O . SER A 1 763 ? -36.610 1.615 -12.279 1.00 90.56 763 SER A O 1
ATOM 6256 N N . PHE A 1 764 ? -37.946 2.846 -13.603 1.00 90.62 764 PHE A N 1
ATOM 6257 C CA . PHE A 1 764 ? -36.960 3.922 -13.784 1.00 90.62 764 PHE A CA 1
ATOM 6258 C C . PHE A 1 764 ? -36.461 4.471 -12.439 1.00 90.62 764 PHE A C 1
ATOM 6260 O O . PHE A 1 764 ? -35.261 4.627 -12.253 1.00 90.62 764 PHE A O 1
ATOM 6267 N N . LEU A 1 765 ? -37.373 4.662 -11.478 1.00 91.00 765 LEU A N 1
ATOM 6268 C CA . LEU A 1 765 ? -37.037 5.092 -10.122 1.00 91.00 765 LEU A CA 1
ATOM 6269 C C . LEU A 1 765 ? -36.060 4.129 -9.443 1.00 91.00 765 LEU A C 1
ATOM 6271 O O . LEU A 1 765 ? -35.030 4.569 -8.949 1.00 91.00 765 LEU A O 1
ATOM 6275 N N . ARG A 1 766 ? -36.355 2.823 -9.465 1.00 92.00 766 ARG A N 1
ATOM 6276 C CA . ARG A 1 766 ? -35.504 1.786 -8.859 1.00 92.00 766 ARG A CA 1
ATOM 6277 C C . ARG A 1 766 ? -34.133 1.699 -9.528 1.00 92.00 766 ARG A C 1
ATOM 6279 O O . ARG A 1 766 ? -33.130 1.508 -8.842 1.00 92.00 766 ARG A O 1
ATOM 6286 N N . GLY A 1 767 ? -34.093 1.869 -10.847 1.00 90.50 767 GLY A N 1
ATOM 6287 C CA . GLY A 1 767 ? -32.866 1.979 -11.626 1.00 90.50 767 GLY A CA 1
ATOM 6288 C C . GLY A 1 767 ? -32.015 3.175 -11.202 1.00 90.50 767 GLY A C 1
ATOM 6289 O O . GLY A 1 767 ? -30.880 2.996 -10.772 1.00 90.50 767 GLY A O 1
ATOM 6290 N N . ALA A 1 768 ? -32.591 4.379 -11.244 1.00 90.19 768 ALA A N 1
ATOM 6291 C CA . ALA A 1 768 ? -31.926 5.632 -10.883 1.00 90.19 768 ALA A CA 1
ATOM 6292 C C . ALA A 1 768 ? -31.425 5.640 -9.425 1.00 90.19 768 ALA A C 1
ATOM 6294 O O . ALA A 1 768 ? -30.284 6.034 -9.174 1.00 90.19 768 ALA A O 1
ATOM 6295 N N . THR A 1 769 ? -32.213 5.118 -8.471 1.00 91.06 769 THR A N 1
ATOM 6296 C CA . THR A 1 769 ? -31.758 4.952 -7.077 1.00 91.06 769 THR A CA 1
ATOM 6297 C C . THR A 1 769 ? -30.595 3.977 -6.933 1.00 91.06 769 THR A C 1
ATOM 6299 O O . THR A 1 769 ? -29.883 4.064 -5.944 1.00 91.06 769 THR A O 1
ATOM 6302 N N . SER A 1 770 ? -30.379 3.048 -7.869 1.00 91.44 770 SER A N 1
ATOM 6303 C CA . SER A 1 770 ? -29.342 2.002 -7.755 1.00 91.44 770 SER A CA 1
ATOM 6304 C C . SER A 1 770 ? -27.965 2.446 -8.264 1.00 91.44 770 SER A C 1
ATOM 6306 O O . SER A 1 770 ? -27.089 1.617 -8.497 1.00 91.44 770 SER A O 1
ATOM 6308 N N . THR A 1 771 ? -27.760 3.757 -8.403 1.00 91.81 771 THR A N 1
ATOM 6309 C CA . THR A 1 771 ? -26.436 4.371 -8.561 1.00 91.81 771 THR A CA 1
ATOM 6310 C C . THR A 1 771 ? -25.890 4.844 -7.209 1.00 91.81 771 THR A C 1
ATOM 6312 O O . THR A 1 771 ? -26.637 4.894 -6.237 1.00 91.81 771 THR A O 1
ATOM 6315 N N . VAL A 1 772 ? -24.588 5.136 -7.106 1.00 91.88 772 VAL A N 1
ATOM 6316 C CA . VAL A 1 772 ? -23.919 5.517 -5.846 1.00 91.88 772 VAL A CA 1
ATOM 6317 C C . VAL A 1 772 ? -23.193 6.855 -5.981 1.00 91.88 772 VAL A C 1
ATOM 6319 O O . VAL A 1 772 ? -22.289 6.989 -6.808 1.00 91.88 772 VAL A O 1
ATOM 6322 N N . ASP A 1 773 ? -23.531 7.808 -5.112 1.00 92.56 773 ASP A N 1
ATOM 6323 C CA . ASP A 1 773 ? -22.850 9.102 -4.997 1.00 92.56 773 ASP A CA 1
ATOM 6324 C C . ASP A 1 773 ? -21.582 8.976 -4.139 1.00 92.56 773 ASP A C 1
ATOM 6326 O O . ASP A 1 773 ? -21.580 8.300 -3.104 1.00 92.56 773 ASP A O 1
ATOM 6330 N N . ARG A 1 774 ? -20.478 9.609 -4.569 1.00 87.69 774 ARG A N 1
ATOM 6331 C CA . ARG A 1 774 ? -19.153 9.453 -3.938 1.00 87.69 774 ARG A CA 1
ATOM 6332 C C . ARG A 1 774 ? -18.346 10.757 -3.903 1.00 87.69 774 ARG A C 1
ATOM 6334 O O . ARG A 1 774 ? -18.303 11.473 -4.905 1.00 87.69 774 ARG A O 1
ATOM 6341 N N . PRO A 1 775 ? -17.584 11.035 -2.829 1.00 81.25 775 PRO A N 1
ATOM 6342 C CA . PRO A 1 775 ? -16.713 12.202 -2.735 1.00 81.25 775 PRO A CA 1
ATOM 6343 C C . PRO A 1 775 ? -15.390 12.013 -3.506 1.00 81.25 775 PRO A C 1
ATOM 6345 O O . PRO A 1 775 ? -14.301 12.066 -2.931 1.00 81.25 775 PRO A O 1
ATOM 6348 N N . LEU A 1 776 ? -15.457 11.731 -4.815 1.00 75.69 776 LEU A N 1
ATOM 6349 C CA . LEU A 1 776 ? -14.277 11.418 -5.634 1.00 75.69 776 LEU A CA 1
ATOM 6350 C C . LEU A 1 776 ? -13.261 12.568 -5.597 1.00 75.69 776 LEU A C 1
ATOM 6352 O O . LEU A 1 776 ? -13.515 13.638 -6.138 1.00 75.69 776 LEU A O 1
ATOM 6356 N N . MET A 1 777 ? -12.097 12.327 -4.984 1.00 70.38 777 MET A N 1
ATOM 6357 C CA . MET A 1 777 ? -11.043 13.334 -4.760 1.00 70.38 777 MET A CA 1
ATOM 6358 C C . MET A 1 777 ? -11.513 14.603 -4.012 1.00 70.38 777 MET A C 1
ATOM 6360 O O . MET A 1 777 ? -10.877 15.654 -4.129 1.00 70.38 777 MET A O 1
ATOM 6364 N N . GLY A 1 778 ? -12.625 14.528 -3.273 1.00 78.62 778 GLY A N 1
ATOM 6365 C CA . GLY A 1 778 ? -13.204 15.651 -2.535 1.00 78.62 778 GLY A CA 1
ATOM 6366 C C . GLY A 1 778 ? -13.366 16.915 -3.390 1.00 78.62 778 GLY A C 1
ATOM 6367 O O . GLY A 1 778 ? -13.936 16.893 -4.484 1.00 78.62 778 GLY A O 1
ATOM 6368 N N . TRP A 1 779 ? -12.827 18.038 -2.904 1.00 79.75 779 TRP A N 1
ATOM 6369 C CA . TRP A 1 779 ? -12.950 19.336 -3.579 1.00 79.75 779 TRP A CA 1
ATOM 6370 C C . TRP A 1 779 ? -12.378 19.344 -5.006 1.00 79.75 779 TRP A C 1
ATOM 6372 O O . TRP A 1 779 ? -12.921 20.039 -5.865 1.00 79.75 779 TRP A O 1
ATOM 6382 N N . ILE A 1 780 ? -11.333 18.552 -5.287 1.00 76.94 780 ILE A N 1
ATOM 6383 C CA . ILE A 1 780 ? -10.700 18.485 -6.614 1.00 76.94 780 ILE A CA 1
ATOM 6384 C C . ILE A 1 780 ? -11.701 17.919 -7.626 1.00 76.94 780 ILE A C 1
ATOM 6386 O O . ILE A 1 780 ? -11.905 18.510 -8.687 1.00 76.94 780 ILE A O 1
ATOM 6390 N N . GLY A 1 781 ? -12.387 16.824 -7.284 1.00 77.25 781 GLY A N 1
ATOM 6391 C CA . GLY A 1 781 ? -13.407 16.242 -8.154 1.00 77.25 781 GLY A CA 1
ATOM 6392 C C . GLY A 1 781 ? -14.651 17.117 -8.281 1.00 77.25 781 GLY A C 1
ATOM 6393 O O . GLY A 1 781 ? -15.193 17.224 -9.379 1.00 77.25 781 GLY A O 1
ATOM 6394 N N . ARG A 1 782 ? -15.077 17.822 -7.220 1.00 83.38 782 ARG A N 1
ATOM 6395 C CA . ARG A 1 782 ? -16.153 18.828 -7.343 1.00 83.38 782 ARG A CA 1
ATOM 6396 C C . ARG A 1 782 ? -15.782 19.945 -8.323 1.00 83.38 782 ARG A C 1
ATOM 6398 O O . ARG A 1 782 ? -16.604 20.319 -9.156 1.00 83.38 782 ARG A O 1
ATOM 6405 N N . PHE A 1 783 ? -14.550 20.453 -8.249 1.00 86.19 783 PHE A N 1
ATOM 6406 C CA . PHE A 1 783 ? -14.087 21.588 -9.051 1.00 86.19 783 PHE A CA 1
ATOM 6407 C C . PHE A 1 783 ? -13.824 21.243 -10.525 1.00 86.19 783 PHE A C 1
ATOM 6409 O O . PHE A 1 783 ? -14.223 22.013 -11.407 1.00 86.19 783 PHE A O 1
ATOM 6416 N N . PHE A 1 784 ? -13.143 20.121 -10.793 1.00 86.31 784 PHE A N 1
ATOM 6417 C CA . PHE A 1 784 ? -12.753 19.711 -12.148 1.00 86.31 784 PHE A CA 1
ATOM 6418 C C . PHE A 1 784 ? -13.786 18.816 -12.835 1.00 86.31 784 PHE A C 1
ATOM 6420 O O . PHE A 1 784 ? -13.981 18.969 -14.032 1.00 86.31 784 PHE A O 1
ATOM 6427 N N . PHE A 1 785 ? -14.480 17.922 -12.122 1.00 87.06 785 PHE A N 1
ATOM 6428 C CA . PHE A 1 785 ? -15.467 17.005 -12.722 1.00 87.06 785 PHE A CA 1
ATOM 6429 C C . PHE A 1 785 ? -16.910 17.512 -12.597 1.00 87.06 785 PHE A C 1
ATOM 6431 O O . PHE A 1 785 ? -17.851 16.738 -12.747 1.00 87.06 785 PHE A O 1
ATOM 6438 N N . HIS A 1 786 ? -17.099 18.810 -12.326 1.00 89.31 786 HIS A N 1
ATOM 6439 C CA . HIS A 1 786 ? -18.404 19.480 -12.409 1.00 89.31 786 HIS A CA 1
ATOM 6440 C C . HIS A 1 786 ? -19.498 18.777 -11.589 1.00 89.31 786 HIS A C 1
ATOM 6442 O O . HIS A 1 786 ? -20.595 18.535 -12.072 1.00 89.31 786 HIS A O 1
ATOM 6448 N N . ASN A 1 787 ? -19.180 18.412 -10.343 1.00 85.38 787 ASN A N 1
ATOM 6449 C CA . ASN A 1 787 ? -20.045 17.671 -9.409 1.00 85.38 787 ASN A CA 1
ATOM 6450 C C . ASN A 1 787 ? -20.540 16.274 -9.843 1.00 85.38 787 ASN A C 1
ATOM 6452 O O . ASN A 1 787 ? -21.057 15.570 -8.979 1.00 85.38 787 ASN A O 1
ATOM 6456 N N . ILE A 1 788 ? -20.337 15.804 -11.084 1.00 82.06 788 ILE A N 1
ATOM 6457 C CA . ILE A 1 788 ? -20.989 14.577 -11.596 1.00 82.06 788 ILE A CA 1
ATOM 6458 C C . ILE A 1 788 ? -20.776 13.352 -10.695 1.00 82.06 788 ILE A C 1
ATOM 6460 O O . ILE A 1 788 ? -21.679 12.553 -10.512 1.00 82.06 788 ILE A O 1
ATOM 6464 N N . CYS A 1 789 ? -19.599 13.233 -10.071 1.00 77.38 789 CYS A N 1
ATOM 6465 C CA . CYS A 1 789 ? -19.239 12.125 -9.177 1.00 77.38 789 CYS A CA 1
ATOM 6466 C C . CYS A 1 789 ? -19.953 12.154 -7.814 1.00 77.38 789 CYS A C 1
ATOM 6468 O O . CYS A 1 789 ? -20.116 11.112 -7.183 1.00 77.38 789 CYS A O 1
ATOM 6470 N N . HIS A 1 790 ? -20.337 13.348 -7.368 1.00 86.31 790 HIS A N 1
ATOM 6471 C CA . HIS A 1 790 ? -20.847 13.631 -6.028 1.00 86.31 790 HIS A CA 1
ATOM 6472 C C . HIS A 1 790 ? -22.377 13.704 -5.968 1.00 86.31 790 HIS A C 1
ATOM 6474 O O . HIS A 1 790 ? -22.936 13.612 -4.881 1.00 86.31 790 HIS A O 1
ATOM 6480 N N . ASP A 1 791 ? -23.015 13.924 -7.119 1.00 91.38 791 ASP A N 1
ATOM 6481 C CA . ASP A 1 791 ? -24.417 14.318 -7.268 1.00 91.38 791 ASP A CA 1
ATOM 6482 C C . ASP A 1 791 ? -25.072 13.530 -8.436 1.00 91.38 791 ASP A C 1
ATOM 6484 O O . ASP A 1 791 ? -25.864 14.051 -9.225 1.00 91.38 791 ASP A O 1
ATOM 6488 N N . HIS A 1 792 ? -24.687 12.260 -8.602 1.00 92.19 792 HIS A N 1
ATOM 6489 C CA . HIS A 1 792 ? -25.026 11.403 -9.744 1.00 92.19 792 HIS A CA 1
ATOM 6490 C C . HIS A 1 792 ? -26.429 10.803 -9.664 1.00 92.19 792 HIS A C 1
ATOM 6492 O O . HIS A 1 792 ? -27.101 10.682 -10.687 1.00 92.19 792 HIS A O 1
ATOM 6498 N N . ILE A 1 793 ? -26.908 10.464 -8.465 1.00 93.25 793 ILE A N 1
ATOM 6499 C CA . ILE A 1 793 ? -28.303 10.042 -8.263 1.00 93.25 793 ILE A CA 1
ATOM 6500 C C . ILE A 1 793 ? -29.236 11.185 -8.694 1.00 93.25 793 ILE A C 1
ATOM 6502 O O . ILE A 1 793 ? -30.197 10.965 -9.434 1.00 93.25 793 ILE A O 1
ATOM 6506 N N . ALA A 1 794 ? -28.912 12.425 -8.307 1.00 93.00 794 ALA A N 1
ATOM 6507 C CA . ALA A 1 794 ? -29.625 13.619 -8.759 1.00 93.00 794 ALA A CA 1
ATOM 6508 C C . ALA A 1 794 ? -29.529 13.808 -10.282 1.00 93.00 794 ALA A C 1
ATOM 6510 O O . ALA A 1 794 ? -30.546 14.088 -10.920 1.00 93.00 794 ALA A O 1
ATOM 6511 N N . HIS A 1 795 ? -28.350 13.583 -10.873 1.00 93.31 795 HIS A N 1
ATOM 6512 C CA . HIS A 1 795 ? -28.169 13.584 -12.328 1.00 93.31 795 HIS A CA 1
ATOM 6513 C C . HIS A 1 795 ? -29.098 12.579 -13.033 1.00 93.31 795 HIS A C 1
ATOM 6515 O O . HIS A 1 795 ? -29.757 12.948 -13.999 1.00 93.31 795 HIS A O 1
ATOM 6521 N N . HIS A 1 796 ? -29.238 11.344 -12.537 1.00 92.62 796 HIS A N 1
ATOM 6522 C CA . HIS A 1 796 ? -30.152 10.347 -13.126 1.00 92.62 796 HIS A CA 1
ATOM 6523 C C . HIS A 1 796 ? -31.624 10.763 -13.079 1.00 92.62 796 HIS A C 1
ATOM 6525 O O . HIS A 1 796 ? -32.333 10.605 -14.071 1.00 92.62 796 HIS A O 1
ATOM 6531 N N . PHE A 1 797 ? -32.095 11.333 -11.967 1.00 92.94 797 PHE A N 1
ATOM 6532 C CA . PHE A 1 797 ? -33.479 11.818 -11.873 1.00 92.94 797 PHE A CA 1
ATOM 6533 C C . PHE A 1 797 ? -33.739 13.084 -12.703 1.00 92.94 797 PHE A C 1
ATOM 6535 O O . PHE A 1 797 ? -34.842 13.263 -13.223 1.00 92.94 797 PHE A O 1
ATOM 6542 N N . PHE A 1 798 ? -32.737 13.951 -12.858 1.00 92.94 798 PHE A N 1
ATOM 6543 C CA . PHE A 1 798 ? -32.885 15.277 -13.459 1.00 92.94 798 PHE A CA 1
ATOM 6544 C C . PHE A 1 798 ? -31.829 15.553 -14.539 1.00 92.94 798 PHE A C 1
ATOM 6546 O O . PHE A 1 798 ? -31.210 16.611 -14.534 1.00 92.94 798 PHE A O 1
ATOM 6553 N N . ILE A 1 799 ? -31.666 14.647 -15.512 1.00 89.31 799 ILE A N 1
ATOM 6554 C CA . ILE A 1 799 ? -30.604 14.706 -16.545 1.00 89.31 799 ILE A CA 1
ATOM 6555 C C . ILE A 1 799 ? -30.461 16.055 -17.279 1.00 89.31 799 ILE A C 1
ATOM 6557 O O . ILE A 1 799 ? -29.373 16.402 -17.725 1.00 89.31 799 ILE A O 1
ATOM 6561 N N . SER A 1 800 ? -31.545 16.825 -17.430 1.00 87.31 800 SER A N 1
ATOM 6562 C CA . SER A 1 800 ? -31.536 18.137 -18.102 1.00 87.31 800 SER A CA 1
ATOM 6563 C C . SER A 1 800 ? -31.392 19.334 -17.148 1.00 87.31 800 SER A C 1
ATOM 6565 O O . SER A 1 800 ? -31.422 20.479 -17.612 1.00 87.31 800 SER A O 1
ATOM 6567 N N . ALA A 1 801 ? -31.253 19.099 -15.841 1.00 90.75 801 ALA A N 1
ATOM 6568 C CA . ALA A 1 801 ? -30.925 20.127 -14.861 1.00 90.75 801 ALA A CA 1
ATOM 6569 C C . ALA A 1 801 ? -29.413 20.422 -14.888 1.00 90.75 801 ALA A C 1
ATOM 6571 O O . ALA A 1 801 ? -28.620 19.500 -15.071 1.00 90.75 801 ALA A O 1
ATOM 6572 N N . PRO A 1 802 ? -28.977 21.679 -14.702 1.00 90.69 802 PRO A N 1
ATOM 6573 C CA . PRO A 1 802 ? -27.554 22.004 -14.755 1.00 90.69 802 PRO A CA 1
ATOM 6574 C C . PRO A 1 802 ? -26.770 21.446 -13.560 1.00 90.69 802 PRO A C 1
ATOM 6576 O O . PRO A 1 802 ? -27.165 21.643 -12.408 1.00 90.69 802 PRO A O 1
ATOM 6579 N N . PHE A 1 803 ? -25.591 20.869 -13.810 1.00 90.81 803 PHE A N 1
ATOM 6580 C CA . PHE A 1 803 ? -24.706 20.313 -12.774 1.00 90.81 803 PHE A CA 1
ATOM 6581 C C . PHE A 1 803 ? -24.348 21.284 -11.628 1.00 90.81 803 PHE A C 1
ATOM 6583 O O . PHE A 1 803 ? -24.093 20.861 -10.499 1.00 90.81 803 PHE A O 1
ATOM 6590 N N . TYR A 1 804 ? -24.332 22.599 -11.882 1.00 90.88 804 TYR A N 1
ATOM 6591 C CA . TYR A 1 804 ? -24.046 23.611 -10.857 1.00 90.88 804 TYR A CA 1
ATOM 6592 C C . TYR A 1 804 ? -25.193 23.787 -9.848 1.00 90.88 804 TYR A C 1
ATOM 6594 O O . TYR A 1 804 ? -24.966 24.293 -8.749 1.00 90.88 804 TYR A O 1
ATOM 6602 N N . ASN A 1 805 ? -26.400 23.317 -10.178 1.00 91.81 805 ASN A N 1
ATOM 6603 C CA . ASN A 1 805 ? -27.507 23.162 -9.235 1.00 91.81 805 ASN A CA 1
ATOM 6604 C C . ASN A 1 805 ? -27.546 21.761 -8.595 1.00 91.81 805 ASN A C 1
ATOM 6606 O O . ASN A 1 805 ? -28.235 21.597 -7.589 1.00 91.81 805 ASN A O 1
ATOM 6610 N N . GLY A 1 806 ? -26.774 20.797 -9.117 1.00 90.50 806 GLY A N 1
ATOM 6611 C CA . GLY A 1 806 ? -26.677 19.408 -8.648 1.00 90.50 806 GLY A CA 1
ATOM 6612 C C . GLY A 1 806 ? -26.654 19.261 -7.123 1.00 90.50 806 GLY A C 1
ATOM 6613 O O . GLY A 1 806 ? -27.587 18.667 -6.597 1.00 90.50 806 GLY A O 1
ATOM 6614 N N . PRO A 1 807 ? -25.722 19.902 -6.387 1.00 91.12 807 PRO A N 1
ATOM 6615 C CA . PRO A 1 807 ? -25.673 19.813 -4.924 1.00 91.12 807 PRO A CA 1
ATOM 6616 C C . PRO A 1 807 ? -26.981 20.204 -4.219 1.00 91.12 807 PRO A C 1
ATOM 6618 O O . PRO A 1 807 ? -27.383 19.567 -3.252 1.00 91.12 807 PRO A O 1
ATOM 6621 N N . LYS A 1 808 ? -27.691 21.226 -4.715 1.00 92.25 808 LYS A N 1
ATOM 6622 C CA . LYS A 1 808 ? -28.977 21.664 -4.140 1.00 92.25 808 LYS A CA 1
ATOM 6623 C C . LYS A 1 808 ? -30.106 20.676 -4.449 1.00 92.25 808 LYS A C 1
ATOM 6625 O O . LYS A 1 808 ? -31.004 20.503 -3.632 1.00 92.25 808 LYS A O 1
ATOM 6630 N N . ILE A 1 809 ? -30.056 20.038 -5.619 1.00 92.94 809 ILE A N 1
ATOM 6631 C CA . ILE A 1 809 ? -30.997 18.987 -6.028 1.00 92.94 809 ILE A CA 1
ATOM 6632 C C . ILE A 1 809 ? -30.747 17.719 -5.197 1.00 92.94 809 ILE A C 1
ATOM 6634 O O . ILE A 1 809 ? -31.701 17.139 -4.687 1.00 92.94 809 ILE A O 1
ATOM 6638 N N . THR A 1 810 ? -29.483 17.338 -4.983 1.00 93.75 810 THR A N 1
ATOM 6639 C CA . THR A 1 810 ? -29.069 16.217 -4.126 1.00 93.75 810 THR A CA 1
ATOM 6640 C C . THR A 1 810 ? -29.579 16.371 -2.695 1.00 93.75 810 THR A C 1
ATOM 6642 O O . THR A 1 810 ? -30.208 15.452 -2.175 1.00 93.75 810 THR A O 1
ATOM 6645 N N . GLU A 1 811 ? -29.378 17.532 -2.061 1.00 91.38 811 GLU A N 1
ATOM 6646 C CA . GLU A 1 811 ? -29.901 17.779 -0.706 1.00 91.38 811 GLU A CA 1
ATOM 6647 C C . GLU A 1 811 ? -31.436 17.707 -0.645 1.00 91.38 811 GLU A C 1
ATOM 6649 O O . GLU A 1 811 ? -31.989 17.141 0.299 1.00 91.38 811 GLU A O 1
ATOM 6654 N N . ALA A 1 812 ? -32.137 18.189 -1.677 1.00 90.69 812 ALA A N 1
ATOM 6655 C CA . ALA A 1 812 ? -33.592 18.071 -1.758 1.00 90.69 812 ALA A CA 1
ATOM 6656 C C . ALA A 1 812 ? -34.065 16.605 -1.870 1.00 90.69 812 ALA A C 1
ATOM 6658 O O . ALA A 1 812 ? -34.967 16.197 -1.137 1.00 90.69 812 ALA A O 1
ATOM 6659 N N . ILE A 1 813 ? -33.444 15.782 -2.729 1.00 92.56 813 ILE A N 1
ATOM 6660 C CA . ILE A 1 813 ? -33.852 14.372 -2.887 1.00 92.56 813 ILE A CA 1
ATOM 6661 C C . ILE A 1 813 ? -33.434 13.482 -1.713 1.00 92.56 813 ILE A C 1
ATOM 6663 O O . ILE A 1 813 ? -34.165 12.543 -1.395 1.00 92.56 813 ILE A O 1
ATOM 6667 N N . LYS A 1 814 ? -32.322 13.781 -1.022 1.00 91.12 814 LYS A N 1
ATOM 6668 C CA . LYS A 1 814 ? -31.899 13.074 0.205 1.00 91.12 814 LYS A CA 1
ATOM 6669 C C . LYS A 1 814 ? -33.006 13.060 1.259 1.00 91.12 814 LYS A C 1
ATOM 6671 O O . LYS A 1 814 ? -33.267 12.015 1.852 1.00 91.12 814 LYS A O 1
ATOM 6676 N N . GLY A 1 815 ? -33.701 14.186 1.443 1.00 84.50 815 GLY A N 1
ATOM 6677 C CA . GLY A 1 815 ? -34.804 14.310 2.403 1.00 84.50 815 GLY A CA 1
ATOM 6678 C C . GLY A 1 815 ? -35.994 13.378 2.127 1.00 84.50 815 GLY A C 1
ATOM 6679 O O . GLY A 1 815 ? -36.704 13.000 3.063 1.00 84.50 815 GLY A O 1
ATOM 6680 N N . VAL A 1 816 ? -36.194 12.971 0.867 1.00 88.75 816 VAL A N 1
ATOM 6681 C CA . VAL A 1 816 ? -37.278 12.061 0.457 1.00 88.75 816 VAL A CA 1
ATOM 6682 C C . VAL A 1 816 ? -36.808 10.609 0.374 1.00 88.75 816 VAL A C 1
ATOM 6684 O O . VAL A 1 816 ? -37.491 9.725 0.884 1.00 88.75 816 VAL A O 1
ATOM 6687 N N . LEU A 1 817 ? -35.639 10.369 -0.233 1.00 88.06 817 LEU A N 1
ATOM 6688 C CA . LEU A 1 817 ? -35.058 9.034 -0.413 1.00 88.06 817 LEU A CA 1
ATOM 6689 C C . LEU A 1 817 ? -34.620 8.402 0.914 1.00 88.06 817 LEU A C 1
ATOM 6691 O O . LEU A 1 817 ? -34.807 7.202 1.097 1.00 88.06 817 LEU A O 1
ATOM 6695 N N . LYS A 1 818 ? -34.082 9.192 1.856 1.00 87.69 818 LYS A N 1
ATOM 6696 C CA . LYS A 1 818 ? -33.652 8.731 3.189 1.00 87.69 818 LYS A CA 1
ATOM 6697 C C . LYS A 1 818 ? -32.758 7.482 3.087 1.00 87.69 818 LYS A C 1
ATOM 6699 O O . LYS A 1 818 ? -31.697 7.544 2.477 1.00 87.69 818 LYS A O 1
ATOM 6704 N N . ASP A 1 819 ? -33.212 6.352 3.628 1.00 83.94 819 ASP A N 1
ATOM 6705 C CA . ASP A 1 819 ? -32.530 5.052 3.612 1.00 83.94 819 ASP A CA 1
ATOM 6706 C C . ASP A 1 819 ? -32.267 4.480 2.203 1.00 83.94 819 ASP A C 1
ATOM 6708 O O . ASP A 1 819 ? -31.403 3.613 2.054 1.00 83.94 819 ASP A O 1
ATOM 6712 N N . ASP A 1 820 ? -33.015 4.928 1.188 1.00 86.44 820 ASP A N 1
ATOM 6713 C CA . ASP A 1 820 ? -32.862 4.518 -0.214 1.00 86.44 820 ASP A CA 1
ATOM 6714 C C . ASP A 1 820 ? -31.833 5.388 -0.978 1.00 86.44 820 ASP A C 1
ATOM 6716 O O . ASP A 1 820 ? -31.544 5.118 -2.147 1.00 86.44 820 ASP A O 1
ATOM 6720 N N . TYR A 1 821 ? -31.255 6.422 -0.345 1.00 91.81 821 TYR A N 1
ATOM 6721 C CA . TYR A 1 821 ? -30.173 7.224 -0.924 1.00 91.81 821 TYR A CA 1
ATOM 6722 C C . TYR A 1 821 ? -28.819 6.514 -0.770 1.00 91.81 821 TYR A C 1
ATOM 6724 O O . TYR A 1 821 ? -28.317 6.295 0.333 1.00 91.81 821 TYR A O 1
ATOM 6732 N N . ASN A 1 822 ? -28.205 6.153 -1.896 1.00 92.44 822 ASN A N 1
ATOM 6733 C CA . ASN A 1 822 ? -26.972 5.374 -1.936 1.00 92.44 822 ASN A CA 1
ATOM 6734 C C . ASN A 1 822 ? -25.724 6.276 -1.935 1.00 92.44 822 ASN A C 1
ATOM 6736 O O . ASN A 1 822 ? -25.261 6.719 -2.983 1.00 92.44 822 ASN A O 1
ATOM 6740 N N . TYR A 1 823 ? -25.136 6.487 -0.759 1.00 91.38 823 TYR A N 1
ATOM 6741 C CA . TYR A 1 823 ? -23.866 7.201 -0.594 1.00 91.38 823 TYR A CA 1
ATOM 6742 C C . TYR A 1 823 ? -22.719 6.252 -0.223 1.00 91.38 823 TYR A C 1
ATOM 6744 O O . TYR A 1 823 ? -22.928 5.237 0.452 1.00 91.38 823 TYR A O 1
ATOM 6752 N N . ASP A 1 824 ? -21.501 6.568 -0.666 1.00 89.06 824 ASP A N 1
ATOM 6753 C CA . ASP A 1 824 ? -20.289 5.876 -0.226 1.00 89.06 824 ASP A CA 1
ATOM 6754 C C . ASP A 1 824 ? -19.044 6.779 -0.252 1.00 89.06 824 ASP A C 1
ATOM 6756 O O . ASP A 1 824 ? -18.465 7.073 -1.302 1.00 89.06 824 ASP A O 1
ATOM 6760 N N . SER A 1 825 ? -18.602 7.150 0.944 1.00 86.69 825 SER A N 1
ATOM 6761 C CA . SER A 1 825 ? -17.432 7.980 1.253 1.00 86.69 825 SER A CA 1
ATOM 6762 C C . SER A 1 825 ? -16.100 7.210 1.289 1.00 86.69 825 SER A C 1
ATOM 6764 O O . SER A 1 825 ? -15.049 7.826 1.466 1.00 86.69 825 SER A O 1
ATOM 6766 N N . THR A 1 826 ? -16.108 5.893 1.033 1.00 79.69 826 THR A N 1
ATOM 6767 C CA . THR A 1 826 ? -14.900 5.048 0.963 1.00 79.69 826 THR A CA 1
ATOM 6768 C C . THR A 1 826 ? -13.856 5.654 0.005 1.00 79.69 826 THR A C 1
ATOM 6770 O O . THR A 1 826 ? -14.200 5.975 -1.141 1.00 79.69 826 THR A O 1
ATOM 6773 N N . PRO A 1 827 ? -12.562 5.740 0.391 1.00 78.19 827 PRO A N 1
ATOM 6774 C CA . PRO A 1 827 ? -11.498 6.267 -0.463 1.00 78.19 827 PRO A CA 1
ATOM 6775 C C . PRO A 1 827 ? -11.496 5.636 -1.859 1.00 78.19 827 PRO A C 1
ATOM 6777 O O . PRO A 1 827 ? -11.423 4.416 -2.011 1.00 78.19 827 PRO A O 1
ATOM 6780 N N . SER A 1 828 ? -11.565 6.461 -2.904 1.00 75.44 828 SER A N 1
ATOM 6781 C CA . SER A 1 828 ? -12.071 6.015 -4.211 1.00 75.44 828 SER A CA 1
ATOM 6782 C C . SER A 1 828 ? -11.232 4.928 -4.894 1.00 75.44 828 SER A C 1
ATOM 6784 O O . SER A 1 828 ? -11.789 4.069 -5.569 1.00 75.44 828 SER A O 1
ATOM 6786 N N . PHE A 1 829 ? -9.912 4.897 -4.681 1.00 76.62 829 PHE A N 1
ATOM 6787 C CA . PHE A 1 829 ? -9.053 3.813 -5.184 1.00 76.62 829 PHE A CA 1
ATOM 6788 C C . PHE A 1 829 ? -9.237 2.488 -4.423 1.00 76.62 829 PHE A C 1
ATOM 6790 O O . PHE A 1 829 ? -9.085 1.419 -5.014 1.00 76.62 829 PHE A O 1
ATOM 6797 N N . TYR A 1 830 ? -9.604 2.538 -3.139 1.00 77.88 830 TYR A N 1
ATOM 6798 C CA . TYR A 1 830 ? -9.967 1.350 -2.363 1.00 77.88 830 TYR A CA 1
ATOM 6799 C C . TYR A 1 830 ? -11.362 0.853 -2.754 1.00 77.88 830 TYR A C 1
ATOM 6801 O O . TYR A 1 830 ? -11.526 -0.333 -3.033 1.00 77.88 830 TYR A O 1
ATOM 6809 N N . ALA A 1 831 ? -12.336 1.763 -2.882 1.00 79.25 831 ALA A N 1
ATOM 6810 C CA . ALA A 1 831 ? -13.654 1.449 -3.435 1.00 79.25 831 ALA A CA 1
ATOM 6811 C C . ALA A 1 831 ? -13.535 0.812 -4.830 1.00 79.25 831 ALA A C 1
ATOM 6813 O O . ALA A 1 831 ? -14.199 -0.177 -5.113 1.00 79.25 831 ALA A O 1
ATOM 6814 N N . LEU A 1 832 ? -12.615 1.302 -5.669 1.00 80.44 832 LEU A N 1
ATOM 6815 C CA . LEU A 1 832 ? -12.352 0.731 -6.987 1.00 80.44 832 LEU A CA 1
ATOM 6816 C C . LEU A 1 832 ? -11.841 -0.709 -6.903 1.00 80.44 832 LEU A C 1
ATOM 6818 O O . LEU A 1 832 ? -12.394 -1.592 -7.554 1.00 80.44 832 LEU A O 1
ATOM 6822 N N . TYR A 1 833 ? -10.823 -0.962 -6.079 1.00 78.12 833 TYR A N 1
ATOM 6823 C CA . TYR A 1 833 ? -10.307 -2.313 -5.851 1.00 78.12 833 TYR A CA 1
ATOM 6824 C C . TYR A 1 833 ? -11.380 -3.259 -5.274 1.00 78.12 833 TYR A C 1
ATOM 6826 O O . TYR A 1 833 ? -11.473 -4.423 -5.675 1.00 78.12 833 TYR A O 1
ATOM 6834 N N . ARG A 1 834 ? -12.239 -2.758 -4.377 1.00 85.44 834 ARG A N 1
ATOM 6835 C CA . ARG A 1 834 ? -13.396 -3.490 -3.843 1.00 85.44 834 ARG A CA 1
ATOM 6836 C C . ARG A 1 834 ? -14.386 -3.852 -4.947 1.00 85.44 834 ARG A C 1
ATOM 6838 O O . ARG A 1 834 ? -14.713 -5.025 -5.086 1.00 85.44 834 ARG A O 1
ATOM 6845 N N . THR A 1 835 ? -14.816 -2.892 -5.764 1.00 83.19 835 THR A N 1
ATOM 6846 C CA . THR A 1 835 ? -15.737 -3.142 -6.883 1.00 83.19 835 THR A CA 1
ATOM 6847 C C . THR A 1 835 ? -15.142 -4.158 -7.863 1.00 83.19 835 THR A C 1
ATOM 6849 O O . THR A 1 835 ? -15.817 -5.114 -8.226 1.00 83.19 835 THR A O 1
ATOM 6852 N N . PHE A 1 836 ? -13.850 -4.064 -8.198 1.00 76.69 836 PHE A N 1
ATOM 6853 C CA . PHE A 1 836 ? -13.158 -5.060 -9.035 1.00 76.69 836 PHE A CA 1
ATOM 6854 C C . PHE A 1 836 ? -13.143 -6.486 -8.478 1.00 76.69 836 PHE A C 1
ATOM 6856 O O . PHE A 1 836 ? -13.108 -7.440 -9.252 1.00 76.69 836 PHE A O 1
ATOM 6863 N N . SER A 1 837 ? -13.094 -6.637 -7.154 1.00 74.75 837 SER A N 1
ATOM 6864 C CA . SER A 1 837 ? -12.958 -7.936 -6.484 1.00 74.75 837 SER A CA 1
ATOM 6865 C C . SER A 1 837 ? -14.291 -8.530 -6.016 1.00 74.75 837 SER A C 1
ATOM 6867 O O . SER A 1 837 ? -14.352 -9.722 -5.707 1.00 74.75 837 SER A O 1
ATOM 6869 N N . GLN A 1 838 ? -15.354 -7.720 -5.970 1.00 82.81 838 GLN A N 1
ATOM 6870 C CA . GLN A 1 838 ? -16.677 -8.112 -5.475 1.00 82.81 838 GLN A CA 1
ATOM 6871 C C . GLN A 1 838 ? -17.790 -8.037 -6.533 1.00 82.81 838 GLN A C 1
ATOM 6873 O O . GLN A 1 838 ? -18.782 -8.743 -6.388 1.00 82.81 838 GLN A O 1
ATOM 6878 N N . CYS A 1 839 ? -17.627 -7.261 -7.611 1.00 86.50 839 CYS A N 1
ATOM 6879 C CA . CYS A 1 839 ? -18.594 -7.164 -8.708 1.00 86.50 839 CYS A CA 1
ATOM 6880 C C . CYS A 1 839 ? -18.175 -8.023 -9.908 1.00 86.50 839 CYS A C 1
ATOM 6882 O O . CYS A 1 839 ? -17.717 -7.500 -10.923 1.00 86.50 839 CYS A O 1
ATOM 6884 N N . LEU A 1 840 ? -18.288 -9.352 -9.777 1.00 81.25 840 LEU A N 1
ATOM 6885 C CA . LEU A 1 840 ? -17.836 -10.288 -10.817 1.00 81.25 840 LEU A CA 1
ATOM 6886 C C . LEU A 1 840 ? -18.975 -10.767 -11.725 1.00 81.25 840 LEU A C 1
ATOM 6888 O O . LEU A 1 840 ? -18.879 -10.655 -12.946 1.00 81.25 840 LEU A O 1
ATOM 6892 N N . PHE A 1 841 ? -20.056 -11.278 -11.132 1.00 87.25 841 PHE A N 1
ATOM 6893 C CA . PHE A 1 841 ? -21.217 -11.805 -11.857 1.00 87.25 841 PHE A CA 1
ATOM 6894 C C . PHE A 1 841 ? -22.513 -11.641 -11.046 1.00 87.25 841 PHE A C 1
ATOM 6896 O O . PHE A 1 841 ? -22.471 -11.283 -9.869 1.00 87.25 841 PHE A O 1
ATOM 6903 N N . VAL A 1 842 ? -23.660 -11.916 -11.669 1.00 89.56 842 VAL A N 1
ATOM 6904 C CA . VAL A 1 842 ? -24.973 -12.065 -11.007 1.00 89.56 842 VAL A CA 1
ATOM 6905 C C . VAL A 1 842 ? -25.608 -13.410 -11.372 1.00 89.56 842 VAL A C 1
ATOM 6907 O O . VAL A 1 842 ? -25.262 -14.005 -12.393 1.00 89.56 842 VAL A O 1
ATOM 6910 N N . GLU A 1 843 ? -26.555 -13.899 -10.573 1.00 87.81 843 GLU A N 1
ATOM 6911 C CA . GLU A 1 843 ? -27.277 -15.137 -10.899 1.00 87.81 843 GLU A CA 1
ATOM 6912 C C . GLU A 1 843 ? -28.129 -15.003 -12.165 1.00 87.81 843 GLU A C 1
ATOM 6914 O O . GLU A 1 843 ? -28.633 -13.918 -12.462 1.00 87.81 843 GLU A O 1
ATOM 6919 N N . ASP A 1 844 ? -28.296 -16.093 -12.922 1.00 84.56 844 ASP A N 1
ATOM 6920 C CA . ASP A 1 844 ? -29.131 -16.114 -14.136 1.00 84.56 844 ASP A CA 1
ATOM 6921 C C . ASP A 1 844 ? -30.621 -15.882 -13.819 1.00 84.56 844 ASP A C 1
ATOM 6923 O O . ASP A 1 844 ? -31.321 -15.211 -14.580 1.00 84.56 844 ASP A O 1
ATOM 6927 N N . GLU A 1 845 ? -31.087 -16.377 -12.670 1.00 82.56 845 GLU A N 1
ATOM 6928 C CA . GLU A 1 845 ? -32.468 -16.244 -12.198 1.00 82.56 845 GLU A CA 1
ATOM 6929 C C . GLU A 1 845 ? -32.631 -15.151 -11.123 1.00 82.56 845 GLU A C 1
ATOM 6931 O O . GLU A 1 845 ? -31.669 -14.494 -10.724 1.00 82.56 845 GLU A O 1
ATOM 6936 N N . GLY A 1 846 ? -33.875 -14.920 -10.690 1.00 84.38 846 GLY A N 1
ATOM 6937 C CA . GLY A 1 846 ? -34.252 -13.872 -9.736 1.00 84.38 846 GLY A CA 1
ATOM 6938 C C . GLY A 1 846 ? -34.637 -12.542 -10.397 1.00 84.38 846 GLY A C 1
ATOM 6939 O O . GLY A 1 846 ? -34.001 -12.087 -11.350 1.00 84.38 846 GLY A O 1
ATOM 6940 N N . ASP A 1 847 ? -35.694 -11.906 -9.882 1.00 87.69 847 ASP A N 1
ATOM 6941 C CA . ASP A 1 847 ? -36.187 -10.614 -10.387 1.00 87.69 847 ASP A CA 1
ATOM 6942 C C . ASP A 1 847 ? -35.380 -9.410 -9.862 1.00 87.69 847 ASP A C 1
ATOM 6944 O O . ASP A 1 847 ? -35.377 -8.342 -10.479 1.00 87.69 847 ASP A O 1
ATOM 6948 N N . ILE A 1 848 ? -34.681 -9.580 -8.736 1.00 91.44 848 ILE A N 1
ATOM 6949 C CA . ILE A 1 848 ? -33.759 -8.604 -8.144 1.00 91.44 848 ILE A CA 1
ATOM 6950 C C . ILE A 1 848 ? -32.488 -9.359 -7.772 1.00 91.44 848 ILE A C 1
ATOM 6952 O O . ILE A 1 848 ? -32.551 -10.303 -6.987 1.00 91.44 848 ILE A O 1
ATOM 6956 N N . VAL A 1 849 ? -31.349 -8.959 -8.333 1.00 91.00 849 VAL A N 1
ATOM 6957 C CA . VAL A 1 849 ? -30.062 -9.645 -8.149 1.00 91.00 849 VAL A CA 1
ATOM 6958 C C . VAL A 1 849 ? -28.960 -8.685 -7.727 1.00 91.00 849 VAL A C 1
ATOM 6960 O O . VAL A 1 849 ? -28.965 -7.507 -8.079 1.00 91.00 849 VAL A O 1
ATOM 6963 N N . PHE A 1 850 ? -27.992 -9.210 -6.982 1.00 92.31 850 PHE A N 1
ATOM 6964 C CA . PHE A 1 850 ? -26.812 -8.485 -6.522 1.00 92.31 850 PHE A CA 1
ATOM 6965 C C . PHE A 1 850 ? -25.549 -9.084 -7.122 1.00 92.31 850 PHE A C 1
ATOM 6967 O O . PHE A 1 850 ? -25.484 -10.281 -7.411 1.00 92.31 850 PHE A O 1
ATOM 6974 N N . TYR A 1 851 ? -24.532 -8.239 -7.266 1.00 90.62 851 TYR A N 1
ATOM 6975 C CA . TYR A 1 851 ? -23.188 -8.667 -7.623 1.00 90.62 851 TYR A CA 1
ATOM 6976 C C . TYR A 1 851 ? -22.631 -9.668 -6.604 1.00 90.62 851 TYR A C 1
ATOM 6978 O O . TYR A 1 851 ? -22.657 -9.420 -5.394 1.00 90.62 851 TYR A O 1
ATOM 6986 N N . LYS A 1 852 ? -22.091 -10.776 -7.116 1.00 85.75 852 LYS A N 1
ATOM 6987 C CA . LYS A 1 852 ? -21.396 -11.817 -6.360 1.00 85.75 852 LYS A CA 1
ATOM 6988 C C . LYS A 1 852 ? -19.885 -11.744 -6.576 1.00 85.75 852 LYS A C 1
ATOM 6990 O O . LYS A 1 852 ? -19.395 -11.489 -7.681 1.00 85.75 852 LYS A O 1
ATOM 6995 N N . ASN A 1 853 ? -19.157 -11.985 -5.488 1.00 82.94 853 ASN A N 1
ATOM 6996 C CA . ASN A 1 853 ? -17.698 -12.024 -5.443 1.00 82.94 853 ASN A CA 1
ATOM 6997 C C . ASN A 1 853 ? -17.145 -13.405 -5.868 1.00 82.94 853 ASN A C 1
ATOM 6999 O O . ASN A 1 853 ? -17.896 -14.316 -6.220 1.00 82.94 853 ASN A O 1
ATOM 7003 N N . LYS A 1 854 ? -15.822 -13.597 -5.777 1.00 72.62 854 LYS A N 1
ATOM 7004 C CA . LYS A 1 854 ? -15.156 -14.871 -6.125 1.00 72.62 854 LYS A CA 1
ATOM 7005 C C . LYS A 1 854 ? -15.441 -16.061 -5.193 1.00 72.62 854 LYS A C 1
ATOM 7007 O O . LYS A 1 854 ? -15.017 -17.168 -5.499 1.00 72.62 854 LYS A O 1
ATOM 7012 N N . ASP A 1 855 ? -16.150 -15.858 -4.082 1.00 70.94 855 ASP A N 1
ATOM 7013 C CA . ASP A 1 855 ? -16.701 -16.944 -3.259 1.00 70.94 855 ASP A CA 1
ATOM 7014 C C . ASP A 1 855 ? -18.142 -17.326 -3.673 1.00 70.94 855 ASP A C 1
ATOM 7016 O O . ASP A 1 855 ? -18.735 -18.209 -3.052 1.00 70.94 855 ASP A O 1
ATOM 7020 N N . GLY A 1 856 ? -18.740 -16.629 -4.649 1.00 75.44 856 GLY A N 1
ATOM 7021 C CA . GLY A 1 856 ? -20.167 -16.726 -4.973 1.00 75.44 856 GLY A CA 1
ATOM 7022 C C . GLY A 1 856 ? -21.085 -15.983 -3.991 1.00 75.44 856 GLY A C 1
ATOM 7023 O O . GLY A 1 856 ? -22.291 -16.224 -3.977 1.00 75.44 856 GLY A O 1
ATOM 7024 N N . VAL A 1 857 ? -20.545 -15.089 -3.153 1.00 81.12 857 VAL A N 1
ATOM 7025 C CA . VAL A 1 857 ? -21.299 -14.378 -2.106 1.00 81.12 857 VAL A CA 1
ATOM 7026 C C . VAL A 1 857 ? -21.677 -12.973 -2.563 1.00 81.12 857 VAL A C 1
ATOM 7028 O O . VAL A 1 857 ? -20.829 -12.222 -3.048 1.00 81.12 857 VAL A O 1
ATOM 7031 N N . ALA A 1 858 ? -22.951 -12.618 -2.382 1.00 83.81 858 ALA A N 1
ATOM 7032 C CA . ALA A 1 858 ? -23.473 -11.287 -2.670 1.00 83.81 858 ALA A CA 1
ATOM 7033 C C . ALA A 1 858 ? -23.092 -10.278 -1.575 1.00 83.81 858 ALA A C 1
ATOM 7035 O O . ALA A 1 858 ? -23.050 -10.620 -0.393 1.00 83.81 858 ALA A O 1
ATOM 7036 N N . GLY A 1 859 ? -22.859 -9.018 -1.955 1.00 78.69 859 GLY A N 1
ATOM 7037 C CA . GLY A 1 859 ? -22.569 -7.950 -0.990 1.00 78.69 859 GLY A CA 1
ATOM 7038 C C . GLY A 1 859 ? -23.753 -7.592 -0.082 1.00 78.69 859 GLY A C 1
ATOM 7039 O O . GLY A 1 859 ? -23.542 -7.109 1.027 1.00 78.69 859 GLY A O 1
ATOM 7040 N N . ARG A 1 860 ? -24.988 -7.851 -0.528 1.00 87.12 860 ARG A N 1
ATOM 7041 C CA . ARG A 1 860 ? -26.249 -7.580 0.180 1.00 87.12 860 ARG A CA 1
ATOM 7042 C C . ARG A 1 860 ? -27.312 -8.605 -0.250 1.00 87.12 860 ARG A C 1
ATOM 7044 O O . ARG A 1 860 ? -27.239 -9.111 -1.366 1.00 87.12 860 ARG A O 1
ATOM 7051 N N . THR A 1 861 ? -28.281 -8.914 0.614 1.00 81.50 861 THR A N 1
ATOM 7052 C CA . THR A 1 861 ? -29.354 -9.905 0.362 1.00 81.50 861 THR A CA 1
ATOM 7053 C C . THR A 1 861 ? -30.753 -9.303 0.513 1.00 81.50 861 THR A C 1
ATOM 7055 O O . THR A 1 861 ? -30.902 -8.185 1.019 1.00 81.50 861 THR A O 1
ATOM 7058 N N . LEU A 1 862 ? -31.793 -10.016 0.066 1.00 81.25 862 LEU A N 1
ATOM 7059 C CA . LEU A 1 862 ? -33.185 -9.559 0.147 1.00 81.25 862 LEU A CA 1
ATOM 7060 C C . LEU A 1 862 ? -33.784 -9.819 1.536 1.00 81.25 862 LEU A C 1
ATOM 7062 O O . LEU A 1 862 ? -33.519 -10.839 2.168 1.00 81.25 862 LEU A O 1
ATOM 7066 N N . ALA A 1 863 ? -34.658 -8.923 2.003 1.00 69.00 863 ALA A N 1
ATOM 7067 C CA . ALA A 1 863 ? -35.278 -9.042 3.330 1.00 69.00 863 ALA A CA 1
ATOM 7068 C C . ALA A 1 863 ? -36.110 -10.327 3.540 1.00 69.00 863 ALA A C 1
ATOM 7070 O O . ALA A 1 863 ? -36.220 -10.802 4.666 1.00 69.00 863 ALA A O 1
ATOM 7071 N N . ILE A 1 864 ? -36.668 -10.905 2.470 1.00 51.78 864 ILE A N 1
ATOM 7072 C CA . ILE A 1 864 ? -37.536 -12.097 2.530 1.00 51.78 864 ILE A CA 1
ATOM 7073 C C . ILE A 1 864 ? -36.729 -13.378 2.835 1.00 51.78 864 ILE A C 1
ATOM 7075 O O . ILE A 1 864 ? -37.243 -14.304 3.455 1.00 51.78 864 ILE A O 1
ATOM 7079 N N . GLU A 1 865 ? -35.442 -13.425 2.478 1.00 45.12 865 GLU A N 1
ATOM 7080 C CA . GLU A 1 865 ? -34.591 -14.613 2.657 1.00 45.12 865 GLU A CA 1
ATOM 7081 C C . GLU A 1 865 ? -34.186 -14.851 4.128 1.00 45.12 865 GLU A C 1
ATOM 7083 O O . GLU A 1 865 ? -33.750 -15.946 4.493 1.00 45.12 865 GLU A O 1
ATOM 7088 N N . GLN A 1 866 ? -34.346 -13.852 5.008 1.00 38.06 866 GLN A N 1
ATOM 7089 C CA . GLN A 1 866 ? -33.905 -13.950 6.404 1.00 38.06 866 GLN A CA 1
ATOM 7090 C C . GLN A 1 866 ? -34.768 -14.859 7.294 1.00 38.06 866 GLN A C 1
ATOM 7092 O O . GLN A 1 866 ? -34.260 -15.337 8.311 1.00 38.06 866 GLN A O 1
ATOM 7097 N N . GLU A 1 867 ? -36.024 -15.156 6.941 1.00 30.47 867 GLU A N 1
ATOM 7098 C CA . GLU A 1 867 ? -36.847 -16.070 7.755 1.00 30.47 867 GLU A CA 1
ATOM 7099 C C . GLU A 1 867 ? -36.447 -17.546 7.592 1.00 30.47 867 GLU A C 1
ATOM 7101 O O . GLU A 1 867 ? -36.536 -18.305 8.558 1.00 30.47 867 GLU A O 1
ATOM 7106 N N . GLN A 1 868 ? -35.909 -17.953 6.434 1.00 31.06 868 GLN A N 1
ATOM 7107 C CA . GLN A 1 868 ? -35.399 -19.319 6.227 1.00 31.06 868 GLN A CA 1
ATOM 7108 C C . GLN A 1 868 ? -33.958 -19.527 6.729 1.00 31.06 868 GLN A C 1
ATOM 7110 O O . GLN A 1 868 ? -33.575 -20.653 7.044 1.00 31.06 868 GLN A O 1
ATOM 7115 N N . PHE A 1 869 ? -33.153 -18.469 6.870 1.00 35.47 869 PHE A N 1
ATOM 7116 C CA . PHE A 1 869 ? -31.722 -18.590 7.196 1.00 35.47 869 PHE A CA 1
ATOM 7117 C C . PHE A 1 869 ? -31.377 -18.760 8.691 1.00 35.47 869 PHE A C 1
ATOM 7119 O O . PHE A 1 869 ? -30.198 -18.829 9.048 1.00 35.47 869 PHE A O 1
ATOM 7126 N N . LYS A 1 870 ? -32.366 -18.895 9.588 1.00 28.78 870 LYS A N 1
ATOM 7127 C CA . LYS A 1 870 ? -32.143 -19.041 11.047 1.00 28.78 870 LYS A CA 1
ATOM 7128 C C . LYS A 1 870 ? -31.519 -20.376 11.503 1.00 28.78 870 LYS A C 1
ATOM 7130 O O . LYS A 1 870 ? -31.317 -20.559 12.701 1.00 28.78 870 LYS A O 1
ATOM 7135 N N . GLN A 1 871 ? -31.152 -21.284 10.593 1.00 34.41 871 GLN A N 1
ATOM 7136 C CA . GLN A 1 871 ? -30.396 -22.510 10.904 1.00 34.41 871 GLN A CA 1
ATOM 7137 C C . GLN A 1 871 ? -29.183 -22.718 9.977 1.00 34.41 871 GLN A C 1
ATOM 7139 O O . GLN A 1 871 ? -29.145 -23.642 9.170 1.00 34.41 871 GLN A O 1
ATOM 7144 N N . SER A 1 872 ? -28.147 -21.883 10.113 1.00 33.97 872 SER A N 1
ATOM 7145 C CA . SER A 1 872 ? -26.832 -22.143 9.503 1.00 33.97 872 SER A CA 1
ATOM 7146 C C . SER A 1 872 ? -25.689 -21.444 10.259 1.00 33.97 872 SER A C 1
ATOM 7148 O O . SER A 1 872 ? -25.522 -20.230 10.135 1.00 33.97 872 SER A O 1
ATOM 7150 N N . PRO A 1 873 ? -24.828 -22.171 11.005 1.00 32.00 873 PRO A N 1
ATOM 7151 C CA . PRO A 1 873 ? -23.646 -21.592 11.666 1.00 32.00 873 PRO A CA 1
ATOM 7152 C C . PRO A 1 873 ? -22.505 -21.214 10.699 1.00 32.00 873 PRO A C 1
ATOM 7154 O O . PRO A 1 873 ? -21.392 -20.907 11.129 1.00 32.00 873 PRO A O 1
ATOM 7157 N N . LEU A 1 874 ? -22.734 -21.315 9.386 1.00 36.06 874 LEU A N 1
ATOM 7158 C CA . LEU A 1 874 ? -21.684 -21.475 8.378 1.00 36.06 874 LEU A CA 1
ATOM 7159 C C . LEU A 1 874 ? -21.161 -20.140 7.811 1.00 36.06 874 LEU A C 1
ATOM 7161 O O . LEU A 1 874 ? -20.061 -20.094 7.261 1.00 36.06 874 LEU A O 1
ATOM 7165 N N . LEU A 1 875 ? -21.902 -19.042 8.000 1.00 34.84 875 LEU A N 1
ATOM 7166 C CA . LEU A 1 875 ? -21.623 -17.747 7.363 1.00 34.84 875 LEU A CA 1
ATOM 7167 C C . LEU A 1 875 ? -20.501 -16.918 8.023 1.00 34.84 875 LEU A C 1
ATOM 7169 O O . LEU A 1 875 ? -19.997 -15.976 7.419 1.00 34.84 875 LEU A O 1
ATOM 7173 N N . ARG A 1 876 ? -20.069 -17.249 9.250 1.00 34.84 876 ARG A N 1
ATOM 7174 C CA . ARG A 1 876 ? -19.129 -16.405 10.027 1.00 34.84 876 ARG A CA 1
ATOM 7175 C C . ARG A 1 876 ? -17.640 -16.592 9.679 1.00 34.84 876 ARG A C 1
ATOM 7177 O O . ARG A 1 876 ? -16.796 -15.925 10.265 1.00 34.84 876 ARG A O 1
ATOM 7184 N N . ASN A 1 877 ? -17.310 -17.496 8.750 1.00 35.56 877 ASN A N 1
ATOM 7185 C CA . ASN A 1 877 ? -15.939 -17.981 8.509 1.00 35.56 877 ASN A CA 1
ATOM 7186 C C . ASN A 1 877 ? -15.374 -17.667 7.103 1.00 35.56 877 ASN A C 1
ATOM 7188 O O . ASN A 1 877 ? -14.403 -18.299 6.681 1.00 35.56 877 ASN A O 1
ATOM 7192 N N . MET A 1 878 ? -15.968 -16.725 6.361 1.00 34.34 878 MET A N 1
ATOM 7193 C CA . MET A 1 878 ? -15.598 -16.406 4.971 1.00 34.34 878 MET A CA 1
ATOM 7194 C C . MET A 1 878 ? -14.919 -15.037 4.827 1.00 34.34 878 MET A C 1
ATOM 7196 O O . MET A 1 878 ? -15.488 -14.103 4.274 1.00 34.34 878 MET A O 1
ATOM 7200 N N . LEU A 1 879 ? -13.675 -14.932 5.307 1.00 32.12 879 LEU A N 1
ATOM 7201 C CA . LEU A 1 879 ? -12.758 -13.843 4.950 1.00 32.12 879 LEU A CA 1
ATOM 7202 C C . LEU A 1 879 ? -11.391 -14.406 4.529 1.00 32.12 879 LEU A C 1
ATOM 7204 O O . LEU A 1 879 ? -10.900 -15.396 5.077 1.00 32.12 879 LEU A O 1
ATOM 7208 N N . PHE A 1 880 ? -10.818 -13.800 3.488 1.00 33.41 880 PHE A N 1
ATOM 7209 C CA . PHE A 1 880 ? -9.762 -14.378 2.651 1.00 33.41 880 PHE A CA 1
ATOM 7210 C C . PHE A 1 880 ? -8.381 -14.490 3.315 1.00 33.41 880 PHE A C 1
ATOM 7212 O O . PHE A 1 880 ? -7.906 -13.558 3.960 1.00 33.41 880 PHE A O 1
ATOM 7219 N N . GLY A 1 881 ? -7.646 -15.568 3.000 1.00 28.16 881 GLY A N 1
ATOM 7220 C CA . GLY A 1 881 ? -6.183 -15.549 3.145 1.00 28.16 881 GLY A CA 1
ATOM 7221 C C . GLY A 1 881 ? -5.433 -16.882 3.206 1.00 28.16 881 GLY A C 1
ATOM 7222 O O . GLY A 1 881 ? -4.226 -16.861 2.987 1.00 28.16 881 GLY A O 1
ATOM 7223 N N . ALA A 1 882 ? -6.104 -18.005 3.493 1.00 32.56 882 ALA A N 1
ATOM 7224 C CA . ALA A 1 882 ? -5.440 -19.242 3.943 1.00 32.56 882 ALA A CA 1
ATOM 7225 C C . ALA A 1 882 ? -5.557 -20.469 3.006 1.00 32.56 882 ALA A C 1
ATOM 7227 O O . ALA A 1 882 ? -5.130 -21.555 3.388 1.00 32.56 882 ALA A O 1
ATOM 7228 N N . ALA A 1 883 ? -6.148 -20.340 1.812 1.00 36.53 883 ALA A N 1
ATOM 7229 C CA . ALA A 1 883 ? -6.504 -21.495 0.972 1.00 36.53 883 ALA A CA 1
ATOM 7230 C C . ALA A 1 883 ? -5.296 -22.305 0.453 1.00 36.53 883 ALA A C 1
ATOM 7232 O O . ALA A 1 883 ? -5.364 -23.528 0.434 1.00 36.53 883 ALA A O 1
ATOM 7233 N N . LEU A 1 884 ? -4.170 -21.651 0.139 1.00 33.72 884 LEU A N 1
ATOM 7234 C CA . LEU A 1 884 ? -2.939 -22.308 -0.338 1.00 33.72 884 LEU A CA 1
ATOM 7235 C C . LEU A 1 884 ? -2.283 -23.273 0.673 1.00 33.72 884 LEU A C 1
ATOM 7237 O O . LEU A 1 884 ? -1.400 -24.030 0.290 1.00 33.72 884 LEU A O 1
ATOM 7241 N N . PHE A 1 885 ? -2.711 -23.259 1.942 1.00 36.53 885 PHE A N 1
ATOM 7242 C CA . PHE A 1 885 ? -2.177 -24.120 3.008 1.00 36.53 885 PHE A CA 1
ATOM 7243 C C . PHE A 1 885 ? -3.269 -24.719 3.911 1.00 36.53 885 PHE A C 1
ATOM 7245 O O . PHE A 1 885 ? -2.975 -25.186 5.012 1.00 36.53 885 PHE A O 1
ATOM 7252 N N . ARG A 1 886 ? -4.543 -24.699 3.491 1.00 40.78 886 ARG A N 1
ATOM 7253 C CA . ARG A 1 886 ? -5.630 -25.348 4.238 1.00 40.78 886 ARG A CA 1
ATOM 7254 C C . ARG A 1 886 ? -5.978 -26.699 3.636 1.00 40.78 886 ARG A C 1
ATOM 7256 O O . ARG A 1 886 ? -6.249 -26.815 2.446 1.00 40.78 886 ARG A O 1
ATOM 7263 N N . ASN A 1 887 ? -6.061 -27.690 4.516 1.00 40.22 887 ASN A N 1
ATOM 7264 C CA . ASN A 1 887 ? -6.668 -28.983 4.243 1.00 40.22 887 ASN A CA 1
ATOM 7265 C C . ASN A 1 887 ? -8.035 -28.820 3.560 1.00 40.22 887 ASN A C 1
ATOM 7267 O O . ASN A 1 887 ? -8.869 -28.027 4.010 1.00 40.22 887 ASN A O 1
ATOM 7271 N N . GLY A 1 888 ? -8.289 -29.608 2.513 1.00 42.19 888 GLY A N 1
ATOM 7272 C CA . GLY A 1 888 ? -9.605 -29.657 1.878 1.00 42.19 888 GLY A CA 1
ATOM 7273 C C . GLY A 1 888 ? -10.698 -30.134 2.851 1.00 42.19 888 GLY A C 1
ATOM 7274 O O . GLY A 1 888 ? -10.398 -30.856 3.807 1.00 42.19 888 GLY A O 1
ATOM 7275 N N . PRO A 1 889 ? -11.978 -29.789 2.614 1.00 48.00 889 PRO A N 1
ATOM 7276 C CA . PRO A 1 889 ? -13.077 -30.142 3.514 1.00 48.00 889 PRO A CA 1
ATOM 7277 C C . PRO A 1 889 ? -13.235 -31.658 3.713 1.00 48.00 889 PRO A C 1
ATOM 7279 O O . PRO A 1 889 ? -13.608 -32.083 4.802 1.00 48.00 889 PRO A O 1
ATOM 7282 N N . GLU A 1 890 ? -12.884 -32.486 2.723 1.00 47.38 890 GLU A N 1
ATOM 7283 C CA . GLU A 1 890 ? -12.836 -33.946 2.882 1.00 47.38 890 GLU A CA 1
ATOM 7284 C C . GLU A 1 890 ? -11.745 -34.405 3.856 1.00 47.38 890 GLU A C 1
ATOM 7286 O O . GLU A 1 890 ? -11.978 -35.306 4.659 1.00 47.38 890 GLU A O 1
ATOM 7291 N N . TYR A 1 891 ? -10.565 -33.778 3.829 1.00 46.97 891 TYR A N 1
ATOM 7292 C CA . TYR A 1 891 ? -9.476 -34.081 4.760 1.00 46.97 891 TYR A CA 1
ATOM 7293 C C . TYR A 1 891 ? -9.840 -33.628 6.178 1.00 46.97 891 TYR A C 1
ATOM 7295 O O . TYR A 1 891 ? -9.692 -34.394 7.124 1.00 46.97 891 TYR A O 1
ATOM 7303 N N . GLU A 1 892 ? -10.423 -32.437 6.326 1.00 60.25 892 GLU A N 1
ATOM 7304 C CA . GLU A 1 892 ? -10.970 -31.950 7.599 1.00 60.25 892 GLU A CA 1
ATOM 7305 C C . GLU A 1 892 ? -12.099 -32.843 8.141 1.00 60.25 892 GLU A C 1
ATOM 7307 O O . GLU A 1 892 ? -12.154 -33.115 9.340 1.00 60.25 892 GLU A O 1
ATOM 7312 N N . ALA A 1 893 ? -12.977 -33.362 7.278 1.00 65.88 893 ALA A N 1
ATOM 7313 C CA . ALA A 1 893 ? -13.989 -34.345 7.662 1.00 65.88 893 ALA A CA 1
ATOM 7314 C C . ALA A 1 893 ? -13.366 -35.701 8.044 1.00 65.88 893 ALA A C 1
ATOM 7316 O O . ALA A 1 893 ? -13.854 -36.371 8.957 1.00 65.88 893 ALA A O 1
ATOM 7317 N N . ARG A 1 894 ? -12.266 -36.097 7.391 1.00 56.41 894 ARG A N 1
ATOM 7318 C CA . ARG A 1 894 ? -11.505 -37.318 7.694 1.00 56.41 894 ARG A CA 1
ATOM 7319 C C . ARG A 1 894 ? -10.768 -37.220 9.031 1.00 56.41 894 ARG A C 1
ATOM 7321 O O . ARG A 1 894 ? -10.794 -38.192 9.774 1.00 56.41 894 ARG A O 1
ATOM 7328 N N . LEU A 1 895 ? -10.205 -36.056 9.371 1.00 52.03 895 LEU A N 1
ATOM 7329 C CA . LEU A 1 895 ? -9.614 -35.768 10.688 1.00 52.03 895 LEU A CA 1
ATOM 7330 C C . LEU A 1 895 ? -10.644 -35.818 11.829 1.00 52.03 895 LEU A C 1
ATOM 7332 O O . LEU A 1 895 ? -10.293 -36.136 12.961 1.00 52.03 895 LEU A O 1
ATOM 7336 N N . ARG A 1 896 ? -11.912 -35.493 11.544 1.00 66.62 896 ARG A N 1
ATOM 7337 C CA . ARG A 1 896 ? -13.006 -35.474 12.534 1.00 66.62 896 ARG A CA 1
ATOM 7338 C C . ARG A 1 896 ? -13.708 -36.821 12.707 1.00 66.62 896 ARG A C 1
ATOM 7340 O O . ARG A 1 896 ? -14.455 -36.986 13.668 1.00 66.62 896 ARG A O 1
ATOM 7347 N N . LYS A 1 897 ? -13.494 -37.784 11.804 1.00 64.19 897 LYS A N 1
ATOM 7348 C CA . LYS A 1 897 ? -14.005 -39.153 11.958 1.00 64.19 897 LYS A CA 1
ATOM 7349 C C . LYS A 1 897 ? -13.052 -39.975 12.835 1.00 64.19 897 LYS A C 1
ATOM 7351 O O . LYS A 1 897 ? -11.875 -40.072 12.492 1.00 64.19 897 LYS A O 1
ATOM 7356 N N . PRO A 1 898 ? -13.538 -40.637 13.903 1.00 68.50 898 PRO A N 1
ATOM 7357 C CA . PRO A 1 898 ? -12.746 -41.626 14.625 1.00 68.50 898 PRO A CA 1
ATOM 7358 C C . PRO A 1 898 ? -12.245 -42.709 13.664 1.00 68.50 898 PRO A C 1
ATOM 7360 O O . PRO A 1 898 ? -13.036 -43.316 12.938 1.00 68.50 898 PRO A O 1
ATOM 7363 N N . PHE A 1 899 ? -10.934 -42.954 13.641 1.00 70.25 899 PHE A N 1
ATOM 7364 C CA . PHE A 1 899 ? -10.376 -44.023 12.821 1.00 70.25 899 PHE A CA 1
ATOM 7365 C C . PHE A 1 899 ? -10.757 -45.388 13.403 1.00 70.25 899 PHE A C 1
ATOM 7367 O O . PHE A 1 899 ? -10.613 -45.636 14.597 1.00 70.25 899 PHE A O 1
ATOM 7374 N N . SER A 1 900 ? -11.218 -46.290 12.542 1.00 73.81 900 SER A N 1
ATOM 7375 C CA . SER A 1 900 ? -11.418 -47.705 12.849 1.00 73.81 900 SER A CA 1
ATOM 7376 C C . SER A 1 900 ? -10.767 -48.525 11.734 1.00 73.81 900 SER A C 1
ATOM 7378 O O . SER A 1 900 ? -10.958 -48.171 10.565 1.00 73.81 900 SER A O 1
ATOM 7380 N N . PRO A 1 901 ? -10.003 -49.591 12.042 1.00 72.88 901 PRO A N 1
ATOM 7381 C CA . PRO A 1 901 ? -9.377 -50.415 11.015 1.00 72.88 901 PRO A CA 1
ATOM 7382 C C . PRO A 1 901 ? -10.425 -50.967 10.033 1.00 72.88 901 PRO A C 1
ATOM 7384 O O . PRO A 1 901 ? -11.415 -51.556 10.473 1.00 72.88 901 PRO A O 1
ATOM 7387 N N . PRO A 1 902 ? -10.251 -50.792 8.710 1.00 69.94 902 PRO A N 1
ATOM 7388 C CA . PRO A 1 902 ? -11.219 -51.280 7.738 1.00 69.94 902 PRO A CA 1
ATOM 7389 C C . PRO A 1 902 ? -11.218 -52.813 7.709 1.00 69.94 902 PRO A C 1
ATOM 7391 O O . PRO A 1 902 ? -10.204 -53.434 7.393 1.00 69.94 902 PRO A O 1
ATOM 7394 N N . ASN A 1 903 ? -12.370 -53.430 7.983 1.00 77.44 903 ASN A N 1
ATOM 7395 C CA . ASN A 1 903 ? -12.555 -54.881 7.891 1.00 77.44 903 ASN A CA 1
ATOM 7396 C C . ASN A 1 903 ? -12.729 -55.325 6.422 1.00 77.44 903 ASN A C 1
ATOM 7398 O O . ASN A 1 903 ? -13.803 -55.750 5.996 1.00 77.44 903 ASN A O 1
ATOM 7402 N N . ILE A 1 904 ? -11.681 -55.134 5.617 1.00 78.50 904 ILE A N 1
ATOM 7403 C CA . ILE A 1 904 ? -11.664 -55.383 4.171 1.00 78.50 904 ILE A CA 1
ATOM 7404 C C . ILE A 1 904 ? -10.417 -56.200 3.828 1.00 78.50 904 ILE A C 1
ATOM 7406 O O . ILE A 1 904 ? -9.306 -55.863 4.228 1.00 78.50 904 ILE A O 1
ATOM 7410 N N . THR A 1 905 ? -10.580 -57.269 3.045 1.00 84.19 905 THR A N 1
ATOM 7411 C CA . THR A 1 905 ? -9.448 -58.102 2.611 1.00 84.19 905 THR A CA 1
ATOM 7412 C C . THR A 1 905 ? -8.871 -57.628 1.275 1.00 84.19 905 THR A C 1
ATOM 7414 O O . THR A 1 905 ? -9.590 -57.114 0.415 1.00 84.19 905 THR A O 1
ATOM 7417 N N . MET A 1 906 ? -7.590 -57.918 1.018 1.00 79.38 906 MET A N 1
ATOM 7418 C CA . MET A 1 906 ? -6.985 -57.702 -0.307 1.00 79.38 906 MET A CA 1
ATOM 7419 C C . MET A 1 906 ? -7.702 -58.468 -1.433 1.00 79.38 906 MET A C 1
ATOM 7421 O O . MET A 1 906 ? -7.659 -58.039 -2.584 1.00 79.38 906 MET A O 1
ATOM 7425 N N . LYS A 1 907 ? -8.384 -59.581 -1.121 1.00 82.44 907 LYS A N 1
ATOM 7426 C CA . LYS A 1 907 ? -9.235 -60.307 -2.078 1.00 82.44 907 LYS A CA 1
ATOM 7427 C C . LYS A 1 907 ? -10.481 -59.490 -2.433 1.00 82.44 907 LYS A C 1
ATOM 7429 O O . LYS A 1 907 ? -10.818 -59.399 -3.606 1.00 82.44 907 LYS A O 1
ATOM 7434 N N . THR A 1 908 ? -11.112 -58.850 -1.447 1.00 85.38 908 THR A N 1
ATOM 7435 C CA . THR A 1 908 ? -12.254 -57.943 -1.646 1.00 85.38 908 THR A CA 1
ATOM 7436 C C . THR A 1 908 ? -11.876 -56.782 -2.567 1.00 85.38 908 THR A C 1
ATOM 7438 O O . THR A 1 908 ? -12.566 -56.542 -3.551 1.00 85.38 908 THR A O 1
ATOM 7441 N N . ILE A 1 909 ? -10.739 -56.123 -2.311 1.00 81.31 909 ILE A N 1
ATOM 7442 C CA . ILE A 1 909 ? -10.255 -54.994 -3.127 1.00 81.31 909 ILE A CA 1
ATOM 7443 C C . ILE A 1 909 ? -9.931 -55.448 -4.558 1.00 81.31 909 ILE A C 1
ATOM 7445 O O . ILE A 1 909 ? -10.387 -54.829 -5.514 1.00 81.31 909 ILE A O 1
ATOM 7449 N N . ARG A 1 910 ? -9.204 -56.561 -4.732 1.00 80.56 910 ARG A N 1
ATOM 7450 C CA . ARG A 1 910 ? -8.879 -57.102 -6.068 1.00 80.56 910 ARG A CA 1
ATOM 7451 C C . ARG A 1 910 ? -10.111 -57.529 -6.867 1.00 80.56 910 ARG A C 1
ATOM 7453 O O . ARG A 1 910 ? -10.081 -57.432 -8.085 1.00 80.56 910 ARG A O 1
ATOM 7460 N N . ASN A 1 911 ? -11.168 -57.994 -6.202 1.00 82.12 911 ASN A N 1
ATOM 7461 C CA . ASN A 1 911 ? -12.425 -58.356 -6.857 1.00 82.12 911 ASN A CA 1
ATOM 7462 C C . ASN A 1 911 ? -13.264 -57.132 -7.266 1.00 82.12 911 ASN A C 1
ATOM 7464 O O . ASN A 1 911 ? -14.098 -57.260 -8.155 1.00 82.12 911 ASN A O 1
ATOM 7468 N N . ALA A 1 912 ? -13.062 -55.974 -6.628 1.00 84.19 912 ALA A N 1
ATOM 7469 C CA . ALA A 1 912 ? -13.770 -54.732 -6.944 1.00 84.19 912 ALA A CA 1
ATOM 7470 C C . ALA A 1 912 ? -13.174 -53.974 -8.147 1.00 84.19 912 ALA A C 1
ATOM 7472 O O . ALA A 1 912 ? -13.825 -53.084 -8.685 1.00 84.19 912 ALA A O 1
ATOM 7473 N N . VAL A 1 913 ? -11.952 -54.315 -8.576 1.00 81.94 913 VAL A N 1
ATOM 7474 C CA . VAL A 1 913 ? -11.308 -53.727 -9.760 1.00 81.94 913 VAL A CA 1
ATOM 7475 C C . VAL A 1 913 ? -11.587 -54.608 -10.987 1.00 81.94 913 VAL A C 1
ATOM 7477 O O . VAL A 1 913 ? -11.201 -55.781 -10.977 1.00 81.94 913 VAL A O 1
ATOM 7480 N N . PRO A 1 914 ? -12.214 -54.079 -12.057 1.00 86.44 914 PRO A N 1
ATOM 7481 C CA . PRO A 1 914 ? -12.421 -54.822 -13.299 1.00 86.44 914 PRO A CA 1
ATOM 7482 C C . PRO A 1 914 ? -11.098 -55.340 -13.886 1.00 86.44 914 PRO A C 1
ATOM 7484 O O . PRO A 1 914 ? -10.100 -54.618 -13.949 1.00 86.44 914 PRO A O 1
ATOM 7487 N N . LYS A 1 915 ? -11.066 -56.612 -14.303 1.00 81.75 915 LYS A N 1
ATOM 7488 C CA . LYS A 1 915 ? -9.823 -57.311 -14.691 1.00 81.75 915 LYS A CA 1
ATOM 7489 C C . LYS A 1 915 ? -9.181 -56.717 -15.944 1.00 81.75 915 LYS A C 1
ATOM 7491 O O . LYS A 1 915 ? -7.963 -56.759 -16.090 1.00 81.75 915 LYS A O 1
ATOM 7496 N N . GLU A 1 916 ? -9.990 -56.150 -16.825 1.00 82.38 916 GLU A N 1
ATOM 7497 C CA . GLU A 1 916 ? -9.588 -55.416 -18.017 1.00 82.38 916 GLU A CA 1
ATOM 7498 C C . GLU A 1 916 ? -8.729 -54.184 -17.694 1.00 82.38 916 GLU A C 1
ATOM 7500 O O . GLU A 1 916 ? -7.799 -53.900 -18.444 1.00 82.38 916 GLU A O 1
ATOM 7505 N N . LEU A 1 917 ? -8.943 -53.521 -16.549 1.00 78.88 917 LEU A N 1
ATOM 7506 C CA . LEU A 1 917 ? -8.123 -52.383 -16.103 1.00 78.88 917 LEU A CA 1
ATOM 7507 C C . LEU A 1 917 ? -6.752 -52.810 -15.555 1.00 78.88 917 LEU A C 1
ATOM 7509 O O . LEU A 1 917 ? -5.855 -51.983 -15.422 1.00 78.88 917 LEU A O 1
ATOM 7513 N N . LEU A 1 918 ? -6.575 -54.099 -15.248 1.00 79.25 918 LEU A N 1
ATOM 7514 C CA . LEU A 1 918 ? -5.298 -54.682 -14.823 1.00 79.25 918 LEU A CA 1
ATOM 7515 C C . LEU A 1 918 ? -4.480 -55.231 -16.007 1.00 79.25 918 LEU A C 1
ATOM 7517 O O . LEU A 1 918 ? -3.355 -55.703 -15.814 1.00 79.25 918 LEU A O 1
ATOM 7521 N N . ARG A 1 919 ? -5.025 -55.189 -17.232 1.00 83.19 919 ARG A N 1
ATOM 7522 C CA . ARG A 1 919 ? -4.308 -55.587 -18.446 1.00 83.19 919 ARG A CA 1
ATOM 7523 C C . ARG A 1 919 ? -3.361 -54.470 -18.875 1.00 83.19 919 ARG A C 1
ATOM 7525 O O . ARG A 1 919 ? -3.767 -53.328 -19.062 1.00 83.19 919 ARG A O 1
ATOM 7532 N N . LYS A 1 920 ? -2.096 -54.823 -19.093 1.00 85.69 920 LYS A N 1
ATOM 7533 C CA . LYS A 1 920 ? -1.089 -53.894 -19.608 1.00 85.69 920 LYS A CA 1
ATOM 7534 C C . LYS A 1 920 ? -1.278 -53.686 -21.106 1.00 85.69 920 LYS A C 1
ATOM 7536 O O . LYS A 1 920 ? -1.490 -54.642 -21.847 1.00 85.69 920 LYS A O 1
ATOM 7541 N N . ASP A 1 921 ? -1.149 -52.441 -21.540 1.00 88.12 921 ASP A N 1
ATOM 7542 C CA . ASP A 1 921 ? -1.168 -52.051 -22.947 1.00 88.12 921 ASP A CA 1
ATOM 7543 C C . ASP A 1 921 ? 0.246 -51.573 -23.330 1.00 88.12 921 ASP A C 1
ATOM 7545 O O . ASP A 1 921 ? 0.599 -50.424 -23.050 1.00 88.12 921 ASP A O 1
ATOM 7549 N N . PRO A 1 922 ? 1.092 -52.437 -23.929 1.00 86.88 922 PRO A N 1
ATOM 7550 C CA . PRO A 1 922 ? 2.462 -52.066 -24.273 1.00 86.88 922 PRO A CA 1
ATOM 7551 C C . PRO A 1 922 ? 2.525 -50.993 -25.368 1.00 86.88 922 PRO A C 1
ATOM 7553 O O . PRO A 1 922 ? 3.517 -50.267 -25.438 1.00 86.88 922 PRO A O 1
ATOM 7556 N N . VAL A 1 923 ? 1.488 -50.860 -26.204 1.00 87.62 923 VAL A N 1
ATOM 7557 C CA . VAL A 1 923 ? 1.418 -49.826 -27.249 1.00 87.62 923 VAL A CA 1
ATOM 7558 C C . VAL A 1 923 ? 1.176 -48.467 -26.604 1.00 87.62 923 VAL A C 1
ATOM 7560 O O . VAL A 1 923 ? 1.921 -47.526 -26.868 1.00 87.62 923 VAL A O 1
ATOM 7563 N N . ARG A 1 924 ? 0.206 -48.371 -25.690 1.00 87.31 924 ARG A N 1
ATOM 7564 C CA . ARG A 1 924 ? -0.070 -47.145 -24.925 1.00 87.31 924 ARG A CA 1
ATOM 7565 C C . ARG A 1 924 ? 1.079 -46.771 -23.986 1.00 87.31 924 ARG A C 1
ATOM 7567 O O . ARG A 1 924 ? 1.419 -45.595 -23.890 1.00 87.31 924 ARG A O 1
ATOM 7574 N N . ALA A 1 925 ? 1.718 -47.753 -23.351 1.00 88.56 925 ALA A N 1
ATOM 7575 C CA . ALA A 1 925 ? 2.923 -47.539 -22.550 1.00 88.56 925 ALA A CA 1
ATOM 7576 C C . ALA A 1 925 ? 4.076 -46.963 -23.392 1.00 88.56 925 ALA A C 1
ATOM 7578 O O . ALA A 1 925 ? 4.667 -45.949 -23.021 1.00 88.56 925 ALA A O 1
ATOM 7579 N N . THR A 1 926 ? 4.347 -47.555 -24.563 1.00 91.38 926 THR A N 1
ATOM 7580 C CA . THR A 1 926 ? 5.377 -47.061 -25.493 1.00 91.38 926 THR A CA 1
ATOM 7581 C C . THR A 1 926 ? 5.020 -45.674 -26.023 1.00 91.38 926 THR A C 1
ATOM 7583 O O . THR A 1 926 ? 5.894 -44.816 -26.093 1.00 91.38 926 THR A O 1
ATOM 7586 N N . TYR A 1 927 ? 3.745 -45.416 -26.335 1.00 93.50 927 TYR A N 1
ATOM 7587 C CA . TYR A 1 927 ? 3.266 -44.092 -26.736 1.00 93.50 927 TYR A CA 1
ATOM 7588 C C . TYR A 1 927 ? 3.583 -43.028 -25.681 1.00 93.50 927 TYR A C 1
ATOM 7590 O O . TYR A 1 927 ? 4.135 -41.996 -26.044 1.00 93.50 927 TYR A O 1
ATOM 7598 N N . TYR A 1 928 ? 3.304 -43.263 -24.393 1.00 91.81 928 TYR A N 1
ATOM 7599 C CA . TYR A 1 928 ? 3.614 -42.277 -23.350 1.00 91.81 928 TYR A CA 1
ATOM 7600 C C . TYR A 1 928 ? 5.121 -42.065 -23.159 1.00 91.81 928 TYR A C 1
ATOM 7602 O O . TYR A 1 928 ? 5.555 -40.921 -23.042 1.00 91.81 928 TYR A O 1
ATOM 7610 N N . VAL A 1 929 ? 5.930 -43.129 -23.224 1.00 92.12 929 VAL A N 1
ATOM 7611 C CA . VAL A 1 929 ? 7.401 -43.020 -23.185 1.00 92.12 929 VAL A CA 1
ATOM 7612 C C . VAL A 1 929 ? 7.934 -42.211 -24.370 1.00 92.12 929 VAL A C 1
ATOM 7614 O O . VAL A 1 929 ? 8.714 -41.282 -24.175 1.00 92.12 929 VAL A O 1
ATOM 7617 N N . VAL A 1 930 ? 7.491 -42.515 -25.593 1.00 92.31 930 VAL A N 1
ATOM 7618 C CA . VAL A 1 930 ? 7.900 -41.781 -26.800 1.00 92.31 930 VAL A CA 1
ATOM 7619 C C . VAL A 1 930 ? 7.402 -40.339 -26.751 1.00 92.31 930 VAL A C 1
ATOM 7621 O O . VAL A 1 930 ? 8.178 -39.439 -27.047 1.00 92.31 930 VAL A O 1
ATOM 7624 N N . ARG A 1 931 ? 6.154 -40.096 -26.332 1.00 93.31 931 ARG A N 1
ATOM 7625 C CA . ARG A 1 931 ? 5.577 -38.754 -26.169 1.00 93.31 931 ARG A CA 1
ATOM 7626 C C . ARG A 1 931 ? 6.443 -37.902 -25.246 1.00 93.31 931 ARG A C 1
ATOM 7628 O O . ARG A 1 931 ? 6.835 -36.811 -25.644 1.00 93.31 931 ARG A O 1
ATOM 7635 N N . ASP A 1 932 ? 6.773 -38.393 -24.056 1.00 90.31 932 ASP A N 1
ATOM 7636 C CA . ASP A 1 932 ? 7.468 -37.582 -23.050 1.00 90.31 932 ASP A CA 1
ATOM 7637 C C . ASP A 1 932 ? 8.936 -37.354 -23.423 1.00 90.31 932 ASP A C 1
ATOM 7639 O O . ASP A 1 932 ? 9.432 -36.235 -23.273 1.00 90.31 932 ASP A O 1
ATOM 7643 N N . VAL A 1 933 ? 9.604 -38.352 -24.014 1.00 89.12 933 VAL A N 1
ATOM 7644 C CA . VAL A 1 933 ? 10.956 -38.199 -24.580 1.00 89.12 933 VAL A CA 1
ATOM 7645 C C . VAL A 1 933 ? 10.963 -37.229 -25.768 1.00 89.12 933 VAL A C 1
ATOM 7647 O O . VAL A 1 933 ? 11.852 -36.384 -25.853 1.00 89.12 933 VAL A O 1
ATOM 7650 N N . VAL A 1 934 ? 9.969 -37.287 -26.661 1.00 92.00 934 VAL A N 1
ATOM 7651 C CA . VAL A 1 934 ? 9.853 -36.368 -27.807 1.00 92.00 934 VAL A CA 1
ATOM 7652 C C . VAL A 1 934 ? 9.548 -34.946 -27.348 1.00 92.00 934 VAL A C 1
ATOM 7654 O O . VAL A 1 934 ? 10.207 -34.030 -27.824 1.00 92.00 934 VAL A O 1
ATOM 7657 N N . ILE A 1 935 ? 8.624 -34.727 -26.406 1.00 89.69 935 ILE A N 1
ATOM 7658 C CA . ILE A 1 935 ? 8.352 -33.382 -25.869 1.00 89.69 935 ILE A CA 1
ATOM 7659 C C . ILE A 1 935 ? 9.605 -32.832 -25.177 1.00 89.69 935 ILE A C 1
ATOM 7661 O O . ILE A 1 935 ? 10.005 -31.705 -25.450 1.00 89.69 935 ILE A O 1
ATOM 7665 N N . THR A 1 936 ? 10.276 -33.642 -24.357 1.00 88.25 936 THR A N 1
ATOM 7666 C CA . THR A 1 936 ? 11.545 -33.292 -23.697 1.00 88.25 936 THR A CA 1
ATOM 7667 C C . THR A 1 936 ? 12.644 -32.931 -24.709 1.00 88.25 936 THR A C 1
ATOM 7669 O O . THR A 1 936 ? 13.364 -31.950 -24.521 1.00 88.25 936 THR A O 1
ATOM 7672 N N . GLY A 1 937 ? 12.745 -33.667 -25.821 1.00 89.12 937 GLY A N 1
ATOM 7673 C CA . GLY A 1 937 ? 13.668 -33.369 -26.921 1.00 89.12 937 GLY A CA 1
ATOM 7674 C C . GLY A 1 937 ? 13.286 -32.125 -27.731 1.00 89.12 937 GLY A C 1
ATOM 7675 O O . GLY A 1 937 ? 14.162 -31.348 -28.106 1.00 89.12 937 GLY A O 1
ATOM 7676 N N . LEU A 1 938 ? 11.992 -31.889 -27.964 1.00 90.00 938 LEU A N 1
ATOM 7677 C CA . LEU A 1 938 ? 11.475 -30.697 -28.644 1.00 90.00 938 LEU A CA 1
ATOM 7678 C C . LEU A 1 938 ? 11.661 -29.435 -27.800 1.00 90.00 938 LEU A C 1
ATOM 7680 O O . LEU A 1 938 ? 12.025 -28.401 -28.348 1.00 90.00 938 LEU A O 1
ATOM 7684 N N . LEU A 1 939 ? 11.469 -29.513 -26.481 1.00 90.00 939 LEU A N 1
ATOM 7685 C CA . LEU A 1 939 ? 11.756 -28.419 -25.552 1.00 90.00 939 LEU A CA 1
ATOM 7686 C C . LEU A 1 939 ? 13.260 -28.124 -25.490 1.00 90.00 939 LEU A C 1
ATOM 7688 O O . LEU A 1 939 ? 13.646 -26.958 -25.527 1.00 90.00 939 LEU A O 1
ATOM 7692 N N . TYR A 1 940 ? 14.119 -29.149 -25.492 1.00 87.88 940 TYR A N 1
ATOM 7693 C CA . TYR A 1 940 ? 15.570 -28.963 -25.600 1.00 87.88 940 TYR A CA 1
ATOM 7694 C C . TYR A 1 940 ? 15.979 -28.316 -26.937 1.00 87.88 940 TYR A C 1
ATOM 7696 O O . TYR A 1 940 ? 16.754 -27.359 -26.957 1.00 87.88 940 TYR A O 1
ATOM 7704 N N . TYR A 1 941 ? 15.422 -28.779 -28.061 1.00 87.00 941 TYR A N 1
ATOM 7705 C CA . TYR A 1 941 ? 15.644 -28.176 -29.380 1.00 87.00 941 TYR A CA 1
ATOM 7706 C C . TYR A 1 941 ? 15.116 -26.736 -29.453 1.00 87.00 941 TYR A C 1
ATOM 7708 O O . TYR A 1 941 ? 15.768 -25.857 -30.022 1.00 87.00 941 TYR A O 1
ATOM 7716 N N . PHE A 1 942 ? 13.970 -26.464 -28.827 1.00 82.94 942 PHE A N 1
ATOM 7717 C CA . PHE A 1 942 ? 13.440 -25.117 -28.666 1.00 82.94 942 PHE A CA 1
ATOM 7718 C C . PHE A 1 942 ? 14.410 -24.250 -27.862 1.00 82.94 942 PHE A C 1
ATOM 7720 O O . PHE A 1 942 ? 14.772 -23.185 -28.343 1.00 82.94 942 PHE A O 1
ATOM 7727 N N . ALA A 1 943 ? 14.928 -24.716 -26.721 1.00 84.38 943 ALA A N 1
ATOM 7728 C CA . ALA A 1 943 ? 15.915 -23.988 -25.919 1.00 84.38 943 ALA A CA 1
ATOM 7729 C C . ALA A 1 943 ? 17.217 -23.694 -26.681 1.00 84.38 943 ALA A C 1
ATOM 7731 O O . ALA A 1 943 ? 17.726 -22.572 -26.626 1.00 84.38 943 ALA A O 1
ATOM 7732 N N . TYR A 1 944 ? 17.713 -24.659 -27.459 1.00 84.62 944 TYR A N 1
ATOM 7733 C CA . TYR A 1 944 ? 18.829 -24.452 -28.387 1.00 84.62 944 TYR A CA 1
ATOM 7734 C C . TYR A 1 944 ? 18.505 -23.367 -29.433 1.00 84.62 944 TYR A C 1
ATOM 7736 O O . TYR A 1 944 ? 19.353 -22.537 -29.763 1.00 84.62 944 TYR A O 1
ATOM 7744 N N . SER A 1 945 ? 17.252 -23.319 -29.892 1.00 81.31 945 SER A N 1
ATOM 7745 C CA . SER A 1 945 ? 16.747 -22.355 -30.875 1.00 81.31 945 SER A CA 1
ATOM 7746 C C . SER A 1 945 ? 16.372 -20.983 -30.290 1.00 81.31 945 SER A C 1
ATOM 7748 O O . SER A 1 945 ? 16.379 -20.010 -31.044 1.00 81.31 945 SER A O 1
ATOM 7750 N N . ILE A 1 946 ? 16.106 -20.847 -28.978 1.00 79.50 946 ILE A N 1
ATOM 7751 C CA . ILE A 1 946 ? 15.749 -19.568 -28.320 1.00 79.50 946 ILE A CA 1
ATOM 7752 C C . ILE A 1 946 ? 16.804 -18.503 -28.622 1.00 79.50 946 ILE A C 1
ATOM 7754 O O . ILE A 1 946 ? 16.460 -17.371 -28.958 1.00 79.50 946 ILE A O 1
ATOM 7758 N N . THR A 1 947 ? 18.090 -18.845 -28.511 1.00 70.00 947 THR A N 1
ATOM 7759 C CA . THR A 1 947 ? 19.167 -17.861 -28.674 1.00 70.00 947 THR A CA 1
ATOM 7760 C C . THR A 1 947 ? 19.317 -17.399 -30.132 1.00 70.00 947 THR A C 1
ATOM 7762 O O . THR A 1 947 ? 19.254 -16.186 -30.338 1.00 70.00 947 THR A O 1
ATOM 7765 N N . PRO A 1 948 ? 19.428 -18.273 -31.155 1.00 77.00 948 PRO A N 1
ATOM 7766 C CA . PRO A 1 948 ? 19.372 -17.850 -32.559 1.00 77.00 948 PRO A CA 1
ATOM 7767 C C . PRO A 1 948 ? 18.095 -17.072 -32.915 1.00 77.00 948 PRO A C 1
ATOM 7769 O O . PRO A 1 948 ? 18.175 -16.006 -33.525 1.00 77.00 948 PRO A O 1
ATOM 7772 N N . LEU A 1 949 ? 16.922 -17.548 -32.482 1.00 67.62 949 LEU A N 1
ATOM 7773 C CA . LEU A 1 949 ? 15.628 -16.934 -32.797 1.00 67.62 949 LEU A CA 1
ATOM 7774 C C . LEU A 1 949 ? 15.485 -15.533 -32.182 1.00 67.62 949 LEU A C 1
ATOM 7776 O O . LEU A 1 949 ? 15.015 -14.618 -32.857 1.00 67.62 949 LEU A O 1
ATOM 7780 N N . ALA A 1 950 ? 15.933 -15.335 -30.939 1.00 65.69 950 ALA A N 1
ATOM 7781 C CA . ALA A 1 950 ? 15.910 -14.033 -30.267 1.00 65.69 950 ALA A CA 1
ATOM 7782 C C . ALA A 1 950 ? 16.900 -13.014 -30.863 1.00 65.69 950 ALA A C 1
ATOM 7784 O O . ALA A 1 950 ? 16.694 -11.810 -30.711 1.00 65.69 950 ALA A O 1
ATOM 7785 N N . HIS A 1 951 ? 17.961 -13.471 -31.540 1.00 68.00 951 HIS A N 1
ATOM 7786 C CA . HIS A 1 951 ? 18.913 -12.591 -32.229 1.00 68.00 951 HIS A CA 1
ATOM 7787 C C . HIS A 1 951 ? 18.513 -12.299 -33.681 1.00 68.00 951 HIS A C 1
ATOM 7789 O O . HIS A 1 951 ? 18.815 -11.210 -34.172 1.00 68.00 951 HIS A O 1
ATOM 7795 N N . SER A 1 952 ? 17.793 -13.214 -34.336 1.00 67.31 952 SER A N 1
ATOM 7796 C CA . SER A 1 952 ? 17.275 -13.031 -35.696 1.00 67.31 952 SER A CA 1
ATOM 7797 C C . SER A 1 952 ? 16.334 -11.823 -35.835 1.00 67.31 952 SER A C 1
ATOM 7799 O O . SER A 1 952 ? 15.741 -11.347 -34.862 1.00 67.31 952 SER A O 1
ATOM 7801 N N . ASP A 1 953 ? 16.162 -11.339 -37.066 1.00 65.19 953 ASP A N 1
ATOM 7802 C CA . ASP A 1 953 ? 15.230 -10.247 -37.392 1.00 65.19 953 ASP A CA 1
ATOM 7803 C C . ASP A 1 953 ? 13.796 -10.729 -37.669 1.00 65.19 953 ASP A C 1
ATOM 7805 O O . ASP A 1 953 ? 12.941 -9.955 -38.091 1.00 65.19 953 ASP A O 1
ATOM 7809 N N . PHE A 1 954 ? 13.507 -11.994 -37.340 1.00 60.62 954 PHE A N 1
ATOM 7810 C CA . PHE A 1 954 ? 12.163 -12.585 -37.317 1.00 60.62 954 PHE A CA 1
ATOM 7811 C C . PHE A 1 954 ? 11.151 -11.710 -36.554 1.00 60.62 954 PHE A C 1
ATOM 7813 O O . PHE A 1 954 ? 9.993 -11.577 -36.942 1.00 60.62 954 PHE A O 1
ATOM 7820 N N . TRP A 1 955 ? 11.616 -11.039 -35.498 1.00 57.81 955 TRP A N 1
ATOM 7821 C CA . TRP A 1 955 ? 10.855 -10.071 -34.716 1.00 57.81 955 TRP A CA 1
ATOM 7822 C C . TRP A 1 955 ? 11.030 -8.648 -35.267 1.00 57.81 955 TRP A C 1
ATOM 7824 O O . TRP A 1 955 ? 11.563 -7.783 -34.576 1.00 57.81 955 TRP A O 1
ATOM 7834 N N . GLY A 1 956 ? 10.580 -8.381 -36.499 1.00 54.44 956 GLY A N 1
ATOM 7835 C CA . GLY A 1 956 ? 10.808 -7.106 -37.212 1.00 54.44 956 GLY A CA 1
ATOM 7836 C C . GLY A 1 956 ? 10.314 -5.819 -36.516 1.00 54.44 956 GLY A C 1
ATOM 7837 O O . GLY A 1 956 ? 10.643 -4.718 -36.944 1.00 54.44 956 GLY A O 1
ATOM 7838 N N . PHE A 1 957 ? 9.558 -5.942 -35.420 1.00 58.12 957 PHE A N 1
ATOM 7839 C CA . PHE A 1 957 ? 9.115 -4.845 -34.549 1.00 58.12 957 PHE A CA 1
ATOM 7840 C C . PHE A 1 957 ? 9.988 -4.653 -33.286 1.00 58.12 957 PHE A C 1
ATOM 7842 O O . PHE A 1 957 ? 9.884 -3.632 -32.608 1.00 58.12 957 PHE A O 1
ATOM 7849 N N . VAL A 1 958 ? 10.875 -5.600 -32.961 1.00 61.84 958 VAL A N 1
ATOM 7850 C CA . VAL A 1 958 ? 11.772 -5.582 -31.790 1.00 61.84 958 VAL A CA 1
ATOM 7851 C C . VAL A 1 958 ? 13.179 -5.147 -32.218 1.00 61.84 958 VAL A C 1
ATOM 7853 O O . VAL A 1 958 ? 14.159 -5.885 -32.119 1.00 61.84 958 VAL A O 1
ATOM 7856 N N . THR A 1 959 ? 13.286 -3.916 -32.712 1.00 59.41 959 THR A N 1
ATOM 7857 C CA . THR A 1 959 ? 14.542 -3.364 -33.254 1.00 59.41 959 THR A CA 1
ATOM 7858 C C . THR A 1 959 ? 15.556 -2.970 -32.174 1.00 59.41 959 THR A C 1
ATOM 7860 O O . THR A 1 959 ? 16.759 -2.952 -32.424 1.00 59.41 959 THR A O 1
ATOM 7863 N N . HIS A 1 960 ? 15.104 -2.666 -30.954 1.00 66.25 960 HIS A N 1
ATOM 7864 C CA . HIS A 1 960 ? 15.976 -2.164 -29.891 1.00 66.25 960 HIS A CA 1
ATOM 7865 C C . HIS A 1 960 ? 16.618 -3.308 -29.065 1.00 66.25 960 HIS A C 1
ATOM 7867 O O . HIS A 1 960 ? 15.884 -4.121 -28.490 1.00 66.25 960 HIS A O 1
ATOM 7873 N N . PRO A 1 961 ? 17.957 -3.344 -28.878 1.00 65.94 961 PRO A N 1
ATOM 7874 C CA . PRO A 1 961 ? 18.661 -4.469 -28.241 1.00 65.94 961 PRO A CA 1
ATOM 7875 C C . PRO A 1 961 ? 18.155 -4.866 -26.844 1.00 65.94 961 PRO A C 1
ATOM 7877 O O . PRO A 1 961 ? 18.087 -6.052 -26.519 1.00 65.94 961 PRO A O 1
ATOM 7880 N N . LYS A 1 962 ? 17.740 -3.886 -26.022 1.00 66.25 962 LYS A N 1
ATOM 7881 C CA . LYS A 1 962 ? 17.182 -4.149 -24.677 1.00 66.25 962 LYS A CA 1
ATOM 7882 C C . LYS A 1 962 ? 15.874 -4.955 -24.712 1.00 66.25 962 LYS A C 1
ATOM 7884 O O . LYS A 1 962 ? 15.621 -5.713 -23.782 1.00 66.25 962 LYS A O 1
ATOM 7889 N N . TRP A 1 963 ? 15.066 -4.828 -25.768 1.00 67.75 963 TRP A N 1
ATOM 7890 C CA . TRP A 1 963 ? 13.820 -5.588 -25.893 1.00 67.75 963 TRP A CA 1
ATOM 7891 C C . TRP A 1 963 ? 14.068 -7.021 -26.386 1.00 67.75 963 TRP A C 1
ATOM 7893 O O . TRP A 1 963 ? 13.470 -7.935 -25.825 1.00 67.75 963 TRP A O 1
ATOM 7903 N N . LYS A 1 964 ? 15.006 -7.249 -27.327 1.00 71.50 964 LYS A N 1
ATOM 7904 C CA . LYS A 1 964 ? 15.437 -8.616 -27.717 1.00 71.50 964 LYS A CA 1
ATOM 7905 C C . LYS A 1 964 ? 15.909 -9.411 -26.477 1.00 71.50 964 LYS A C 1
ATOM 7907 O O . LYS A 1 964 ? 15.464 -10.529 -26.234 1.00 71.50 964 LYS A O 1
ATOM 7912 N N . THR A 1 965 ? 16.705 -8.762 -25.623 1.00 72.19 965 THR A N 1
ATOM 7913 C CA . THR A 1 965 ? 17.154 -9.239 -24.295 1.00 72.19 965 THR A CA 1
ATOM 7914 C C . THR A 1 965 ? 16.015 -9.614 -23.330 1.00 72.19 965 THR A C 1
ATOM 7916 O O . THR A 1 965 ? 16.052 -10.669 -22.690 1.00 72.19 965 THR A O 1
ATOM 7919 N N . PHE A 1 966 ? 15.002 -8.752 -23.201 1.00 76.81 966 PHE A N 1
ATOM 7920 C CA . PHE A 1 966 ? 13.874 -8.969 -22.291 1.00 76.81 966 PHE A CA 1
ATOM 7921 C C . PHE A 1 966 ? 13.057 -10.202 -22.701 1.00 76.81 966 PHE A C 1
ATOM 7923 O O . PHE A 1 966 ? 12.818 -11.089 -21.880 1.00 76.81 966 PHE A O 1
ATOM 7930 N N . TRP A 1 967 ? 12.718 -10.309 -23.988 1.00 73.69 967 TRP A N 1
ATOM 7931 C CA . TRP A 1 967 ? 11.984 -11.456 -24.524 1.00 73.69 967 TRP A CA 1
ATOM 7932 C C . TRP A 1 967 ? 12.771 -12.765 -24.415 1.00 73.69 967 TRP A C 1
ATOM 7934 O O . TRP A 1 967 ? 12.205 -13.773 -23.997 1.00 73.69 967 TRP A O 1
ATOM 7944 N N . GLN A 1 968 ? 14.083 -12.751 -24.679 1.00 80.94 968 GLN A N 1
ATOM 7945 C CA . GLN A 1 968 ? 14.947 -13.921 -24.471 1.00 80.94 968 GLN A CA 1
ATOM 7946 C C . GLN A 1 968 ? 14.881 -14.431 -23.019 1.00 80.94 968 GLN A C 1
ATOM 7948 O O . GLN A 1 968 ? 14.824 -15.638 -22.791 1.00 80.94 968 GLN A O 1
ATOM 7953 N N . SER A 1 969 ? 14.845 -13.523 -22.038 1.00 76.75 969 SER A N 1
ATOM 7954 C CA . SER A 1 969 ? 14.791 -13.875 -20.611 1.00 76.75 969 SER A CA 1
ATOM 7955 C C . SER A 1 969 ? 13.470 -14.555 -20.228 1.00 76.75 969 SER A C 1
ATOM 7957 O O . SER A 1 969 ? 13.476 -15.540 -19.492 1.00 76.75 969 SER A O 1
ATOM 7959 N N . LEU A 1 970 ? 12.341 -14.081 -20.768 1.00 76.06 970 LEU A N 1
ATOM 7960 C CA . LEU A 1 970 ? 11.029 -14.706 -20.558 1.00 76.06 970 LEU A CA 1
ATOM 7961 C C . LEU A 1 970 ? 10.937 -16.100 -21.200 1.00 76.06 970 LEU A C 1
ATOM 7963 O O . LEU A 1 970 ? 10.393 -17.017 -20.587 1.00 76.06 970 LEU A O 1
ATOM 7967 N N . LEU A 1 971 ? 11.508 -16.282 -22.396 1.00 80.62 971 LEU A N 1
ATOM 7968 C CA . LEU A 1 971 ? 11.533 -17.581 -23.079 1.00 80.62 971 LEU A CA 1
ATOM 7969 C C . LEU A 1 971 ? 12.345 -18.634 -22.303 1.00 80.62 971 LEU A C 1
ATOM 7971 O O . LEU A 1 971 ? 11.928 -19.789 -22.235 1.00 80.62 971 LEU A O 1
ATOM 7975 N N . TRP A 1 972 ? 13.458 -18.246 -21.670 1.00 86.31 972 TRP A N 1
ATOM 7976 C CA . TRP A 1 972 ? 14.240 -19.147 -20.811 1.00 86.31 972 TRP A CA 1
ATOM 7977 C C . TRP A 1 972 ? 13.498 -19.562 -19.535 1.00 86.31 972 TRP A C 1
ATOM 7979 O O . TRP A 1 972 ? 13.518 -20.741 -19.185 1.00 86.31 972 TRP A O 1
ATOM 7989 N N . LEU A 1 973 ? 12.799 -18.631 -18.876 1.00 78.94 973 LEU A N 1
ATOM 7990 C CA . LEU A 1 973 ? 11.971 -18.944 -17.703 1.00 78.94 973 LEU A CA 1
ATOM 7991 C C . LEU A 1 973 ? 10.823 -19.905 -18.055 1.00 78.94 973 LEU A C 1
ATOM 7993 O O . LEU A 1 973 ? 10.572 -20.859 -17.319 1.00 78.94 973 LEU A O 1
ATOM 7997 N N . ALA A 1 974 ? 10.168 -19.693 -19.202 1.00 78.31 974 ALA A N 1
ATOM 7998 C CA . ALA A 1 974 ? 9.135 -20.594 -19.707 1.00 78.31 974 ALA A CA 1
ATOM 7999 C C . ALA A 1 974 ? 9.694 -21.995 -20.016 1.00 78.31 974 ALA A C 1
ATOM 8001 O O . ALA A 1 974 ? 9.084 -22.993 -19.631 1.00 78.31 974 ALA A O 1
ATOM 8002 N N . TYR A 1 975 ? 10.871 -22.082 -20.649 1.00 88.19 975 TYR A N 1
ATOM 8003 C CA . TYR A 1 975 ? 11.543 -23.359 -20.902 1.00 88.19 975 TYR A CA 1
ATOM 8004 C C . TYR A 1 975 ? 11.852 -24.121 -19.608 1.00 88.19 975 TYR A C 1
ATOM 8006 O O . TYR A 1 975 ? 11.494 -25.292 -19.519 1.00 88.19 975 TYR A O 1
ATOM 8014 N N . TRP A 1 976 ? 12.462 -23.491 -18.596 1.00 86.50 976 TRP A N 1
ATOM 8015 C CA . TRP A 1 976 ? 12.814 -24.184 -17.347 1.00 86.50 976 TRP A CA 1
ATOM 8016 C C . TRP A 1 976 ? 11.597 -24.801 -16.653 1.00 86.50 976 TRP A C 1
ATOM 8018 O O . TRP A 1 976 ? 11.662 -25.943 -16.199 1.00 86.50 976 TRP A O 1
ATOM 8028 N N . TRP A 1 977 ? 10.476 -24.078 -16.614 1.00 80.75 977 TRP A N 1
ATOM 8029 C CA . TRP A 1 977 ? 9.239 -24.579 -16.017 1.00 80.75 977 TRP A CA 1
ATOM 8030 C C . TRP A 1 977 ? 8.642 -25.750 -16.814 1.00 80.75 977 TRP A C 1
ATOM 8032 O O . TRP A 1 977 ? 8.341 -26.796 -16.238 1.00 80.75 977 TRP A O 1
ATOM 8042 N N . LEU A 1 978 ? 8.543 -25.622 -18.142 1.00 84.50 978 LEU A N 1
ATOM 8043 C CA . LEU A 1 978 ? 8.017 -26.681 -19.014 1.00 84.50 978 LEU A CA 1
ATOM 8044 C C . LEU A 1 978 ? 8.901 -27.940 -19.007 1.00 84.50 978 LEU A C 1
ATOM 8046 O O . LEU A 1 978 ? 8.377 -29.049 -18.935 1.00 84.50 978 LEU A O 1
ATOM 8050 N N . GLN A 1 979 ? 10.226 -27.774 -19.015 1.00 91.00 979 GLN A N 1
ATOM 8051 C CA . GLN A 1 979 ? 11.192 -28.874 -18.959 1.00 91.00 979 GLN A CA 1
ATOM 8052 C C . GLN A 1 979 ? 11.133 -29.620 -17.616 1.00 91.00 979 GLN A C 1
ATOM 8054 O O . GLN A 1 979 ? 11.236 -30.846 -17.583 1.00 91.00 979 GLN A O 1
ATOM 8059 N N . GLY A 1 980 ? 10.939 -28.900 -16.504 1.00 84.81 980 GLY A N 1
ATOM 8060 C CA . GLY A 1 980 ? 10.768 -29.506 -15.181 1.00 84.81 980 GLY A CA 1
ATOM 8061 C C . GLY A 1 980 ? 9.507 -30.372 -15.093 1.00 84.81 980 GLY A C 1
ATOM 8062 O O . GLY A 1 980 ? 9.562 -31.499 -14.597 1.00 84.81 980 GLY A O 1
ATOM 8063 N N . LEU A 1 981 ? 8.386 -29.891 -15.642 1.00 83.12 981 LEU A N 1
ATOM 8064 C CA . LEU A 1 981 ? 7.130 -30.648 -15.695 1.00 83.12 981 LEU A CA 1
ATOM 8065 C C . LEU A 1 981 ? 7.256 -31.939 -16.518 1.00 83.12 981 LEU A C 1
ATOM 8067 O O . LEU A 1 981 ? 6.770 -32.988 -16.093 1.00 83.12 981 LEU A O 1
ATOM 8071 N N . THR A 1 982 ? 7.925 -31.897 -17.674 1.00 87.62 982 THR A N 1
ATOM 8072 C CA . THR A 1 982 ? 8.115 -33.100 -18.503 1.00 87.62 982 THR A CA 1
ATOM 8073 C C . THR A 1 982 ? 9.118 -34.067 -17.881 1.00 87.62 982 THR A C 1
ATOM 8075 O O . THR A 1 982 ? 8.899 -35.277 -17.932 1.00 87.62 982 THR A O 1
ATOM 8078 N N . GLY A 1 983 ? 10.155 -33.561 -17.203 1.00 89.31 983 GLY A N 1
ATOM 8079 C CA . GLY A 1 983 ? 11.073 -34.369 -16.395 1.00 89.31 983 GLY A CA 1
ATOM 8080 C C . GLY A 1 983 ? 10.364 -35.154 -15.284 1.00 89.31 983 GLY A C 1
ATOM 8081 O O . GLY A 1 983 ? 10.635 -36.341 -15.105 1.00 89.31 983 GLY A O 1
ATOM 8082 N N . ALA A 1 984 ? 9.387 -34.550 -14.600 1.00 88.62 984 ALA A N 1
ATOM 8083 C CA . ALA A 1 984 ? 8.561 -35.255 -13.617 1.00 88.62 984 ALA A CA 1
ATOM 8084 C C . ALA A 1 984 ? 7.717 -36.383 -14.252 1.00 88.62 984 ALA A C 1
ATOM 8086 O O . ALA A 1 984 ? 7.628 -37.476 -13.691 1.00 88.62 984 ALA A O 1
ATOM 8087 N N . GLY A 1 985 ? 7.169 -36.173 -15.456 1.00 89.38 985 GLY A N 1
ATOM 8088 C CA . GLY A 1 985 ? 6.490 -37.228 -16.225 1.00 89.38 985 GLY A CA 1
ATOM 8089 C C . GLY A 1 985 ? 7.414 -38.408 -16.561 1.00 89.38 985 GLY A C 1
ATOM 8090 O O . GLY A 1 985 ? 7.071 -39.567 -16.314 1.00 89.38 985 GLY A O 1
ATOM 8091 N N . VAL A 1 986 ? 8.635 -38.113 -17.020 1.00 91.81 986 VAL A N 1
ATOM 8092 C CA . VAL A 1 986 ? 9.687 -39.115 -17.274 1.00 91.81 986 VAL A CA 1
ATOM 8093 C C . VAL A 1 986 ? 10.050 -39.892 -15.998 1.00 91.81 986 VAL A C 1
ATOM 8095 O O . VAL A 1 986 ? 10.211 -41.116 -16.056 1.00 91.81 986 VAL A O 1
ATOM 8098 N N . PHE A 1 987 ? 10.105 -39.230 -14.836 1.00 93.62 987 PHE A N 1
ATOM 8099 C CA . PHE A 1 987 ? 10.335 -39.891 -13.547 1.00 93.62 987 PHE A CA 1
ATOM 8100 C C . PHE A 1 987 ? 9.223 -40.892 -13.211 1.00 93.62 987 PHE A C 1
ATOM 8102 O O . PHE A 1 987 ? 9.525 -42.028 -12.838 1.00 93.62 987 PHE A O 1
ATOM 8109 N N . CYS A 1 988 ? 7.953 -40.504 -13.382 1.00 93.12 988 CYS A N 1
ATOM 8110 C CA . CYS A 1 988 ? 6.793 -41.368 -13.145 1.00 93.12 988 CYS A CA 1
ATOM 8111 C C . CYS A 1 988 ? 6.786 -42.605 -14.060 1.00 93.12 988 CYS A C 1
ATOM 8113 O O . CYS A 1 988 ? 6.537 -43.716 -13.592 1.00 93.12 988 CYS A O 1
ATOM 8115 N N . LEU A 1 989 ? 7.131 -42.451 -15.341 1.00 93.06 989 LEU A N 1
ATOM 8116 C CA . LEU A 1 989 ? 7.251 -43.582 -16.269 1.00 93.06 989 LEU A CA 1
ATOM 8117 C C . LEU A 1 989 ? 8.398 -44.530 -15.876 1.00 93.06 989 LEU A C 1
ATOM 8119 O O . LEU A 1 989 ? 8.236 -45.752 -15.916 1.00 93.06 989 LEU A O 1
ATOM 8123 N N . GLY A 1 990 ? 9.539 -43.993 -15.432 1.00 93.94 990 GLY A N 1
ATOM 8124 C CA . GLY A 1 990 ? 10.624 -44.799 -14.863 1.00 93.94 990 GLY A CA 1
ATOM 8125 C C . GLY A 1 990 ? 10.231 -45.501 -13.554 1.00 93.94 990 GLY A C 1
ATOM 8126 O O . GLY A 1 990 ? 10.608 -46.651 -13.333 1.00 93.94 990 GLY A O 1
ATOM 8127 N N . HIS A 1 991 ? 9.400 -44.865 -12.725 1.00 94.38 991 HIS A N 1
ATOM 8128 C CA . HIS A 1 991 ? 8.856 -45.435 -11.490 1.00 94.38 991 HIS A CA 1
ATOM 8129 C C . HIS A 1 991 ? 7.942 -46.641 -11.762 1.00 94.38 991 HIS A C 1
ATOM 8131 O O . HIS A 1 991 ? 8.120 -47.704 -11.162 1.00 94.38 991 HIS A O 1
ATOM 8137 N N . ASP A 1 992 ? 7.028 -46.526 -12.725 1.00 93.06 992 ASP A N 1
ATOM 8138 C CA . ASP A 1 992 ? 6.160 -47.629 -13.162 1.00 93.06 992 ASP A CA 1
ATOM 8139 C C . ASP A 1 992 ? 6.950 -48.776 -13.809 1.00 93.06 992 ASP A C 1
ATOM 8141 O O . ASP A 1 992 ? 6.665 -49.960 -13.595 1.00 93.06 992 ASP A O 1
ATOM 8145 N N . ALA A 1 993 ? 8.016 -48.454 -14.540 1.00 93.62 993 ALA A N 1
ATOM 8146 C CA . ALA A 1 993 ? 8.974 -49.450 -15.006 1.00 93.62 993 ALA A CA 1
ATOM 8147 C C . ALA A 1 993 ? 9.724 -50.129 -13.832 1.00 93.62 993 ALA A C 1
ATOM 8149 O O . ALA A 1 993 ? 10.013 -51.326 -13.885 1.00 93.62 993 ALA A O 1
ATOM 8150 N N . GLY A 1 994 ? 9.969 -49.416 -12.729 1.00 91.50 994 GLY A N 1
ATOM 8151 C CA . GLY A 1 994 ? 10.491 -49.964 -11.471 1.00 91.50 994 GLY A CA 1
ATOM 8152 C C . GLY A 1 994 ? 9.565 -51.007 -10.839 1.00 91.50 994 GLY A C 1
ATOM 8153 O O . GLY A 1 994 ? 10.004 -52.119 -10.535 1.00 91.50 994 GLY A O 1
ATOM 8154 N N . HIS A 1 995 ? 8.268 -50.705 -10.742 1.00 91.88 995 HIS A N 1
ATOM 8155 C CA . HIS A 1 995 ? 7.233 -51.664 -10.310 1.00 91.88 995 HIS A CA 1
ATOM 8156 C C . HIS A 1 995 ? 6.993 -52.794 -11.315 1.00 91.88 995 HIS A C 1
ATOM 8158 O O . HIS A 1 995 ? 6.398 -53.825 -10.993 1.00 91.88 995 HIS A O 1
ATOM 8164 N N . GLY A 1 996 ? 7.451 -52.609 -12.551 1.00 90.81 996 GLY A N 1
ATOM 8165 C CA . GLY A 1 996 ? 7.158 -53.495 -13.661 1.00 90.81 996 GLY A CA 1
ATOM 8166 C C . GLY A 1 996 ? 5.688 -53.448 -14.071 1.00 90.81 996 GLY A C 1
ATOM 8167 O O . GLY A 1 996 ? 5.188 -54.455 -14.573 1.00 90.81 996 GLY A O 1
ATOM 8168 N N . SER A 1 997 ? 4.980 -52.338 -13.833 1.00 88.50 997 SER A N 1
ATOM 8169 C CA . SER A 1 997 ? 3.599 -52.109 -14.283 1.00 88.50 997 SER A CA 1
ATOM 8170 C C . SER A 1 997 ? 3.543 -51.698 -15.758 1.00 88.50 997 SER A C 1
ATOM 8172 O O . SER A 1 997 ? 2.618 -52.113 -16.452 1.00 88.50 997 SER A O 1
ATOM 8174 N N . LEU A 1 998 ? 4.560 -50.982 -16.250 1.00 88.19 998 LEU A N 1
ATOM 8175 C CA . LEU A 1 998 ? 4.581 -50.358 -17.579 1.00 88.19 998 LEU A CA 1
ATOM 8176 C C . LEU A 1 998 ? 4.547 -51.367 -18.749 1.00 88.19 998 LEU A C 1
ATOM 8178 O O . LEU A 1 998 ? 3.785 -51.192 -19.695 1.00 88.19 998 LEU A O 1
ATOM 8182 N N . TYR A 1 999 ? 5.321 -52.456 -18.676 1.00 92.75 999 TYR A N 1
ATOM 8183 C CA . TYR A 1 999 ? 5.348 -53.520 -19.698 1.00 92.75 999 TYR A CA 1
ATOM 8184 C C . TYR A 1 999 ? 5.079 -54.913 -19.116 1.00 92.75 999 TYR A C 1
ATOM 8186 O O . TYR A 1 999 ? 5.259 -55.162 -17.921 1.00 92.75 999 TYR A O 1
ATOM 8194 N N . GLU A 1 1000 ? 4.697 -55.876 -19.957 1.00 89.62 1000 GLU A N 1
ATOM 8195 C CA . GLU A 1 1000 ? 4.617 -57.292 -19.560 1.00 89.62 1000 GLU A CA 1
ATOM 8196 C C . GLU A 1 1000 ? 6.013 -57.893 -19.311 1.00 89.62 1000 GLU A C 1
ATOM 8198 O O . GLU A 1 1000 ? 6.246 -58.557 -18.299 1.00 89.62 1000 GLU A O 1
ATOM 8203 N N . SER A 1 1001 ? 6.981 -57.596 -20.185 1.00 92.19 1001 SER A N 1
ATOM 8204 C CA . SER A 1 1001 ? 8.362 -58.077 -20.061 1.00 92.19 1001 SER A CA 1
ATOM 8205 C C . SER A 1 1001 ? 9.126 -57.354 -18.949 1.00 92.19 1001 SER A C 1
ATOM 8207 O O . SER A 1 1001 ? 9.391 -56.153 -19.033 1.00 92.19 1001 SER A O 1
ATOM 8209 N N . ARG A 1 1002 ? 9.579 -58.091 -17.924 1.00 91.44 1002 ARG A N 1
ATOM 8210 C CA . ARG A 1 1002 ? 10.464 -57.544 -16.872 1.00 91.44 1002 ARG A CA 1
ATOM 8211 C C . ARG A 1 1002 ? 11.774 -56.981 -17.435 1.00 91.44 1002 ARG A C 1
ATOM 8213 O O . ARG A 1 1002 ? 12.250 -55.971 -16.933 1.00 91.44 1002 ARG A O 1
ATOM 8220 N N . LYS A 1 1003 ? 12.329 -57.591 -18.492 1.00 93.25 1003 LYS A N 1
ATOM 8221 C CA . LYS A 1 1003 ? 13.543 -57.085 -19.158 1.00 93.25 1003 LYS A CA 1
ATOM 8222 C C . LYS A 1 1003 ? 13.292 -55.724 -19.816 1.00 93.25 1003 LYS A C 1
ATOM 8224 O O . LYS A 1 1003 ? 14.112 -54.830 -19.652 1.00 93.25 1003 LYS A O 1
ATOM 8229 N N . MET A 1 1004 ? 12.141 -55.549 -20.478 1.00 92.62 1004 MET A N 1
ATOM 8230 C CA . MET A 1 1004 ? 11.759 -54.264 -21.083 1.00 92.62 1004 MET A CA 1
ATOM 8231 C C . MET A 1 1004 ? 11.566 -53.177 -20.020 1.00 92.62 1004 MET A C 1
ATOM 8233 O O . MET A 1 1004 ? 12.114 -52.091 -20.151 1.00 92.62 1004 MET A O 1
ATOM 8237 N N . ASN A 1 1005 ? 10.868 -53.498 -18.926 1.00 95.25 1005 ASN A N 1
ATOM 8238 C CA . ASN A 1 1005 ? 10.731 -52.595 -17.781 1.00 95.25 1005 ASN A CA 1
ATOM 8239 C C . ASN A 1 1005 ? 12.097 -52.181 -17.203 1.00 95.25 1005 ASN A C 1
ATOM 8241 O O . ASN A 1 1005 ? 12.336 -51.000 -16.992 1.00 95.25 1005 ASN A O 1
ATOM 8245 N N . HIS A 1 1006 ? 13.020 -53.125 -16.986 1.00 96.50 1006 HIS A N 1
ATOM 8246 C CA . HIS A 1 1006 ? 14.352 -52.786 -16.475 1.00 96.50 1006 HIS A CA 1
ATOM 8247 C C . HIS A 1 1006 ? 15.140 -51.889 -17.437 1.00 96.50 1006 HIS A C 1
ATOM 8249 O O . HIS A 1 1006 ? 15.806 -50.966 -16.986 1.00 96.50 1006 HIS A O 1
ATOM 8255 N N . PHE A 1 1007 ? 15.062 -52.154 -18.743 1.00 95.50 1007 PHE A N 1
ATOM 8256 C CA . PHE A 1 1007 ? 15.756 -51.375 -19.767 1.00 95.50 1007 PHE A CA 1
ATOM 8257 C C . PHE A 1 1007 ? 15.202 -49.949 -19.880 1.00 95.50 1007 PHE A C 1
ATOM 8259 O O . PHE A 1 1007 ? 15.957 -48.988 -19.767 1.00 95.50 1007 PHE A O 1
ATOM 8266 N N . VAL A 1 1008 ? 13.882 -49.803 -20.032 1.00 94.81 1008 VAL A N 1
ATOM 8267 C CA . VAL A 1 1008 ? 13.230 -48.488 -20.140 1.00 94.81 1008 VAL A CA 1
ATOM 8268 C C . VAL A 1 1008 ? 13.375 -47.700 -18.839 1.00 94.81 1008 VAL A C 1
ATOM 8270 O O . VAL A 1 1008 ? 13.759 -46.538 -18.882 1.00 94.81 1008 VAL A O 1
ATOM 8273 N N . GLY A 1 1009 ? 13.154 -48.330 -17.682 1.00 95.38 1009 GLY A N 1
ATOM 8274 C CA . GLY A 1 1009 ? 13.334 -47.685 -16.381 1.00 95.38 1009 GLY A CA 1
ATOM 8275 C C . GLY A 1 1009 ? 14.765 -47.197 -16.160 1.00 95.38 1009 GLY A C 1
ATOM 8276 O O . GLY A 1 1009 ? 14.959 -46.045 -15.781 1.00 95.38 1009 GLY A O 1
ATOM 8277 N N . PHE A 1 1010 ? 15.767 -48.020 -16.496 1.00 96.19 1010 PHE A N 1
ATOM 8278 C CA . PHE A 1 1010 ? 17.174 -47.622 -16.449 1.00 96.19 1010 PHE A CA 1
ATOM 8279 C C . PHE A 1 1010 ? 17.455 -46.394 -17.321 1.00 96.19 1010 PHE A C 1
ATOM 8281 O O . PHE A 1 1010 ? 18.080 -45.457 -16.834 1.00 96.19 1010 PHE A O 1
ATOM 8288 N N . LEU A 1 1011 ? 16.972 -46.355 -18.567 1.00 94.62 1011 LEU A N 1
ATOM 8289 C CA . LEU A 1 1011 ? 17.174 -45.207 -19.459 1.00 94.62 1011 LEU A CA 1
ATOM 8290 C C . LEU A 1 1011 ? 16.496 -43.928 -18.941 1.00 94.62 1011 LEU A C 1
ATOM 8292 O O . LEU A 1 1011 ? 17.144 -42.885 -18.866 1.00 94.62 1011 LEU A O 1
ATOM 8296 N N . LEU A 1 1012 ? 15.215 -44.003 -18.564 1.00 94.81 1012 LEU A N 1
ATOM 8297 C CA . LEU A 1 1012 ? 14.432 -42.832 -18.145 1.00 94.81 1012 LEU A CA 1
ATOM 8298 C C . LEU A 1 1012 ? 14.926 -42.239 -16.820 1.00 94.81 1012 LEU A C 1
ATOM 8300 O O . LEU A 1 1012 ? 15.010 -41.022 -16.689 1.00 94.81 1012 LEU A O 1
ATOM 8304 N N . HIS A 1 1013 ? 15.295 -43.074 -15.846 1.00 94.62 1013 HIS A N 1
ATOM 8305 C CA . HIS A 1 1013 ? 15.865 -42.593 -14.583 1.00 94.62 1013 HIS A CA 1
ATOM 8306 C C . HIS A 1 1013 ? 17.319 -42.137 -14.738 1.00 94.62 1013 HIS A C 1
ATOM 8308 O O . HIS A 1 1013 ? 17.675 -41.119 -14.154 1.00 94.62 1013 HIS A O 1
ATOM 8314 N N . SER A 1 1014 ? 18.129 -42.775 -15.593 1.00 92.88 1014 SER A N 1
ATOM 8315 C CA . SER A 1 1014 ? 19.500 -42.305 -15.865 1.00 92.88 1014 SER A CA 1
ATOM 8316 C C . SER A 1 1014 ? 19.528 -40.934 -16.552 1.00 92.88 1014 SER A C 1
ATOM 8318 O O . SER A 1 1014 ? 20.406 -40.131 -16.251 1.00 92.88 1014 SER A O 1
ATOM 8320 N N . TYR A 1 1015 ? 18.550 -40.626 -17.417 1.00 88.25 1015 TYR A N 1
ATOM 8321 C CA . TYR A 1 1015 ? 18.365 -39.277 -17.977 1.00 88.25 1015 TYR A CA 1
ATOM 8322 C C . TYR A 1 1015 ? 18.141 -38.209 -16.888 1.00 88.25 1015 TYR A C 1
ATOM 8324 O O . TYR A 1 1015 ? 18.580 -37.072 -17.039 1.00 88.25 1015 TYR A O 1
ATOM 8332 N N . LEU A 1 1016 ? 17.507 -38.589 -15.775 1.00 90.12 1016 LEU A N 1
ATOM 8333 C CA . LEU A 1 1016 ? 17.236 -37.731 -14.618 1.00 90.12 1016 LEU A CA 1
ATOM 8334 C C . LEU A 1 1016 ? 18.289 -37.856 -13.501 1.00 90.12 1016 LEU A C 1
ATOM 8336 O O . LEU A 1 1016 ? 18.054 -37.382 -12.396 1.00 90.12 1016 LEU A O 1
ATOM 8340 N N . LEU A 1 1017 ? 19.425 -38.515 -13.764 1.00 90.75 1017 LEU A N 1
ATOM 8341 C CA . LEU A 1 1017 ? 20.486 -38.808 -12.784 1.00 90.75 1017 LEU A CA 1
ATOM 8342 C C . LEU A 1 1017 ? 20.033 -39.658 -11.573 1.00 90.75 1017 LEU A C 1
ATOM 8344 O O . LEU A 1 1017 ? 20.725 -39.731 -10.558 1.00 90.75 1017 LEU A O 1
ATOM 8348 N N . VAL A 1 1018 ? 18.907 -40.368 -11.690 1.00 89.19 1018 VAL A N 1
ATOM 8349 C CA . VAL A 1 1018 ? 18.366 -41.258 -10.654 1.00 89.19 1018 VAL A CA 1
ATOM 8350 C C . VAL A 1 1018 ? 18.935 -42.677 -10.828 1.00 89.19 1018 VAL A C 1
ATOM 8352 O O . VAL A 1 1018 ? 18.812 -43.266 -11.907 1.00 89.19 1018 VAL A O 1
ATOM 8355 N N . PRO A 1 1019 ? 19.524 -43.295 -9.784 1.00 91.19 1019 PRO A N 1
ATOM 8356 C CA . PRO A 1 1019 ? 20.104 -44.633 -9.879 1.00 91.19 1019 PRO A CA 1
ATOM 8357 C C . PRO A 1 1019 ? 19.010 -45.717 -9.854 1.00 91.19 1019 PRO A C 1
ATOM 8359 O O . PRO A 1 1019 ? 18.708 -46.306 -8.816 1.00 91.19 1019 PRO A O 1
ATOM 8362 N N . PHE A 1 1020 ? 18.426 -45.998 -11.025 1.00 94.94 1020 PHE A N 1
ATOM 8363 C CA . PHE A 1 1020 ? 17.237 -46.848 -11.201 1.00 94.94 1020 PHE A CA 1
ATOM 8364 C C . PHE A 1 1020 ? 17.224 -48.135 -10.365 1.00 94.94 1020 PHE A C 1
ATOM 8366 O O . PHE A 1 1020 ? 16.221 -48.439 -9.729 1.00 94.94 1020 PHE A O 1
ATOM 8373 N N . PHE A 1 1021 ? 18.308 -48.919 -10.369 1.00 93.12 1021 PHE A N 1
ATOM 8374 C CA . PHE A 1 1021 ? 18.301 -50.234 -9.723 1.00 93.12 1021 PHE A CA 1
ATOM 8375 C C . PHE A 1 1021 ? 18.295 -50.157 -8.194 1.00 93.12 1021 PHE A C 1
ATOM 8377 O O . PHE A 1 1021 ? 17.507 -50.871 -7.579 1.00 93.12 1021 PHE A O 1
ATOM 8384 N N . SER A 1 1022 ? 19.117 -49.300 -7.576 1.00 90.44 1022 SER A N 1
ATOM 8385 C CA . SER A 1 1022 ? 19.109 -49.140 -6.115 1.00 90.44 1022 SER A CA 1
ATOM 8386 C C . SER A 1 1022 ? 17.793 -48.526 -5.649 1.00 90.44 1022 SER A C 1
ATOM 8388 O O . SER A 1 1022 ? 17.157 -49.089 -4.760 1.00 90.44 1022 SER A O 1
ATOM 8390 N N . TRP A 1 1023 ? 17.337 -47.466 -6.327 1.00 93.06 1023 TRP A N 1
ATOM 8391 C CA . TRP A 1 1023 ? 16.034 -46.845 -6.088 1.00 93.06 1023 TRP A CA 1
ATOM 8392 C C . TRP A 1 1023 ? 14.893 -47.865 -6.186 1.00 93.06 1023 TRP A C 1
ATOM 8394 O O . TRP A 1 1023 ? 14.075 -47.975 -5.278 1.00 93.06 1023 TRP A O 1
ATOM 8404 N N . LYS A 1 1024 ? 14.865 -48.686 -7.242 1.00 92.75 1024 LYS A N 1
ATOM 8405 C CA . LYS A 1 1024 ? 13.841 -49.720 -7.432 1.00 92.75 1024 LYS A CA 1
ATOM 8406 C C . LYS A 1 1024 ? 13.811 -50.726 -6.280 1.00 92.75 1024 LYS A C 1
ATOM 8408 O O . LYS A 1 1024 ? 12.727 -51.156 -5.894 1.00 92.75 1024 LYS A O 1
ATOM 8413 N N . PHE A 1 1025 ? 14.965 -51.157 -5.766 1.00 89.31 1025 PHE A N 1
ATOM 8414 C CA . PHE A 1 1025 ? 15.000 -52.156 -4.695 1.00 89.31 1025 PHE A CA 1
ATOM 8415 C C . PHE A 1 1025 ? 14.477 -51.595 -3.368 1.00 89.31 1025 PHE A C 1
ATOM 8417 O O . PHE A 1 1025 ? 13.593 -52.223 -2.783 1.00 89.31 1025 PHE A O 1
ATOM 8424 N N . THR A 1 1026 ? 14.938 -50.415 -2.944 1.00 86.44 1026 THR A N 1
ATOM 8425 C CA . THR A 1 1026 ? 14.477 -49.782 -1.693 1.00 86.44 1026 THR A CA 1
ATOM 8426 C C . THR A 1 1026 ? 13.020 -49.328 -1.787 1.00 86.44 1026 THR A C 1
ATOM 8428 O O . THR A 1 1026 ? 12.229 -49.552 -0.872 1.00 86.44 1026 THR A O 1
ATOM 8431 N N . HIS A 1 1027 ? 12.600 -48.798 -2.941 1.00 90.06 1027 HIS A N 1
ATOM 8432 C CA . HIS A 1 1027 ? 11.202 -48.434 -3.197 1.00 90.06 1027 HIS A CA 1
ATOM 8433 C C . HIS A 1 1027 ? 10.272 -49.657 -3.188 1.00 90.06 1027 HIS A C 1
ATOM 8435 O O . HIS A 1 1027 ? 9.167 -49.607 -2.652 1.00 90.06 1027 HIS A O 1
ATOM 8441 N N . HIS A 1 1028 ? 10.722 -50.807 -3.703 1.00 87.50 1028 HIS A N 1
ATOM 8442 C CA . HIS A 1 1028 ? 9.980 -52.071 -3.585 1.00 87.50 1028 HIS A CA 1
ATOM 8443 C C . HIS A 1 1028 ? 9.904 -52.560 -2.125 1.00 87.50 1028 HIS A C 1
ATOM 8445 O O . HIS A 1 1028 ? 8.905 -53.177 -1.742 1.00 87.50 1028 HIS A O 1
ATOM 8451 N N . GLY A 1 1029 ? 10.928 -52.288 -1.308 1.00 85.31 1029 GLY A N 1
ATOM 8452 C CA . GLY A 1 1029 ? 10.912 -52.475 0.149 1.00 85.31 1029 GLY A CA 1
ATOM 8453 C C . GLY A 1 1029 ? 9.819 -51.632 0.809 1.00 85.31 1029 GLY A C 1
ATOM 8454 O O . GLY A 1 1029 ? 8.882 -52.187 1.389 1.00 85.31 1029 GLY A O 1
ATOM 8455 N N . HIS A 1 1030 ? 9.853 -50.314 0.593 1.00 86.44 1030 HIS A N 1
ATOM 8456 C CA . HIS A 1 1030 ? 8.818 -49.367 1.023 1.00 86.44 1030 HIS A CA 1
ATOM 8457 C C . HIS A 1 1030 ? 7.400 -49.816 0.626 1.00 86.44 1030 HIS A C 1
ATOM 8459 O O . HIS A 1 1030 ? 6.524 -49.906 1.481 1.00 86.44 1030 HIS A O 1
ATOM 8465 N N . HIS A 1 1031 ? 7.158 -50.201 -0.631 1.00 86.69 1031 HIS A N 1
ATOM 8466 C CA . HIS A 1 1031 ? 5.829 -50.648 -1.084 1.00 86.69 1031 HIS A CA 1
ATOM 8467 C C . HIS A 1 1031 ? 5.352 -51.983 -0.479 1.00 86.69 1031 HIS A C 1
ATOM 8469 O O . HIS A 1 1031 ? 4.150 -52.253 -0.451 1.00 86.69 1031 HIS A O 1
ATOM 8475 N N . LYS A 1 1032 ? 6.257 -52.839 0.014 1.00 85.12 1032 LYS A N 1
ATOM 8476 C CA . LYS A 1 1032 ? 5.895 -54.058 0.766 1.00 85.12 1032 LYS A CA 1
ATOM 8477 C C . LYS A 1 1032 ? 5.528 -53.778 2.221 1.00 85.12 1032 LYS A C 1
ATOM 8479 O O . LYS A 1 1032 ? 4.867 -54.613 2.839 1.00 85.12 1032 LYS A O 1
ATOM 8484 N N . ALA A 1 1033 ? 5.994 -52.661 2.765 1.00 85.69 1033 ALA A N 1
ATOM 8485 C CA . ALA A 1 1033 ? 5.963 -52.357 4.187 1.00 85.69 1033 ALA A CA 1
ATOM 8486 C C . ALA A 1 1033 ? 5.413 -50.953 4.489 1.00 85.69 1033 ALA A C 1
ATOM 8488 O O . ALA A 1 1033 ? 5.671 -50.430 5.566 1.00 85.69 1033 ALA A O 1
ATOM 8489 N N . THR A 1 1034 ? 4.651 -50.357 3.567 1.00 82.25 1034 THR A N 1
ATOM 8490 C CA . THR A 1 1034 ? 4.225 -48.952 3.629 1.00 82.25 1034 THR A CA 1
ATOM 8491 C C . THR A 1 1034 ? 3.531 -48.627 4.950 1.00 82.25 1034 THR A C 1
ATOM 8493 O O . THR A 1 1034 ? 2.497 -49.217 5.274 1.00 82.25 1034 THR A O 1
ATOM 8496 N N . GLY A 1 1035 ? 4.099 -47.694 5.717 1.00 77.06 1035 GLY A N 1
ATOM 8497 C CA . GLY A 1 1035 ? 3.591 -47.300 7.038 1.00 77.06 1035 GLY A CA 1
ATOM 8498 C C . GLY A 1 1035 ? 3.935 -48.263 8.186 1.00 77.06 1035 GLY A C 1
ATOM 8499 O O . GLY A 1 1035 ? 3.408 -48.119 9.288 1.00 77.06 1035 GLY A O 1
ATOM 8500 N N . SER A 1 1036 ? 4.813 -49.246 7.967 1.00 83.06 1036 SER A N 1
ATOM 8501 C CA . SER A 1 1036 ? 5.348 -50.126 9.011 1.00 83.06 1036 SER A CA 1
ATOM 8502 C C . SER A 1 1036 ? 6.548 -49.454 9.683 1.00 83.06 1036 SER A C 1
ATOM 8504 O O . SER A 1 1036 ? 7.635 -49.439 9.116 1.00 83.06 1036 SER A O 1
ATOM 8506 N N . MET A 1 1037 ? 6.382 -48.991 10.927 1.00 80.88 1037 MET A N 1
ATOM 8507 C CA . MET A 1 1037 ? 7.431 -48.313 11.721 1.00 80.88 1037 MET A CA 1
ATOM 8508 C C . MET A 1 1037 ? 8.773 -49.072 11.832 1.00 80.88 1037 MET A C 1
ATOM 8510 O O . MET A 1 1037 ? 9.788 -48.466 12.146 1.00 80.88 1037 MET A O 1
ATOM 8514 N N . GLU A 1 1038 ? 8.769 -50.388 11.604 1.00 82.12 1038 GLU A N 1
ATOM 8515 C CA . GLU A 1 1038 ? 9.927 -51.287 11.734 1.00 82.12 1038 GLU A CA 1
ATOM 8516 C C . GLU A 1 1038 ? 10.488 -51.793 10.391 1.00 82.12 1038 GLU A C 1
ATOM 8518 O O . GLU A 1 1038 ? 11.529 -52.446 10.376 1.00 82.12 1038 GLU A O 1
ATOM 8523 N N . ARG A 1 1039 ? 9.766 -51.604 9.275 1.00 80.94 1039 ARG A N 1
ATOM 8524 C CA . ARG A 1 1039 ? 10.059 -52.285 7.993 1.00 80.94 1039 ARG A CA 1
ATOM 8525 C C . ARG A 1 1039 ? 9.912 -51.411 6.748 1.00 80.94 1039 ARG A C 1
ATOM 8527 O O . ARG A 1 1039 ? 10.269 -51.866 5.667 1.00 80.94 1039 ARG A O 1
ATOM 8534 N N . ASP A 1 1040 ? 9.345 -50.215 6.870 1.00 83.81 1040 ASP A N 1
ATOM 8535 C CA . ASP A 1 1040 ? 9.345 -49.231 5.790 1.00 83.81 1040 ASP A CA 1
ATOM 8536 C C . ASP A 1 1040 ? 10.775 -48.686 5.613 1.00 83.81 1040 ASP A C 1
ATOM 8538 O O . ASP A 1 1040 ? 11.423 -48.318 6.589 1.00 83.81 1040 ASP A O 1
ATOM 8542 N N . GLU A 1 1041 ? 11.287 -48.674 4.382 1.00 77.94 1041 GLU A N 1
ATOM 8543 C CA . GLU A 1 1041 ? 12.665 -48.254 4.075 1.00 77.94 1041 GLU A CA 1
ATOM 8544 C C . GLU A 1 1041 ? 12.764 -46.791 3.599 1.00 77.94 1041 GLU A C 1
ATOM 8546 O O . GLU A 1 1041 ? 13.871 -46.302 3.381 1.00 77.94 1041 GLU A O 1
ATOM 8551 N N . ALA A 1 1042 ? 11.637 -46.088 3.412 1.00 75.94 1042 ALA A N 1
ATOM 8552 C CA . ALA A 1 1042 ? 11.618 -44.751 2.805 1.00 75.94 1042 ALA A CA 1
ATOM 8553 C C . ALA A 1 1042 ? 10.852 -43.692 3.612 1.00 75.94 1042 ALA A C 1
ATOM 8555 O O . ALA A 1 1042 ? 11.288 -42.544 3.660 1.00 75.94 1042 ALA A O 1
ATOM 8556 N N . ILE A 1 1043 ? 9.718 -44.040 4.234 1.00 72.06 1043 ILE A N 1
ATOM 8557 C CA . ILE A 1 1043 ? 8.852 -43.075 4.936 1.00 72.06 1043 ILE A CA 1
ATOM 8558 C C . ILE A 1 1043 ? 8.512 -43.607 6.334 1.00 72.06 1043 ILE A C 1
ATOM 8560 O O . ILE A 1 1043 ? 7.381 -43.998 6.622 1.00 72.06 1043 ILE A O 1
ATOM 8564 N N . VAL A 1 1044 ? 9.511 -43.607 7.221 1.00 77.44 1044 VAL A N 1
ATOM 8565 C CA . VAL A 1 1044 ? 9.339 -43.898 8.655 1.00 77.44 1044 VAL A CA 1
ATOM 8566 C C . VAL A 1 1044 ? 9.165 -42.580 9.421 1.00 77.44 1044 VAL A C 1
ATOM 8568 O O . VAL A 1 1044 ? 10.107 -41.787 9.474 1.00 77.44 1044 VAL A O 1
ATOM 8571 N N . PRO A 1 1045 ? 7.998 -42.311 10.036 1.00 75.44 1045 PRO A N 1
ATOM 8572 C CA . PRO A 1 1045 ? 7.812 -41.127 10.869 1.00 75.44 1045 PRO A CA 1
ATOM 8573 C C . PRO A 1 1045 ? 8.732 -41.132 12.096 1.00 75.44 1045 PRO A C 1
ATOM 8575 O O . PRO A 1 1045 ? 8.811 -42.123 12.824 1.00 75.44 1045 PRO A O 1
ATOM 8578 N N . TYR A 1 1046 ? 9.367 -39.996 12.389 1.00 76.00 1046 TYR A N 1
ATOM 8579 C CA . TYR A 1 1046 ? 10.123 -39.830 13.629 1.00 76.00 1046 TYR A CA 1
ATOM 8580 C C . TYR A 1 1046 ? 9.203 -39.919 14.857 1.00 76.00 1046 TYR A C 1
ATOM 8582 O O . TYR A 1 1046 ? 8.198 -39.216 14.971 1.00 76.00 1046 TYR A O 1
ATOM 8590 N N . THR A 1 1047 ? 9.562 -40.778 15.809 1.00 77.75 1047 THR A N 1
ATOM 8591 C CA . THR A 1 1047 ? 8.861 -40.913 17.098 1.00 77.75 1047 THR A CA 1
ATOM 8592 C C . THR A 1 1047 ? 9.308 -39.834 18.093 1.00 77.75 1047 THR A C 1
ATOM 8594 O O . THR A 1 1047 ? 10.378 -39.244 17.949 1.00 77.75 1047 THR A O 1
ATOM 8597 N N . ARG A 1 1048 ? 8.539 -39.629 19.175 1.00 73.75 1048 ARG A N 1
ATOM 8598 C CA . ARG A 1 1048 ? 8.848 -38.655 20.249 1.00 73.75 1048 ARG A CA 1
ATOM 8599 C C . ARG A 1 1048 ? 10.279 -38.760 20.799 1.00 73.75 1048 ARG A C 1
ATOM 8601 O O . ARG A 1 1048 ? 10.880 -37.742 21.129 1.00 73.75 1048 ARG A O 1
ATOM 8608 N N . SER A 1 1049 ? 10.820 -39.979 20.881 1.00 75.38 1049 SER A N 1
ATOM 8609 C CA . SER A 1 1049 ? 12.165 -40.245 21.400 1.00 75.38 1049 SER A CA 1
ATOM 8610 C C . SER A 1 1049 ? 13.284 -39.717 20.500 1.00 75.38 1049 SER A C 1
ATOM 8612 O O . SER A 1 1049 ? 14.340 -39.382 21.019 1.00 75.38 1049 SER A O 1
ATOM 8614 N N . HIS A 1 1050 ? 13.062 -39.567 19.188 1.00 79.12 1050 HIS A N 1
ATOM 8615 C CA . HIS A 1 1050 ? 14.046 -38.952 18.282 1.00 79.12 1050 HIS A CA 1
ATOM 8616 C C . HIS A 1 1050 ? 14.281 -37.465 18.590 1.00 79.12 1050 HIS A C 1
ATOM 8618 O O . HIS A 1 1050 ? 15.328 -36.922 18.254 1.00 79.12 1050 HIS A O 1
ATOM 8624 N N . PHE A 1 1051 ? 13.317 -36.821 19.254 1.00 74.06 1051 PHE A N 1
ATOM 8625 C CA . PHE A 1 1051 ? 13.338 -35.402 19.605 1.00 74.06 1051 PHE A CA 1
ATOM 8626 C C . PHE A 1 1051 ? 13.544 -35.153 21.110 1.00 74.06 1051 PHE A C 1
ATOM 8628 O O . PHE A 1 1051 ? 13.411 -34.019 21.557 1.00 74.06 1051 PHE A O 1
ATOM 8635 N N . ASN A 1 1052 ? 13.818 -36.197 21.909 1.00 76.50 1052 ASN A N 1
ATOM 8636 C CA . ASN A 1 1052 ? 13.861 -36.139 23.382 1.00 76.50 1052 ASN A CA 1
ATOM 8637 C C . ASN A 1 1052 ? 12.616 -35.485 24.029 1.00 76.50 1052 ASN A C 1
ATOM 8639 O O . ASN A 1 1052 ? 12.699 -34.899 25.109 1.00 76.50 1052 ASN A O 1
ATOM 8643 N N . LEU A 1 1053 ? 11.447 -35.589 23.385 1.00 69.06 1053 LEU A N 1
ATOM 8644 C CA . LEU A 1 1053 ? 10.214 -34.973 23.877 1.00 69.06 1053 LEU A CA 1
ATOM 8645 C C . LEU A 1 1053 ? 9.673 -35.699 25.125 1.00 69.06 1053 LEU A C 1
ATOM 8647 O O . LEU A 1 1053 ? 9.643 -36.935 25.138 1.00 69.06 1053 LEU A O 1
ATOM 8651 N N . PRO A 1 1054 ? 9.152 -34.970 26.134 1.00 73.00 1054 PRO A N 1
ATOM 8652 C CA . PRO A 1 1054 ? 8.502 -35.575 27.298 1.00 73.00 1054 PRO A CA 1
ATOM 8653 C C . PRO A 1 1054 ? 7.227 -36.351 26.916 1.00 73.00 1054 PRO A C 1
ATOM 8655 O O . PRO A 1 1054 ? 6.746 -36.283 25.778 1.00 73.00 1054 PRO A O 1
ATOM 8658 N N . ASP A 1 1055 ? 6.655 -37.096 27.870 1.00 76.56 1055 ASP A N 1
ATOM 8659 C CA . ASP A 1 1055 ? 5.422 -37.874 27.666 1.00 76.56 1055 ASP A CA 1
ATOM 8660 C C . ASP A 1 1055 ? 4.290 -36.998 27.094 1.00 76.56 1055 ASP A C 1
ATOM 8662 O O . ASP A 1 1055 ? 4.110 -35.843 27.486 1.00 76.56 1055 ASP A O 1
ATOM 8666 N N . ALA A 1 1056 ? 3.515 -37.546 26.155 1.00 67.81 1056 ALA A N 1
ATOM 8667 C CA . ALA A 1 1056 ? 2.445 -36.834 25.459 1.00 67.81 1056 ALA A CA 1
ATOM 8668 C C . ALA A 1 1056 ? 1.357 -36.261 26.389 1.00 67.81 1056 ALA A C 1
ATOM 8670 O O . ALA A 1 1056 ? 0.711 -35.287 26.013 1.00 67.81 1056 ALA A O 1
ATOM 8671 N N . LYS A 1 1057 ? 1.167 -36.822 27.590 1.00 68.19 1057 LYS A N 1
ATOM 8672 C CA . LYS A 1 1057 ? 0.230 -36.313 28.609 1.00 68.19 1057 LYS A CA 1
ATOM 8673 C C . LYS A 1 1057 ? 0.730 -35.062 29.337 1.00 68.19 1057 LYS A C 1
ATOM 8675 O O . LYS A 1 1057 ? -0.064 -34.402 30.000 1.00 68.19 1057 LYS A O 1
ATOM 8680 N N . ILE A 1 1058 ? 2.029 -34.772 29.258 1.00 70.12 1058 ILE A N 1
ATOM 8681 C CA . ILE A 1 1058 ? 2.712 -33.718 30.028 1.00 70.12 1058 ILE A CA 1
ATOM 8682 C C . ILE A 1 1058 ? 3.330 -32.660 29.096 1.00 70.12 1058 ILE A C 1
ATOM 8684 O O . ILE A 1 1058 ? 3.485 -31.505 29.485 1.00 70.12 1058 ILE A O 1
ATOM 8688 N N . ALA A 1 1059 ? 3.651 -33.040 27.856 1.00 54.69 1059 ALA A N 1
ATOM 8689 C CA . ALA A 1 1059 ? 4.190 -32.155 26.831 1.00 54.69 1059 ALA A CA 1
ATOM 8690 C C . ALA A 1 1059 ? 3.222 -31.012 26.489 1.00 54.69 1059 ALA A C 1
ATOM 8692 O O . ALA A 1 1059 ? 2.092 -31.218 26.041 1.00 54.69 1059 ALA A O 1
ATOM 8693 N N . THR A 1 1060 ? 3.702 -29.790 26.661 1.00 64.25 1060 THR A N 1
ATOM 8694 C CA . THR A 1 1060 ? 2.992 -28.544 26.395 1.00 64.25 1060 THR A CA 1
ATOM 8695 C C . THR A 1 1060 ? 3.130 -28.133 24.929 1.00 64.25 1060 THR A C 1
ATOM 8697 O O . THR A 1 1060 ? 4.053 -28.550 24.234 1.00 64.25 1060 THR A O 1
ATOM 8700 N N . ARG A 1 1061 ? 2.245 -27.251 24.438 1.00 51.50 1061 ARG A N 1
ATOM 8701 C CA . ARG A 1 1061 ? 2.311 -26.720 23.057 1.00 51.50 1061 ARG A CA 1
ATOM 8702 C C . ARG A 1 1061 ? 3.677 -26.095 22.718 1.00 51.50 1061 ARG A C 1
ATOM 8704 O O . ARG A 1 1061 ? 4.103 -26.159 21.571 1.00 51.50 1061 ARG A O 1
ATOM 8711 N N . ARG A 1 1062 ? 4.364 -25.550 23.726 1.00 53.94 1062 ARG A N 1
ATOM 8712 C CA . ARG A 1 1062 ? 5.711 -24.979 23.631 1.00 53.94 1062 ARG A CA 1
ATOM 8713 C C . ARG A 1 1062 ? 6.783 -26.014 23.283 1.00 53.94 1062 ARG A C 1
ATOM 8715 O O . ARG A 1 1062 ? 7.629 -25.725 22.448 1.00 53.94 1062 ARG A O 1
ATOM 8722 N N . ASP A 1 1063 ? 6.718 -27.210 23.868 1.00 60.75 1063 ASP A N 1
ATOM 8723 C CA . ASP A 1 1063 ? 7.715 -28.266 23.632 1.00 60.75 1063 ASP A CA 1
ATOM 8724 C C . ASP A 1 1063 ? 7.712 -28.726 22.160 1.00 60.75 1063 ASP A C 1
ATOM 8726 O O . ASP A 1 1063 ? 8.718 -29.205 21.650 1.00 60.75 1063 ASP A O 1
ATOM 8730 N N . TYR A 1 1064 ? 6.593 -28.529 21.450 1.00 56.09 1064 TYR A N 1
ATOM 8731 C CA . TYR A 1 1064 ? 6.507 -28.702 19.996 1.00 56.09 1064 TYR A CA 1
ATOM 8732 C C . TYR A 1 1064 ? 6.887 -27.428 19.226 1.00 56.09 1064 TYR A C 1
ATOM 8734 O O . TYR A 1 1064 ? 7.505 -27.527 18.172 1.00 56.09 1064 TYR A O 1
ATOM 8742 N N . ALA A 1 1065 ? 6.542 -26.236 19.725 1.00 55.16 1065 ALA A N 1
ATOM 8743 C CA . ALA A 1 1065 ? 6.866 -24.969 19.066 1.00 55.16 1065 ALA A CA 1
ATOM 8744 C C . ALA A 1 1065 ? 8.383 -24.729 18.959 1.00 55.16 1065 ALA A C 1
ATOM 8746 O O . ALA A 1 1065 ? 8.858 -24.340 17.896 1.00 55.16 1065 ALA A O 1
ATOM 8747 N N . GLU A 1 1066 ? 9.157 -25.051 20.004 1.00 55.75 1066 GLU A N 1
ATOM 8748 C CA . GLU A 1 1066 ? 10.628 -24.942 19.988 1.00 55.75 1066 GLU A CA 1
ATOM 8749 C C . GLU A 1 1066 ? 11.300 -25.852 18.933 1.00 55.75 1066 GLU A C 1
ATOM 8751 O O . GLU A 1 1066 ? 12.456 -25.617 18.583 1.00 55.75 1066 GLU A O 1
ATOM 8756 N N . ILE A 1 1067 ? 10.585 -26.855 18.400 1.00 53.31 1067 ILE A N 1
ATOM 8757 C CA . ILE A 1 1067 ? 11.082 -27.806 17.388 1.00 53.31 1067 ILE A CA 1
ATOM 8758 C C . ILE A 1 1067 ? 10.473 -27.549 15.997 1.00 53.31 1067 ILE A C 1
ATOM 8760 O O . ILE A 1 1067 ? 11.159 -27.741 14.996 1.00 53.31 1067 ILE A O 1
ATOM 8764 N N . PHE A 1 1068 ? 9.207 -27.117 15.919 1.00 54.28 1068 PHE A N 1
ATOM 8765 C CA . PHE A 1 1068 ? 8.413 -27.112 14.680 1.00 54.28 1068 PHE A CA 1
ATOM 8766 C C . PHE A 1 1068 ? 7.785 -25.756 14.289 1.00 54.28 1068 PHE A C 1
ATOM 8768 O O . PHE A 1 1068 ? 7.136 -25.692 13.244 1.00 54.28 1068 PHE A O 1
ATOM 8775 N N . GLU A 1 1069 ? 7.944 -24.663 15.054 1.00 49.53 1069 GLU A N 1
ATOM 8776 C CA . GLU A 1 1069 ? 7.557 -23.316 14.574 1.00 49.53 1069 GLU A CA 1
ATOM 8777 C C . GLU A 1 1069 ? 8.600 -22.763 13.590 1.00 49.53 1069 GLU A C 1
ATOM 8779 O O . GLU A 1 1069 ? 9.383 -21.848 13.859 1.00 49.53 1069 GLU A O 1
ATOM 8784 N N . GLU A 1 1070 ? 8.596 -23.365 12.404 1.00 47.03 1070 GLU A N 1
ATOM 8785 C CA . GLU A 1 1070 ? 9.408 -22.965 11.269 1.00 47.03 1070 GLU A CA 1
ATOM 8786 C C . GLU A 1 1070 ? 8.905 -21.670 10.624 1.00 47.03 1070 GLU A C 1
ATOM 8788 O O . GLU A 1 1070 ? 7.802 -21.170 10.843 1.00 47.03 1070 GLU A O 1
ATOM 8793 N N . THR A 1 1071 ? 9.764 -21.084 9.802 1.00 47.28 1071 THR A N 1
ATOM 8794 C CA . THR A 1 1071 ? 9.635 -19.696 9.366 1.00 47.28 1071 THR A CA 1
ATOM 8795 C C . THR A 1 1071 ? 9.842 -19.570 7.860 1.00 47.28 1071 THR A C 1
ATOM 8797 O O . THR A 1 1071 ? 10.416 -20.475 7.249 1.00 47.28 1071 THR A O 1
ATOM 8800 N N . PRO A 1 1072 ? 9.438 -18.451 7.225 1.00 43.97 1072 PRO A N 1
ATOM 8801 C CA . PRO A 1 1072 ? 9.364 -18.388 5.769 1.00 43.97 1072 PRO A CA 1
ATOM 8802 C C . PRO A 1 1072 ? 10.656 -18.694 5.007 1.00 43.97 1072 PRO A C 1
ATOM 8804 O O . PRO A 1 1072 ? 10.538 -19.238 3.916 1.00 43.97 1072 PRO A O 1
ATOM 8807 N N . LEU A 1 1073 ? 11.862 -18.426 5.549 1.00 41.69 1073 LEU A N 1
ATOM 8808 C CA . LEU A 1 1073 ? 13.103 -18.910 4.914 1.00 41.69 1073 LEU A CA 1
ATOM 8809 C C . LEU A 1 1073 ? 13.762 -20.131 5.558 1.00 41.69 1073 LEU A C 1
ATOM 8811 O O . LEU A 1 1073 ? 14.732 -20.604 4.984 1.00 41.69 1073 LEU A O 1
ATOM 8815 N N . TYR A 1 1074 ? 13.237 -20.714 6.639 1.00 46.34 1074 TYR A N 1
ATOM 8816 C CA . TYR A 1 1074 ? 13.567 -22.116 6.917 1.00 46.34 1074 TYR A CA 1
ATOM 8817 C C . TYR A 1 1074 ? 12.761 -23.041 5.988 1.00 46.34 1074 TYR A C 1
ATOM 8819 O O . TYR A 1 1074 ? 13.340 -23.927 5.374 1.00 46.34 1074 TYR A O 1
ATOM 8827 N N . MET A 1 1075 ? 11.483 -22.728 5.729 1.00 43.81 1075 MET A N 1
ATOM 8828 C CA . MET A 1 1075 ? 10.721 -23.355 4.639 1.00 43.81 1075 MET A CA 1
ATOM 8829 C C . MET A 1 1075 ? 11.332 -23.052 3.263 1.00 43.81 1075 MET A C 1
ATOM 8831 O O . MET A 1 1075 ? 11.513 -23.972 2.475 1.00 43.81 1075 MET A O 1
ATOM 8835 N N . LEU A 1 1076 ? 11.731 -21.802 2.967 1.00 41.41 1076 LEU A N 1
ATOM 8836 C CA . LEU A 1 1076 ? 12.469 -21.519 1.724 1.00 41.41 1076 LEU A CA 1
ATOM 8837 C C . LEU A 1 1076 ? 13.817 -22.251 1.688 1.00 41.41 1076 LEU A C 1
ATOM 8839 O O . LEU A 1 1076 ? 14.222 -22.663 0.616 1.00 41.41 1076 LEU A O 1
ATOM 8843 N N . TYR A 1 1077 ? 14.505 -22.445 2.818 1.00 46.53 1077 TYR A N 1
ATOM 8844 C CA . TYR A 1 1077 ? 15.740 -23.231 2.882 1.00 46.53 1077 TYR A CA 1
ATOM 8845 C C . TYR A 1 1077 ? 15.490 -24.723 2.648 1.00 46.53 1077 TYR A C 1
ATOM 8847 O O . TYR A 1 1077 ? 16.264 -25.318 1.913 1.00 46.53 1077 TYR A O 1
ATOM 8855 N N . GLN A 1 1078 ? 14.421 -25.321 3.186 1.00 45.47 1078 GLN A N 1
ATOM 8856 C CA . GLN A 1 1078 ? 14.021 -26.695 2.854 1.00 45.47 1078 GLN A CA 1
ATOM 8857 C C . GLN A 1 1078 ? 13.654 -26.825 1.369 1.00 45.47 1078 GLN A C 1
ATOM 8859 O O . GLN A 1 1078 ? 14.128 -27.728 0.690 1.00 45.47 1078 GLN A O 1
ATOM 8864 N N . ILE A 1 1079 ? 12.879 -25.883 0.827 1.00 46.72 1079 ILE A N 1
ATOM 8865 C CA . ILE A 1 1079 ? 12.532 -25.852 -0.601 1.00 46.72 1079 ILE A CA 1
ATOM 8866 C C . ILE A 1 1079 ? 13.796 -25.681 -1.462 1.00 46.72 1079 ILE A C 1
ATOM 8868 O O . ILE A 1 1079 ? 13.976 -26.403 -2.435 1.00 46.72 1079 ILE A O 1
ATOM 8872 N N . LEU A 1 1080 ? 14.706 -24.771 -1.103 1.00 40.59 1080 LEU A N 1
ATOM 8873 C CA . LEU A 1 1080 ? 15.959 -24.534 -1.828 1.00 40.59 1080 LEU A CA 1
ATOM 8874 C C . LEU A 1 1080 ? 16.987 -25.657 -1.646 1.00 40.59 1080 LEU A C 1
ATOM 8876 O O . LEU A 1 1080 ? 17.784 -25.867 -2.552 1.00 40.59 1080 LEU A O 1
ATOM 8880 N N . SER A 1 1081 ? 16.983 -26.390 -0.530 1.00 36.62 1081 SER A N 1
ATOM 8881 C CA . SER A 1 1081 ? 17.850 -27.560 -0.340 1.00 36.62 1081 SER A CA 1
ATOM 8882 C C . SER A 1 1081 ? 17.334 -28.787 -1.093 1.00 36.62 1081 SER A C 1
ATOM 8884 O O . SER A 1 1081 ? 18.148 -29.569 -1.572 1.00 36.62 1081 SER A O 1
ATOM 8886 N N . ILE A 1 1082 ? 16.020 -28.880 -1.338 1.00 44.00 1082 ILE A N 1
ATOM 8887 C CA . ILE A 1 1082 ? 15.425 -29.788 -2.336 1.00 44.00 1082 ILE A CA 1
ATOM 8888 C C . ILE A 1 1082 ? 15.831 -29.401 -3.779 1.00 44.00 1082 ILE A C 1
ATOM 8890 O O . ILE A 1 1082 ? 15.845 -30.264 -4.647 1.00 44.00 1082 ILE A O 1
ATOM 8894 N N . PHE A 1 1083 ? 16.209 -28.141 -4.042 1.00 38.31 1083 PHE A N 1
ATOM 8895 C CA . PHE A 1 1083 ? 16.756 -27.678 -5.335 1.00 38.31 1083 PHE A CA 1
ATOM 8896 C C . PHE A 1 1083 ? 18.302 -27.664 -5.416 1.00 38.31 1083 PHE A C 1
ATOM 8898 O O . PHE A 1 1083 ? 18.848 -27.271 -6.448 1.00 38.31 1083 PHE A O 1
ATOM 8905 N N . LEU A 1 1084 ? 19.014 -28.032 -4.343 1.00 31.27 1084 LEU A N 1
ATOM 8906 C CA . LEU A 1 1084 ? 20.489 -28.068 -4.270 1.00 31.27 1084 LEU A CA 1
ATOM 8907 C C . LEU A 1 1084 ? 21.057 -29.498 -4.150 1.00 31.27 1084 LEU A C 1
ATOM 8909 O O . LEU A 1 1084 ? 22.274 -29.656 -4.030 1.00 31.27 1084 LEU A O 1
ATOM 8913 N N . LEU A 1 1085 ? 20.177 -30.503 -4.190 1.00 29.83 1085 LEU A N 1
ATOM 8914 C CA . LEU A 1 1085 ? 20.459 -31.927 -4.392 1.00 29.83 1085 LEU A CA 1
ATOM 8915 C C . LEU A 1 1085 ? 20.064 -32.326 -5.822 1.00 29.83 1085 LEU A C 1
ATOM 8917 O O . LEU A 1 1085 ? 20.793 -33.169 -6.387 1.00 29.83 1085 LEU A O 1
#

Sequence (1085 aa):
MLFGNGPEYEARLRKPFSPPKITLKEIHDAVPKQLLQKDQLKATFYVIRDIVFTALLYKFAYSITPWAATNFGGVVSAPWQKTVLKSVMWMAYWWFQGLVGAGIFCLGHDAGHTSLYNNNKINNTIGFLLHSYLLIPYFAWRATHHAHHKATGSMERDENYVPYTRASFKLPDEKVATPTDYSEIFEETPFYTLYRMLIMQGMGWWVYLAQNTMGSPMYPKGTNHFNPYSPLFKDEQRLFILASNIGIATMAGILYYLGREFFLWYYLIPYLVSSLYGGPMLVSTHIVSINLVFIDRLRTSTVMFTFLHHSDPTIPHYRKGEWSFLRGAIATVDRPLLGWMGRFFFHNISHDHVAHHFFLRAPFYNGPMITDALKRVLKEDYNYDSTPTFYALYRSFTQCQFVEDDGDIIFYKNKHGVAVRALAPPESSNVTEENNTSCDSSQDQASGENSPEYELRRQKPFTPPKISLKEIHDAVPKELLQQDHYQATYYVLRDVVFTASLYFLAHQITPWAATDFGGFITTSWKKDALKAVLWLSYWWTQGLVAAGLFCLGHDAGHGSLYRSSKINNTVGYLLHSYLLAPYFSWRATHHAHHKAVGSMERDENYVPKTRSTFKLPEEAAATKRDYHEVFEEAPIFTLVRMLAMQTFGLWFYLGQNTLGSPMYPPGTNHFDPRSPLFKDSQRKFVLLSDIGIASMAAILVYMGREFFFWYYLIPYMLANHWIGTSFHQYEEKATKPPPFLVMFTFLQHSDPTVPHYRKGAWSFLRGATSTVDRPLMGWIGRFFFHNICHDHIAHHFFISAPFYNGPKITEAIKGVLKDDYNYDSTPSFYALYRTFSQCLFVEDEGDIVFYKNKDGVAGRTLAIEQEQFKQSPLLRNMLFGAALFRNGPEYEARLRKPFSPPNITMKTIRNAVPKELLRKDPVRATYYVVRDVVITGLLYYFAYSITPLAHSDFWGFVTHPKWKTFWQSLLWLAYWWLQGLTGAGVFCLGHDAGHGSLYESRKMNHFVGFLLHSYLLVPFFSWKFTHHGHHKATGSMERDEAIVPYTRSHFNLPDAKIATRRDYAEIFEETPLYMLYQILSIFLL